Protein AF-0000000086522892 (afdb_homodimer)

Secondary structure (DSSP, 8-state):
--TT-PPPSEEEEEEEEEEETTEEEEEEEESS----EEEEE-TTS-EEEE-----GGGSSS------SEEEEEEETTEEEEEEEEEESSTTPPPP-SSEEEEEEE-TTSPBPGGGGGGPPTT-SS-EEE--SS--EEEEE--B-TT-----TTS------HHHHHHHHHHHTSS-GGGS-S-EEEES-SS-TT-B-HHHHHHHHHHHHHHHSS----TT---GGG--HHHHHHHHHHTT-----SSB---SHHHHHHHHHHHTT-TT------SSS--HHHHHHHHHHHTHHHHHHHHHSS-EEEE--GGGT-TTTT-SHHHHHHHHTSHHHHHHHHHHHHHHIIIIITTT-GGGS-HHHHHHHHHHHH-TT-HHHHHHHHHHHHH-----EEE--SS-EEE---STT-B--STTSPPBSS-HHHHHHHHHHHHHS-HHHH-TTS--EEE-SS-SS--HHHHHHHHHHHHHHHHTT-TTTTT-HHHHT---GGGSHHHHHHHHHIIIIIS--SEEEEEE-TTSSBEEEEEEEEEESSTT-EEEEEEEEEE---SB---TTHHHHHHH----SPEEEEE----TTS-HHHIIIIIIII----EEEEEEEPPEEESSPPP----SSTHHHHHHHHHHHHHHHHHTTSSS----TTEES-B-S--EEEEEEETTEEEEEEEE-S-TTT--EEEE---/--TT-PPPSEEEEEEEEEEETTEEEEEEEESS----EEEEE-TTS-EEEE-----GGGSSS------SEEEEEEETTEEEEEEEEEESSTTPPPP-SSEEEEEEE-TTSPBPGGGGGGPPTT-SS-EEE--SS--EEEEE--B-TT-----TTS------HHHHHHHHHHHTSS-GGGS-S-EEEES-SS-TT-B-HHHHHHHHHHHHHHHSS----TT---GGG--HHHHHHHHHHTT-----SSB---SHHHHHHHHHHHTT-TT------SSS--HHHHHHHHHHHTHHHHHHHHHSS-EEEE--GGGT-TTTT-SHHHHHHHHTSHHHHHHHHHHHHHHIIIIITTT-GGGS-HHHHHHHHHHHH-TT-HHHHHHHHHHHHH-----EEE--SS-EEE---STT-B--STTSPPBSS-HHHHHHHHHHHHTS-HHHH-TTS--EEE-SS-SS--HHHHHHHHHHHHHHHHTT-TTTTT-HHHHT---GGGSHHHHHHHHHIIIIIS--SEEEEEE-TTSSBEEEEEEEEEESSTT-EEEEEEEEEE---SB---TTHHHHHHH----SPEEEEE----TTS-HHHIIIIIIII---SEEEEEEE--EEESSPPP----SSTHHHHHHHHHHHHHHHHHTTSSS----TTEES-B-S--EEEEEEETTEEEEEEEE-S-TTT--EEEE---

InterPro domains:
  IPR038607 PhoD-like superfamily [G3DSA:3.60.21.70] (135-633)

Foldseek 3Di:
DPPPDDFAQWLFDQFWADDDQFKTKTKTKGQDDFDKKKFKAFPVGHTFKIQPACPPVNVPDPPCPPRCKDKFDQANGIIMMMHMMGTPDPPGTHDAPGKMFMFMATPVRHTDPCQCLQAAPPDRGFIAGHHQAFFKAWEFEAAELLFFQDDVVRPTQFELQLLVLSVQCNVCVGVVNSRHQEYEYQAPLDQQAADAQQRQLVQLVQLCVSHVHQQAFPVRDRPNPDHLVVQVVVCVQLLADAPHSHGGHFALSSLLSRLSQSRQHSRVDDDPDPPDDDSSVSSNNSHSVSSSSSNNSSHRHHYAYDYDASLQHQCAQQAQQSVCRNVVDSSSLNRNLSSQVSCCRRHQCSHDVVLQDPVNSVLSNVCSVPVVDVVSSVSSSVCSLQPAPSWDWDLHQQIETEAQQRRQWARPDGQAGILSHDPVRLVVVLVNLVPHDPNNLDLQFAYEYEHAAWQDDQCVLLVVLVVLCVVCVVVVVCVDCSPNSNSVNHHNVSPVQSSCVNVCSVCPVSNHQEYEYEYENPLKWFKKWKKKWFALDPPDIGIHTYIYTYAHHSGHFDPCFVVCFLQRDFQDKDKDFDQHQSPPDDPVCSVPCVVPVSDTRMMMIMGTFWKAFPAADDPDDPPDPCVVVCSVVSLVVVCVVVPPPPDNPPPSRTTRMGSRNFMKMWGDDSNHTAKIWTQHPDPRGGIMMGGDDD/DPPPDDFAQWLFDQFWADDDQFKTKTKTKGQDDFDKKKFKAFPVGDTFKIQPACPPVNVPDPPCPPRCKDKFDQANGIIMMMHMMGTPDPPGTHDAPGKMFMFMATPVRHTDPCQCLQDAPPGRGFIAGHHQAFFKAWEFEAAELLFWQDDPVRPTAFELQLLVLSVQCNVCVGVVNSRHQEYEYQAPLDQQAADAQQRQLVQLVQLCVSHVHQQAFPVRDRPNPDHLVVQVVVCVQLLADAPHSHGGHFALSSLLSRLSQSRQHSSVDDDPDPPDDDSSVSSNRSHSVSSSSSNNSSHRHHYAYDYDASLQGQCAQQAQQSVCRNVVDSSSLNRNLSSQVSCCRRHQCSHDVVLQDPVNSCLSNVCSVPVVDPVSSVSSSVCSLQPAPSWDWDLHQQIETEAQQRSQWARPDGQAGILSHDPVRLVVVLVNLVPHDPNNLDLQFAYEYEHAAWQDDQCVLLVVLVVLCVVCVVVVVCVDCSPNSNSVNHHNVSPVQSSCVNVCSVCPVSNHQEYEYEYENPLKWFKKWKKKWFALDPVDIGIHTYIYTYAHHSGHFDPCFVVCFLQRDQQDKDKDFDQHQNPPDDPVCCCPCVVPVVDTRMMMIMGTFWKFWPAFDDDDDDPDPCVVVVSVVSVVVVCVVVVPVPDRPPPSRTTRMGSRNFMKMWGDDSNHTAKIWTQHPDPRGGIIMGGDDD

Radius of gyration: 33.9 Å; Cα contacts (8 Å, |Δi|>4): 3071; chains: 2; bounding box: 63×106×87 Å

Solvent-accessible surface area (backbone atoms only — not comparable to full-atom values): 70386 Å² total; per-residue (Å²): 112,67,96,81,67,76,73,44,61,63,31,28,63,59,29,25,16,37,67,56,57,62,34,41,30,39,36,38,30,20,30,51,91,74,62,68,40,40,39,30,22,39,83,89,63,47,75,51,24,30,29,64,68,65,49,75,87,60,58,72,56,82,41,64,45,65,50,38,50,47,75,47,65,59,30,69,32,29,22,39,37,40,38,34,23,32,37,66,53,84,93,48,60,45,78,56,74,39,61,31,31,47,52,48,21,38,83,86,67,42,69,49,75,69,52,63,71,23,26,46,79,93,42,89,46,24,38,42,50,43,64,76,54,49,42,32,33,33,34,26,8,33,33,32,60,43,33,47,29,67,34,90,80,77,53,42,80,61,55,44,23,62,25,54,48,28,54,50,42,45,76,18,69,84,41,59,88,70,27,55,45,38,34,36,39,34,12,16,72,40,44,29,36,58,31,53,66,76,57,44,60,52,30,40,53,49,10,32,58,28,32,61,52,76,71,50,44,79,83,62,50,46,69,80,76,53,50,71,70,56,46,52,52,49,40,53,71,20,43,56,70,56,82,52,86,43,39,60,58,49,45,43,37,34,41,43,37,50,50,32,49,71,46,34,30,51,70,56,80,70,77,76,76,87,74,73,87,44,72,45,55,53,29,31,52,44,32,62,68,32,20,59,36,34,34,22,28,37,32,34,25,33,41,35,47,48,74,38,37,30,44,52,24,47,62,49,59,53,24,32,51,52,42,34,46,18,60,65,23,69,40,25,35,42,29,50,26,23,29,49,52,34,41,36,74,76,41,40,43,50,54,53,51,86,75,60,48,67,68,58,53,45,40,52,30,46,18,59,74,41,64,84,40,64,67,37,42,52,48,33,34,50,52,56,67,66,53,76,71,80,44,53,72,45,92,41,32,32,27,39,37,41,52,56,55,52,75,40,47,38,29,81,54,53,86,38,58,29,20,46,52,24,70,66,54,52,49,50,51,51,53,56,57,65,68,46,57,70,82,45,65,38,81,75,33,36,37,35,39,35,34,36,49,46,74,68,64,62,60,66,61,52,45,50,38,48,49,46,36,52,49,15,52,73,64,65,39,30,84,51,90,33,11,54,77,65,51,65,62,68,50,40,66,72,17,54,62,36,38,48,54,54,52,44,43,44,38,66,72,70,56,36,52,44,38,34,36,38,21,11,69,74,32,40,22,40,38,28,41,33,41,40,35,38,41,64,45,96,88,45,73,47,58,31,42,35,38,32,43,30,26,5,3,18,21,33,37,49,91,61,26,68,60,48,32,71,64,48,77,41,72,62,72,43,76,47,73,39,66,51,76,51,76,65,47,57,70,65,56,43,55,50,35,52,72,70,57,60,56,70,28,31,39,34,39,34,34,43,39,63,20,40,46,79,34,66,65,77,81,75,73,69,85,48,85,56,49,51,47,51,47,42,48,47,42,45,50,43,40,62,68,42,54,68,86,72,69,83,82,74,52,78,56,53,37,42,33,41,27,59,44,15,28,27,37,40,34,32,58,82,24,32,73,41,34,37,38,33,47,33,93,47,80,71,35,41,43,38,34,35,66,50,79,134,111,67,95,81,68,77,74,44,60,63,30,28,62,57,30,25,17,37,66,57,57,61,34,41,30,38,35,38,30,19,31,51,91,73,61,67,40,40,40,30,24,40,82,87,63,48,74,50,23,31,28,64,70,66,49,74,87,61,58,72,57,83,41,62,45,67,49,38,51,47,77,46,64,59,30,70,31,29,22,39,36,39,35,33,23,32,36,67,52,85,94,47,60,46,78,56,74,39,61,31,30,47,54,48,21,38,82,86,66,43,66,49,74,70,51,63,71,24,25,46,80,94,41,89,45,24,38,42,49,42,63,78,54,50,42,31,33,33,33,27,8,34,33,32,60,44,31,48,31,65,36,91,79,76,55,41,87,58,58,42,22,62,25,54,47,27,56,51,42,44,76,19,68,84,42,60,87,71,26,57,45,36,33,37,40,35,12,16,71,40,43,29,35,58,30,52,65,74,57,44,61,51,30,40,55,49,9,33,57,29,32,62,54,76,73,51,44,79,84,63,50,46,69,81,76,53,52,71,68,55,47,52,52,48,40,53,70,20,42,55,70,56,82,51,86,43,38,59,58,50,45,44,36,35,43,42,36,49,50,32,48,72,46,35,30,53,70,55,81,72,77,76,78,86,75,74,87,44,73,43,53,54,29,31,51,44,31,61,68,30,19,60,36,34,34,22,28,36,32,34,26,33,40,36,46,50,75,39,39,30,43,53,25,46,62,50,58,54,25,31,52,52,43,39,46,18,62,69,23,71,40,26,35,42,30,52,24,22,29,50,52,36,40,36,74,75,41,43,43,50,52,53,52,87,76,60,48,68,67,59,52,46,40,52,29,48,18,59,74,41,63,84,40,65,67,36,41,52,48,33,36,50,52,55,66,66,53,76,71,81,45,53,72,44,92,40,31,31,27,39,39,41,52,56,56,52,75,42,45,37,29,81,53,52,86,38,57,28,19,46,52,25,72,67,53,52,49,50,51,51,53,57,55,66,69,46,57,69,84,46,64,37,79,75,35,37,37,35,40,35,34,36,50,45,76,69,62,60,61,66,61,51,44,49,38,47,49,46,38,52,50,16,52,74,66,66,40,29,86,52,89,33,12,54,77,66,50,64,61,66,49,41,65,73,16,56,61,36,38,48,53,52,53,42,42,44,38,65,72,69,55,35,50,44,39,34,36,39,20,12,68,74,33,37,22,40,37,28,41,33,41,39,35,39,42,62,45,98,87,45,72,47,59,32,43,34,38,31,42,30,28,5,3,16,22,33,38,49,91,60,25,68,60,47,34,72,64,46,77,46,69,62,71,43,78,47,75,40,71,53,79,50,78,61,47,56,69,64,55,43,52,47,36,53,70,68,58,60,55,69,28,30,40,33,38,34,34,42,39,64,19,41,45,80,33,64,64,77,82,76,75,66,87,48,85,56,48,48,47,52,46,43,48,47,42,45,50,45,43,58,66,37,56,69,85,69,69,80,84,72,50,75,52,53,36,43,34,41,26,57,44,15,27,26,36,40,34,32,58,85,24,32,74,40,35,37,37,34,47,34,94,47,80,71,35,41,43,39,33,35,67,51,76,133

Organism: NCBI:txid111769

Structure (mmCIF, N/CA/C/O backbone):
data_AF-0000000086522892-model_v1
#
loop_
_entity.id
_entity.type
_entity.pdbx_description
1 polymer 'PhoD-like phosphatase metallophosphatase domain-containing protein'
#
loop_
_atom_site.group_PDB
_atom_site.id
_atom_site.type_symbol
_atom_site.label_atom_id
_atom_site.label_alt_id
_atom_site.label_comp_id
_atom_site.label_asym_id
_atom_site.label_entity_id
_atom_site.label_seq_id
_atom_site.pdbx_PDB_ins_code
_atom_site.Cartn_x
_atom_site.Cartn_y
_atom_site.Cartn_z
_atom_site.occupancy
_atom_site.B_iso_or_equiv
_atom_site.auth_seq_id
_atom_site.auth_comp_id
_atom_site.auth_asym_id
_atom_site.auth_atom_id
_atom_site.pdbx_PDB_model_num
ATOM 1 N N . MET A 1 1 ? 20.391 -28.938 -27.078 1 36.34 1 MET A N 1
ATOM 2 C CA . MET A 1 1 ? 20.047 -28 -28.141 1 36.34 1 MET A CA 1
ATOM 3 C C . MET A 1 1 ? 21.172 -27.891 -29.172 1 36.34 1 MET A C 1
ATOM 5 O O . MET A 1 1 ? 22.344 -27.844 -28.797 1 36.34 1 MET A O 1
ATOM 9 N N . ASP A 1 2 ? 20.984 -28.234 -30.219 1 41.5 2 ASP A N 1
ATOM 10 C CA . ASP A 1 2 ? 21.984 -27.969 -31.266 1 41.5 2 ASP A CA 1
ATOM 11 C C . ASP A 1 2 ? 22.469 -26.531 -31.203 1 41.5 2 ASP A C 1
ATOM 13 O O . ASP A 1 2 ? 21.688 -25.609 -30.969 1 41.5 2 ASP A O 1
ATOM 17 N N . ASP A 1 3 ? 23.75 -26.266 -30.828 1 47.81 3 ASP A N 1
ATOM 18 C CA . ASP A 1 3 ? 24.484 -25 -30.75 1 47.81 3 ASP A CA 1
ATOM 19 C C . ASP A 1 3 ? 23.859 -23.938 -31.641 1 47.81 3 ASP A C 1
ATOM 21 O O . ASP A 1 3 ? 23.953 -22.734 -31.344 1 47.81 3 ASP A O 1
ATOM 25 N N . ASN A 1 4 ? 23.25 -24.359 -32.844 1 46.75 4 ASN A N 1
ATOM 26 C CA . ASN A 1 4 ? 22.812 -23.469 -33.906 1 46.75 4 ASN A CA 1
ATOM 27 C C . ASN A 1 4 ? 21.312 -23.188 -33.844 1 46.75 4 ASN A C 1
ATOM 29 O O . ASN A 1 4 ? 20.719 -22.734 -34.812 1 46.75 4 ASN A O 1
ATOM 33 N N . GLN A 1 5 ? 20.609 -23.594 -32.812 1 59.62 5 GLN A N 1
ATOM 34 C CA . GLN A 1 5 ? 19.172 -23.484 -32.938 1 59.62 5 GLN A CA 1
ATOM 35 C C . GLN A 1 5 ? 18.672 -22.109 -32.531 1 59.62 5 GLN A C 1
ATOM 37 O O . GLN A 1 5 ? 18.984 -21.625 -31.438 1 59.62 5 GLN A O 1
ATOM 42 N N . THR A 1 6 ? 18.156 -21.359 -33.5 1 81.12 6 THR A N 1
ATOM 43 C CA . THR A 1 6 ? 17.531 -20.047 -33.375 1 81.12 6 THR A CA 1
ATOM 44 C C . THR A 1 6 ? 16.188 -20.141 -32.656 1 81.12 6 THR A C 1
ATOM 46 O O . THR A 1 6 ? 15.414 -21.062 -32.906 1 81.12 6 THR A O 1
ATOM 49 N N . LEU A 1 7 ? 15.992 -19.484 -31.531 1 92.19 7 LEU A N 1
ATOM 50 C CA . LEU A 1 7 ? 14.734 -19.422 -30.797 1 92.19 7 LEU A CA 1
ATOM 51 C C . LEU A 1 7 ? 13.594 -18.969 -31.703 1 92.19 7 LEU A C 1
ATOM 53 O O . LEU A 1 7 ? 13.781 -18.109 -32.562 1 92.19 7 LEU A O 1
ATOM 57 N N . PRO A 1 8 ? 12.508 -19.641 -31.625 1 94.25 8 PRO A N 1
ATOM 58 C CA . PRO A 1 8 ? 11.359 -19.188 -32.406 1 94.25 8 PRO A CA 1
ATOM 59 C C . PRO A 1 8 ? 10.875 -17.797 -32 1 94.25 8 PRO A C 1
ATOM 61 O O . PRO A 1 8 ? 11.281 -17.281 -30.953 1 94.25 8 PRO A O 1
ATOM 64 N N . LEU A 1 9 ? 10.078 -17.219 -32.844 1 93.75 9 LEU A N 1
ATOM 65 C CA . LEU A 1 9 ? 9.531 -15.891 -32.562 1 93.75 9 LEU A CA 1
ATOM 66 C C . LEU A 1 9 ? 8.664 -15.922 -31.297 1 93.75 9 LEU A C 1
ATOM 68 O O . LEU A 1 9 ? 8.844 -15.102 -30.391 1 93.75 9 LEU A O 1
ATOM 72 N N . ILE A 1 10 ? 7.715 -16.844 -31.328 1 95.88 10 ILE A N 1
ATOM 73 C CA . ILE A 1 10 ? 6.898 -17.047 -30.141 1 95.88 10 ILE A CA 1
ATOM 74 C C . ILE A 1 10 ? 7.555 -18.062 -29.219 1 95.88 10 ILE A C 1
ATOM 76 O O . ILE A 1 10 ? 7.672 -19.25 -29.578 1 95.88 10 ILE A O 1
ATOM 80 N N . LEU A 1 11 ? 7.969 -17.641 -28.062 1 97.06 11 LEU A N 1
ATOM 81 C CA . LEU A 1 11 ? 8.641 -18.5 -27.109 1 97.06 11 LEU A CA 1
ATOM 82 C C . LEU A 1 11 ? 7.629 -19.266 -26.266 1 97.06 11 LEU A C 1
ATOM 84 O O . LEU A 1 11 ? 7.871 -20.406 -25.875 1 97.06 11 LEU A O 1
ATOM 88 N N . ALA A 1 12 ? 6.562 -18.656 -25.906 1 97.38 12 ALA A N 1
ATOM 89 C CA . ALA A 1 12 ? 5.445 -19.234 -25.172 1 97.38 12 ALA A CA 1
ATOM 90 C C . ALA A 1 12 ? 4.168 -18.422 -25.391 1 97.38 12 ALA A C 1
ATOM 92 O O . ALA A 1 12 ? 4.223 -17.219 -25.625 1 97.38 12 ALA A O 1
ATOM 93 N N . GLY A 1 13 ? 3.029 -19.141 -25.266 1 96.38 13 GLY A N 1
ATOM 94 C CA . GLY A 1 13 ? 1.738 -18.516 -25.5 1 96.38 13 GLY A CA 1
ATOM 95 C C . GLY A 1 13 ? 1.148 -18.828 -26.859 1 96.38 13 GLY A C 1
ATOM 96 O O . GLY A 1 13 ? 1.737 -19.594 -27.625 1 96.38 13 GLY A O 1
ATOM 97 N N . PRO A 1 14 ? 0.009 -18.281 -27.094 1 97.25 14 PRO A N 1
ATOM 98 C CA . PRO A 1 14 ? -0.756 -17.344 -26.266 1 97.25 14 PRO A CA 1
ATOM 99 C C . PRO A 1 14 ? -1.356 -18.016 -25.031 1 97.25 14 PRO A C 1
ATOM 101 O O . PRO A 1 14 ? -1.729 -19.188 -25.078 1 97.25 14 PRO A O 1
ATOM 104 N N . ILE A 1 15 ? -1.349 -17.344 -23.938 1 98.31 15 ILE A N 1
ATOM 105 C CA . ILE A 1 15 ? -2.068 -17.75 -22.734 1 98.31 15 ILE A CA 1
ATOM 106 C C . ILE A 1 15 ? -3.199 -16.766 -22.453 1 98.31 15 ILE A C 1
ATOM 108 O O . ILE A 1 15 ? -2.975 -15.555 -22.391 1 98.31 15 ILE A O 1
ATOM 112 N N . LEU A 1 16 ? -4.43 -17.266 -22.438 1 98.44 16 LEU A N 1
ATOM 113 C CA . LEU A 1 16 ? -5.559 -16.453 -22.031 1 98.44 16 LEU A CA 1
ATOM 114 C C . LEU A 1 16 ? -5.492 -16.141 -20.531 1 98.44 16 LEU A C 1
ATOM 116 O O . LEU A 1 16 ? -5.445 -17.062 -19.703 1 98.44 16 LEU A O 1
ATOM 120 N N . ARG A 1 17 ? -5.457 -14.891 -20.234 1 98.38 17 ARG A N 1
ATOM 121 C CA . ARG A 1 17 ? -5.281 -14.492 -18.828 1 98.38 17 ARG A CA 1
ATOM 122 C C . ARG A 1 17 ? -6.547 -13.836 -18.297 1 98.38 17 ARG A C 1
ATOM 124 O O . ARG A 1 17 ? -7.613 -14.453 -18.281 1 98.38 17 ARG A O 1
ATOM 131 N N . ARG A 1 18 ? -6.473 -12.664 -17.734 1 97.81 18 ARG A N 1
ATOM 132 C CA . ARG A 1 18 ? -7.633 -12.062 -17.078 1 97.81 18 ARG A CA 1
ATOM 133 C C . ARG A 1 18 ? -8.742 -11.773 -18.078 1 97.81 18 ARG A C 1
ATOM 135 O O . ARG A 1 18 ? -8.508 -11.094 -19.078 1 97.81 18 ARG A O 1
ATOM 142 N N . VAL A 1 19 ? -9.875 -12.281 -17.828 1 97.44 19 VAL A N 1
ATOM 143 C CA . VAL A 1 19 ? -11.062 -12.086 -18.641 1 97.44 19 VAL A CA 1
ATOM 144 C C . VAL A 1 19 ? -12.234 -11.664 -17.75 1 97.44 19 VAL A C 1
ATOM 146 O O . VAL A 1 19 ? -12.539 -12.328 -16.766 1 97.44 19 VAL A O 1
ATOM 149 N N . THR A 1 20 ? -12.758 -10.562 -18.031 1 94.19 20 THR A N 1
ATOM 150 C CA . THR A 1 20 ? -13.984 -10.062 -17.406 1 94.19 20 THR A CA 1
ATOM 151 C C . THR A 1 20 ? -15.008 -9.68 -18.484 1 94.19 20 THR A C 1
ATOM 153 O O . THR A 1 20 ? -14.742 -9.797 -19.672 1 94.19 20 THR A O 1
ATOM 156 N N . ALA A 1 21 ? -16.172 -9.258 -18.031 1 93.44 21 ALA A N 1
ATOM 157 C CA . ALA A 1 21 ? -17.203 -8.836 -18.969 1 93.44 21 ALA A CA 1
ATOM 158 C C . ALA A 1 21 ? -16.734 -7.629 -19.781 1 93.44 21 ALA A C 1
ATOM 160 O O . ALA A 1 21 ? -17.25 -7.379 -20.875 1 93.44 21 ALA A O 1
ATOM 161 N N . ASP A 1 22 ? -15.68 -6.949 -19.312 1 91.5 22 ASP A N 1
ATOM 162 C CA . ASP A 1 22 ? -15.312 -5.688 -19.953 1 91.5 22 ASP A CA 1
ATOM 163 C C . ASP A 1 22 ? -13.914 -5.762 -20.562 1 91.5 22 ASP A C 1
ATOM 165 O O . ASP A 1 22 ? -13.469 -4.824 -21.219 1 91.5 22 ASP A O 1
ATOM 169 N N . SER A 1 23 ? -13.273 -6.902 -20.344 1 93.06 23 SER A N 1
ATOM 170 C CA . SER A 1 23 ? -11.883 -6.945 -20.781 1 93.06 23 SER A CA 1
ATOM 171 C C . SER A 1 23 ? -11.414 -8.383 -21 1 93.06 23 SER A C 1
ATOM 173 O O . SER A 1 23 ? -11.773 -9.273 -20.219 1 93.06 23 SER A O 1
ATOM 175 N N . VAL A 1 24 ? -10.648 -8.594 -22.062 1 96.69 24 VAL A N 1
ATOM 176 C CA . VAL A 1 24 ? -9.992 -9.867 -22.344 1 96.69 24 VAL A CA 1
ATOM 177 C C . VAL A 1 24 ? -8.492 -9.641 -22.547 1 96.69 24 VAL A C 1
ATOM 179 O O . VAL A 1 24 ? -8.086 -8.828 -23.375 1 96.69 24 VAL A O 1
ATOM 182 N N . THR A 1 25 ? -7.68 -10.359 -21.797 1 97.06 25 THR A N 1
ATOM 183 C CA . THR A 1 25 ? -6.234 -10.172 -21.844 1 97.06 25 THR A CA 1
ATOM 184 C C . THR A 1 25 ? -5.539 -11.445 -22.297 1 97.06 25 THR A C 1
ATOM 186 O O . THR A 1 25 ? -5.875 -12.539 -21.859 1 97.06 25 THR A O 1
ATOM 189 N N . VAL A 1 26 ? -4.574 -11.273 -23.219 1 97.31 26 VAL A N 1
ATOM 190 C CA . VAL A 1 26 ? -3.77 -12.391 -23.703 1 97.31 26 VAL A CA 1
ATOM 191 C C . VAL A 1 26 ? -2.287 -12.102 -23.484 1 97.31 26 VAL A C 1
ATOM 193 O O . VAL A 1 26 ? -1.835 -10.969 -23.688 1 97.31 26 VAL A O 1
ATOM 196 N N . TRP A 1 27 ? -1.549 -13.086 -23.016 1 97.69 27 TRP A N 1
ATOM 197 C CA . TRP A 1 27 ? -0.124 -12.977 -22.719 1 97.69 27 TRP A CA 1
ATOM 198 C C . TRP A 1 27 ? 0.707 -13.711 -23.766 1 97.69 27 TRP A C 1
ATOM 200 O O . TRP A 1 27 ? 0.321 -14.789 -24.234 1 97.69 27 TRP A O 1
ATOM 210 N N . LEU A 1 28 ? 1.916 -13.133 -24.156 1 96.56 28 LEU A N 1
ATOM 211 C CA . LEU A 1 28 ? 2.871 -13.727 -25.094 1 96.56 28 LEU A CA 1
ATOM 212 C C . LEU A 1 28 ? 4.305 -13.484 -24.625 1 96.56 28 LEU A C 1
ATOM 214 O O . LEU A 1 28 ? 4.625 -12.398 -24.141 1 96.56 28 LEU A O 1
ATOM 218 N N . ALA A 1 29 ? 5.121 -14.461 -24.75 1 97.81 29 ALA A N 1
ATOM 219 C CA . ALA A 1 29 ? 6.574 -14.289 -24.688 1 97.81 29 ALA A CA 1
ATOM 220 C C . ALA A 1 29 ? 7.195 -14.461 -26.078 1 97.81 29 ALA A C 1
ATOM 222 O O . ALA A 1 29 ? 6.898 -15.422 -26.781 1 97.81 29 ALA A O 1
ATOM 223 N N . THR A 1 30 ? 8.023 -13.492 -26.484 1 97 30 THR A N 1
ATOM 224 C CA . THR A 1 30 ? 8.586 -13.492 -27.828 1 97 30 THR A CA 1
ATOM 225 C C . THR A 1 30 ? 10.086 -13.227 -27.781 1 97 30 THR A C 1
ATOM 227 O O . THR A 1 30 ? 10.602 -12.68 -26.797 1 97 30 THR A O 1
ATOM 230 N N . SER A 1 31 ? 10.781 -13.641 -28.844 1 96.75 31 SER A N 1
ATOM 231 C CA . SER A 1 31 ? 12.227 -13.453 -28.922 1 96.75 31 SER A CA 1
ATOM 232 C C . SER A 1 31 ? 12.57 -12.047 -29.406 1 96.75 31 SER A C 1
ATOM 234 O O . SER A 1 31 ? 13.719 -11.609 -29.281 1 96.75 31 SER A O 1
ATOM 236 N N . ARG A 1 32 ? 11.609 -11.32 -29.953 1 95.5 32 ARG A N 1
ATOM 237 C CA . ARG A 1 32 ? 11.734 -9.914 -30.297 1 95.5 32 ARG A CA 1
ATOM 238 C C . ARG A 1 32 ? 10.43 -9.164 -30.031 1 95.5 32 ARG A C 1
ATOM 240 O O . ARG A 1 32 ? 9.383 -9.781 -29.844 1 95.5 32 ARG A O 1
ATOM 247 N N . ARG A 1 33 ? 10.539 -7.867 -29.922 1 93.5 33 ARG A N 1
ATOM 248 C CA . ARG A 1 33 ? 9.344 -7.066 -29.703 1 93.5 33 ARG A CA 1
ATOM 249 C C . ARG A 1 33 ? 8.32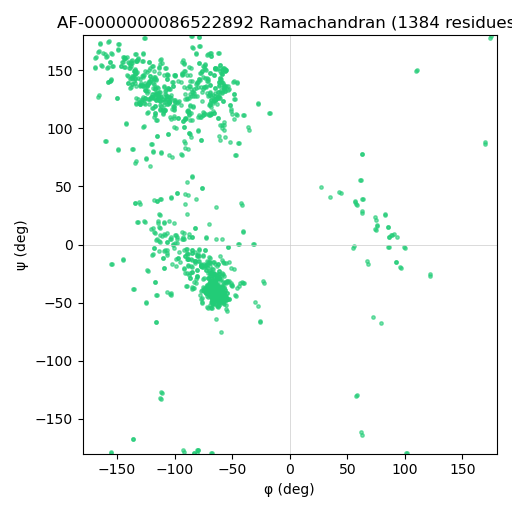8 -7.258 -30.828 1 93.5 33 ARG A C 1
ATOM 251 O O . ARG A 1 33 ? 8.703 -7.316 -32 1 93.5 33 ARG A O 1
ATOM 258 N N . LEU A 1 34 ? 7.16 -7.504 -30.484 1 89.69 34 LEU A N 1
ATOM 259 C CA . LEU A 1 34 ? 6.082 -7.719 -31.453 1 89.69 34 LEU A CA 1
ATOM 260 C C . LEU A 1 34 ? 4.863 -6.875 -31.094 1 89.69 34 LEU A C 1
ATOM 262 O O . LEU A 1 34 ? 4.387 -6.914 -29.953 1 89.69 34 LEU A O 1
ATOM 266 N N . ASP A 1 35 ? 4.434 -6.055 -32 1 89.31 35 ASP A N 1
ATOM 267 C CA . ASP A 1 35 ? 3.158 -5.359 -31.844 1 89.31 35 ASP A CA 1
ATOM 268 C C . ASP A 1 35 ? 1.994 -6.23 -32.312 1 89.31 35 ASP A C 1
ATOM 270 O O . ASP A 1 35 ? 1.973 -6.688 -33.438 1 89.31 35 ASP A O 1
ATOM 274 N N . VAL A 1 36 ? 1.121 -6.531 -31.453 1 92.12 36 VAL A N 1
ATOM 275 C CA . VAL A 1 36 ? 0.071 -7.508 -31.703 1 92.12 36 VAL A CA 1
ATOM 276 C C . VAL A 1 36 ? -1.296 -6.883 -31.453 1 92.12 36 VAL A C 1
ATOM 278 O O . VAL A 1 36 ? -1.457 -6.098 -30.516 1 92.12 36 VAL A O 1
ATOM 281 N N . THR A 1 37 ? -2.207 -7.156 -32.312 1 92.62 37 THR A N 1
ATOM 282 C CA . THR A 1 37 ? -3.604 -6.785 -32.094 1 92.62 37 THR A CA 1
ATOM 283 C C . THR A 1 37 ? -4.441 -8.008 -31.734 1 92.62 37 THR A C 1
ATOM 285 O O . THR A 1 37 ? -4.312 -9.062 -32.344 1 92.62 37 THR A O 1
ATOM 288 N N . LEU A 1 38 ? -5.258 -7.867 -30.75 1 96 38 LEU A N 1
ATOM 289 C CA . LEU A 1 38 ? -6.172 -8.906 -30.297 1 96 38 LEU A CA 1
ATOM 290 C C . LEU A 1 38 ? -7.602 -8.609 -30.734 1 96 38 LEU A C 1
ATOM 292 O O . LEU A 1 38 ? -8.102 -7.504 -30.531 1 96 38 LEU A O 1
ATOM 296 N N . ARG A 1 39 ? -8.203 -9.57 -31.375 1 96.06 39 ARG A N 1
ATOM 297 C CA . ARG A 1 39 ? -9.602 -9.438 -31.766 1 96.06 39 ARG A CA 1
ATOM 298 C C . ARG A 1 39 ? -10.445 -10.57 -31.203 1 96.06 39 ARG A C 1
ATOM 300 O O . ARG A 1 39 ? -10 -11.727 -31.172 1 96.06 39 ARG A O 1
ATOM 307 N N . ILE A 1 40 ? -11.625 -10.242 -30.719 1 97.31 40 ILE A N 1
ATOM 308 C CA . ILE A 1 40 ? -12.562 -11.195 -30.141 1 97.31 40 ILE A CA 1
ATOM 309 C C . ILE A 1 40 ? -13.758 -11.375 -31.078 1 97.31 40 ILE A C 1
ATOM 311 O O . ILE A 1 40 ? -14.312 -10.398 -31.578 1 97.31 40 ILE A O 1
ATOM 315 N N . TYR A 1 41 ? -14.141 -12.656 -31.266 1 97.19 41 TYR A N 1
ATOM 316 C CA . TYR A 1 41 ? -15.227 -12.984 -32.188 1 97.19 41 TYR A CA 1
ATOM 317 C C . TYR A 1 41 ? -16.312 -13.781 -31.469 1 97.19 41 TYR A C 1
ATOM 319 O O . TYR A 1 41 ? -16.031 -14.555 -30.547 1 97.19 41 TYR A O 1
ATOM 327 N N . ASP A 1 42 ? -17.531 -13.57 -31.938 1 95.25 42 ASP A N 1
ATOM 328 C CA . ASP A 1 42 ? -18.594 -14.461 -31.5 1 95.25 42 ASP A CA 1
ATOM 329 C C . ASP A 1 42 ? -18.641 -15.727 -32.344 1 95.25 42 ASP A C 1
ATOM 331 O O . ASP A 1 42 ? -17.766 -15.945 -33.188 1 95.25 42 ASP A O 1
ATOM 335 N N . LEU A 1 43 ? -19.547 -16.609 -32.031 1 90.94 43 LEU A N 1
ATOM 336 C CA . LEU A 1 43 ? -19.609 -17.906 -32.719 1 90.94 43 LEU A CA 1
ATOM 337 C C . LEU A 1 43 ? -19.906 -17.75 -34.188 1 90.94 43 LEU A C 1
ATOM 339 O O . LEU A 1 43 ? -19.5 -18.594 -35 1 90.94 43 LEU A O 1
ATOM 343 N N . ALA A 1 44 ? -20.578 -16.625 -34.562 1 91.94 44 ALA A N 1
ATOM 344 C CA . ALA A 1 44 ? -20.922 -16.359 -35.938 1 91.94 44 ALA A CA 1
ATOM 345 C C . ALA A 1 44 ? -19.734 -15.773 -36.719 1 91.94 44 ALA A C 1
ATOM 347 O O . ALA A 1 44 ? -19.766 -15.648 -37.938 1 91.94 44 ALA A O 1
ATOM 348 N N . GLY A 1 45 ? -18.734 -15.461 -36 1 92.88 45 GLY A N 1
ATOM 349 C CA . GLY A 1 45 ? -17.531 -14.914 -36.625 1 92.88 45 GLY A CA 1
ATOM 350 C C . GLY A 1 45 ? -17.531 -13.398 -36.656 1 92.88 45 GLY A C 1
ATOM 351 O O . GLY A 1 45 ? -16.656 -12.797 -37.281 1 92.88 45 GLY A O 1
ATOM 352 N N . GLU A 1 46 ? -18.438 -12.797 -36.062 1 95 46 GLU A N 1
ATOM 353 C CA . GLU A 1 46 ? -18.484 -11.344 -35.969 1 95 46 GLU A CA 1
ATOM 354 C C . GLU A 1 46 ? -17.578 -10.812 -34.844 1 95 46 GLU A C 1
ATOM 356 O O . GLU A 1 46 ? -17.578 -11.352 -33.75 1 95 46 GLU A O 1
ATOM 361 N N . GLN A 1 47 ? -16.844 -9.812 -35.156 1 95.19 47 GLN A N 1
ATOM 362 C CA . GLN A 1 47 ? -15.977 -9.211 -34.156 1 95.19 47 GLN A CA 1
ATOM 363 C C . GLN A 1 47 ? -16.797 -8.484 -33.094 1 95.19 47 GLN A C 1
ATOM 365 O O . GLN A 1 47 ? -17.641 -7.656 -33.406 1 95.19 47 GLN A O 1
ATOM 370 N N . VAL A 1 48 ? -16.5 -8.75 -31.891 1 95.94 48 VAL A N 1
ATOM 371 C CA . VAL A 1 48 ? -17.266 -8.148 -30.812 1 95.94 48 VAL A CA 1
ATOM 372 C C . VAL A 1 48 ? -16.344 -7.312 -29.938 1 95.94 48 VAL A C 1
ATOM 374 O O . VAL A 1 48 ? -16.812 -6.613 -29.031 1 95.94 48 VAL A O 1
ATOM 377 N N . GLY A 1 49 ? -15.086 -7.375 -30.125 1 94.62 49 GLY A N 1
ATOM 378 C CA . GLY A 1 49 ? -14.117 -6.594 -29.375 1 94.62 49 GLY A CA 1
ATOM 379 C C . GLY A 1 49 ? -12.727 -6.637 -29.969 1 94.62 49 GLY A C 1
ATOM 380 O O . GLY A 1 49 ? -12.414 -7.512 -30.781 1 94.62 49 GLY A O 1
ATOM 381 N N . SER A 1 50 ? -11.875 -5.664 -29.594 1 93.19 50 SER A N 1
ATOM 382 C CA . SER A 1 50 ? -10.508 -5.605 -30.094 1 93.19 50 SER A CA 1
ATOM 383 C C . SER A 1 50 ? -9.625 -4.762 -29.172 1 93.19 50 SER A C 1
ATOM 385 O O . SER A 1 50 ? -10.125 -4.082 -28.281 1 93.19 50 SER A O 1
ATOM 387 N N . SER A 1 51 ? -8.32 -5.023 -29.391 1 89.69 51 SER A N 1
ATOM 388 C CA . SER A 1 51 ? -7.363 -4.184 -28.688 1 89.69 51 SER A CA 1
ATOM 389 C C . SER A 1 51 ? -7.188 -2.84 -29.391 1 89.69 51 SER A C 1
ATOM 391 O O . SER A 1 51 ? -7.262 -2.756 -30.609 1 89.69 51 SER A O 1
ATOM 393 N N . VAL A 1 52 ? -7.844 -1.729 -29 1 63.34 52 VAL A N 1
ATOM 394 C CA . VAL A 1 52 ? -7.754 -0.454 -29.703 1 63.34 52 VAL A CA 1
ATOM 395 C C . VAL A 1 52 ? -6.297 -0.006 -29.781 1 63.34 52 VAL A C 1
ATOM 397 O O . VAL A 1 52 ? -5.582 -0.024 -28.766 1 63.34 52 VAL A O 1
ATOM 400 N N . MET A 1 53 ? -5.637 -0.211 -31.078 1 51.69 53 MET A N 1
ATOM 401 C CA . MET A 1 53 ? -4.32 0.38 -31.297 1 51.69 53 MET A CA 1
ATOM 402 C C . MET A 1 53 ? -4.305 1.847 -30.875 1 51.69 53 MET A C 1
ATOM 404 O O . MET A 1 53 ? -5.312 2.543 -31.016 1 51.69 53 MET A O 1
ATOM 408 N N . PRO A 1 54 ? -3.246 2.18 -30.031 1 42.97 54 PRO A N 1
ATOM 409 C CA . PRO A 1 54 ? -3.166 3.631 -29.859 1 42.97 54 PRO A CA 1
ATOM 410 C C . PRO A 1 54 ? -3.324 4.398 -31.172 1 42.97 54 PRO A C 1
ATOM 412 O O . PRO A 1 54 ? -2.764 4 -32.188 1 42.97 54 PRO A O 1
ATOM 415 N N . ASP A 1 55 ? -4.277 4.73 -31.641 1 36.12 55 ASP A N 1
ATOM 416 C CA . ASP A 1 55 ? -4.219 5.594 -32.812 1 36.12 55 ASP A CA 1
ATOM 417 C C . ASP A 1 55 ? -2.939 6.43 -32.812 1 36.12 55 ASP A C 1
ATOM 419 O O . ASP A 1 55 ? -2.461 6.844 -31.766 1 36.12 55 ASP A O 1
ATOM 423 N N . SER A 1 56 ? -2.023 6.289 -33.938 1 33.94 56 SER A N 1
ATOM 424 C CA . SER A 1 56 ? -0.86 7.137 -34.188 1 33.94 56 SER A CA 1
ATOM 425 C C . SER A 1 56 ? -1.038 8.516 -33.562 1 33.94 56 SER A C 1
ATOM 427 O O . SER A 1 56 ? -0.061 9.156 -33.156 1 33.94 56 SER A O 1
ATOM 429 N N . MET A 1 57 ? -1.946 9.242 -34.031 1 31.08 57 MET A N 1
ATOM 430 C CA . MET A 1 57 ? -2.133 10.625 -33.594 1 31.08 57 MET A CA 1
ATOM 431 C C . MET A 1 57 ? -2.273 10.703 -32.094 1 31.08 57 MET A C 1
ATOM 433 O O . MET A 1 57 ? -2.193 11.789 -31.5 1 31.08 57 MET A O 1
ATOM 437 N N . THR A 1 58 ? -2.781 9.742 -31.578 1 32.66 58 THR A N 1
ATOM 438 C CA . THR A 1 58 ? -3.027 9.703 -30.141 1 32.66 58 THR A CA 1
ATOM 439 C C . THR A 1 58 ? -1.817 9.133 -29.406 1 32.66 58 THR A C 1
ATOM 441 O O . THR A 1 58 ? -1.865 8.93 -28.188 1 32.66 58 THR A O 1
ATOM 444 N N . GLN A 1 59 ? -0.796 8.594 -30.062 1 31.92 59 GLN A N 1
ATOM 445 C CA . GLN A 1 59 ? 0.462 8.102 -29.516 1 31.92 59 GLN A CA 1
ATOM 446 C C . GLN A 1 59 ? 1.16 9.172 -28.688 1 31.92 59 GLN A C 1
ATOM 448 O O . GLN A 1 59 ? 2.115 8.875 -27.969 1 31.92 59 GLN A O 1
ATOM 453 N N . GLN A 1 60 ? 1.23 10.344 -29.219 1 28.41 60 GLN A N 1
ATOM 454 C CA . GLN A 1 60 ? 2.08 11.352 -28.578 1 28.41 60 GLN A CA 1
ATOM 455 C C . GLN A 1 60 ? 1.651 11.609 -27.141 1 28.41 60 GLN A C 1
ATOM 457 O O . GLN A 1 60 ? 2.338 12.32 -26.406 1 28.41 60 GLN A O 1
ATOM 462 N N . ARG A 1 61 ? 0.393 11.797 -26.953 1 29.66 61 ARG A N 1
ATOM 463 C CA . ARG A 1 61 ? 0.085 12.375 -25.641 1 29.66 61 ARG A CA 1
ATOM 464 C C . ARG A 1 61 ? 0.318 11.359 -24.531 1 29.66 61 ARG A C 1
ATOM 466 O O . ARG A 1 61 ? -0.032 10.188 -24.672 1 29.66 61 ARG A O 1
ATOM 473 N N . ASP A 1 62 ? 1.253 11.547 -23.703 1 29.25 62 ASP A N 1
ATOM 474 C CA . ASP A 1 62 ? 1.739 10.953 -22.469 1 29.25 62 ASP A CA 1
ATOM 475 C C . ASP A 1 62 ? 0.588 10.375 -21.641 1 29.25 62 ASP A C 1
ATOM 477 O O . ASP A 1 62 ? 0.697 10.242 -20.422 1 29.25 62 ASP A O 1
ATOM 481 N N . THR A 1 63 ? -0.579 10.516 -22.188 1 29.41 63 THR A N 1
ATOM 482 C CA . THR A 1 63 ? -1.664 10.023 -21.344 1 29.41 63 THR A CA 1
ATOM 483 C C . THR A 1 63 ? -1.51 8.531 -21.094 1 29.41 63 THR A C 1
ATOM 485 O O . THR A 1 63 ? -1.213 7.762 -22.016 1 29.41 63 THR A O 1
ATOM 488 N N . TRP A 1 64 ? -1.189 8.172 -19.984 1 29.19 64 TRP A N 1
ATOM 489 C CA . TRP A 1 64 ? -1.123 6.785 -19.516 1 29.19 64 TRP A CA 1
ATOM 490 C C . TRP A 1 64 ? -2.309 5.98 -20.047 1 29.19 64 TRP A C 1
ATOM 492 O O . TRP A 1 64 ? -3.342 5.883 -19.375 1 29.19 64 TRP A O 1
ATOM 502 N N . VAL A 1 65 ? -3.031 6.648 -21.016 1 32.97 65 VAL A N 1
ATOM 503 C CA . VAL A 1 65 ? -3.826 5.543 -21.531 1 32.97 65 VAL A CA 1
ATOM 504 C C . VAL A 1 65 ? -2.928 4.336 -21.797 1 32.97 65 VAL A C 1
ATOM 506 O O . VAL A 1 65 ? -2.068 4.375 -22.672 1 32.97 65 VAL A O 1
ATOM 509 N N . GLY A 1 66 ? -2.557 3.67 -20.891 1 38.53 66 GLY A N 1
ATOM 510 C CA . GLY A 1 66 ? -1.768 2.471 -21.141 1 38.53 66 GLY A CA 1
ATOM 511 C C . GLY A 1 66 ? -2.191 1.718 -22.391 1 38.53 66 GLY A C 1
ATOM 512 O O . GLY A 1 66 ? -3.385 1.606 -22.672 1 38.53 66 GLY A O 1
ATOM 513 N N . SER A 1 67 ? -1.475 1.901 -23.375 1 48.66 67 SER A N 1
ATOM 514 C CA . SER A 1 67 ? -1.507 0.952 -24.484 1 48.66 67 SER A CA 1
ATOM 515 C C . SER A 1 67 ? -2.137 -0.371 -24.062 1 48.66 67 SER A C 1
ATOM 517 O O . SER A 1 67 ? -1.963 -0.811 -22.922 1 48.66 67 SER A O 1
ATOM 519 N N . LEU A 1 68 ? -3.369 -0.596 -24.719 1 63.75 68 LEU A N 1
ATOM 520 C CA . LEU A 1 68 ? -3.996 -1.9 -24.531 1 63.75 68 LEU A CA 1
ATOM 521 C C . LEU A 1 68 ? -2.971 -3.021 -24.672 1 63.75 68 LEU A C 1
ATOM 523 O O . LEU A 1 68 ? -3.336 -4.195 -24.781 1 63.75 68 LEU A O 1
ATOM 527 N N . GLN A 1 69 ? -1.75 -2.422 -24.938 1 72.81 69 GLN A N 1
ATOM 528 C CA . GLN A 1 69 ? -0.66 -3.391 -24.906 1 72.81 69 GLN A CA 1
ATOM 529 C C . GLN A 1 69 ? 0.44 -2.947 -23.953 1 72.81 69 GLN A C 1
ATOM 531 O O . GLN A 1 69 ? 0.833 -1.778 -23.938 1 72.81 69 GLN A O 1
ATOM 536 N N . SER A 1 70 ? 0.739 -3.707 -23 1 86.38 70 SER A N 1
ATOM 537 C CA . SER A 1 70 ? 1.893 -3.527 -22.125 1 86.38 70 SER A CA 1
ATOM 538 C C . SER A 1 70 ? 3.031 -4.465 -22.516 1 86.38 70 SER A C 1
ATOM 540 O O . SER A 1 70 ? 2.795 -5.605 -22.906 1 86.38 70 SER A O 1
ATOM 542 N N . HIS A 1 71 ? 4.223 -3.951 -22.531 1 92.94 71 HIS A N 1
ATOM 543 C CA . HIS A 1 71 ? 5.387 -4.688 -23 1 92.94 71 HIS A CA 1
ATOM 544 C C . HIS A 1 71 ? 6.566 -4.531 -22.047 1 92.94 71 HIS A C 1
ATOM 546 O O . HIS A 1 71 ? 6.738 -3.477 -21.438 1 92.94 71 HIS A O 1
ATOM 552 N N . ALA A 1 72 ? 7.328 -5.574 -21.844 1 96.69 72 ALA A N 1
ATOM 553 C CA . ALA A 1 72 ? 8.57 -5.535 -21.078 1 96.69 72 ALA A CA 1
ATOM 554 C C . ALA A 1 72 ? 9.703 -6.234 -21.828 1 96.69 72 ALA A C 1
ATOM 556 O O . ALA A 1 72 ? 9.531 -7.363 -22.312 1 96.69 72 ALA A O 1
ATOM 557 N N . ASN A 1 73 ? 10.742 -5.535 -22 1 97.44 73 ASN A N 1
ATOM 558 C CA . ASN A 1 73 ? 11.984 -6.098 -22.531 1 97.44 73 ASN A CA 1
ATOM 559 C C . ASN A 1 73 ? 12.852 -6.684 -21.406 1 97.44 73 ASN A C 1
ATOM 561 O O . ASN A 1 73 ? 13.445 -5.941 -20.625 1 97.44 73 ASN A O 1
ATOM 565 N N . LEU A 1 74 ? 13.023 -8.023 -21.391 1 97.94 74 LEU A N 1
ATOM 566 C CA . LEU A 1 74 ? 13.672 -8.664 -20.25 1 97.94 74 LEU A CA 1
ATOM 567 C C . LEU A 1 74 ? 15.008 -9.273 -20.672 1 97.94 74 LEU A C 1
ATOM 569 O O . LEU A 1 74 ? 15.672 -9.938 -19.875 1 97.94 74 LEU A O 1
ATOM 573 N N . GLY A 1 75 ? 15.391 -9.102 -21.891 1 97 75 GLY A N 1
ATOM 574 C CA . GLY A 1 75 ? 16.641 -9.609 -22.453 1 97 75 GLY A CA 1
ATOM 575 C C . GLY A 1 75 ? 16.75 -9.375 -23.938 1 97 75 GLY A C 1
ATOM 576 O O . GLY A 1 75 ? 15.852 -8.805 -24.562 1 97 75 GLY A O 1
ATOM 577 N N . THR A 1 76 ? 17.859 -9.766 -24.516 1 96.19 76 THR A N 1
ATOM 578 C CA . THR A 1 76 ? 18.094 -9.562 -25.938 1 96.19 76 THR A CA 1
ATOM 579 C C . THR A 1 76 ? 17.094 -10.352 -26.781 1 96.19 76 THR A C 1
ATOM 581 O O . THR A 1 76 ? 16.703 -9.922 -27.859 1 96.19 76 THR A O 1
ATOM 584 N N . GLN A 1 77 ? 16.641 -11.5 -26.25 1 97.31 77 GLN A N 1
ATOM 585 C CA . GLN A 1 77 ? 15.688 -12.328 -26.984 1 97.31 77 GLN A CA 1
ATOM 586 C C . GLN A 1 77 ? 14.555 -12.789 -26.078 1 97.31 77 GLN A C 1
ATOM 588 O O . GLN A 1 77 ? 14.133 -13.945 -26.141 1 97.31 77 GLN A O 1
ATOM 593 N N . LEU A 1 78 ? 14.156 -11.969 -25.188 1 98 78 LEU A N 1
ATOM 594 C CA . LEU A 1 78 ? 13.055 -12.289 -24.281 1 98 78 LEU A CA 1
ATOM 595 C C . LEU A 1 78 ? 12.188 -11.062 -24.031 1 98 78 LEU A C 1
ATOM 597 O O . LEU A 1 78 ? 12.57 -10.18 -23.25 1 98 78 LEU A O 1
ATOM 601 N N . HIS A 1 79 ? 11.094 -11.086 -24.641 1 97.62 79 HIS A N 1
ATOM 602 C CA . HIS A 1 79 ? 10.07 -10.055 -24.469 1 97.62 79 HIS A CA 1
ATOM 603 C C . HIS A 1 79 ? 8.75 -10.664 -24 1 97.62 79 HIS A C 1
ATOM 605 O O . HIS A 1 79 ? 8.375 -11.75 -24.438 1 97.62 79 HIS A O 1
ATOM 611 N N . VAL A 1 80 ? 8.102 -10 -23.109 1 97.75 80 VAL A N 1
ATOM 612 C CA . VAL A 1 80 ? 6.75 -10.406 -22.719 1 97.75 80 VAL A CA 1
ATOM 613 C C . VAL A 1 80 ? 5.77 -9.273 -23 1 97.75 80 VAL A C 1
ATOM 615 O O . VAL A 1 80 ? 6.102 -8.094 -22.828 1 97.75 80 VAL A O 1
ATOM 618 N N . THR A 1 81 ? 4.609 -9.641 -23.453 1 96 81 THR A N 1
ATOM 619 C CA . THR A 1 81 ? 3.592 -8.672 -23.828 1 96 81 THR A CA 1
ATOM 620 C C . THR A 1 81 ? 2.219 -9.094 -23.328 1 96 81 THR A C 1
ATOM 622 O O . THR A 1 81 ? 1.888 -10.281 -23.328 1 96 81 THR A O 1
ATOM 625 N N . LEU A 1 82 ? 1.444 -8.164 -22.812 1 95.62 82 LEU A N 1
ATOM 626 C CA . LEU A 1 82 ? 0.027 -8.312 -22.5 1 95.62 82 LEU A CA 1
ATOM 627 C C . LEU A 1 82 ? -0.83 -7.48 -23.438 1 95.62 82 LEU A C 1
ATOM 629 O O . LEU A 1 82 ? -0.601 -6.277 -23.594 1 95.62 82 LEU A O 1
ATOM 633 N N . ILE A 1 83 ? -1.748 -8.117 -24.062 1 95.06 83 ILE A N 1
ATOM 634 C CA . ILE A 1 83 ? -2.656 -7.445 -24.984 1 95.06 83 ILE A CA 1
ATOM 635 C C . ILE A 1 83 ? -4.078 -7.48 -24.438 1 95.06 83 ILE A C 1
ATOM 637 O O . ILE A 1 83 ? -4.598 -8.555 -24.109 1 95.06 83 ILE A O 1
ATOM 641 N N . GLU A 1 84 ? -4.684 -6.34 -24.312 1 94.38 84 GLU A N 1
ATOM 642 C CA . GLU A 1 84 ? -6.027 -6.238 -23.75 1 94.38 84 GLU A CA 1
ATOM 643 C C . GLU A 1 84 ? -7.031 -5.773 -24.797 1 94.38 84 GLU A C 1
ATOM 645 O O . GLU A 1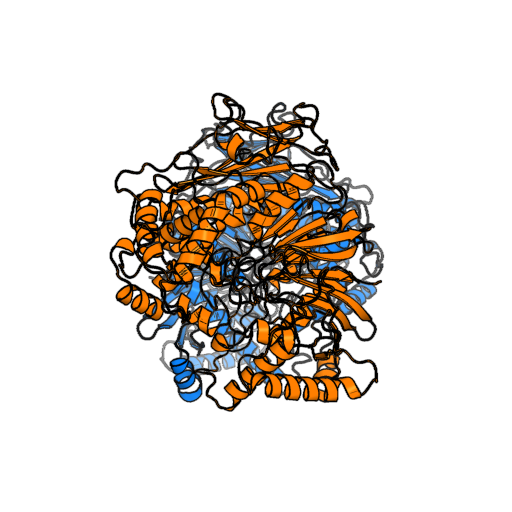 84 ? -6.793 -4.789 -25.5 1 94.38 84 GLU A O 1
ATOM 650 N N . ALA A 1 85 ? -8.102 -6.527 -24.922 1 94.38 85 ALA A N 1
ATOM 651 C CA . ALA A 1 85 ? -9.211 -6.141 -25.781 1 94.38 85 ALA A CA 1
ATOM 652 C C . ALA A 1 85 ? -10.414 -5.68 -24.969 1 94.38 85 ALA A C 1
ATOM 654 O O . ALA A 1 85 ? -10.648 -6.18 -23.859 1 94.38 85 ALA A O 1
ATOM 655 N N . ARG A 1 86 ? -11.109 -4.754 -25.516 1 92.69 86 ARG A N 1
ATOM 656 C CA . ARG A 1 86 ? -12.359 -4.262 -24.953 1 92.69 86 ARG A CA 1
ATOM 657 C C . ARG A 1 86 ? -13.508 -4.41 -25.938 1 92.69 86 ARG A C 1
ATOM 659 O O . ARG A 1 86 ? -13.289 -4.539 -27.141 1 92.69 86 ARG A O 1
ATOM 666 N N . PRO A 1 87 ? -14.711 -4.449 -25.391 1 93.19 87 PRO A N 1
ATOM 667 C CA . PRO A 1 87 ? -15.852 -4.531 -26.297 1 93.19 87 PRO A CA 1
ATOM 668 C C . PRO A 1 87 ? -15.914 -3.363 -27.281 1 93.19 87 PRO A C 1
ATOM 670 O O . PRO A 1 87 ? -15.562 -2.234 -26.922 1 93.19 87 PRO A O 1
ATOM 673 N N . ASP A 1 88 ? -16.375 -3.6 -28.422 1 88.5 88 ASP A N 1
ATOM 674 C CA . ASP A 1 88 ? -16.438 -2.582 -29.469 1 88.5 88 ASP A CA 1
ATOM 675 C C . ASP A 1 88 ? -17.453 -1.502 -29.125 1 88.5 88 ASP A C 1
ATOM 677 O O . ASP A 1 88 ? -17.25 -0.323 -29.422 1 88.5 88 ASP A O 1
ATOM 681 N N . ARG A 1 89 ? -18.562 -1.895 -28.594 1 82.12 89 ARG A N 1
ATOM 682 C CA . ARG A 1 89 ? -19.578 -0.917 -28.219 1 82.12 89 ARG A CA 1
ATOM 683 C C . ARG A 1 89 ? -19.344 -0.38 -26.812 1 82.12 89 ARG A C 1
ATOM 685 O O . ARG A 1 89 ? -19.375 -1.135 -25.844 1 82.12 89 ARG A O 1
ATOM 692 N N . THR A 1 90 ? -19.141 0.911 -26.828 1 72.69 90 THR A N 1
ATOM 693 C CA . THR A 1 90 ? -18.812 1.547 -25.547 1 72.69 90 THR A CA 1
ATOM 694 C C . THR A 1 90 ? -19.953 1.36 -24.547 1 72.69 90 THR A C 1
ATOM 696 O O . THR A 1 90 ? -21.125 1.553 -24.891 1 72.69 90 THR A O 1
ATOM 699 N N . GLY A 1 91 ? -19.609 0.864 -23.375 1 75.88 91 GLY A N 1
ATOM 700 C CA . GLY A 1 91 ? -20.562 0.72 -22.297 1 75.88 91 GLY A CA 1
ATOM 701 C C . GLY A 1 91 ? -21.172 -0.669 -22.219 1 75.88 91 GLY A C 1
ATOM 702 O O . GLY A 1 91 ? -21.734 -1.05 -21.188 1 75.88 91 GLY A O 1
ATOM 703 N N . ASP A 1 92 ? -21.062 -1.398 -23.359 1 87.94 92 ASP A N 1
ATOM 704 C CA . ASP A 1 92 ? -21.625 -2.75 -23.328 1 87.94 92 ASP A CA 1
ATOM 705 C C . ASP A 1 92 ? -20.547 -3.773 -22.953 1 87.94 92 ASP A C 1
ATOM 707 O O . ASP A 1 92 ? -19.391 -3.641 -23.359 1 87.94 92 ASP A O 1
ATOM 711 N N . PRO A 1 93 ? -21 -4.789 -22.25 1 93.81 93 PRO A N 1
ATOM 712 C CA . PRO A 1 93 ? -20.078 -5.875 -21.938 1 93.81 93 PRO A CA 1
ATOM 713 C C . PRO A 1 93 ? -19.922 -6.863 -23.094 1 93.81 93 PRO A C 1
ATOM 715 O O . PRO A 1 93 ? -20.688 -6.82 -24.047 1 93.81 93 PRO A O 1
ATOM 718 N N . PHE A 1 94 ? -18.891 -7.699 -23.062 1 95.94 94 PHE A N 1
ATOM 719 C CA . PHE A 1 94 ? -18.797 -8.836 -23.969 1 95.94 94 PHE A CA 1
ATOM 720 C C . PHE A 1 94 ? -20 -9.766 -23.797 1 95.94 94 PHE A C 1
ATOM 722 O O . PHE A 1 94 ? -20.578 -9.844 -22.719 1 95.94 94 PHE A O 1
ATOM 729 N N . PRO A 1 95 ? -20.375 -10.469 -24.922 1 95.94 95 PRO A N 1
ATOM 730 C CA . PRO A 1 95 ? -21.406 -11.484 -24.75 1 95.94 95 PRO A CA 1
ATOM 731 C C . PRO A 1 95 ? -21.047 -12.523 -23.688 1 95.94 95 PRO A C 1
ATOM 733 O O . PRO A 1 95 ? -19.906 -13 -23.656 1 95.94 95 PRO A O 1
ATOM 736 N N . GLN A 1 96 ? -21.984 -12.766 -22.828 1 96.25 96 GLN A N 1
ATOM 737 C CA . GLN A 1 96 ? -21.75 -13.719 -21.734 1 96.25 96 GLN A CA 1
ATOM 738 C C . GLN A 1 96 ? -22.531 -15.008 -21.969 1 96.25 96 GLN A C 1
ATOM 740 O O . GLN A 1 96 ? -23.531 -15.023 -22.672 1 96.25 96 GLN A O 1
ATOM 745 N N . ASP A 1 97 ? -22.094 -16.109 -21.484 1 96.56 97 ASP A N 1
ATOM 746 C CA . ASP A 1 97 ? -22.672 -17.438 -21.531 1 96.56 97 ASP A CA 1
ATOM 747 C C . ASP A 1 97 ? -22.781 -17.938 -22.969 1 96.56 97 ASP A C 1
ATOM 749 O O . ASP A 1 97 ? -23.734 -18.641 -23.328 1 96.56 97 ASP A O 1
ATOM 753 N N . VAL A 1 98 ? -21.875 -17.438 -23.766 1 96.94 98 VAL A N 1
ATOM 754 C CA . VAL A 1 98 ? -21.719 -17.922 -25.141 1 96.94 98 VAL A CA 1
ATOM 755 C C . VAL A 1 98 ? -20.234 -18.125 -25.453 1 96.94 98 VAL A C 1
ATOM 757 O O . VAL A 1 98 ? -19.375 -17.453 -24.859 1 96.94 98 VAL A O 1
ATOM 760 N N . LEU A 1 99 ? -20.031 -19.062 -26.297 1 96.88 99 LEU A N 1
ATOM 761 C CA . LEU A 1 99 ? -18.641 -19.297 -26.703 1 96.88 99 LEU A CA 1
ATOM 762 C C . LEU A 1 99 ? -18.109 -18.141 -27.531 1 96.88 99 LEU A C 1
ATOM 764 O O . LEU A 1 99 ? -18.781 -17.656 -28.453 1 96.88 99 LEU A O 1
ATOM 768 N N . LEU A 1 100 ? -16.984 -17.578 -27.188 1 98 100 LEU A N 1
ATOM 769 C CA . LEU A 1 100 ? -16.219 -16.562 -27.906 1 98 100 LEU A CA 1
ATOM 770 C C . LEU A 1 100 ? -14.914 -17.141 -28.438 1 98 100 LEU A C 1
ATOM 772 O O . LEU A 1 100 ? -14.453 -18.188 -27.969 1 98 100 LEU A O 1
ATOM 776 N N . ARG A 1 101 ? -14.398 -16.547 -29.422 1 97.75 101 ARG A N 1
ATOM 777 C CA . ARG A 1 101 ? -13.117 -16.906 -30.016 1 97.75 101 ARG A CA 1
ATOM 778 C C . ARG A 1 101 ? -12.203 -15.695 -30.141 1 97.75 101 ARG A C 1
ATOM 780 O O . ARG A 1 101 ? -12.664 -14.555 -30.047 1 97.75 101 ARG A O 1
ATOM 787 N N . TYR A 1 102 ? -10.922 -15.938 -30.234 1 97.81 102 TYR A N 1
ATOM 788 C CA . TYR A 1 102 ? -10.031 -14.797 -30.438 1 97.81 102 TYR A CA 1
ATOM 789 C C . TYR A 1 102 ? -8.914 -15.141 -31.422 1 97.81 102 TYR A C 1
ATOM 791 O O . TYR A 1 102 ? -8.633 -16.312 -31.656 1 97.81 102 TYR A O 1
ATOM 799 N N . ASN A 1 103 ? -8.398 -14.125 -32 1 97.06 103 ASN A N 1
ATOM 800 C CA . ASN A 1 103 ? -7.254 -14.219 -32.906 1 97.06 103 ASN A CA 1
ATOM 801 C C . ASN A 1 103 ? -6.25 -13.094 -32.656 1 97.06 103 ASN A C 1
ATOM 803 O O . ASN A 1 103 ? -6.57 -12.109 -31.984 1 97.06 103 ASN A O 1
ATOM 807 N N . LEU A 1 104 ? -5.027 -13.344 -33.031 1 96 104 LEU A N 1
ATOM 808 C CA . LEU A 1 104 ? -3.938 -12.383 -32.875 1 96 104 LEU A CA 1
ATOM 809 C C . LEU A 1 104 ? -3.35 -12.008 -34.25 1 96 104 LEU A C 1
ATOM 811 O O . LEU A 1 104 ? -3.145 -12.875 -35.094 1 96 104 LEU A O 1
ATOM 815 N N . PHE A 1 105 ? -3.09 -10.727 -34.344 1 94.31 105 PHE A N 1
ATOM 816 C CA . PHE A 1 105 ? -2.568 -10.219 -35.625 1 94.31 105 PHE A CA 1
ATOM 817 C C . PHE A 1 105 ? -1.302 -9.398 -35.375 1 94.31 105 PHE A C 1
ATOM 819 O O . PHE A 1 105 ? -1.189 -8.688 -34.375 1 94.31 105 PHE A O 1
ATOM 826 N N . ASP A 1 106 ? -0.415 -9.516 -36.312 1 90.94 106 ASP A N 1
ATOM 827 C CA . ASP A 1 106 ? 0.781 -8.688 -36.219 1 90.94 106 ASP A CA 1
ATOM 828 C C . ASP A 1 106 ? 0.5 -7.27 -36.719 1 90.94 106 ASP A C 1
ATOM 830 O O . ASP A 1 106 ? -0.653 -6.91 -36.969 1 90.94 106 ASP A O 1
ATOM 834 N N . ALA A 1 107 ? 1.491 -6.434 -36.75 1 87.44 107 ALA A N 1
ATOM 835 C CA . ALA A 1 107 ? 1.355 -5.023 -37.094 1 87.44 107 ALA A CA 1
ATOM 836 C C . ALA A 1 107 ? 0.832 -4.855 -38.531 1 87.44 107 ALA A C 1
ATOM 838 O O . ALA A 1 107 ? 0.208 -3.842 -38.844 1 87.44 107 ALA A O 1
ATOM 839 N N . GLN A 1 108 ? 1.078 -5.883 -39.406 1 89.25 108 GLN A N 1
ATOM 840 C CA . GLN A 1 108 ? 0.627 -5.836 -40.781 1 89.25 108 GLN A CA 1
ATOM 841 C C . GLN A 1 108 ? -0.742 -6.492 -40.938 1 89.25 108 GLN A C 1
ATOM 843 O O . GLN A 1 108 ? -1.187 -6.754 -42.062 1 89.25 108 GLN A O 1
ATOM 848 N N . GLU A 1 109 ? -1.31 -6.891 -39.812 1 89.69 109 GLU A N 1
ATOM 849 C CA . GLU A 1 109 ? -2.658 -7.449 -39.781 1 89.69 109 GLU A CA 1
ATOM 850 C C . GLU A 1 109 ? -2.684 -8.875 -40.312 1 89.69 109 GLU A C 1
ATOM 852 O O . GLU A 1 109 ? -3.705 -9.328 -40.844 1 89.69 109 GLU A O 1
ATOM 857 N N . ASN A 1 110 ? -1.572 -9.516 -40.312 1 92.12 110 ASN A N 1
ATOM 858 C CA . ASN A 1 110 ? -1.542 -10.945 -40.562 1 92.12 110 ASN A CA 1
ATOM 859 C C . ASN A 1 110 ? -1.744 -11.758 -39.281 1 92.12 110 ASN A C 1
ATOM 861 O O . ASN A 1 110 ? -1.21 -11.406 -38.25 1 92.12 110 ASN A O 1
ATOM 865 N N . PRO A 1 111 ? -2.566 -12.766 -39.438 1 92.38 111 PRO A N 1
ATOM 866 C CA . PRO A 1 111 ? -2.693 -13.625 -38.25 1 92.38 111 PRO A CA 1
ATOM 867 C C . PRO A 1 111 ? -1.372 -14.273 -37.844 1 92.38 111 PRO A C 1
ATOM 869 O O . PRO A 1 111 ? -0.581 -14.656 -38.719 1 92.38 111 PRO A O 1
ATOM 872 N N . LEU A 1 112 ? -1.164 -14.32 -36.594 1 93.06 112 LEU A N 1
ATOM 873 C CA . LEU A 1 112 ? 0.017 -15.047 -36.125 1 93.06 112 LEU A CA 1
ATOM 874 C C . LEU A 1 112 ? -0.107 -16.531 -36.406 1 93.06 112 LEU A C 1
ATOM 876 O O . LEU A 1 112 ? -1.105 -17.172 -36.062 1 93.06 112 LEU A O 1
ATOM 880 N N . PRO A 1 113 ? 0.79 -17.094 -37.094 1 81.69 113 PRO A N 1
ATOM 881 C CA . PRO A 1 113 ? 0.659 -18.484 -37.531 1 81.69 113 PRO A CA 1
ATOM 882 C C . PRO A 1 113 ? 0.557 -19.453 -36.344 1 81.69 113 PRO A C 1
ATOM 884 O O . PRO A 1 113 ? -0.082 -20.5 -36.438 1 81.69 113 PRO A O 1
ATOM 887 N N . GLU A 1 114 ? 1.075 -19.219 -35.219 1 84.06 114 GLU A N 1
ATOM 888 C CA . GLU A 1 114 ? 1.151 -20.109 -34.094 1 84.06 114 GLU A CA 1
ATOM 889 C C . GLU A 1 114 ? -0.206 -20.266 -33.406 1 84.06 114 GLU A C 1
ATOM 891 O O . GLU A 1 114 ? -0.407 -21.156 -32.594 1 84.06 114 GLU A O 1
ATOM 896 N N . ILE A 1 115 ? -1.129 -19.516 -33.875 1 86.81 115 ILE A N 1
ATOM 897 C CA . ILE A 1 115 ? -2.449 -19.578 -33.25 1 86.81 115 ILE A CA 1
ATOM 898 C C . ILE A 1 115 ? -3.113 -20.906 -33.562 1 86.81 115 ILE A C 1
ATOM 900 O O . ILE A 1 115 ? -3.848 -21.453 -32.75 1 86.81 115 ILE A O 1
ATOM 904 N N . THR A 1 116 ? -2.857 -21.469 -34.75 1 89.81 116 THR A N 1
ATOM 905 C CA . THR A 1 116 ? -3.469 -22.719 -35.188 1 89.81 116 THR A CA 1
ATOM 906 C C . THR A 1 116 ? -3.006 -23.875 -34.312 1 89.81 116 THR A C 1
ATOM 908 O O . THR A 1 116 ? -3.74 -24.844 -34.094 1 89.81 116 THR A O 1
ATOM 911 N N . ASP A 1 117 ? -1.848 -23.75 -33.719 1 92.62 117 ASP A N 1
ATOM 912 C CA . ASP A 1 117 ? -1.26 -24.812 -32.906 1 92.62 117 ASP A CA 1
ATOM 913 C C . ASP A 1 117 ? -2.01 -24.953 -31.578 1 92.62 117 ASP A C 1
ATOM 915 O O . ASP A 1 117 ? -1.901 -25.984 -30.922 1 92.62 117 ASP A O 1
ATOM 919 N N . VAL A 1 118 ? -2.758 -23.953 -31.203 1 96.75 118 VAL A N 1
ATOM 920 C CA . VAL A 1 118 ? -3.33 -23.969 -29.859 1 96.75 118 VAL A CA 1
ATOM 921 C C . VAL A 1 118 ? -4.848 -24.125 -29.953 1 96.75 118 VAL A C 1
ATOM 923 O O . VAL A 1 118 ? -5.547 -24.016 -28.938 1 96.75 118 VAL A O 1
ATOM 926 N N . CYS A 1 119 ? -5.359 -24.375 -31.141 1 96.75 119 CYS A N 1
ATOM 927 C CA . CYS A 1 119 ? -6.789 -24.641 -31.297 1 96.75 119 CYS A CA 1
ATOM 928 C C . CYS A 1 119 ? -7.156 -26.031 -30.828 1 96.75 119 CYS A C 1
ATOM 930 O O . CYS A 1 119 ? -6.363 -26.969 -30.953 1 96.75 119 CYS A O 1
ATOM 932 N N . LEU A 1 120 ? -8.312 -26.141 -30.25 1 96.56 120 LEU A N 1
ATOM 933 C CA . LEU A 1 120 ? -8.836 -27.453 -29.891 1 96.56 120 LEU A CA 1
ATOM 934 C C . LEU A 1 120 ? -9.258 -28.234 -31.141 1 96.56 120 LEU A C 1
ATOM 936 O O . LEU A 1 120 ? -9.359 -27.672 -32.219 1 96.56 120 LEU A O 1
ATOM 940 N N . ASP A 1 121 ? -9.406 -29.5 -30.922 1 90.81 121 ASP A N 1
ATOM 941 C CA . ASP A 1 121 ? -9.734 -30.359 -32.062 1 90.81 121 ASP A CA 1
ATOM 942 C C . ASP A 1 121 ? -11.023 -29.906 -32.75 1 90.81 121 ASP A C 1
ATOM 944 O O . ASP A 1 121 ? -12.062 -29.781 -32.094 1 90.81 121 ASP A O 1
ATOM 948 N N . GLY A 1 122 ? -10.883 -29.656 -34 1 89.75 122 GLY A N 1
ATOM 949 C CA . GLY A 1 122 ? -12.039 -29.297 -34.812 1 89.75 122 GLY A CA 1
ATOM 950 C C . GLY A 1 122 ? -12.367 -27.812 -34.75 1 89.75 122 GLY A C 1
ATOM 951 O O . GLY A 1 122 ? -13.305 -27.344 -35.406 1 89.75 122 GLY A O 1
ATOM 952 N N . GLU A 1 123 ? -11.664 -27.078 -34 1 94.12 123 GLU A N 1
ATOM 953 C CA . GLU A 1 123 ? -11.953 -25.656 -33.844 1 94.12 123 GLU A CA 1
ATOM 954 C C . GLU A 1 123 ? -10.992 -24.797 -34.688 1 94.12 123 GLU A C 1
ATOM 956 O O . GLU A 1 123 ? -9.797 -25.094 -34.75 1 94.12 123 GLU A O 1
ATOM 961 N N . PRO A 1 124 ? -11.453 -23.766 -35.312 1 93.94 124 PRO A N 1
ATOM 962 C CA . PRO A 1 124 ? -10.594 -22.938 -36.156 1 93.94 124 PRO A CA 1
ATOM 963 C C . PRO A 1 124 ? -9.766 -21.938 -35.344 1 93.94 124 PRO A C 1
ATOM 965 O O . PRO A 1 124 ? -8.734 -21.453 -35.812 1 93.94 124 PRO A O 1
ATOM 968 N N . LEU A 1 125 ? -10.25 -21.547 -34.219 1 96.94 125 LEU A N 1
ATOM 969 C CA . LEU A 1 125 ? -9.617 -20.578 -33.312 1 96.94 125 LEU A CA 1
ATOM 970 C C . LEU A 1 125 ? -9.75 -21.016 -31.859 1 96.94 125 LEU A C 1
ATOM 972 O O . LEU A 1 125 ? -10.648 -21.781 -31.531 1 96.94 125 LEU A O 1
ATOM 976 N N . PRO A 1 126 ? -8.789 -20.609 -31 1 97.75 126 PRO A N 1
ATOM 977 C CA . PRO A 1 126 ? -9.016 -20.844 -29.578 1 97.75 126 PRO A CA 1
ATOM 978 C C . PRO A 1 126 ? -10.266 -20.156 -29.047 1 97.75 126 PRO A C 1
ATOM 980 O O . PRO A 1 126 ? -10.633 -19.078 -29.531 1 97.75 126 PRO A O 1
ATOM 983 N N . GLY A 1 127 ? -10.883 -20.781 -28.078 1 97.5 127 GLY A N 1
ATOM 984 C CA . GLY A 1 127 ? -12.164 -20.281 -27.609 1 97.5 127 GLY A CA 1
ATOM 985 C C . GLY A 1 127 ? -12.297 -20.281 -26.094 1 97.5 127 GLY A C 1
ATOM 986 O O . GLY A 1 127 ? -11.57 -21 -25.406 1 97.5 127 GLY A O 1
ATOM 987 N N . PHE A 1 128 ? -13.188 -19.484 -25.594 1 98.12 128 PHE A N 1
ATOM 988 C CA . PHE A 1 128 ? -13.5 -19.312 -24.172 1 98.12 128 PHE A CA 1
ATOM 989 C C . PHE A 1 128 ? -14.906 -18.766 -23.984 1 98.12 128 PHE A C 1
ATOM 991 O O . PHE A 1 128 ? -15.617 -18.516 -24.969 1 98.12 128 PHE A O 1
ATOM 998 N N . TYR A 1 129 ? -15.398 -18.625 -22.828 1 97.88 129 TYR A N 1
ATOM 999 C CA . TYR A 1 129 ? -16.656 -17.953 -22.547 1 97.88 129 TYR A CA 1
ATOM 1000 C C . TYR A 1 129 ? -16.609 -17.219 -21.203 1 97.88 129 TYR A C 1
ATOM 1002 O O . TYR A 1 129 ? -15.703 -17.469 -20.391 1 97.88 129 TYR A O 1
ATOM 1010 N N . ILE A 1 130 ? -17.422 -16.266 -21.062 1 97.5 130 ILE A N 1
ATOM 1011 C CA . ILE A 1 130 ? -17.531 -15.453 -19.859 1 97.5 130 ILE A CA 1
ATOM 1012 C C . ILE A 1 130 ? -18.844 -15.773 -19.156 1 97.5 130 ILE A C 1
ATOM 1014 O O . ILE A 1 130 ? -19.922 -15.438 -19.656 1 97.5 130 ILE A O 1
ATOM 1018 N N . PRO A 1 131 ? -18.75 -16.375 -17.984 1 96.75 131 PRO A N 1
ATOM 1019 C CA . PRO A 1 131 ? -20 -16.719 -17.312 1 96.75 131 PRO A CA 1
ATOM 1020 C C . PRO A 1 131 ? -20.625 -15.539 -16.578 1 96.75 131 PRO A C 1
ATOM 1022 O O . PRO A 1 131 ? -19.922 -14.766 -15.93 1 96.75 131 PRO A O 1
ATOM 1025 N N . GLN A 1 132 ? -21.922 -15.406 -16.656 1 94 132 GLN A N 1
ATOM 1026 C CA . GLN A 1 132 ? -22.625 -14.469 -15.789 1 94 132 GLN A CA 1
ATOM 1027 C C . GLN A 1 132 ? -22.594 -14.922 -14.328 1 94 132 GLN A C 1
ATOM 1029 O O . GLN A 1 132 ? -22.422 -14.102 -13.422 1 94 132 GLN A O 1
ATOM 1034 N N . HIS A 1 133 ? -22.844 -16.234 -14.219 1 93.94 133 HIS A N 1
ATOM 1035 C CA . HIS A 1 133 ? -22.719 -16.922 -12.938 1 93.94 133 HIS A CA 1
ATOM 1036 C C . HIS A 1 133 ? -21.75 -18.109 -13.047 1 93.94 133 HIS A C 1
ATOM 1038 O O . HIS A 1 133 ? -21.859 -18.906 -13.977 1 93.94 133 HIS A O 1
ATOM 1044 N N . LEU A 1 134 ? -20.859 -18.156 -12.148 1 95.5 134 LEU A N 1
ATOM 1045 C CA . LEU A 1 134 ? -19.891 -19.234 -12.18 1 95.5 134 LEU A CA 1
ATOM 1046 C C . LEU A 1 134 ? -20.562 -20.594 -12.016 1 95.5 134 LEU A C 1
ATOM 1048 O O . LEU A 1 134 ? -21.328 -20.812 -11.078 1 95.5 134 LEU A O 1
ATOM 1052 N N . GLN A 1 135 ? -20.266 -21.531 -12.953 1 96 135 GLN A N 1
ATOM 1053 C CA . GLN A 1 135 ? -20.875 -22.859 -12.891 1 96 135 GLN A CA 1
ATOM 1054 C C . GLN A 1 135 ? -19.797 -23.938 -12.695 1 96 135 GLN A C 1
ATOM 1056 O O . GLN A 1 135 ? -20.078 -25 -12.141 1 96 135 GLN A O 1
ATOM 1061 N N . MET A 1 136 ? -18.672 -23.641 -13.266 1 97.25 136 MET A N 1
ATOM 1062 C CA . MET A 1 136 ? -17.594 -24.609 -13.18 1 97.25 136 MET A CA 1
ATOM 1063 C C . MET A 1 136 ? -16.234 -23.938 -13.352 1 97.25 136 MET A C 1
ATOM 1065 O O . MET A 1 136 ? -16.094 -23.031 -14.164 1 97.25 136 MET A O 1
ATOM 1069 N N . PHE A 1 137 ? -15.219 -24.328 -12.609 1 98.38 137 PHE A N 1
ATOM 1070 C CA . PHE A 1 137 ? -13.844 -23.922 -12.844 1 98.38 137 PHE A CA 1
ATOM 1071 C C . PHE A 1 137 ? -12.875 -25.047 -12.523 1 98.38 137 PHE A C 1
ATOM 1073 O O . PHE A 1 137 ? -13.266 -26.047 -11.922 1 98.38 137 PHE A O 1
ATOM 1080 N N . ALA A 1 138 ? -11.664 -24.984 -13.016 1 98.44 138 ALA A N 1
ATOM 1081 C CA . ALA A 1 138 ? -10.625 -25.984 -12.789 1 98.44 138 ALA A CA 1
ATOM 1082 C C . ALA A 1 138 ? -9.477 -25.406 -11.961 1 98.44 138 ALA A C 1
ATOM 1084 O O . ALA A 1 138 ? -9.289 -24.188 -11.914 1 98.44 138 ALA A O 1
ATOM 1085 N N . TYR A 1 139 ? -8.781 -26.234 -11.242 1 97.94 139 TYR A N 1
ATOM 1086 C CA . TYR A 1 139 ? -7.602 -25.781 -10.523 1 97.94 139 TYR A CA 1
ATOM 1087 C C . TYR A 1 139 ? -6.648 -26.938 -10.25 1 97.94 139 TYR A C 1
ATOM 1089 O O . TYR A 1 139 ? -7.039 -28.094 -10.336 1 97.94 139 TYR A O 1
ATOM 1097 N N . GLY A 1 140 ? -5.398 -26.688 -10.039 1 95.75 140 GLY A N 1
ATOM 1098 C CA . GLY A 1 140 ? -4.371 -27.656 -9.68 1 95.75 140 GLY A CA 1
ATOM 1099 C C . GLY A 1 140 ? -3.094 -27 -9.18 1 95.75 140 GLY A C 1
ATOM 1100 O O . GLY A 1 140 ? -2.93 -25.781 -9.273 1 95.75 140 GLY A O 1
ATOM 1101 N N . SER A 1 141 ? -2.213 -27.797 -8.57 1 94.81 141 SER A N 1
ATOM 1102 C CA . SER A 1 141 ? -0.96 -27.297 -8.008 1 94.81 141 SER A CA 1
ATOM 1103 C C . SER A 1 141 ? 0.135 -28.359 -8.078 1 94.81 141 SER A C 1
ATOM 1105 O O . SER A 1 141 ? -0.136 -29.531 -8.391 1 94.81 141 SER A O 1
ATOM 1107 N N . CYS A 1 142 ? 1.396 -27.969 -7.832 1 93.38 142 CYS A N 1
ATOM 1108 C CA . CYS A 1 142 ? 2.557 -28.844 -7.703 1 93.38 142 CYS A CA 1
ATOM 1109 C C . CYS A 1 142 ? 2.814 -29.594 -9 1 93.38 142 CYS A C 1
ATOM 1111 O O . CYS A 1 142 ? 2.582 -30.812 -9.07 1 93.38 142 CYS A O 1
ATOM 1113 N N . ARG A 1 143 ? 3.373 -28.922 -9.898 1 94.69 143 ARG A N 1
ATOM 1114 C CA . ARG A 1 143 ? 3.629 -29.406 -11.25 1 94.69 143 ARG A CA 1
ATOM 1115 C C . ARG A 1 143 ? 5.121 -29.594 -11.492 1 94.69 143 ARG A C 1
ATOM 1117 O O . ARG A 1 143 ? 5.742 -28.781 -12.195 1 94.69 143 ARG A O 1
ATOM 1124 N N . LYS A 1 144 ? 5.66 -30.688 -11 1 92 144 LYS A N 1
ATOM 1125 C CA . LYS A 1 144 ? 7.086 -30.984 -11.133 1 92 144 LYS A CA 1
ATOM 1126 C C . LYS A 1 144 ? 7.375 -31.734 -12.422 1 92 144 LYS A C 1
ATOM 1128 O O . LYS A 1 144 ? 6.973 -32.906 -12.586 1 92 144 LYS A O 1
ATOM 1133 N N . PRO A 1 145 ? 8.148 -31.109 -13.328 1 90.31 145 PRO A N 1
ATOM 1134 C CA . PRO A 1 145 ? 8.344 -31.688 -14.648 1 90.31 145 PRO A CA 1
ATOM 1135 C C . PRO A 1 145 ? 8.906 -33.125 -14.586 1 90.31 145 PRO A C 1
ATOM 1137 O O . PRO A 1 145 ? 8.508 -33.969 -15.367 1 90.31 145 PRO A O 1
ATOM 1140 N N . HIS A 1 146 ? 9.836 -33.406 -13.656 1 85.44 146 HIS A N 1
ATOM 1141 C CA . HIS A 1 146 ? 10.477 -34.719 -13.578 1 85.44 146 HIS A CA 1
ATOM 1142 C C . HIS A 1 146 ? 9.906 -35.531 -12.43 1 85.44 146 HIS A C 1
ATOM 1144 O O . HIS A 1 146 ? 10.469 -36.562 -12.055 1 85.44 146 HIS A O 1
ATOM 1150 N N . GLY A 1 147 ? 8.898 -34.969 -11.789 1 82.38 147 GLY A N 1
ATOM 1151 C CA . GLY A 1 147 ? 8.289 -35.688 -10.672 1 82.38 147 GLY A CA 1
ATOM 1152 C C . GLY A 1 147 ? 7.699 -37.031 -11.07 1 82.38 147 GLY A C 1
ATOM 1153 O O . GLY A 1 147 ? 7.25 -37.188 -12.203 1 82.38 147 GLY A O 1
ATOM 1154 N N . PRO A 1 148 ? 7.875 -37.969 -10.102 1 69.12 148 PRO A N 1
ATOM 1155 C CA . PRO A 1 148 ? 7.309 -39.281 -10.406 1 69.12 148 PRO A CA 1
ATOM 1156 C C . PRO A 1 148 ? 5.785 -39.25 -10.516 1 69.12 148 PRO A C 1
ATOM 1158 O O . PRO A 1 148 ? 5.129 -38.438 -9.852 1 69.12 148 PRO A O 1
ATOM 1161 N N . SER A 1 149 ? 5.359 -39.781 -11.531 1 62.12 149 SER A N 1
ATOM 1162 C CA . SER A 1 149 ? 3.926 -40.031 -11.641 1 62.12 149 SER A CA 1
ATOM 1163 C C . SER A 1 149 ? 3.604 -41.5 -11.438 1 62.12 149 SER A C 1
ATOM 1165 O O . SER A 1 149 ? 4.07 -42.344 -12.195 1 62.12 149 SER A O 1
ATOM 1167 N N . PHE A 1 150 ? 3.633 -41.969 -10.031 1 55.19 150 PHE A N 1
ATOM 1168 C CA . PHE A 1 150 ? 3.473 -43.375 -9.781 1 55.19 150 PHE A CA 1
ATOM 1169 C C . PHE A 1 150 ? 2.059 -43.844 -10.125 1 55.19 150 PHE A C 1
ATOM 1171 O O . PHE A 1 150 ? 1.096 -43.094 -9.922 1 55.19 150 PHE A O 1
ATOM 1178 N N . ASP A 1 151 ? 2.002 -44.625 -11.125 1 47.25 151 ASP A N 1
ATOM 1179 C CA . ASP A 1 151 ? 0.797 -45.438 -11.141 1 47.25 151 ASP A CA 1
ATOM 1180 C C . ASP A 1 151 ? 0.896 -46.594 -10.125 1 47.25 151 ASP A C 1
ATOM 1182 O O . ASP A 1 151 ? 1.996 -46.969 -9.734 1 47.25 151 ASP A O 1
ATOM 1186 N N . ASP A 1 152 ? 0.023 -46.719 -9.227 1 43.38 152 ASP A N 1
ATOM 1187 C CA . ASP A 1 152 ? 0.032 -47.781 -8.211 1 43.38 152 ASP A CA 1
ATOM 1188 C C . ASP A 1 152 ? 0.745 -49.031 -8.719 1 43.38 152 ASP A C 1
ATOM 1190 O O . ASP A 1 152 ? 1.019 -49.938 -7.949 1 43.38 152 ASP A O 1
ATOM 1194 N N . GLN A 1 153 ? 0.463 -49.562 -9.734 1 41.38 153 GLN A N 1
ATOM 1195 C CA . GLN A 1 153 ? 0.994 -50.875 -10.125 1 41.38 153 GLN A CA 1
ATOM 1196 C C . GLN A 1 153 ? 2.393 -50.75 -10.719 1 41.38 153 GLN A C 1
ATOM 1198 O O . GLN A 1 153 ? 2.773 -51.5 -11.602 1 41.38 153 GLN A O 1
ATOM 1203 N N . GLU A 1 154 ? 3.188 -49.906 -10.164 1 44.78 154 GLU A N 1
ATOM 1204 C CA . GLU A 1 154 ? 4.57 -49.844 -10.633 1 44.78 154 GLU A CA 1
ATOM 1205 C C . GLU A 1 154 ? 4.637 -49.312 -12.07 1 44.78 154 GLU A C 1
ATOM 1207 O O . GLU A 1 154 ? 5.68 -49.406 -12.719 1 44.78 154 GLU A O 1
ATOM 1212 N N . LYS A 1 155 ? 3.617 -49.25 -12.781 1 49.31 155 LYS A N 1
ATOM 1213 C CA . LYS A 1 155 ? 3.682 -48.688 -14.117 1 49.31 155 LYS A CA 1
ATOM 1214 C C . LYS A 1 155 ? 3.508 -47.156 -14.055 1 49.31 155 LYS A C 1
ATOM 1216 O O . LYS A 1 155 ? 2.561 -46.656 -13.445 1 49.31 155 LYS A O 1
ATOM 1221 N N . THR A 1 156 ? 4.551 -46.375 -13.969 1 51.59 156 THR A N 1
ATOM 1222 C CA . THR A 1 156 ? 4.848 -44.969 -13.727 1 51.59 156 THR A CA 1
ATOM 1223 C C . THR A 1 156 ? 4.273 -44.094 -14.836 1 51.59 156 THR A C 1
ATOM 1225 O O . THR A 1 156 ? 3.947 -42.906 -14.609 1 51.59 156 THR A O 1
ATOM 1228 N N . GLN A 1 157 ? 3.314 -44.031 -15.633 1 53.09 157 GLN A N 1
ATOM 1229 C CA . GLN A 1 157 ? 3.438 -43.125 -16.766 1 53.09 157 GLN A CA 1
ATOM 1230 C C . GLN A 1 157 ? 2.381 -42.031 -16.719 1 53.09 157 GLN A C 1
ATOM 1232 O O . GLN A 1 157 ? 1.77 -41.688 -17.734 1 53.09 157 GLN A O 1
ATOM 1237 N N . HIS A 1 158 ? 2.006 -41.438 -15.484 1 59.53 158 HIS A N 1
ATOM 1238 C CA . HIS A 1 158 ? 0.9 -40.531 -15.734 1 59.53 158 HIS A CA 1
ATOM 1239 C C . HIS A 1 158 ? 1.403 -39.188 -16.281 1 59.53 158 HIS A C 1
ATOM 1241 O O . HIS A 1 158 ? 2.488 -38.75 -15.914 1 59.53 158 HIS A O 1
ATOM 1247 N N . GLN A 1 159 ? 0.831 -38.75 -17.422 1 69.81 159 GLN A N 1
ATOM 1248 C CA . GLN A 1 159 ? 1.037 -37.5 -18.125 1 69.81 159 GLN A CA 1
ATOM 1249 C C . GLN A 1 159 ? 0.735 -36.281 -17.219 1 69.81 159 GLN A C 1
ATOM 1251 O O . GLN A 1 159 ? 0.171 -36.438 -16.141 1 69.81 159 GLN A O 1
ATOM 1256 N N . ASP A 1 160 ? 1.319 -35.188 -17.422 1 85.75 160 ASP A N 1
ATOM 1257 C CA . ASP A 1 160 ? 0.939 -33.906 -16.812 1 85.75 160 ASP A CA 1
ATOM 1258 C C . ASP A 1 160 ? -0.579 -33.75 -16.781 1 85.75 160 ASP A C 1
ATOM 1260 O O . ASP A 1 160 ? -1.223 -33.656 -17.828 1 85.75 160 ASP A O 1
ATOM 1264 N N . SER A 1 161 ? -1.159 -33.781 -15.578 1 89.88 161 SER A N 1
ATOM 1265 C CA . SER A 1 161 ? -2.611 -33.719 -15.445 1 89.88 161 SER A CA 1
ATOM 1266 C C . SER A 1 161 ? -3.186 -32.469 -16.062 1 89.88 161 SER A C 1
ATOM 1268 O O . SER A 1 161 ? -4.363 -32.406 -16.422 1 89.88 161 SER A O 1
ATOM 1270 N N . LEU A 1 162 ? -2.395 -31.375 -16.156 1 93.5 162 LEU A N 1
ATOM 1271 C CA . LEU A 1 162 ? -2.854 -30.156 -16.812 1 93.5 162 LEU A CA 1
ATOM 1272 C C . LEU A 1 162 ? -3.213 -30.422 -18.281 1 93.5 162 LEU A C 1
ATOM 1274 O O . LEU A 1 162 ? -4.125 -29.797 -18.828 1 93.5 162 LEU A O 1
ATOM 1278 N N . ALA A 1 163 ? -2.551 -31.391 -18.875 1 92.69 163 ALA A N 1
ATOM 1279 C CA . ALA A 1 163 ? -2.775 -31.734 -20.281 1 92.69 163 ALA A CA 1
ATOM 1280 C C . ALA A 1 163 ? -4.137 -32.406 -20.469 1 92.69 163 ALA A C 1
ATOM 1282 O O . ALA A 1 163 ? -4.723 -32.344 -21.547 1 92.69 163 ALA A O 1
ATOM 1283 N N . LEU A 1 164 ? -4.633 -33 -19.422 1 91.62 164 LEU A N 1
ATOM 1284 C CA . LEU A 1 164 ? -5.926 -33.688 -19.484 1 91.62 164 LEU A CA 1
ATOM 1285 C C . LEU A 1 164 ? -7.051 -32.688 -19.734 1 91.62 164 LEU A C 1
ATOM 1287 O O . LEU A 1 164 ? -8.086 -33.031 -20.312 1 91.62 164 LEU A O 1
ATOM 1291 N N . LEU A 1 165 ? -6.832 -31.484 -19.359 1 94.75 165 LEU A N 1
ATOM 1292 C CA . LEU A 1 165 ? -7.855 -30.453 -19.5 1 94.75 165 LEU A CA 1
ATOM 1293 C C . LEU A 1 165 ? -8.086 -30.109 -20.984 1 94.75 165 LEU A C 1
ATOM 1295 O O . LEU A 1 165 ? -9.188 -29.734 -21.375 1 94.75 165 LEU A O 1
ATOM 1299 N N . ALA A 1 166 ? -7.035 -30.219 -21.797 1 94.56 166 ALA A N 1
ATOM 1300 C CA . ALA A 1 166 ? -7.211 -29.984 -23.234 1 94.56 166 ALA A CA 1
ATOM 1301 C C . ALA A 1 166 ? -8.242 -30.953 -23.812 1 94.56 166 ALA A C 1
ATOM 1303 O O . ALA A 1 166 ? -9.086 -30.547 -24.625 1 94.56 166 ALA A O 1
ATOM 1304 N N . GLY A 1 167 ? -8.109 -32.188 -23.406 1 93 167 GLY A N 1
ATOM 1305 C CA . GLY A 1 167 ? -9.094 -33.156 -23.844 1 93 167 GLY A CA 1
ATOM 1306 C C . GLY A 1 167 ? -10.5 -32.844 -23.359 1 93 167 GLY A C 1
ATOM 1307 O O . GLY A 1 167 ? -11.461 -32.938 -24.125 1 93 167 GLY A O 1
ATOM 1308 N N . HIS A 1 168 ? -10.562 -32.5 -22.109 1 94.62 168 HIS A N 1
ATOM 1309 C CA . HIS A 1 168 ? -11.852 -32.188 -21.516 1 94.62 168 HIS A CA 1
ATOM 1310 C C . HIS A 1 168 ? -12.492 -30.984 -22.234 1 94.62 168 HIS A C 1
ATOM 1312 O O . HIS A 1 168 ? -13.688 -31 -22.516 1 94.62 168 HIS A O 1
ATOM 1318 N N . LEU A 1 169 ? -11.719 -29.969 -22.531 1 96.94 169 LEU A N 1
ATOM 1319 C CA . LEU A 1 169 ? -12.195 -28.797 -23.25 1 96.94 169 LEU A CA 1
ATOM 1320 C C . LEU A 1 169 ? -12.641 -29.156 -24.656 1 96.94 169 LEU A C 1
ATOM 1322 O O . LEU A 1 169 ? -13.672 -28.672 -25.141 1 96.94 169 LEU A O 1
ATOM 1326 N N . SER A 1 170 ? -11.914 -30.016 -25.297 1 96 170 SER A N 1
ATOM 1327 C CA . SER A 1 170 ? -12.242 -30.453 -26.656 1 96 170 SER A CA 1
ATOM 1328 C C . SER A 1 170 ? -13.562 -31.219 -26.688 1 96 170 SER A C 1
ATOM 1330 O O . SER A 1 170 ? -14.344 -31.094 -27.625 1 96 170 SER A O 1
ATOM 1332 N N . ASP A 1 171 ? -13.781 -31.969 -25.656 1 94.69 171 ASP A N 1
ATOM 1333 C CA . ASP A 1 171 ? -15 -32.781 -25.578 1 94.69 171 ASP A CA 1
ATOM 1334 C C . ASP A 1 171 ? -16.203 -31.891 -25.266 1 94.69 171 ASP A C 1
ATOM 1336 O O . ASP A 1 171 ? -17.359 -32.312 -25.469 1 94.69 171 ASP A O 1
ATOM 1340 N N . ASN A 1 172 ? -15.906 -30.641 -24.781 1 95.88 172 ASN A N 1
ATOM 1341 C CA . ASN A 1 172 ? -16.984 -29.797 -24.297 1 95.88 172 ASN A CA 1
ATOM 1342 C C . ASN A 1 172 ? -16.922 -28.391 -24.906 1 95.88 172 ASN A C 1
ATOM 1344 O O . ASN A 1 172 ? -17.219 -27.406 -24.219 1 95.88 172 ASN A O 1
ATOM 1348 N N . VAL A 1 173 ? -16.516 -28.312 -26.125 1 94.5 173 VAL A N 1
ATOM 1349 C CA . VAL A 1 173 ? -16.328 -27.016 -26.75 1 94.5 173 VAL A CA 1
ATOM 1350 C C . VAL A 1 173 ? -17.625 -26.203 -26.656 1 94.5 173 VAL A C 1
ATOM 1352 O O . VAL A 1 173 ? -17.609 -25.047 -26.219 1 94.5 173 VAL A O 1
ATOM 1355 N N . GLN A 1 174 ? -18.781 -26.797 -26.953 1 91.5 174 GLN A N 1
ATOM 1356 C CA . GLN A 1 174 ? -20.031 -26.062 -27 1 91.5 174 GLN A CA 1
ATOM 1357 C C . GLN A 1 174 ? -20.906 -26.375 -25.797 1 91.5 174 GLN A C 1
ATOM 1359 O O . GLN A 1 174 ? -21.953 -25.734 -25.594 1 91.5 174 GLN A O 1
ATOM 1364 N N . ASN A 1 175 ? -20.531 -27.344 -25.031 1 95.06 175 ASN A N 1
ATOM 1365 C CA . ASN A 1 175 ? -21.25 -27.656 -23.797 1 95.06 175 ASN A CA 1
ATOM 1366 C C . ASN A 1 175 ? -20.734 -26.875 -22.609 1 95.06 175 ASN A C 1
ATOM 1368 O O . ASN A 1 175 ? -20 -27.406 -21.781 1 95.06 175 ASN A O 1
ATOM 1372 N N . LEU A 1 176 ? -21.203 -25.688 -22.516 1 94.81 176 LEU A N 1
ATOM 1373 C CA . LEU A 1 176 ? -20.641 -24.75 -21.547 1 94.81 176 LEU A CA 1
ATOM 1374 C C . LEU A 1 176 ? -20.922 -25.203 -20.125 1 94.81 176 LEU A C 1
ATOM 1376 O O . LEU A 1 176 ? -20.203 -24.844 -19.203 1 94.81 176 LEU A O 1
ATOM 1380 N N . ALA A 1 177 ? -21.922 -26.047 -19.906 1 91.94 177 ALA A N 1
ATOM 1381 C CA . ALA A 1 177 ? -22.266 -26.547 -18.578 1 91.94 177 ALA A CA 1
ATOM 1382 C C . ALA A 1 177 ? -21.156 -27.469 -18.047 1 91.94 177 ALA A C 1
ATOM 1384 O O . ALA A 1 177 ? -20.984 -27.594 -16.828 1 91.94 177 ALA A O 1
ATOM 1385 N N . ASN A 1 178 ? -20.484 -28.047 -18.984 1 94.88 178 ASN A N 1
ATOM 1386 C CA . ASN A 1 178 ? -19.406 -28.953 -18.594 1 94.88 178 ASN A CA 1
ATOM 1387 C C . ASN A 1 178 ? -18.047 -28.422 -18.984 1 94.88 178 ASN A C 1
ATOM 1389 O O . ASN A 1 178 ? -17.062 -29.172 -19.062 1 94.88 178 ASN A O 1
ATOM 1393 N N . ARG A 1 179 ? -17.984 -27.219 -19.297 1 97.31 179 ARG A N 1
ATOM 1394 C CA . ARG A 1 179 ? -16.734 -26.562 -19.656 1 97.31 179 ARG A CA 1
ATOM 1395 C C . ARG A 1 179 ? -16.297 -25.594 -18.578 1 97.31 179 ARG A C 1
ATOM 1397 O O . ARG A 1 179 ? -17 -24.625 -18.266 1 97.31 179 ARG A O 1
ATOM 1404 N N . PRO A 1 180 ? -15.141 -25.891 -17.938 1 98.19 180 PRO A N 1
ATOM 1405 C CA . PRO A 1 180 ? -14.68 -24.922 -16.938 1 98.19 180 PRO A CA 1
ATOM 1406 C C . PRO A 1 180 ? -14.398 -23.547 -17.547 1 98.19 180 PRO A C 1
ATOM 1408 O O . PRO A 1 180 ? -13.836 -23.453 -18.641 1 98.19 180 PRO A O 1
ATOM 1411 N N . SER A 1 181 ? -14.805 -22.484 -16.875 1 97.94 181 SER A N 1
ATOM 1412 C CA . SER A 1 181 ? -14.672 -21.125 -17.375 1 97.94 181 SER A CA 1
ATOM 1413 C C . SER A 1 181 ? -13.352 -20.5 -16.938 1 97.94 181 SER A C 1
ATOM 1415 O O . SER A 1 181 ? -12.898 -19.516 -17.531 1 97.94 181 SER A O 1
ATOM 1417 N N . HIS A 1 182 ? -12.758 -20.969 -15.844 1 98.5 182 HIS A N 1
ATOM 1418 C CA . HIS A 1 182 ? -11.516 -20.469 -15.273 1 98.5 182 HIS A CA 1
ATOM 1419 C C . HIS A 1 182 ? -10.594 -21.609 -14.859 1 98.5 182 HIS A C 1
ATOM 1421 O O . HIS A 1 182 ? -11.062 -22.672 -14.453 1 98.5 182 HIS A O 1
ATOM 1427 N N . LEU A 1 183 ? -9.312 -21.375 -15.031 1 98.75 183 LEU A N 1
ATOM 1428 C CA . LEU A 1 183 ? -8.281 -22.266 -14.516 1 98.75 183 LEU A CA 1
ATOM 1429 C C . LEU A 1 183 ? -7.395 -21.562 -13.5 1 98.75 183 LEU A C 1
ATOM 1431 O O . LEU A 1 183 ? -6.891 -20.469 -13.773 1 98.75 183 LEU A O 1
ATOM 1435 N N . PHE A 1 184 ? -7.262 -22.125 -12.328 1 98.56 184 PHE A N 1
ATOM 1436 C CA . PHE A 1 184 ? -6.375 -21.578 -11.305 1 98.56 184 PHE A CA 1
ATOM 1437 C C . PHE A 1 184 ? -5.203 -22.531 -11.062 1 98.56 184 PHE A C 1
ATOM 1439 O O . PHE A 1 184 ? -5.395 -23.672 -10.664 1 98.56 184 PHE A O 1
ATOM 1446 N N . LEU A 1 185 ? -4.016 -22.062 -11.359 1 98.06 185 LEU A N 1
ATOM 1447 C CA . LEU A 1 185 ? -2.799 -22.766 -10.969 1 98.06 185 LEU A CA 1
ATOM 1448 C C . LEU A 1 185 ? -2.283 -22.266 -9.625 1 98.06 185 LEU A C 1
ATOM 1450 O O . LEU A 1 185 ? -1.678 -21.203 -9.547 1 98.06 185 LEU A O 1
ATOM 1454 N N . VAL A 1 186 ? -2.475 -23.094 -8.609 1 96.94 186 VAL A N 1
ATOM 1455 C CA . VAL A 1 186 ? -2.467 -22.641 -7.219 1 96.94 186 VAL A CA 1
ATOM 1456 C C . VAL A 1 186 ? -1.096 -22.906 -6.602 1 96.94 186 VAL A C 1
ATOM 1458 O O . VAL A 1 186 ? -0.997 -23.531 -5.539 1 96.94 186 VAL A O 1
ATOM 1461 N N . GLY A 1 187 ? -0.005 -22.609 -7.309 1 95.38 187 GLY A N 1
ATOM 1462 C CA . GLY A 1 187 ? 1.336 -22.656 -6.746 1 95.38 187 GLY A CA 1
ATOM 1463 C C . GLY A 1 187 ? 2.172 -23.797 -7.301 1 95.38 187 GLY A C 1
ATOM 1464 O O . GLY A 1 187 ? 1.64 -24.844 -7.668 1 95.38 187 GLY A O 1
ATOM 1465 N N . ASP A 1 188 ? 3.527 -23.578 -7.371 1 95.38 188 ASP A N 1
ATOM 1466 C CA . ASP A 1 188 ? 4.555 -24.562 -7.723 1 95.38 188 ASP A CA 1
ATOM 1467 C C . ASP A 1 188 ? 4.355 -25.078 -9.141 1 95.38 188 ASP A C 1
ATOM 1469 O O . ASP A 1 188 ? 4.281 -26.281 -9.367 1 95.38 188 ASP A O 1
ATOM 1473 N N . GLN A 1 189 ? 4.32 -24.109 -10.016 1 95.81 189 GLN A N 1
ATOM 1474 C CA . GLN A 1 189 ? 4.273 -24.469 -11.422 1 95.81 189 GLN A CA 1
ATOM 1475 C C . GLN A 1 189 ? 5.656 -24.859 -11.938 1 95.81 189 GLN A C 1
ATOM 1477 O O . GLN A 1 189 ? 5.785 -25.422 -13.031 1 95.81 189 GLN A O 1
ATOM 1482 N N . ILE A 1 190 ? 6.648 -24.531 -11.156 1 96.75 190 ILE A N 1
ATOM 1483 C CA . ILE A 1 190 ? 8.016 -25 -11.344 1 96.75 190 ILE A CA 1
ATOM 1484 C C . ILE A 1 190 ? 8.594 -25.469 -10.016 1 96.75 190 ILE A C 1
ATOM 1486 O O . ILE A 1 190 ? 8.031 -25.172 -8.953 1 96.75 190 ILE A O 1
ATOM 1490 N N . TYR A 1 191 ? 9.68 -26.219 -10.125 1 95.5 191 TYR A N 1
ATOM 1491 C CA . TYR A 1 191 ? 10.477 -26.594 -8.961 1 95.5 191 TYR A CA 1
ATOM 1492 C C . TYR A 1 191 ? 11.906 -26.062 -9.094 1 95.5 191 TYR A C 1
ATOM 1494 O O . TYR A 1 191 ? 12.812 -26.812 -9.484 1 95.5 191 TYR A O 1
ATOM 1502 N N . ALA A 1 192 ? 12.062 -24.891 -8.672 1 97.44 192 ALA A N 1
ATOM 1503 C CA . ALA A 1 192 ? 13.305 -24.156 -8.883 1 97.44 192 ALA A CA 1
ATOM 1504 C C . ALA A 1 192 ? 14.461 -24.781 -8.102 1 97.44 192 ALA A C 1
ATOM 1506 O O . ALA A 1 192 ? 15.625 -24.625 -8.469 1 97.44 192 ALA A O 1
ATOM 1507 N N . ASP A 1 193 ? 14.18 -25.484 -7.035 1 95.81 193 ASP A N 1
ATOM 1508 C CA . ASP A 1 193 ? 15.188 -26 -6.121 1 95.81 193 ASP A CA 1
ATOM 1509 C C . ASP A 1 193 ? 15.477 -27.469 -6.406 1 95.81 193 ASP A C 1
ATOM 1511 O O . ASP A 1 193 ? 16.25 -28.109 -5.691 1 95.81 193 ASP A O 1
ATOM 1515 N N . GLU A 1 194 ? 14.844 -28.031 -7.383 1 93.06 194 GLU A N 1
ATOM 1516 C CA . GLU A 1 194 ? 15.031 -29.438 -7.762 1 93.06 194 GLU A CA 1
ATOM 1517 C C . GLU A 1 194 ? 15.133 -29.594 -9.273 1 93.06 194 GLU A C 1
ATOM 1519 O O . GLU A 1 194 ? 14.188 -30.047 -9.922 1 93.06 194 GLU A O 1
ATOM 1524 N N . VAL A 1 195 ? 16.266 -29.375 -9.805 1 94.12 195 VAL A N 1
ATOM 1525 C CA . VAL A 1 195 ? 16.484 -29.438 -11.25 1 94.12 195 VAL A CA 1
ATOM 1526 C C . VAL A 1 195 ? 17.594 -30.438 -11.57 1 94.12 195 VAL A C 1
ATOM 1528 O O . VAL A 1 195 ? 18.75 -30.203 -11.25 1 94.12 195 VAL A O 1
ATOM 1531 N N . PRO A 1 196 ? 17.25 -31.5 -12.211 1 89.44 196 PRO A N 1
ATOM 1532 C CA . PRO A 1 196 ? 18.297 -32.469 -12.586 1 89.44 196 PRO A CA 1
ATOM 1533 C C . PRO A 1 196 ? 19.422 -31.828 -13.398 1 89.44 196 PRO A C 1
ATOM 1535 O O . PRO A 1 196 ? 19.188 -30.906 -14.172 1 89.44 196 PRO A O 1
ATOM 1538 N N . GLU A 1 197 ? 20.641 -32.375 -13.273 1 89.25 197 GLU A N 1
ATOM 1539 C CA . GLU A 1 197 ? 21.844 -31.797 -13.875 1 89.25 197 GLU A CA 1
ATOM 1540 C C . GLU A 1 197 ? 21.688 -31.688 -15.391 1 89.25 197 GLU A C 1
ATOM 1542 O O . GLU A 1 197 ? 22.094 -30.688 -15.984 1 89.25 197 GLU A O 1
ATOM 1547 N N . ILE A 1 198 ? 21.109 -32.719 -15.992 1 86.69 198 ILE A N 1
ATOM 1548 C CA . ILE A 1 198 ? 20.984 -32.75 -17.453 1 86.69 198 ILE A CA 1
ATOM 1549 C C . ILE A 1 198 ? 20.078 -31.609 -17.906 1 86.69 198 ILE A C 1
ATOM 1551 O O . ILE A 1 198 ? 20.297 -31.016 -18.969 1 86.69 198 ILE A O 1
ATOM 1555 N N . VAL A 1 199 ? 19.047 -31.312 -17.203 1 91.75 199 VAL A N 1
ATOM 1556 C CA . VAL A 1 199 ? 18.109 -30.234 -17.516 1 91.75 199 VAL A CA 1
ATOM 1557 C C . VAL A 1 199 ? 18.797 -28.891 -17.297 1 91.75 199 VAL A C 1
ATOM 1559 O O . VAL A 1 199 ? 18.719 -28 -18.141 1 91.75 199 VAL A O 1
ATOM 1562 N N . MET A 1 200 ? 19.547 -28.781 -16.203 1 93.69 200 MET A N 1
ATOM 1563 C CA . MET A 1 200 ? 20.219 -27.531 -15.852 1 93.69 200 MET A CA 1
ATOM 1564 C C . MET A 1 200 ? 21.234 -27.141 -16.922 1 93.69 200 MET A C 1
ATOM 1566 O O . MET A 1 200 ? 21.359 -25.969 -17.266 1 93.69 200 MET A O 1
ATOM 1570 N N . ASP A 1 201 ? 21.953 -28.094 -17.391 1 91.19 201 ASP A N 1
ATOM 1571 C CA . ASP A 1 201 ? 22.969 -27.812 -18.391 1 91.19 201 ASP A CA 1
ATOM 1572 C C . ASP A 1 201 ? 22.375 -27.172 -19.641 1 91.19 201 ASP A C 1
ATOM 1574 O O . ASP A 1 201 ? 22.953 -26.25 -20.219 1 91.19 201 ASP A O 1
ATOM 1578 N N . SER A 1 202 ? 21.219 -27.672 -19.984 1 91.12 202 SER A N 1
ATOM 1579 C CA . SER A 1 202 ? 20.531 -27.094 -21.141 1 91.12 202 SER A CA 1
ATOM 1580 C C . SER A 1 202 ? 19.938 -25.734 -20.812 1 91.12 202 SER A C 1
ATOM 1582 O O . SER A 1 202 ? 20.016 -24.797 -21.609 1 91.12 202 SER A O 1
ATOM 1584 N N . LEU A 1 203 ? 19.359 -25.594 -19.641 1 93.88 203 LEU A N 1
ATOM 1585 C CA . LEU A 1 203 ? 18.703 -24.344 -19.25 1 93.88 203 LEU A CA 1
ATOM 1586 C C . LEU A 1 203 ? 19.703 -23.203 -19.141 1 93.88 203 LEU A C 1
ATOM 1588 O O . LEU A 1 203 ? 19.375 -22.062 -19.453 1 93.88 203 LEU A O 1
ATOM 1592 N N . LYS A 1 204 ? 20.906 -23.484 -18.672 1 93.94 204 LYS A N 1
ATOM 1593 C CA . LYS A 1 204 ? 21.938 -22.469 -18.547 1 93.94 204 LYS A CA 1
ATOM 1594 C C . LYS A 1 204 ? 22.25 -21.828 -19.906 1 93.94 204 LYS A C 1
ATOM 1596 O O . LYS A 1 204 ? 22.406 -20.609 -20 1 93.94 204 LYS A O 1
ATOM 1601 N N . LYS A 1 205 ? 22.328 -22.688 -20.891 1 92.31 205 LYS A N 1
ATOM 1602 C CA . LYS A 1 205 ? 22.625 -22.203 -22.234 1 92.31 205 LYS A CA 1
ATOM 1603 C C . LYS A 1 205 ? 21.484 -21.359 -22.781 1 92.31 205 LYS A C 1
ATOM 1605 O O . LYS A 1 205 ? 21.719 -20.297 -23.344 1 92.31 205 LYS A O 1
ATOM 1610 N N . ILE A 1 206 ? 20.312 -21.859 -22.594 1 94.75 206 ILE A N 1
ATOM 1611 C CA . ILE A 1 206 ? 19.125 -21.156 -23.062 1 94.75 206 ILE A CA 1
ATOM 1612 C C . ILE A 1 206 ? 19 -19.812 -22.344 1 94.75 206 ILE A C 1
ATOM 1614 O O . ILE A 1 206 ? 18.672 -18.797 -22.953 1 94.75 206 ILE A O 1
ATOM 1618 N N . ALA A 1 207 ? 19.328 -19.828 -21.078 1 95.94 207 ALA A N 1
ATOM 1619 C CA . ALA A 1 207 ? 19.25 -18.641 -20.25 1 95.94 207 ALA A CA 1
ATOM 1620 C C . ALA A 1 207 ? 20.125 -17.516 -20.797 1 95.94 207 ALA A C 1
ATOM 1622 O O . ALA A 1 207 ? 19.688 -16.375 -20.906 1 95.94 207 ALA A O 1
ATOM 1623 N N . VAL A 1 208 ? 21.344 -17.797 -21.109 1 95.06 208 VAL A N 1
ATOM 1624 C CA . VAL A 1 208 ? 22.297 -16.812 -21.625 1 95.06 208 VAL A CA 1
ATOM 1625 C C . VAL A 1 208 ? 21.812 -16.281 -22.969 1 95.06 208 VAL A C 1
ATOM 1627 O O . VAL A 1 208 ? 21.953 -15.094 -23.25 1 95.06 208 VAL A O 1
ATOM 1630 N N . THR A 1 209 ? 21.234 -17.172 -23.75 1 94.69 209 THR A N 1
ATOM 1631 C CA . THR A 1 209 ? 20.734 -16.781 -25.047 1 94.69 209 THR A CA 1
ATOM 1632 C C . THR A 1 209 ? 19.547 -15.828 -24.906 1 94.69 209 THR A C 1
ATOM 1634 O O . THR A 1 209 ? 19.453 -14.82 -25.609 1 94.69 209 THR A O 1
ATOM 1637 N N . LEU A 1 210 ? 18.625 -16.109 -24 1 96.5 210 LEU A N 1
ATOM 1638 C CA . LEU A 1 210 ? 17.422 -15.312 -23.781 1 96.5 210 LEU A CA 1
ATOM 1639 C C . LEU A 1 210 ? 17.781 -13.906 -23.312 1 96.5 210 LEU A C 1
ATOM 1641 O O . LEU A 1 210 ? 17.312 -12.922 -23.875 1 96.5 210 LEU A O 1
ATOM 1645 N N . VAL A 1 211 ? 18.656 -13.844 -22.328 1 95.69 211 VAL A N 1
ATOM 1646 C CA . VAL A 1 211 ? 18.938 -12.578 -21.656 1 95.69 211 VAL A CA 1
ATOM 1647 C C . VAL A 1 211 ? 20.031 -11.82 -22.422 1 95.69 211 VAL A C 1
ATOM 1649 O O . VAL A 1 211 ? 20.031 -10.586 -22.438 1 95.69 211 VAL A O 1
ATOM 1652 N N . GLY A 1 212 ? 20.875 -12.508 -23.078 1 93.31 212 GLY A N 1
ATOM 1653 C CA . GLY A 1 212 ? 21.969 -11.914 -23.844 1 93.31 212 GLY A CA 1
ATOM 1654 C C . GLY A 1 212 ? 23.25 -11.781 -23.047 1 93.31 212 GLY A C 1
ATOM 1655 O O . GLY A 1 212 ? 24.312 -11.508 -23.609 1 93.31 212 GLY A O 1
ATOM 1656 N N . HIS A 1 213 ? 23.172 -11.906 -21.734 1 89.12 213 HIS A N 1
ATOM 1657 C CA . HIS A 1 213 ? 24.344 -11.883 -20.859 1 89.12 213 HIS A CA 1
ATOM 1658 C C . HIS A 1 213 ? 24.141 -12.789 -19.656 1 89.12 213 HIS A C 1
ATOM 1660 O O . HIS A 1 213 ? 23.016 -13.133 -19.297 1 89.12 213 HIS A O 1
ATOM 1666 N N . ASP A 1 214 ? 25.266 -13.242 -19.141 1 91.56 214 ASP A N 1
ATOM 1667 C CA . ASP A 1 214 ? 25.234 -14.008 -17.906 1 91.56 214 ASP A CA 1
ATOM 1668 C C . ASP A 1 214 ? 25.406 -13.094 -16.688 1 91.56 214 ASP A C 1
ATOM 1670 O O . ASP A 1 214 ? 26.516 -12.891 -16.203 1 91.56 214 ASP A O 1
ATOM 1674 N N . ILE A 1 215 ? 24.328 -12.578 -16.172 1 93.62 215 ILE A N 1
ATOM 1675 C CA . ILE A 1 215 ? 24.375 -11.625 -15.055 1 93.62 215 ILE A CA 1
ATOM 1676 C C . ILE A 1 215 ? 24.922 -12.32 -13.805 1 93.62 215 ILE A C 1
ATOM 1678 O O . ILE A 1 215 ? 24.297 -13.258 -13.289 1 93.62 215 ILE A O 1
ATOM 1682 N N . PRO A 1 216 ? 26.047 -11.945 -13.352 1 95.44 216 PRO A N 1
ATOM 1683 C CA . PRO A 1 216 ? 26.594 -12.586 -12.156 1 95.44 216 PRO A CA 1
ATOM 1684 C C . PRO A 1 216 ? 25.75 -12.32 -10.906 1 95.44 216 PRO A C 1
ATOM 1686 O O . PRO A 1 216 ? 25.062 -11.297 -10.836 1 95.44 216 PRO A O 1
ATOM 1689 N N . LEU A 1 217 ? 25.812 -13.234 -10.008 1 97.12 217 LEU A N 1
ATOM 1690 C CA . LEU A 1 217 ? 25.281 -12.922 -8.68 1 97.12 217 LEU A CA 1
ATOM 1691 C C . LEU A 1 217 ? 26.156 -11.883 -7.988 1 97.12 217 LEU A C 1
ATOM 1693 O O . LEU A 1 217 ? 27.312 -11.656 -8.391 1 97.12 217 LEU A O 1
ATOM 1697 N N . PRO A 1 218 ? 25.672 -11.227 -6.969 1 95.69 218 PRO A N 1
ATOM 1698 C CA . PRO A 1 218 ? 26.438 -10.18 -6.289 1 95.69 218 PRO A CA 1
ATOM 1699 C C . PRO A 1 218 ? 27.781 -10.688 -5.75 1 95.69 218 PRO A C 1
ATOM 1701 O O . PRO A 1 218 ? 28.734 -9.922 -5.668 1 95.69 218 PRO A O 1
ATOM 1704 N N . CYS A 1 219 ? 27.906 -11.984 -5.465 1 94.88 219 CYS A N 1
ATOM 1705 C CA . CYS A 1 219 ? 29.141 -12.547 -4.949 1 94.88 219 CYS A CA 1
ATOM 1706 C C . CYS A 1 219 ? 30.156 -12.758 -6.07 1 94.88 219 CYS A C 1
ATOM 1708 O O . CYS A 1 219 ? 31.281 -13.188 -5.82 1 94.88 219 CYS A O 1
ATOM 1710 N N . GLY A 1 220 ? 29.75 -12.508 -7.273 1 94.44 220 GLY A N 1
ATOM 1711 C CA . GLY A 1 220 ? 30.656 -12.609 -8.406 1 94.44 220 GLY A CA 1
ATOM 1712 C C . GLY A 1 220 ? 30.516 -13.906 -9.172 1 94.44 220 GLY A C 1
ATOM 1713 O O . GLY A 1 220 ? 31.125 -14.086 -10.227 1 94.44 220 GLY A O 1
ATOM 1714 N N . ALA A 1 221 ? 29.672 -14.812 -8.75 1 95.19 221 ALA A N 1
ATOM 1715 C CA . ALA A 1 221 ? 29.5 -16.109 -9.398 1 95.19 221 ALA A CA 1
ATOM 1716 C C . ALA A 1 221 ? 28.859 -15.969 -10.773 1 95.19 221 ALA A C 1
ATOM 1718 O O . ALA A 1 221 ? 27.797 -15.352 -10.906 1 95.19 221 ALA A O 1
ATOM 1719 N N . ILE A 1 222 ? 29.5 -16.469 -11.727 1 95.75 222 ILE A N 1
ATOM 1720 C CA . ILE A 1 222 ? 28.953 -16.594 -13.078 1 95.75 222 ILE A CA 1
ATOM 1721 C C . ILE A 1 222 ? 28.234 -17.938 -13.227 1 95.75 222 ILE A C 1
ATOM 1723 O O . ILE A 1 222 ? 28.875 -18.969 -13.414 1 95.75 222 ILE A O 1
ATOM 1727 N N . LEU A 1 223 ? 26.969 -17.922 -13.297 1 94.81 223 LEU A N 1
ATOM 1728 C CA . LEU A 1 223 ? 26.125 -19.094 -13.078 1 94.81 223 LEU A CA 1
ATOM 1729 C C . LEU A 1 223 ? 26.312 -20.109 -14.195 1 94.81 223 LEU A C 1
ATOM 1731 O O . LEU A 1 223 ? 26.25 -21.312 -13.953 1 94.81 223 LEU A O 1
ATOM 1735 N N . SER A 1 224 ? 26.547 -19.672 -15.406 1 93.12 224 SER A N 1
ATOM 1736 C CA . SER A 1 224 ? 26.719 -20.594 -16.531 1 93.12 224 SER A CA 1
ATOM 1737 C C . SER A 1 224 ? 28.016 -21.375 -16.406 1 93.12 224 SER A C 1
ATOM 1739 O O . SER A 1 224 ? 28.172 -22.422 -17.047 1 93.12 224 SER A O 1
ATOM 1741 N N . ASN A 1 225 ? 28.922 -20.906 -15.531 1 92.5 225 ASN A N 1
ATOM 1742 C CA . ASN A 1 225 ? 30.25 -21.484 -15.469 1 92.5 225 ASN A CA 1
ATOM 1743 C C . ASN A 1 225 ? 30.438 -22.344 -14.219 1 92.5 225 ASN A C 1
ATOM 1745 O O . ASN A 1 225 ? 31.484 -22.969 -14.031 1 92.5 225 ASN A O 1
ATOM 1749 N N . ILE A 1 226 ? 29.438 -22.359 -13.367 1 92.25 226 ILE A N 1
ATOM 1750 C CA . ILE A 1 226 ? 29.656 -23.094 -12.125 1 92.25 226 ILE A CA 1
ATOM 1751 C C . ILE A 1 226 ? 29.016 -24.469 -12.234 1 92.25 226 ILE A C 1
ATOM 1753 O O . ILE A 1 226 ? 27.969 -24.641 -12.859 1 92.25 226 ILE A O 1
ATOM 1757 N N . ASP A 1 227 ? 29.672 -25.438 -11.617 1 90.56 227 ASP A N 1
ATOM 1758 C CA . ASP A 1 227 ?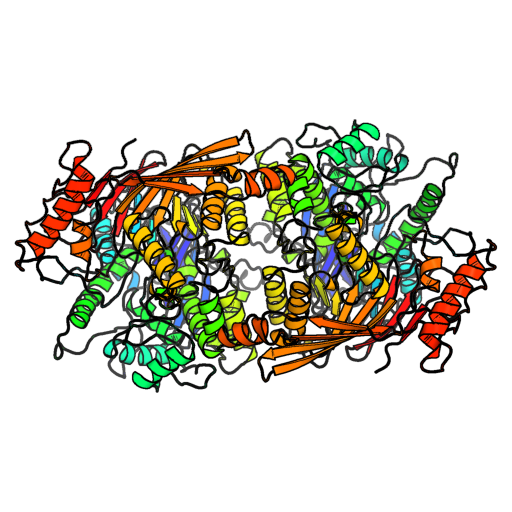 29.203 -26.828 -11.68 1 90.56 227 ASP A CA 1
ATOM 1759 C C . ASP A 1 227 ? 28.281 -27.141 -10.5 1 90.56 227 ASP A C 1
ATOM 1761 O O . ASP A 1 227 ? 27.891 -26.234 -9.75 1 90.56 227 ASP A O 1
ATOM 1765 N N . SER A 1 228 ? 27.844 -28.375 -10.453 1 90.88 228 SER A N 1
ATOM 1766 C CA . SER A 1 228 ? 26.859 -28.797 -9.461 1 90.88 228 SER A CA 1
ATOM 1767 C C . SER A 1 228 ? 27.391 -28.625 -8.047 1 90.88 228 SER A C 1
ATOM 1769 O O . SER A 1 228 ? 26.656 -28.234 -7.145 1 90.88 228 SER A O 1
ATOM 1771 N N . THR A 1 229 ? 28.656 -28.922 -7.828 1 91.62 229 THR A N 1
ATOM 1772 C CA . THR A 1 229 ? 29.266 -28.812 -6.508 1 91.62 229 THR A CA 1
ATOM 1773 C C . THR A 1 229 ? 29.312 -27.359 -6.059 1 91.62 229 THR A C 1
ATOM 1775 O O . THR A 1 229 ? 28.953 -27.031 -4.926 1 91.62 229 THR A O 1
ATOM 1778 N N . GLN A 1 230 ? 29.75 -26.516 -6.949 1 93.12 230 GLN A N 1
ATOM 1779 C CA . GLN A 1 230 ? 29.844 -25.094 -6.652 1 93.12 230 GLN A CA 1
ATOM 1780 C C . GLN A 1 230 ? 28.469 -24.484 -6.41 1 93.12 230 GLN A C 1
ATOM 1782 O O . GLN A 1 230 ? 28.297 -23.625 -5.535 1 93.12 230 GLN A O 1
ATOM 1787 N N . ARG A 1 231 ? 27.594 -24.938 -7.168 1 94.06 231 ARG A N 1
ATOM 1788 C CA . ARG A 1 231 ? 26.234 -24.422 -7.051 1 94.06 231 ARG A CA 1
ATOM 1789 C C . ARG A 1 231 ? 25.609 -24.812 -5.711 1 94.06 231 ARG A C 1
ATOM 1791 O O . ARG A 1 231 ? 24.891 -24.031 -5.102 1 94.06 231 ARG A O 1
ATOM 1798 N N . THR A 1 232 ? 25.859 -26.031 -5.305 1 92.56 232 THR A N 1
ATOM 1799 C CA . THR A 1 232 ? 25.375 -26.5 -4.008 1 92.56 232 THR A CA 1
ATOM 1800 C C . THR A 1 232 ? 26 -25.672 -2.877 1 92.56 232 THR A C 1
ATOM 1802 O O . THR A 1 232 ? 25.312 -25.328 -1.917 1 92.56 232 THR A O 1
ATOM 1805 N N . ALA A 1 233 ? 27.281 -25.422 -2.99 1 93.06 233 ALA A N 1
ATOM 1806 C CA . ALA A 1 233 ? 27.953 -24.594 -1.992 1 93.06 233 ALA A CA 1
ATOM 1807 C C . ALA A 1 233 ? 27.375 -23.188 -1.942 1 93.06 233 ALA A C 1
ATOM 1809 O O . ALA A 1 233 ? 27.188 -22.625 -0.862 1 93.06 233 ALA A O 1
ATOM 1810 N N . LEU A 1 234 ? 27.141 -22.688 -3.109 1 94.69 234 LEU A N 1
ATOM 1811 C CA . LEU A 1 234 ? 26.578 -21.344 -3.213 1 94.69 234 LEU A CA 1
ATOM 1812 C C . LEU A 1 234 ? 25.188 -21.281 -2.594 1 94.69 234 LEU A C 1
ATOM 1814 O O . LEU A 1 234 ? 24.828 -20.312 -1.93 1 94.69 234 LEU A O 1
ATOM 1818 N N . LYS A 1 235 ? 24.391 -22.25 -2.854 1 94.88 235 LYS A N 1
ATOM 1819 C CA . LYS A 1 235 ? 23.062 -22.375 -2.256 1 94.88 235 LYS A CA 1
ATOM 1820 C C . LYS A 1 235 ? 23.125 -22.281 -0.734 1 94.88 235 LYS A C 1
ATOM 1822 O O . LYS A 1 235 ? 22.375 -21.531 -0.115 1 94.88 235 LYS A O 1
ATOM 1827 N N . ALA A 1 236 ? 24.031 -23 -0.193 1 91.06 236 ALA A N 1
ATOM 1828 C CA . ALA A 1 236 ? 24.219 -23.016 1.256 1 91.06 236 ALA A CA 1
ATOM 1829 C C . ALA A 1 236 ? 24.719 -21.656 1.756 1 91.06 236 ALA A C 1
ATOM 1831 O O . ALA A 1 236 ? 24.25 -21.156 2.787 1 91.06 236 ALA A O 1
ATOM 1832 N N . GLU A 1 237 ? 25.578 -21.078 1.044 1 91.69 237 GLU A N 1
ATOM 1833 C CA . GLU A 1 237 ? 26.141 -19.781 1.411 1 91.69 237 GLU A CA 1
ATOM 1834 C C . GLU A 1 237 ? 25.078 -18.703 1.385 1 91.69 237 GLU A C 1
ATOM 1836 O O . GLU A 1 237 ? 25.141 -17.75 2.168 1 91.69 237 GLU A O 1
ATOM 1841 N N . CYS A 1 238 ? 24.141 -18.859 0.538 1 94 238 CYS A N 1
ATOM 1842 C CA . CYS A 1 238 ? 23.094 -17.875 0.368 1 94 238 CYS A CA 1
ATOM 1843 C C . CYS A 1 238 ? 21.969 -18.094 1.372 1 94 238 CYS A C 1
ATOM 1845 O O . CYS A 1 238 ? 21 -17.328 1.419 1 94 238 CYS A O 1
ATOM 1847 N N . GLY A 1 239 ? 22.031 -19.125 2.148 1 90.44 239 GLY A N 1
ATOM 1848 C CA . GLY A 1 239 ? 21.078 -19.375 3.213 1 90.44 239 GLY A CA 1
ATOM 1849 C C . GLY A 1 239 ? 19.859 -20.156 2.746 1 90.44 239 GLY A C 1
ATOM 1850 O O . GLY A 1 239 ? 18.859 -20.25 3.471 1 90.44 239 GLY A O 1
ATOM 1851 N N . LEU A 1 240 ? 19.828 -20.656 1.544 1 93.19 240 LEU A N 1
ATOM 1852 C CA . LEU A 1 240 ? 18.719 -21.469 1.056 1 93.19 240 LEU A CA 1
ATOM 1853 C C . LEU A 1 240 ? 18.703 -22.844 1.721 1 93.19 240 LEU A C 1
ATOM 1855 O O . LEU A 1 240 ? 19.766 -23.438 1.939 1 93.19 240 LEU A O 1
ATOM 1859 N N . THR A 1 241 ? 17.484 -23.375 2.014 1 86.75 241 THR A N 1
ATOM 1860 C CA . THR A 1 241 ? 17.438 -24.516 2.922 1 86.75 241 THR A CA 1
ATOM 1861 C C . THR A 1 241 ? 16.922 -25.766 2.203 1 86.75 241 THR A C 1
ATOM 1863 O O . THR A 1 241 ? 16.703 -26.797 2.828 1 86.75 241 THR A O 1
ATOM 1866 N N . SER A 1 242 ? 16.688 -25.672 0.905 1 88 242 SER A N 1
ATOM 1867 C CA . SER A 1 242 ? 16.281 -26.875 0.196 1 88 242 SER A CA 1
ATOM 1868 C C . SER A 1 242 ? 17.312 -27.984 0.357 1 88 242 SER A C 1
ATOM 1870 O O . SER A 1 242 ? 18.516 -27.766 0.197 1 88 242 SER A O 1
ATOM 1872 N N . ASN A 1 243 ? 16.859 -29.188 0.649 1 79.5 243 ASN A N 1
ATOM 1873 C CA . ASN A 1 243 ? 17.75 -30.312 0.889 1 79.5 243 ASN A CA 1
ATOM 1874 C C . ASN A 1 243 ? 17.906 -31.188 -0.351 1 79.5 243 ASN A C 1
ATOM 1876 O O . ASN A 1 243 ? 18.578 -32.219 -0.316 1 79.5 243 ASN A O 1
ATOM 1880 N N . CYS A 1 244 ? 17.344 -30.781 -1.386 1 79 244 CYS A N 1
ATOM 1881 C CA . CYS A 1 244 ? 17.438 -31.562 -2.609 1 79 244 CYS A CA 1
ATOM 1882 C C . CYS A 1 244 ? 18.844 -31.516 -3.184 1 79 244 CYS A C 1
ATOM 1884 O O . CYS A 1 244 ? 19.453 -30.438 -3.258 1 79 244 CYS A O 1
ATOM 1886 N N . PRO A 1 245 ? 19.328 -32.656 -3.443 1 73.88 245 PRO A N 1
ATOM 1887 C CA . PRO A 1 245 ? 20.688 -32.688 -3.984 1 73.88 245 PRO A CA 1
ATOM 1888 C C . PRO A 1 245 ? 20.781 -32.156 -5.406 1 73.88 245 PRO A C 1
ATOM 1890 O O . PRO A 1 245 ? 21.875 -31.828 -5.883 1 73.88 245 PRO A O 1
ATOM 1893 N N . ASP A 1 246 ? 19.719 -32.031 -6.074 1 83.88 246 ASP A N 1
ATOM 1894 C CA . ASP A 1 246 ? 19.703 -31.516 -7.434 1 83.88 246 ASP A CA 1
ATOM 1895 C C . ASP A 1 246 ? 20.062 -30.031 -7.441 1 83.88 246 ASP A C 1
ATOM 1897 O O . ASP A 1 246 ? 20.344 -29.438 -6.391 1 83.88 246 ASP A O 1
ATOM 1901 N N . MET A 1 247 ? 20.062 -29.5 -8.625 1 91.81 247 MET A N 1
ATOM 1902 C CA . MET A 1 247 ? 20.531 -28.125 -8.781 1 91.81 247 MET A CA 1
ATOM 1903 C C . MET A 1 247 ? 19.406 -27.125 -8.531 1 91.81 247 MET A C 1
ATOM 1905 O O . MET A 1 247 ? 18.234 -27.438 -8.719 1 91.81 247 MET A O 1
ATOM 1909 N N . HIS A 1 248 ? 19.766 -25.969 -8.086 1 96.5 248 HIS A N 1
ATOM 1910 C CA . HIS A 1 248 ? 18.859 -24.875 -7.809 1 96.5 248 HIS A CA 1
ATOM 1911 C C . HIS A 1 248 ? 18.969 -23.781 -8.867 1 96.5 248 HIS A C 1
ATOM 1913 O O . HIS A 1 248 ? 20.078 -23.359 -9.219 1 96.5 248 HIS A O 1
ATOM 1919 N N . LEU A 1 249 ? 17.859 -23.375 -9.461 1 97.69 249 LEU A N 1
ATOM 1920 C CA . LEU A 1 249 ? 17.875 -22.172 -10.297 1 97.69 249 LEU A CA 1
ATOM 1921 C C . LEU A 1 249 ? 18.297 -20.953 -9.484 1 97.69 249 LEU A C 1
ATOM 1923 O O . LEU A 1 249 ? 17.906 -20.812 -8.328 1 97.69 249 LEU A O 1
ATOM 1927 N N . MET A 1 250 ? 19.078 -20.062 -10.109 1 97.88 250 MET A N 1
ATOM 1928 C CA . MET A 1 250 ? 19.578 -18.922 -9.336 1 97.88 250 MET A CA 1
ATOM 1929 C C . MET A 1 250 ? 19.453 -17.625 -10.133 1 97.88 250 MET A C 1
ATOM 1931 O O . MET A 1 250 ? 19.141 -16.578 -9.578 1 97.88 250 MET A O 1
ATOM 1935 N N . GLY A 1 251 ? 19.688 -17.656 -11.391 1 97.81 251 GLY A N 1
ATOM 1936 C CA . GLY A 1 251 ? 19.641 -16.453 -12.219 1 97.81 251 GLY A CA 1
ATOM 1937 C C . GLY A 1 251 ? 18.281 -16.219 -12.844 1 97.81 251 GLY A C 1
ATOM 1938 O O . GLY A 1 251 ? 17.516 -17.172 -13.062 1 97.81 251 GLY A O 1
ATOM 1939 N N . PHE A 1 252 ? 17.969 -14.938 -13.188 1 98.44 252 PHE A N 1
ATOM 1940 C CA . PHE A 1 252 ? 16.688 -14.617 -13.82 1 98.44 252 PHE A CA 1
ATOM 1941 C C . PHE A 1 252 ? 16.5 -15.43 -15.094 1 98.44 252 PHE A C 1
ATOM 1943 O O . PHE A 1 252 ? 15.422 -15.969 -15.336 1 98.44 252 PHE A O 1
ATOM 1950 N N . GLY A 1 253 ? 17.516 -15.5 -15.898 1 97.94 253 GLY A N 1
ATOM 1951 C CA . GLY A 1 253 ? 17.438 -16.25 -17.141 1 97.94 253 GLY A CA 1
ATOM 1952 C C . GLY A 1 253 ? 17.125 -17.719 -16.938 1 97.94 253 GLY A C 1
ATOM 1953 O O . GLY A 1 253 ? 16.375 -18.312 -17.719 1 97.94 253 GLY A O 1
ATOM 1954 N N . GLU A 1 254 ? 17.719 -18.312 -15.922 1 97.75 254 GLU A N 1
ATOM 1955 C CA . GLU A 1 254 ? 17.453 -19.703 -15.625 1 97.75 254 GLU A CA 1
ATOM 1956 C C . GLU A 1 254 ? 15.984 -19.922 -15.266 1 97.75 254 GLU A C 1
ATOM 1958 O O . GLU A 1 254 ? 15.359 -20.875 -15.734 1 97.75 254 GLU A O 1
ATOM 1963 N N . PHE A 1 255 ? 15.453 -19.047 -14.414 1 98.56 255 PHE A N 1
ATOM 1964 C CA . PHE A 1 255 ? 14.031 -19.109 -14.078 1 98.56 255 PHE A CA 1
ATOM 1965 C C . PHE A 1 255 ? 13.18 -18.969 -15.328 1 98.56 255 PHE A C 1
ATOM 1967 O O . PHE A 1 255 ? 12.227 -19.719 -15.539 1 98.56 255 PHE A O 1
ATOM 1974 N N . ALA A 1 256 ? 13.492 -17.984 -16.141 1 98.56 256 ALA A N 1
ATOM 1975 C CA . ALA A 1 256 ? 12.734 -17.734 -17.359 1 98.56 256 ALA A CA 1
ATOM 1976 C C . ALA A 1 256 ? 12.75 -18.953 -18.281 1 98.56 256 ALA A C 1
ATOM 1978 O O . ALA A 1 256 ? 11.719 -19.344 -18.812 1 98.56 256 ALA A O 1
ATOM 1979 N N . ALA A 1 257 ? 13.906 -19.531 -18.422 1 97.75 257 ALA A N 1
ATOM 1980 C CA . ALA A 1 257 ? 14.039 -20.719 -19.266 1 97.75 257 ALA A CA 1
ATOM 1981 C C . ALA A 1 257 ? 13.156 -21.859 -18.75 1 97.75 257 ALA A C 1
ATOM 1983 O O . ALA A 1 257 ? 12.523 -22.562 -19.531 1 97.75 257 ALA A O 1
ATOM 1984 N N . MET A 1 258 ? 13.164 -22.031 -17.453 1 98.12 258 MET A N 1
ATOM 1985 C CA . MET A 1 258 ? 12.336 -23.078 -16.859 1 98.12 258 MET A CA 1
ATOM 1986 C C . MET A 1 258 ? 10.859 -22.812 -17.125 1 98.12 258 MET A C 1
ATOM 1988 O O . MET A 1 258 ? 10.117 -23.734 -17.484 1 98.12 258 MET A O 1
ATOM 1992 N N . TYR A 1 259 ? 10.414 -21.578 -16.984 1 98.62 259 TYR A N 1
ATOM 1993 C CA . TYR A 1 259 ? 9.023 -21.234 -17.25 1 98.62 259 TYR A CA 1
ATOM 1994 C C . TYR A 1 259 ? 8.68 -21.516 -18.719 1 98.62 259 TYR A C 1
ATOM 1996 O O . TYR A 1 259 ? 7.602 -22.031 -19.016 1 98.62 259 TYR A O 1
ATOM 2004 N N . LEU A 1 260 ? 9.594 -21.156 -19.609 1 98.19 260 LEU A N 1
ATOM 2005 C CA . LEU A 1 260 ? 9.359 -21.406 -21.031 1 98.19 260 LEU A CA 1
ATOM 2006 C C . LEU A 1 260 ? 9.281 -22.906 -21.312 1 98.19 260 LEU A C 1
ATOM 2008 O O . LEU A 1 260 ? 8.516 -23.328 -22.188 1 98.19 260 LEU A O 1
ATOM 2012 N N . LEU A 1 261 ? 10.031 -23.641 -20.594 1 96.69 261 LEU A N 1
ATOM 2013 C CA . LEU A 1 261 ? 9.992 -25.094 -20.719 1 96.69 261 LEU A CA 1
ATOM 2014 C C . LEU A 1 261 ? 8.633 -25.656 -20.297 1 96.69 261 LEU A C 1
ATOM 2016 O O . LEU A 1 261 ? 8.039 -26.469 -21 1 96.69 261 LEU A O 1
ATOM 2020 N N . VAL A 1 262 ? 8.062 -25.156 -19.188 1 96.75 262 VAL A N 1
ATOM 2021 C CA . VAL A 1 262 ? 6.871 -25.766 -18.609 1 96.75 262 VAL A CA 1
ATOM 2022 C C . VAL A 1 262 ? 5.617 -25.156 -19.234 1 96.75 262 VAL A C 1
ATOM 2024 O O . VAL A 1 262 ? 4.508 -25.656 -19.031 1 96.75 262 VAL A O 1
ATOM 2027 N N . MET A 1 263 ? 5.777 -24.078 -19.938 1 97.31 263 MET A N 1
ATOM 2028 C CA . MET A 1 263 ? 4.641 -23.422 -20.578 1 97.31 263 MET A CA 1
ATOM 2029 C C . MET A 1 263 ? 4.602 -23.719 -22.078 1 97.31 263 MET A C 1
ATOM 2031 O O . MET A 1 263 ? 4.43 -22.812 -22.891 1 97.31 263 MET A O 1
ATOM 2035 N N . GLY A 1 264 ? 4.883 -24.953 -22.469 1 94.38 264 GLY A N 1
ATOM 2036 C CA . GLY A 1 264 ? 4.707 -25.359 -23.844 1 94.38 264 GLY A CA 1
ATOM 2037 C C . GLY A 1 264 ? 5.988 -25.875 -24.484 1 94.38 264 GLY A C 1
ATOM 2038 O O . GLY A 1 264 ? 5.945 -26.641 -25.453 1 94.38 264 GLY A O 1
ATOM 2039 N N . ASN A 1 265 ? 7.168 -25.422 -24 1 94.69 265 ASN A N 1
ATOM 2040 C CA . ASN A 1 265 ? 8.492 -25.859 -24.438 1 94.69 265 ASN A CA 1
ATOM 2041 C C . ASN A 1 265 ? 8.742 -25.516 -25.906 1 94.69 265 ASN A C 1
ATOM 2043 O O . ASN A 1 265 ? 9.273 -26.344 -26.656 1 94.69 265 ASN A O 1
ATOM 2047 N N . ARG A 1 266 ? 8.32 -24.406 -26.359 1 94.69 266 ARG A N 1
ATOM 2048 C CA . ARG A 1 266 ? 8.57 -23.969 -27.719 1 94.69 266 ARG A CA 1
ATOM 2049 C C . ARG A 1 266 ? 10.047 -23.641 -27.938 1 94.69 266 ARG A C 1
ATOM 2051 O O . ARG A 1 266 ? 10.5 -23.484 -29.062 1 94.69 266 ARG A O 1
ATOM 2058 N N . ILE A 1 267 ? 10.742 -23.578 -26.875 1 92.19 267 ILE A N 1
ATOM 2059 C CA . ILE A 1 267 ? 12.164 -23.281 -26.938 1 92.19 267 ILE A CA 1
ATOM 2060 C C . ILE A 1 267 ? 12.93 -24.516 -27.422 1 92.19 267 ILE A C 1
ATOM 2062 O O . ILE A 1 267 ? 14.133 -24.453 -27.672 1 92.19 267 ILE A O 1
ATOM 2066 N N . GLY A 1 268 ? 12.297 -25.609 -27.5 1 88.31 268 GLY A N 1
ATOM 2067 C CA . GLY A 1 268 ? 12.852 -26.781 -28.141 1 88.31 268 GLY A CA 1
ATOM 2068 C C . GLY A 1 268 ? 13.766 -27.578 -27.234 1 88.31 268 GLY A C 1
ATOM 2069 O O . GLY A 1 268 ? 14.68 -28.266 -27.703 1 88.31 268 GLY A O 1
ATOM 2070 N N . PHE A 1 269 ? 13.547 -27.484 -25.953 1 90.88 269 PHE A N 1
ATOM 2071 C CA . PHE A 1 269 ? 14.289 -28.344 -25.031 1 90.88 269 PHE A CA 1
ATOM 2072 C C . PHE A 1 269 ? 13.977 -29.812 -25.297 1 90.88 269 PHE A C 1
ATOM 2074 O O . PHE A 1 269 ? 12.82 -30.172 -25.484 1 90.88 269 PHE A O 1
ATOM 2081 N N . SER A 1 270 ? 14.992 -30.594 -25.391 1 86.94 270 SER A N 1
ATOM 2082 C CA . SER A 1 270 ? 14.828 -32.031 -25.562 1 86.94 270 SER A CA 1
ATOM 2083 C C . SER A 1 270 ? 15.898 -32.812 -24.812 1 86.94 270 SER A C 1
ATOM 2085 O O . SER A 1 270 ? 16.969 -32.281 -24.516 1 86.94 270 SER A O 1
ATOM 2087 N N . LEU A 1 271 ? 15.586 -34 -24.422 1 84.62 271 LEU A N 1
ATOM 2088 C CA . LEU A 1 271 ? 16.531 -34.875 -23.781 1 84.62 271 LEU A CA 1
ATOM 2089 C C . LEU A 1 271 ? 17.328 -35.656 -24.812 1 84.62 271 LEU A C 1
ATOM 2091 O O . LEU A 1 271 ? 16.812 -36 -25.891 1 84.62 271 LEU A O 1
ATOM 2095 N N . PRO A 1 272 ? 18.641 -35.781 -24.453 1 72.38 272 PRO A N 1
ATOM 2096 C CA . PRO A 1 272 ? 19.422 -36.625 -25.375 1 72.38 272 PRO A CA 1
ATOM 2097 C C . PRO A 1 272 ? 18.828 -38.031 -25.531 1 72.38 272 PRO A C 1
ATOM 2099 O O . PRO A 1 272 ? 18.062 -38.5 -24.672 1 72.38 272 PRO A O 1
ATOM 2102 N N . GLU A 1 273 ? 19.094 -38.562 -26.766 1 65.38 273 GLU A N 1
ATOM 2103 C CA . GLU A 1 273 ? 18.578 -39.875 -27.109 1 65.38 273 GLU A CA 1
ATOM 2104 C C . GLU A 1 273 ? 18.812 -40.875 -25.969 1 65.38 273 GLU A C 1
ATOM 2106 O O . GLU A 1 273 ? 19.75 -40.719 -25.188 1 65.38 273 GLU A O 1
ATOM 2111 N N . LYS A 1 274 ? 17.812 -41.812 -25.625 1 62.75 274 LYS A N 1
ATOM 2112 C CA . LYS A 1 274 ? 17.516 -42.75 -24.562 1 62.75 274 LYS A CA 1
ATOM 2113 C C . LYS A 1 274 ? 18.781 -43.5 -24.141 1 62.75 274 LYS A C 1
ATOM 2115 O O . LYS A 1 274 ? 18.969 -44.656 -24.484 1 62.75 274 LYS A O 1
ATOM 2120 N N . THR A 1 275 ? 19.906 -42.906 -24.141 1 54.34 275 THR A N 1
ATOM 2121 C CA . THR A 1 275 ? 20.984 -43.781 -23.688 1 54.34 275 THR A CA 1
ATOM 2122 C C . THR A 1 275 ? 20.953 -43.969 -22.172 1 54.34 275 THR A C 1
ATOM 2124 O O . THR A 1 275 ? 21.344 -45 -21.656 1 54.34 275 THR A O 1
ATOM 2127 N N . VAL A 1 276 ? 20.484 -43.031 -21.422 1 60.47 276 VAL A N 1
ATOM 2128 C CA . VAL A 1 276 ? 20.453 -43.156 -19.969 1 60.47 276 VAL A CA 1
ATOM 2129 C C . VAL A 1 276 ? 19.016 -43.125 -19.469 1 60.47 276 VAL A C 1
ATOM 2131 O O . VAL A 1 276 ? 18.25 -42.219 -19.812 1 60.47 276 VAL A O 1
ATOM 2134 N N . THR A 1 277 ? 18.484 -44.281 -18.938 1 65 277 THR A N 1
ATOM 2135 C CA . THR A 1 277 ? 17.125 -44.375 -18.438 1 65 277 THR A CA 1
ATOM 2136 C C . THR A 1 277 ? 17.078 -44.281 -16.922 1 65 277 THR A C 1
ATOM 2138 O O . THR A 1 277 ? 17.906 -44.875 -16.234 1 65 277 THR A O 1
ATOM 2141 N N . SER A 1 278 ? 16.562 -43.156 -16.344 1 73.12 278 SER A N 1
ATOM 2142 C CA . SER A 1 278 ? 16.156 -43.062 -14.945 1 73.12 278 SER A CA 1
ATOM 2143 C C . SER A 1 278 ? 14.68 -42.688 -14.828 1 73.12 278 SER A C 1
ATOM 2145 O O . SER A 1 278 ? 14.102 -42.125 -15.758 1 73.12 278 SER A O 1
ATOM 2147 N N . PRO A 1 279 ? 14.109 -43.125 -13.766 1 73.31 279 PRO A N 1
ATOM 2148 C CA . PRO A 1 279 ? 12.695 -42.781 -13.578 1 73.31 279 PRO A CA 1
ATOM 2149 C C . PRO A 1 279 ? 12.438 -41.281 -13.75 1 73.31 279 PRO A C 1
ATOM 2151 O O . PRO A 1 279 ? 11.422 -40.875 -14.336 1 73.31 279 PRO A O 1
ATOM 2154 N N . ALA A 1 280 ? 13.344 -40.469 -13.359 1 77.19 280 ALA A N 1
ATOM 2155 C CA . ALA A 1 280 ? 13.188 -39.031 -13.484 1 77.19 280 ALA A CA 1
ATOM 2156 C C . ALA A 1 280 ? 13.227 -38.594 -14.945 1 77.19 280 ALA A C 1
ATOM 2158 O O . ALA A 1 280 ? 12.445 -37.719 -15.359 1 77.19 280 ALA A O 1
ATOM 2159 N N . LEU A 1 281 ? 14.031 -39.156 -15.688 1 82.19 281 LEU A N 1
ATOM 2160 C CA . LEU A 1 281 ? 14.164 -38.781 -17.094 1 82.19 281 LEU A CA 1
ATOM 2161 C C . LEU A 1 281 ? 12.977 -39.281 -17.906 1 82.19 281 LEU A C 1
ATOM 2163 O O . LEU A 1 281 ? 12.539 -38.625 -18.844 1 82.19 281 LEU A O 1
ATOM 2167 N N . ASP A 1 282 ? 12.562 -40.438 -17.531 1 80.56 282 ASP A N 1
ATOM 2168 C CA . ASP A 1 282 ? 11.375 -40.969 -18.188 1 80.56 282 ASP A CA 1
ATOM 2169 C C . ASP A 1 282 ? 10.156 -40.094 -17.922 1 80.56 282 ASP A C 1
ATOM 2171 O O . ASP A 1 282 ? 9.359 -39.812 -18.812 1 80.56 282 ASP A O 1
ATOM 2175 N N . SER A 1 283 ? 10.07 -39.75 -16.672 1 83.31 283 SER A N 1
ATOM 2176 C CA . SER A 1 283 ? 8.992 -38.844 -16.297 1 83.31 283 SER A CA 1
ATOM 2177 C C . SER A 1 283 ? 9.086 -37.531 -17.062 1 83.31 283 SER A C 1
ATOM 2179 O O . SER A 1 283 ? 8.07 -36.969 -17.484 1 83.31 283 SER A O 1
ATOM 2181 N N . LEU A 1 284 ? 10.258 -37.062 -17.219 1 88.94 284 LEU A N 1
ATOM 2182 C CA . LEU A 1 284 ? 10.477 -35.812 -17.938 1 88.94 284 LEU A CA 1
ATOM 2183 C C . LEU A 1 284 ? 10.102 -35.938 -19.406 1 88.94 284 LEU A C 1
ATOM 2185 O O . LEU A 1 284 ? 9.547 -35.031 -20 1 88.94 284 LEU A O 1
ATOM 2189 N N . ARG A 1 285 ? 10.414 -37.062 -19.984 1 87.75 285 ARG A N 1
ATOM 2190 C CA . ARG A 1 285 ? 10.055 -37.312 -21.375 1 87.75 285 ARG A CA 1
ATOM 2191 C C . ARG A 1 285 ? 8.539 -37.25 -21.578 1 87.75 285 ARG A C 1
ATOM 2193 O O . ARG A 1 285 ? 8.055 -36.656 -22.531 1 87.75 285 ARG A O 1
ATOM 2200 N N . ASP A 1 286 ? 7.867 -37.906 -20.656 1 85.81 286 ASP A N 1
ATOM 2201 C CA . ASP A 1 286 ? 6.41 -37.906 -20.719 1 85.81 286 ASP A CA 1
ATOM 2202 C C . ASP A 1 286 ? 5.859 -36.5 -20.547 1 85.81 286 ASP A C 1
ATOM 2204 O O . ASP A 1 286 ? 4.883 -36.125 -21.188 1 85.81 286 ASP A O 1
ATOM 2208 N N . PHE A 1 287 ? 6.484 -35.812 -19.641 1 91.38 287 PHE A N 1
ATOM 2209 C CA . PHE A 1 287 ? 6.09 -34.406 -19.406 1 91.38 287 PHE A CA 1
ATOM 2210 C C . PHE A 1 287 ? 6.25 -33.594 -20.672 1 91.38 287 PHE A C 1
ATOM 2212 O O . PHE A 1 287 ? 5.332 -32.875 -21.078 1 91.38 287 PHE A O 1
ATOM 2219 N N . LEU A 1 288 ? 7.363 -33.719 -21.328 1 92.06 288 LEU A N 1
ATOM 2220 C CA . LEU A 1 288 ? 7.656 -32.938 -22.531 1 92.06 288 LEU A CA 1
ATOM 2221 C C . LEU A 1 288 ? 6.68 -33.312 -23.656 1 92.06 288 LEU A C 1
ATOM 2223 O O . LEU A 1 288 ? 6.262 -32.438 -24.422 1 92.06 288 LEU A O 1
ATOM 2227 N N . ALA A 1 289 ? 6.285 -34.5 -23.672 1 90.19 289 ALA A N 1
ATOM 2228 C CA . ALA A 1 289 ? 5.359 -34.969 -24.703 1 90.19 289 ALA A CA 1
ATOM 2229 C C . ALA A 1 289 ? 3.973 -34.375 -24.516 1 90.19 289 ALA A C 1
ATOM 2231 O O . ALA A 1 289 ? 3.203 -34.25 -25.469 1 90.19 289 ALA A O 1
ATOM 2232 N N . SER A 1 290 ? 3.67 -33.969 -23.328 1 91.88 290 SER A N 1
ATOM 2233 C CA . SER A 1 290 ? 2.338 -33.469 -23 1 91.88 290 SER A CA 1
ATOM 2234 C C . SER A 1 290 ? 2.248 -31.953 -23.234 1 91.88 290 SER A C 1
ATOM 2236 O O . SER A 1 290 ? 1.164 -31.375 -23.156 1 91.88 290 SER A O 1
ATOM 2238 N N . GLN A 1 291 ? 3.326 -31.281 -23.531 1 94.56 291 GLN A N 1
ATOM 2239 C CA . GLN A 1 291 ? 3.391 -29.812 -23.516 1 94.56 291 GLN A CA 1
ATOM 2240 C C . GLN A 1 291 ? 2.541 -29.203 -24.625 1 94.56 291 GLN A C 1
ATOM 2242 O O . GLN A 1 291 ? 2.01 -28.109 -24.484 1 94.56 291 GLN A O 1
ATOM 2247 N N . ALA A 1 292 ? 2.365 -29.906 -25.734 1 94.25 292 ALA A N 1
ATOM 2248 C CA . ALA A 1 292 ? 1.484 -29.391 -26.781 1 94.25 292 ALA A CA 1
ATOM 2249 C C . ALA A 1 292 ? 0.054 -29.25 -26.281 1 94.25 292 ALA A C 1
ATOM 2251 O O . ALA A 1 292 ? -0.626 -28.266 -26.594 1 94.25 292 ALA A O 1
ATOM 2252 N N . GLN A 1 293 ? -0.391 -30.266 -25.547 1 94.75 293 GLN A N 1
ATOM 2253 C CA . GLN A 1 293 ? -1.73 -30.234 -24.969 1 94.75 293 GLN A CA 1
ATOM 2254 C C . GLN A 1 293 ? -1.838 -29.141 -23.906 1 94.75 293 GLN A C 1
ATOM 2256 O O . GLN A 1 293 ? -2.885 -28.5 -23.766 1 94.75 293 GLN A O 1
ATOM 2261 N N . VAL A 1 294 ? -0.771 -28.938 -23.156 1 96.69 294 VAL A N 1
ATOM 2262 C CA . VAL A 1 294 ? -0.755 -27.891 -22.141 1 96.69 294 VAL A CA 1
ATOM 2263 C C . VAL A 1 294 ? -0.93 -26.531 -22.812 1 96.69 294 VAL A C 1
ATOM 2265 O O . VAL A 1 294 ? -1.691 -25.688 -22.328 1 96.69 294 VAL A O 1
ATOM 2268 N N . ARG A 1 295 ? -0.297 -26.281 -23.906 1 96.94 295 ARG A N 1
ATOM 2269 C CA . ARG A 1 295 ? -0.431 -25.031 -24.641 1 96.94 295 ARG A CA 1
ATOM 2270 C C . ARG A 1 295 ? -1.874 -24.797 -25.078 1 96.94 295 ARG A C 1
ATOM 2272 O O . ARG A 1 295 ? -2.385 -23.688 -25 1 96.94 295 ARG A O 1
ATOM 2279 N N . LYS A 1 296 ? -2.486 -25.906 -25.562 1 97.5 296 LYS A N 1
ATOM 2280 C CA . LYS A 1 296 ? -3.891 -25.828 -25.969 1 97.5 296 LYS A CA 1
ATOM 2281 C C . LYS A 1 296 ? -4.77 -25.422 -24.781 1 97.5 296 LYS A C 1
ATOM 2283 O O . LYS A 1 296 ? -5.656 -24.578 -24.906 1 97.5 296 LYS A O 1
ATOM 2288 N N . THR A 1 297 ? -4.473 -26.031 -23.641 1 97.94 297 THR A N 1
ATOM 2289 C CA . THR A 1 297 ? -5.238 -25.734 -22.438 1 97.94 297 THR A CA 1
ATOM 2290 C C . THR A 1 297 ? -5.125 -24.25 -22.078 1 97.94 297 THR A C 1
ATOM 2292 O O . THR A 1 297 ? -6.141 -23.562 -21.938 1 97.94 297 THR A O 1
ATOM 2295 N N . LEU A 1 298 ? -3.918 -23.734 -22.047 1 98.38 298 LEU A N 1
ATOM 2296 C CA . LEU A 1 298 ? -3.65 -22.391 -21.578 1 98.38 298 LEU A CA 1
ATOM 2297 C C . LEU A 1 298 ? -4.223 -21.359 -22.547 1 98.38 298 LEU A C 1
ATOM 2299 O O . LEU A 1 298 ? -4.59 -20.25 -22.141 1 98.38 298 LEU A O 1
ATOM 2303 N N . ALA A 1 299 ? -4.391 -21.703 -23.781 1 98.31 299 ALA A N 1
ATOM 2304 C CA . ALA A 1 299 ? -4.902 -20.797 -24.797 1 98.31 299 ALA A CA 1
ATOM 2305 C C . ALA A 1 299 ? -6.43 -20.766 -24.797 1 98.31 299 ALA A C 1
ATOM 2307 O O . ALA A 1 299 ? -7.039 -19.844 -25.344 1 98.31 299 ALA A O 1
ATOM 2308 N N . ASN A 1 300 ? -7.094 -21.766 -24.219 1 98.62 300 ASN A N 1
ATOM 2309 C CA . ASN A 1 300 ? -8.531 -21.922 -24.438 1 98.62 300 ASN A CA 1
ATOM 2310 C C . ASN A 1 300 ? -9.305 -21.781 -23.125 1 98.62 300 ASN A C 1
ATOM 2312 O O . ASN A 1 300 ? -10.492 -22.109 -23.078 1 98.62 300 ASN A O 1
ATOM 2316 N N . ILE A 1 301 ? -8.68 -21.344 -22.047 1 98.62 301 ILE A N 1
ATOM 2317 C CA . ILE A 1 301 ? -9.352 -21.109 -20.781 1 98.62 301 ILE A CA 1
ATOM 2318 C C . ILE A 1 301 ? -8.633 -19.984 -20.016 1 98.62 301 ILE A C 1
ATOM 2320 O O . ILE A 1 301 ? -7.41 -20.016 -19.875 1 98.62 301 ILE A O 1
ATOM 2324 N N . PRO A 1 302 ? -9.383 -18.906 -19.594 1 98.69 302 PRO A N 1
ATOM 2325 C CA . PRO A 1 302 ? -8.727 -17.906 -18.734 1 98.69 302 PRO A CA 1
ATOM 2326 C C . PRO A 1 302 ? -7.953 -18.547 -17.578 1 98.69 302 PRO A C 1
ATOM 2328 O O . PRO A 1 302 ? -8.516 -19.328 -16.812 1 98.69 302 PRO A O 1
ATOM 2331 N N . THR A 1 303 ? -6.684 -18.219 -17.469 1 98.81 303 THR A N 1
ATOM 2332 C CA . THR A 1 303 ? -5.801 -18.891 -16.516 1 98.81 303 THR A CA 1
ATOM 2333 C C . THR A 1 303 ? -5.219 -17.891 -15.523 1 98.81 303 THR A C 1
ATOM 2335 O O . THR A 1 303 ? -4.672 -16.859 -15.922 1 98.81 303 THR A O 1
ATOM 2338 N N . TYR A 1 304 ? -5.383 -18.203 -14.273 1 98.62 304 TYR A N 1
ATOM 2339 C CA . TYR A 1 304 ? -4.848 -17.422 -13.164 1 98.62 304 TYR A CA 1
ATOM 2340 C C . TYR A 1 304 ? -3.852 -18.25 -12.352 1 98.62 304 TYR A C 1
ATOM 2342 O O . TYR A 1 304 ? -4.016 -19.453 -12.203 1 98.62 304 TYR A O 1
ATOM 2350 N N . MET A 1 305 ? -2.787 -17.531 -11.906 1 98.19 305 MET A N 1
ATOM 2351 C CA . MET A 1 305 ? -1.696 -18.266 -11.273 1 98.19 305 MET A CA 1
ATOM 2352 C C . MET A 1 305 ? -1.25 -17.578 -9.992 1 98.19 305 MET A C 1
ATOM 2354 O O . MET A 1 305 ? -1.328 -16.344 -9.875 1 98.19 305 MET A O 1
ATOM 2358 N N . MET A 1 306 ? -0.837 -18.328 -9.047 1 97.56 306 MET A N 1
ATOM 2359 C CA . MET A 1 306 ? -0.177 -17.828 -7.848 1 97.56 306 MET A CA 1
ATOM 2360 C C . MET A 1 306 ? 1.093 -18.609 -7.555 1 97.56 306 MET A C 1
ATOM 2362 O O . MET A 1 306 ? 1.308 -19.688 -8.125 1 97.56 306 MET A O 1
ATOM 2366 N N . PHE A 1 307 ? 2.01 -18.016 -6.766 1 97.56 307 PHE A N 1
ATOM 2367 C CA . PHE A 1 307 ? 3.244 -18.719 -6.414 1 97.56 307 PHE A CA 1
ATOM 2368 C C . PHE A 1 307 ? 3.086 -19.469 -5.102 1 97.56 307 PHE A C 1
ATOM 2370 O O . PHE A 1 307 ? 2.139 -19.234 -4.352 1 97.56 307 PHE A O 1
ATOM 2377 N N . ASP A 1 308 ? 3.879 -20.406 -4.914 1 95.88 308 ASP A N 1
ATOM 2378 C CA . ASP A 1 308 ? 4.211 -21 -3.625 1 95.88 308 ASP A CA 1
ATOM 2379 C C . ASP A 1 308 ? 5.715 -21.234 -3.498 1 95.88 308 ASP A C 1
ATOM 2381 O O . ASP A 1 308 ? 6.504 -20.672 -4.258 1 95.88 308 ASP A O 1
ATOM 2385 N N . ASP A 1 309 ? 6.219 -22 -2.49 1 94.25 309 ASP A N 1
ATOM 2386 C CA . ASP A 1 309 ? 7.625 -21.906 -2.109 1 94.25 309 ASP A CA 1
ATOM 2387 C C . ASP A 1 309 ? 8.523 -22.484 -3.199 1 94.25 309 ASP A C 1
ATOM 2389 O O . ASP A 1 309 ? 9.562 -21.922 -3.525 1 94.25 309 ASP A O 1
ATOM 2393 N N . HIS A 1 310 ? 8.133 -23.547 -4.008 1 95.06 310 HIS A N 1
ATOM 2394 C CA . HIS A 1 310 ? 9.047 -24.156 -4.965 1 95.06 310 HIS A CA 1
ATOM 2395 C C . HIS A 1 310 ? 9.211 -23.297 -6.207 1 95.06 310 HIS A C 1
ATOM 2397 O O . HIS A 1 310 ? 10.133 -23.484 -6.996 1 95.06 310 HIS A O 1
ATOM 2403 N N . ASP A 1 311 ? 8.289 -22.359 -6.41 1 97.38 311 ASP A N 1
ATOM 2404 C CA . ASP A 1 311 ? 8.5 -21.375 -7.469 1 97.38 311 ASP A CA 1
ATOM 2405 C C . ASP A 1 311 ? 9.758 -20.547 -7.207 1 97.38 311 ASP A C 1
ATOM 2407 O O . ASP A 1 311 ? 10.32 -19.953 -8.125 1 97.38 311 ASP A O 1
ATOM 2411 N N . VAL A 1 312 ? 10.164 -20.484 -5.926 1 97.5 312 VAL A N 1
ATOM 2412 C CA . VAL A 1 312 ? 11.359 -19.766 -5.488 1 97.5 312 VAL A CA 1
ATOM 2413 C C . VAL A 1 312 ? 12.367 -20.75 -4.906 1 97.5 312 VAL A C 1
ATOM 2415 O O . VAL A 1 312 ? 13.438 -20.969 -5.492 1 97.5 312 VAL A O 1
ATOM 2418 N N . THR A 1 313 ? 12.016 -21.312 -3.82 1 96.44 313 THR A N 1
ATOM 2419 C CA . THR A 1 313 ? 12.812 -22.328 -3.141 1 96.44 313 THR A CA 1
ATOM 2420 C C . THR A 1 313 ? 12.016 -22.984 -2.02 1 96.44 313 THR A C 1
ATOM 2422 O O . THR A 1 313 ? 11.133 -22.359 -1.428 1 96.44 313 THR A O 1
ATOM 2425 N N . ASP A 1 314 ? 12.375 -24.203 -1.771 1 92.75 314 ASP A N 1
ATOM 2426 C CA . ASP A 1 314 ? 11.742 -24.875 -0.647 1 92.75 314 ASP A CA 1
ATOM 2427 C C . ASP A 1 314 ? 11.875 -24.062 0.637 1 92.75 314 ASP A C 1
ATOM 2429 O O . ASP A 1 314 ? 12.914 -23.453 0.88 1 92.75 314 ASP A O 1
ATOM 2433 N N . ASP A 1 315 ? 10.797 -23.953 1.421 1 90.81 315 ASP A N 1
ATOM 2434 C CA . ASP A 1 315 ? 10.75 -23.281 2.715 1 90.81 315 ASP A CA 1
ATOM 2435 C C . ASP A 1 315 ? 10.766 -21.766 2.547 1 90.81 315 ASP A C 1
ATOM 2437 O O . ASP A 1 315 ? 11 -21.031 3.508 1 90.81 315 ASP A O 1
ATOM 2441 N N . TRP A 1 316 ? 10.57 -21.266 1.395 1 95.69 316 TRP A N 1
ATOM 2442 C CA . TRP A 1 316 ? 10.625 -19.828 1.128 1 95.69 316 TRP A CA 1
ATOM 2443 C C . TRP A 1 316 ? 9.734 -19.062 2.1 1 95.69 316 TRP A C 1
ATOM 2445 O O . TRP A 1 316 ? 8.523 -19.297 2.154 1 95.69 316 TRP A O 1
ATOM 2455 N N . ASN A 1 317 ? 10.352 -18.125 2.912 1 94.12 317 ASN A N 1
ATOM 2456 C CA . ASN A 1 317 ? 9.688 -17.25 3.871 1 94.12 317 ASN A CA 1
ATOM 2457 C C . ASN A 1 317 ? 8.898 -18.047 4.91 1 94.12 317 ASN A C 1
ATOM 2459 O O . ASN A 1 317 ? 7.836 -17.609 5.355 1 94.12 317 ASN A O 1
ATOM 2463 N N . ILE A 1 318 ? 9.398 -19.172 5.285 1 91.31 318 ILE A N 1
ATOM 2464 C CA . ILE A 1 318 ? 8.68 -20.062 6.18 1 91.31 318 ILE A CA 1
ATOM 2465 C C . ILE A 1 318 ? 8.586 -19.438 7.57 1 91.31 318 ILE A C 1
ATOM 2467 O O . ILE A 1 318 ? 7.574 -19.578 8.258 1 91.31 318 ILE A O 1
ATOM 2471 N N . ASN A 1 319 ? 9.641 -18.797 7.996 1 87 319 ASN A N 1
ATOM 2472 C CA . ASN A 1 319 ? 9.68 -18.125 9.289 1 87 319 ASN A CA 1
ATOM 2473 C C . ASN A 1 319 ? 10.703 -17 9.305 1 87 319 ASN A C 1
ATOM 2475 O O . ASN A 1 319 ? 11.359 -16.734 8.289 1 87 319 ASN A O 1
ATOM 2479 N N . ARG A 1 320 ? 10.836 -16.344 10.422 1 86.5 320 ARG A N 1
ATOM 2480 C CA . ARG A 1 320 ? 11.711 -15.18 10.555 1 86.5 320 ARG A CA 1
ATOM 2481 C C . ARG A 1 320 ? 13.172 -15.57 10.352 1 86.5 320 ARG A C 1
ATOM 2483 O O . ARG A 1 320 ? 13.938 -14.836 9.727 1 86.5 320 ARG A O 1
ATOM 2490 N N . SER A 1 321 ? 13.562 -16.688 10.898 1 81.81 321 SER A N 1
ATOM 2491 C CA . SER A 1 321 ? 14.945 -17.125 10.797 1 81.81 321 SER A CA 1
ATOM 2492 C C . SER A 1 321 ? 15.359 -17.312 9.344 1 81.81 321 SER A C 1
ATOM 2494 O O . SER A 1 321 ? 16.438 -16.859 8.938 1 81.81 321 SER A O 1
ATOM 2496 N N . TRP A 1 322 ? 14.531 -17.984 8.609 1 88.88 322 TRP A N 1
ATOM 2497 C CA . TRP A 1 322 ? 14.812 -18.172 7.191 1 88.88 322 TRP A CA 1
ATOM 2498 C C . TRP A 1 322 ? 14.922 -16.828 6.477 1 88.88 322 TRP A C 1
ATOM 2500 O O . TRP A 1 322 ? 15.867 -16.594 5.711 1 88.88 322 TRP A O 1
ATOM 2510 N N . TYR A 1 323 ? 13.961 -15.953 6.758 1 91.06 323 TYR A N 1
ATOM 2511 C CA . TYR A 1 323 ? 13.906 -14.641 6.121 1 91.06 323 TYR A CA 1
ATOM 2512 C C . TYR A 1 323 ? 15.18 -13.852 6.379 1 91.06 323 TYR A C 1
ATOM 2514 O O . TYR A 1 323 ? 15.789 -13.32 5.445 1 91.06 323 TYR A O 1
ATOM 2522 N N . ASN A 1 324 ? 15.586 -13.789 7.586 1 84.19 324 ASN A N 1
ATOM 2523 C CA . ASN A 1 324 ? 16.781 -13.031 7.973 1 84.19 324 ASN A CA 1
ATOM 2524 C C . ASN A 1 324 ? 18.031 -13.633 7.363 1 84.19 324 ASN A C 1
ATOM 2526 O O . ASN A 1 324 ? 18.922 -12.898 6.906 1 84.19 324 ASN A O 1
ATOM 2530 N N . GLN A 1 325 ? 18.062 -14.945 7.41 1 84.56 325 GLN A N 1
ATOM 2531 C CA . GLN A 1 325 ? 19.234 -15.633 6.891 1 84.56 325 GLN A CA 1
ATOM 2532 C C . GLN A 1 325 ? 19.438 -15.344 5.402 1 84.56 325 GLN A C 1
ATOM 2534 O O . GLN A 1 325 ? 20.516 -14.938 4.98 1 84.56 325 GLN A O 1
ATOM 2539 N N . VAL A 1 326 ? 18.516 -15.516 4.641 1 91.5 326 VAL A N 1
ATOM 2540 C CA . VAL A 1 326 ? 18.625 -15.359 3.193 1 91.5 326 VAL A CA 1
ATOM 2541 C C . VAL A 1 326 ? 18.859 -13.891 2.848 1 91.5 326 VAL A C 1
ATOM 2543 O O . VAL A 1 326 ? 19.703 -13.578 2.006 1 91.5 326 VAL A O 1
ATOM 2546 N N . HIS A 1 327 ? 18.25 -12.945 3.578 1 88.62 327 HIS A N 1
ATOM 2547 C CA . HIS A 1 327 ? 18.344 -11.539 3.203 1 88.62 327 HIS A CA 1
ATOM 2548 C C . HIS A 1 327 ? 19.547 -10.867 3.85 1 88.62 327 HIS A C 1
ATOM 2550 O O . HIS A 1 327 ? 19.859 -9.711 3.553 1 88.62 327 HIS A O 1
ATOM 2556 N N . SER A 1 328 ? 20.219 -11.625 4.66 1 83.94 328 SER A N 1
ATOM 2557 C CA . SER A 1 328 ? 21.531 -11.164 5.113 1 83.94 328 SER A CA 1
ATOM 2558 C C . SER A 1 328 ? 22.578 -11.328 4.027 1 83.94 328 SER A C 1
ATOM 2560 O O . SER A 1 328 ? 23.656 -10.719 4.094 1 83.94 328 SER A O 1
ATOM 2562 N N . SER A 1 329 ? 22.266 -12.164 3.08 1 89.81 329 SER A N 1
ATOM 2563 C CA . SER A 1 329 ? 23.125 -12.375 1.914 1 89.81 329 SER A CA 1
ATOM 2564 C C . SER A 1 329 ? 22.609 -11.602 0.707 1 89.81 329 SER A C 1
ATOM 2566 O O . SER A 1 329 ? 21.484 -11.82 0.253 1 89.81 329 SER A O 1
ATOM 2568 N N . VAL A 1 330 ? 23.516 -10.758 0.146 1 93.19 330 VAL A N 1
ATOM 2569 C CA . VAL A 1 330 ? 23.094 -9.984 -1.023 1 93.19 330 VAL A CA 1
ATOM 2570 C C . VAL A 1 330 ? 22.781 -10.93 -2.18 1 93.19 330 VAL A C 1
ATOM 2572 O O . VAL A 1 330 ? 21.828 -10.719 -2.922 1 93.19 330 VAL A O 1
ATOM 2575 N N . SER A 1 331 ? 23.578 -12.008 -2.293 1 96.75 331 SER A N 1
ATOM 2576 C CA . SER A 1 331 ? 23.328 -12.992 -3.344 1 96.75 331 SER A CA 1
ATOM 2577 C C . SER A 1 331 ? 22.047 -13.781 -3.076 1 96.75 331 SER A C 1
ATOM 2579 O O . SER A 1 331 ? 21.297 -14.102 -4.004 1 96.75 331 SER A O 1
ATOM 2581 N N . GLY A 1 332 ? 21.828 -14.164 -1.78 1 96.38 332 GLY A N 1
ATOM 2582 C CA . GLY A 1 332 ? 20.578 -14.812 -1.431 1 96.38 332 GLY A CA 1
ATOM 2583 C C . GLY A 1 332 ? 19.359 -13.984 -1.772 1 96.38 332 GLY A C 1
ATOM 2584 O O . GLY A 1 332 ? 18.391 -14.492 -2.34 1 96.38 332 GLY A O 1
ATOM 2585 N N . SER A 1 333 ? 19.469 -12.703 -1.495 1 96.25 333 SER A N 1
ATOM 2586 C CA . SER A 1 333 ? 18.391 -11.773 -1.828 1 96.25 333 SER A CA 1
ATOM 2587 C C . SER A 1 333 ? 18.188 -11.695 -3.336 1 96.25 333 SER A C 1
ATOM 2589 O O . SER A 1 333 ? 17.047 -11.648 -3.809 1 96.25 333 SER A O 1
ATOM 2591 N N . ARG A 1 334 ? 19.266 -11.68 -4.059 1 98.06 334 ARG A N 1
ATOM 2592 C CA . ARG A 1 334 ? 19.203 -11.586 -5.512 1 98.06 334 ARG A CA 1
ATOM 2593 C C . ARG A 1 334 ? 18.531 -12.812 -6.113 1 98.06 334 ARG A C 1
ATOM 2595 O O . ARG A 1 334 ? 17.75 -12.703 -7.059 1 98.06 334 ARG A O 1
ATOM 2602 N N . ILE A 1 335 ? 18.844 -13.953 -5.594 1 98.31 335 ILE A N 1
ATOM 2603 C CA . ILE A 1 335 ? 18.234 -15.188 -6.094 1 98.31 335 ILE A CA 1
ATOM 2604 C C . ILE A 1 335 ? 16.719 -15.125 -5.91 1 98.31 335 ILE A C 1
ATOM 2606 O O . ILE A 1 335 ? 15.969 -15.445 -6.832 1 98.31 335 ILE A O 1
ATOM 2610 N N . VAL A 1 336 ? 16.266 -14.688 -4.754 1 98.44 336 VAL A N 1
ATOM 2611 C CA . VAL A 1 336 ? 14.836 -14.555 -4.48 1 98.44 336 VAL A CA 1
ATOM 2612 C C . VAL A 1 336 ? 14.227 -13.523 -5.418 1 98.44 336 VAL A C 1
ATOM 2614 O O . VAL A 1 336 ? 13.156 -13.742 -5.988 1 98.44 336 VAL A O 1
ATOM 2617 N N . SER A 1 337 ? 14.906 -12.398 -5.605 1 98.56 337 SER A N 1
ATOM 2618 C CA . SER A 1 337 ? 14.422 -11.352 -6.5 1 98.56 337 SER A CA 1
ATOM 2619 C C . SER A 1 337 ? 14.297 -11.859 -7.934 1 98.56 337 SER A C 1
ATOM 2621 O O . SER A 1 337 ? 13.32 -11.562 -8.617 1 98.56 337 SER A O 1
ATOM 2623 N N . ASN A 1 338 ? 15.297 -12.609 -8.359 1 98.62 338 ASN A N 1
ATOM 2624 C CA . ASN A 1 338 ? 15.258 -13.188 -9.695 1 98.62 338 ASN A CA 1
ATOM 2625 C C . ASN A 1 338 ? 14.047 -14.109 -9.875 1 98.62 338 ASN A C 1
ATOM 2627 O O . ASN A 1 338 ? 13.383 -14.07 -10.906 1 98.62 338 ASN A O 1
ATOM 2631 N N . ALA A 1 339 ? 13.773 -14.914 -8.875 1 98.75 339 ALA A N 1
ATOM 2632 C CA . ALA A 1 339 ? 12.617 -15.805 -8.906 1 98.75 339 ALA A CA 1
ATOM 2633 C C . ALA A 1 339 ? 11.32 -15.016 -9.008 1 98.75 339 ALA A C 1
ATOM 2635 O O . ALA A 1 339 ? 10.438 -15.352 -9.805 1 98.75 339 ALA A O 1
ATOM 2636 N N . LEU A 1 340 ? 11.227 -13.984 -8.234 1 98.75 340 LEU A N 1
ATOM 2637 C CA . LEU A 1 340 ? 10 -13.188 -8.195 1 98.75 340 LEU A CA 1
ATOM 2638 C C . LEU A 1 340 ? 9.82 -12.398 -9.484 1 98.75 340 LEU A C 1
ATOM 2640 O O . LEU A 1 340 ? 8.695 -12.188 -9.938 1 98.75 340 LEU A O 1
ATOM 2644 N N . ALA A 1 341 ? 10.922 -11.922 -10.062 1 98.81 341 ALA A N 1
ATOM 2645 C CA . ALA A 1 341 ? 10.836 -11.25 -11.352 1 98.81 341 ALA A CA 1
ATOM 2646 C C . ALA A 1 341 ? 10.297 -12.188 -12.43 1 98.81 341 ALA A C 1
ATOM 2648 O O . ALA A 1 341 ? 9.445 -11.789 -13.227 1 98.81 341 ALA A O 1
ATOM 2649 N N . ALA A 1 342 ? 10.805 -13.367 -12.438 1 98.81 342 ALA A N 1
ATOM 2650 C CA . ALA A 1 342 ? 10.305 -14.352 -13.391 1 98.81 342 ALA A CA 1
ATOM 2651 C C . ALA A 1 342 ? 8.844 -14.688 -13.109 1 98.81 342 ALA A C 1
ATOM 2653 O O . ALA A 1 342 ? 8.039 -14.797 -14.039 1 98.81 342 ALA A O 1
ATOM 2654 N N . PHE A 1 343 ? 8.523 -14.867 -11.852 1 98.69 343 PHE A N 1
ATOM 2655 C CA . PHE A 1 343 ? 7.133 -15.109 -11.477 1 98.69 343 PHE A CA 1
ATOM 2656 C C . PHE A 1 343 ? 6.234 -13.992 -12 1 98.69 343 PHE A C 1
ATOM 2658 O O . PHE A 1 343 ? 5.148 -14.258 -12.516 1 98.69 343 PHE A O 1
ATOM 2665 N N . TRP A 1 344 ? 6.656 -12.75 -11.773 1 98.62 344 TRP A N 1
ATOM 2666 C CA . TRP A 1 344 ? 5.891 -11.625 -12.281 1 98.62 344 TRP A CA 1
ATOM 2667 C C . TRP A 1 344 ? 5.672 -11.75 -13.789 1 98.62 344 TRP A C 1
ATOM 2669 O O . TRP A 1 344 ? 4.535 -11.664 -14.266 1 98.62 344 TRP A O 1
ATOM 2679 N N . ALA A 1 345 ? 6.652 -12.047 -14.531 1 98.62 345 ALA A N 1
ATOM 2680 C CA . ALA A 1 345 ? 6.629 -12 -15.984 1 98.62 345 ALA A CA 1
ATOM 2681 C C . ALA A 1 345 ? 5.773 -13.125 -16.562 1 98.62 345 ALA A C 1
ATOM 2683 O O . ALA A 1 345 ? 5.07 -12.938 -17.547 1 98.62 345 ALA A O 1
ATOM 2684 N N . PHE A 1 346 ? 5.816 -14.266 -15.898 1 98.56 346 PHE A N 1
ATOM 2685 C CA . PHE A 1 346 ? 5.266 -15.445 -16.562 1 98.56 346 PHE A CA 1
ATOM 2686 C C . PHE A 1 346 ? 3.961 -15.875 -15.891 1 98.56 346 PHE A C 1
ATOM 2688 O O . PHE A 1 346 ? 3.15 -16.578 -16.5 1 98.56 346 PHE A O 1
ATOM 2695 N N . GLN A 1 347 ? 3.75 -15.43 -14.641 1 98.44 347 GLN A N 1
ATOM 2696 C CA . GLN A 1 347 ? 2.561 -15.914 -13.953 1 98.44 347 GLN A CA 1
ATOM 2697 C C . GLN A 1 347 ? 1.696 -14.758 -13.461 1 98.44 347 GLN A C 1
ATOM 2699 O O . GLN A 1 347 ? 0.523 -14.656 -13.828 1 98.44 347 GLN A O 1
ATOM 2704 N N . SER A 1 348 ? 2.242 -13.828 -12.82 1 98.31 348 SER A N 1
ATOM 2705 C CA . SER A 1 348 ? 1.464 -12.875 -12.031 1 98.31 348 SER A CA 1
ATOM 2706 C C . SER A 1 348 ? 0.923 -11.742 -12.898 1 98.31 348 SER A C 1
ATOM 2708 O O . SER A 1 348 ? -0.18 -11.25 -12.664 1 98.31 348 SER A O 1
ATOM 2710 N N . TRP A 1 349 ? 1.685 -11.281 -13.875 1 97.88 349 TRP A N 1
ATOM 2711 C CA . TRP A 1 349 ? 1.381 -10.055 -14.602 1 97.88 349 TRP A CA 1
ATOM 2712 C C . TRP A 1 349 ? -0.03 -10.102 -15.18 1 97.88 349 TRP A C 1
ATOM 2714 O O . TRP A 1 349 ? -0.782 -9.125 -15.078 1 97.88 349 TRP A O 1
ATOM 2724 N N . GLY A 1 350 ? -0.446 -11.227 -15.727 1 97.38 350 GLY A N 1
ATOM 2725 C CA . GLY A 1 350 ? -1.726 -11.359 -16.406 1 97.38 350 GLY A CA 1
ATOM 2726 C C . GLY A 1 350 ? -2.891 -11.547 -15.445 1 97.38 350 GLY A C 1
ATOM 2727 O O . GLY A 1 350 ? -4.051 -11.516 -15.867 1 97.38 350 GLY A O 1
ATOM 2728 N N . ASN A 1 351 ? -2.607 -11.773 -14.125 1 97.94 351 ASN A N 1
ATOM 2729 C CA . ASN A 1 351 ? -3.684 -11.938 -13.156 1 97.94 351 ASN A CA 1
ATOM 2730 C C . ASN A 1 351 ? -4.473 -10.648 -12.969 1 97.94 351 ASN A C 1
ATOM 2732 O O . ASN A 1 351 ? -5.707 -10.664 -12.953 1 97.94 351 ASN A O 1
ATOM 2736 N N . GLU A 1 352 ? -3.711 -9.617 -12.758 1 95.44 352 GLU A N 1
ATOM 2737 C CA . GLU A 1 352 ? -4.215 -8.266 -12.539 1 95.44 352 GLU A CA 1
ATOM 2738 C C . GLU A 1 352 ? -3.229 -7.219 -13.055 1 95.44 352 GLU A C 1
ATOM 2740 O O . GLU A 1 352 ? -2.498 -6.609 -12.273 1 95.44 352 GLU A O 1
ATOM 2745 N N . PRO A 1 353 ? -3.268 -6.98 -14.352 1 93.19 353 PRO A N 1
ATOM 2746 C CA . PRO A 1 353 ? -2.27 -6.113 -14.984 1 93.19 353 PRO A CA 1
ATOM 2747 C C . PRO A 1 353 ? -2.199 -4.73 -14.344 1 93.19 353 PRO A C 1
ATOM 2749 O O . PRO A 1 353 ? -1.114 -4.16 -14.211 1 93.19 353 PRO A O 1
ATOM 2752 N N . ALA A 1 354 ? -3.275 -4.199 -13.867 1 88.06 354 ALA A N 1
ATOM 2753 C CA . ALA A 1 354 ? -3.371 -2.838 -13.344 1 88.06 354 ALA A CA 1
ATOM 2754 C C . ALA A 1 354 ? -2.531 -2.674 -12.078 1 88.06 354 ALA A C 1
ATOM 2756 O O . ALA A 1 354 ? -2.236 -1.552 -11.664 1 88.06 354 ALA A O 1
ATOM 2757 N N . GLN A 1 355 ? -2.105 -3.734 -11.461 1 92.75 355 GLN A N 1
ATOM 2758 C CA . GLN A 1 355 ? -1.344 -3.68 -10.219 1 92.75 355 GLN A CA 1
ATOM 2759 C C . GLN A 1 355 ? 0.134 -3.412 -10.492 1 92.75 355 GLN A C 1
ATOM 2761 O O . GLN A 1 355 ? 0.889 -3.078 -9.578 1 92.75 355 GLN A O 1
ATOM 2766 N N . PHE A 1 356 ? 0.563 -3.551 -11.703 1 94.75 356 PHE A N 1
ATOM 2767 C CA . PHE A 1 356 ? 1.961 -3.385 -12.086 1 94.75 356 PHE A CA 1
ATOM 2768 C C . PHE A 1 356 ? 2.129 -2.205 -13.031 1 94.75 356 PHE A C 1
ATOM 2770 O O . PHE A 1 356 ? 2.033 -2.365 -14.25 1 94.75 356 PHE A O 1
ATOM 2777 N N . ASN A 1 357 ? 2.428 -1.062 -12.484 1 88.75 357 ASN A N 1
ATOM 2778 C CA . ASN A 1 357 ? 2.535 0.148 -13.297 1 88.75 357 ASN A CA 1
ATOM 2779 C C . ASN A 1 357 ? 3.871 0.216 -14.031 1 88.75 357 ASN A C 1
ATOM 2781 O O . ASN A 1 357 ? 4.707 -0.677 -13.883 1 88.75 357 ASN A O 1
ATOM 2785 N N . GLN A 1 358 ? 4.059 1.217 -14.781 1 89.62 358 GLN A N 1
ATOM 2786 C CA . GLN A 1 358 ? 5.242 1.331 -15.633 1 89.62 358 GLN A CA 1
ATOM 2787 C C . GLN A 1 358 ? 6.512 1.46 -14.789 1 89.62 358 GLN A C 1
ATOM 2789 O O . GLN A 1 358 ? 7.57 0.96 -15.172 1 89.62 358 GLN A O 1
ATOM 2794 N N . GLU A 1 359 ? 6.379 2.135 -13.68 1 89.38 359 GLU A N 1
ATOM 2795 C CA . GLU A 1 359 ? 7.535 2.271 -12.805 1 89.38 359 GLU A CA 1
ATOM 2796 C C . GLU A 1 359 ? 8.039 0.908 -12.336 1 89.38 359 GLU A C 1
ATOM 2798 O O . GLU A 1 359 ? 9.25 0.684 -12.25 1 89.38 359 GLU A O 1
ATOM 2803 N N . PHE A 1 360 ? 7.113 0.05 -11.953 1 95 360 PHE A N 1
ATOM 2804 C CA . PHE A 1 360 ? 7.465 -1.31 -11.562 1 95 360 PHE A CA 1
ATOM 2805 C C . PHE A 1 360 ? 8.203 -2.021 -12.695 1 95 360 PHE A C 1
ATOM 2807 O O . PHE A 1 360 ? 9.266 -2.605 -12.477 1 95 360 PHE A O 1
ATOM 2814 N N . ILE A 1 361 ? 7.68 -1.946 -13.906 1 96.94 361 ILE A N 1
ATOM 2815 C CA . ILE A 1 361 ? 8.234 -2.615 -15.078 1 96.94 361 ILE A CA 1
ATOM 2816 C C . ILE A 1 361 ? 9.617 -2.047 -15.391 1 96.94 361 ILE A C 1
ATOM 2818 O O . ILE A 1 361 ? 10.562 -2.801 -15.633 1 96.94 361 ILE A O 1
ATOM 2822 N N . ASP A 1 362 ? 9.742 -0.76 -15.289 1 95.75 362 ASP A N 1
ATOM 2823 C CA . ASP A 1 362 ? 11.016 -0.104 -15.57 1 95.75 362 ASP A CA 1
ATOM 2824 C C . ASP A 1 362 ? 12.086 -0.542 -14.57 1 95.75 362 ASP A C 1
ATOM 2826 O O . ASP A 1 362 ? 13.25 -0.736 -14.945 1 95.75 362 ASP A O 1
ATOM 2830 N N . THR A 1 363 ? 11.727 -0.638 -13.359 1 96.75 363 THR A N 1
ATOM 2831 C CA . THR A 1 363 ? 12.672 -1.053 -12.328 1 96.75 363 THR A CA 1
ATOM 2832 C C . THR A 1 363 ? 13.266 -2.416 -12.656 1 96.75 363 THR A C 1
ATOM 2834 O O . THR A 1 363 ? 14.477 -2.613 -12.539 1 96.75 363 THR A O 1
ATOM 2837 N N . LEU A 1 364 ? 12.438 -3.355 -13.07 1 97.94 364 LEU A N 1
ATOM 2838 C CA . LEU A 1 364 ? 12.914 -4.688 -13.422 1 97.94 364 LEU A CA 1
ATOM 2839 C C . LEU A 1 364 ? 13.781 -4.637 -14.672 1 97.94 364 LEU A C 1
ATOM 2841 O O . LEU A 1 364 ? 14.867 -5.215 -14.703 1 97.94 364 LEU A O 1
ATOM 2845 N N . GLN A 1 365 ? 13.352 -3.895 -15.68 1 97.5 365 GLN A N 1
ATOM 2846 C CA . GLN A 1 365 ? 14.07 -3.787 -16.953 1 97.5 365 GLN A CA 1
ATOM 2847 C C . GLN A 1 365 ? 15.438 -3.143 -16.75 1 97.5 365 GLN A C 1
ATOM 2849 O O . GLN A 1 365 ? 16.422 -3.568 -17.359 1 97.5 365 GLN A O 1
ATOM 2854 N N . ASN A 1 366 ? 15.469 -2.1 -15.914 1 96.5 366 ASN A N 1
ATOM 2855 C CA . ASN A 1 366 ? 16.719 -1.375 -15.688 1 96.5 366 ASN A CA 1
ATOM 2856 C C . ASN A 1 366 ? 17.828 -2.309 -15.219 1 96.5 366 ASN A C 1
ATOM 2858 O O . ASN A 1 366 ? 18.938 -2.281 -15.766 1 96.5 366 ASN A O 1
ATOM 2862 N N . HIS A 1 367 ? 17.531 -3.152 -14.289 1 97.06 367 HIS A N 1
ATOM 2863 C CA . HIS A 1 367 ? 18.547 -4.051 -13.766 1 97.06 367 HIS A CA 1
ATOM 2864 C C . HIS A 1 367 ? 18.875 -5.148 -14.773 1 97.06 367 HIS A C 1
ATOM 2866 O O . HIS A 1 367 ? 20.047 -5.488 -14.961 1 97.06 367 HIS A O 1
ATOM 2872 N N . LEU A 1 368 ? 17.875 -5.711 -15.445 1 97.5 368 LEU A N 1
ATOM 2873 C CA . LEU A 1 368 ? 18.094 -6.844 -16.344 1 97.5 368 LEU A CA 1
ATOM 2874 C C . LEU A 1 368 ? 18.844 -6.406 -17.594 1 97.5 368 LEU A C 1
ATOM 2876 O O . LEU A 1 368 ? 19.594 -7.188 -18.172 1 97.5 368 LEU A O 1
ATOM 2880 N N . ILE A 1 369 ? 18.656 -5.145 -17.984 1 95.38 369 ILE A N 1
ATOM 2881 C CA . ILE A 1 369 ? 19.281 -4.629 -19.203 1 95.38 369 ILE A CA 1
ATOM 2882 C C . ILE A 1 369 ? 20.656 -4.059 -18.875 1 95.38 369 ILE A C 1
ATOM 2884 O O . ILE A 1 369 ? 21.609 -4.191 -19.656 1 95.38 369 ILE A O 1
ATOM 2888 N N . VAL A 1 370 ? 20.781 -3.416 -17.656 1 95.19 370 VAL A N 1
ATOM 2889 C CA . VAL A 1 370 ? 22.062 -2.84 -17.234 1 95.19 370 VAL A CA 1
ATOM 2890 C C . VAL A 1 370 ? 22.453 -3.408 -15.867 1 95.19 370 VAL A C 1
ATOM 2892 O O . VAL A 1 370 ? 22.547 -2.674 -14.883 1 95.19 370 VAL A O 1
ATOM 2895 N N . PRO A 1 371 ? 22.875 -4.641 -15.922 1 94.25 371 PRO A N 1
ATOM 2896 C CA . PRO A 1 371 ? 23.094 -5.324 -14.648 1 94.25 371 PRO A CA 1
ATOM 2897 C C . PRO A 1 371 ? 24.328 -4.793 -13.906 1 94.25 371 PRO A C 1
ATOM 2899 O O . PRO A 1 371 ? 24.484 -5.051 -12.711 1 94.25 371 PRO A O 1
ATOM 2902 N N . GLU A 1 372 ? 25.219 -4.031 -14.547 1 93.62 372 GLU A N 1
ATOM 2903 C CA . GLU A 1 372 ? 26.422 -3.52 -13.914 1 93.62 372 GLU A CA 1
ATOM 2904 C C . GLU A 1 372 ? 26.109 -2.328 -13.016 1 93.62 372 GLU A C 1
ATOM 2906 O O . GLU A 1 372 ? 26.953 -1.932 -12.195 1 93.62 372 GLU A O 1
ATOM 2911 N N . ASN A 1 373 ? 24.953 -1.717 -13.211 1 94.5 373 ASN A N 1
ATOM 2912 C CA . ASN A 1 373 ? 24.562 -0.583 -12.375 1 94.5 373 ASN A CA 1
ATOM 2913 C C . ASN A 1 373 ? 24.109 -1.033 -10.992 1 94.5 373 ASN A C 1
ATOM 2915 O O . ASN A 1 373 ? 23.016 -1.604 -10.844 1 94.5 373 ASN A O 1
ATOM 2919 N N . SER A 1 374 ? 24.875 -0.71 -9.992 1 92.5 374 SER A N 1
ATOM 2920 C CA . SER A 1 374 ? 24.625 -1.183 -8.633 1 92.5 374 SER A CA 1
ATOM 2921 C C . SER A 1 374 ? 23.359 -0.576 -8.055 1 92.5 374 SER A C 1
ATOM 2923 O O . SER A 1 374 ? 22.672 -1.208 -7.25 1 92.5 374 SER A O 1
ATOM 2925 N N . GLU A 1 375 ? 23 0.63 -8.438 1 91.19 375 GLU A N 1
ATOM 2926 C CA . GLU A 1 375 ? 21.781 1.271 -7.941 1 91.19 375 GLU A CA 1
ATOM 2927 C C . GLU A 1 375 ? 20.531 0.586 -8.484 1 91.19 375 GLU A C 1
ATOM 2929 O O . GLU A 1 375 ? 19.547 0.415 -7.766 1 91.19 375 GLU A O 1
ATOM 2934 N N . TYR A 1 376 ? 20.594 0.247 -9.781 1 95.38 376 TYR A N 1
ATOM 2935 C CA . TYR A 1 376 ? 19.484 -0.493 -10.375 1 95.38 376 TYR A CA 1
ATOM 2936 C C . TYR A 1 376 ? 19.297 -1.84 -9.688 1 95.38 376 TYR A C 1
ATOM 2938 O O . TYR A 1 376 ? 18.172 -2.27 -9.445 1 95.38 376 TYR A O 1
ATOM 2946 N N . ALA A 1 377 ? 20.453 -2.445 -9.375 1 96.38 377 ALA A N 1
ATOM 2947 C CA . ALA A 1 377 ? 20.406 -3.756 -8.734 1 96.38 377 ALA A CA 1
ATOM 2948 C C . ALA A 1 377 ? 19.75 -3.674 -7.359 1 96.38 377 ALA A C 1
ATOM 2950 O O . ALA A 1 377 ? 18.922 -4.512 -7.008 1 96.38 377 ALA A O 1
ATOM 2951 N N . LYS A 1 378 ? 20.156 -2.689 -6.574 1 94.75 378 LYS A N 1
ATOM 2952 C CA . LYS A 1 378 ? 19.594 -2.504 -5.238 1 94.75 378 LYS A CA 1
ATOM 2953 C C . LYS A 1 378 ? 18.094 -2.219 -5.312 1 94.75 378 LYS A C 1
ATOM 2955 O O . LYS A 1 378 ? 17.312 -2.746 -4.516 1 94.75 378 LYS A O 1
ATOM 2960 N N . HIS A 1 379 ? 17.719 -1.344 -6.277 1 96.19 379 HIS A N 1
ATOM 2961 C CA . HIS A 1 379 ? 16.312 -1.007 -6.469 1 96.19 379 HIS A CA 1
ATOM 2962 C C . HIS A 1 379 ? 15.5 -2.23 -6.879 1 96.19 379 HIS A C 1
ATOM 2964 O O . HIS A 1 379 ? 14.383 -2.438 -6.391 1 96.19 379 HIS A O 1
ATOM 2970 N N . TYR A 1 380 ? 16.078 -3.047 -7.766 1 97.81 380 TYR A N 1
ATOM 2971 C CA . TYR A 1 380 ? 15.484 -4.301 -8.227 1 97.81 380 TYR A CA 1
ATOM 2972 C C . TYR A 1 380 ? 15.203 -5.234 -7.055 1 97.81 380 TYR A C 1
ATOM 2974 O O . TYR A 1 380 ? 14.078 -5.711 -6.891 1 97.81 380 TYR A O 1
ATOM 2982 N N . ASP A 1 381 ? 16.172 -5.414 -6.18 1 97.25 381 ASP A N 1
ATOM 2983 C CA . ASP A 1 381 ? 16.062 -6.312 -5.039 1 97.25 381 ASP A CA 1
ATOM 2984 C C . ASP A 1 381 ? 15.016 -5.801 -4.043 1 97.25 381 ASP A C 1
ATOM 2986 O O . ASP A 1 381 ? 14.18 -6.566 -3.562 1 97.25 381 ASP A O 1
ATOM 2990 N N . PHE A 1 382 ? 15.078 -4.562 -3.76 1 95.31 382 PHE A N 1
ATOM 2991 C CA . PHE A 1 382 ? 14.188 -3.992 -2.758 1 95.31 382 PHE A CA 1
ATOM 2992 C C . PHE A 1 382 ? 12.734 -4.039 -3.234 1 95.31 382 PHE A C 1
ATOM 2994 O O . PHE A 1 382 ? 11.844 -4.453 -2.49 1 95.31 382 PHE A O 1
ATOM 3001 N N . THR A 1 383 ? 12.477 -3.615 -4.496 1 96.5 383 THR A N 1
ATOM 3002 C CA . THR A 1 383 ? 11.133 -3.561 -5.066 1 96.5 383 THR A CA 1
ATOM 3003 C C . THR A 1 383 ? 10.484 -4.941 -5.051 1 96.5 383 THR A C 1
ATOM 3005 O O . THR A 1 383 ? 9.336 -5.09 -4.629 1 96.5 383 THR A O 1
ATOM 3008 N N . LEU A 1 384 ? 11.195 -5.887 -5.465 1 97.69 384 LEU A N 1
ATOM 3009 C CA . LEU A 1 384 ? 10.633 -7.23 -5.559 1 97.69 384 LEU A CA 1
ATOM 3010 C C . LEU A 1 384 ? 10.422 -7.832 -4.176 1 97.69 384 LEU A C 1
ATOM 3012 O O . LEU A 1 384 ? 9.398 -8.469 -3.918 1 97.69 384 LEU A O 1
ATOM 3016 N N . ARG A 1 385 ? 11.344 -7.637 -3.301 1 94.69 385 ARG A N 1
ATOM 3017 C CA . ARG A 1 385 ? 11.266 -8.195 -1.956 1 94.69 385 ARG A CA 1
ATOM 3018 C C . ARG A 1 385 ? 10.102 -7.586 -1.177 1 94.69 385 ARG A C 1
ATOM 3020 O O . ARG A 1 385 ? 9.461 -8.273 -0.377 1 94.69 385 ARG A O 1
ATOM 3027 N N . LYS A 1 386 ? 9.836 -6.34 -1.442 1 94.38 386 LYS A N 1
ATOM 3028 C CA . LYS A 1 386 ? 8.883 -5.625 -0.599 1 94.38 386 LYS A CA 1
ATOM 3029 C C . LYS A 1 386 ? 7.559 -5.41 -1.328 1 94.38 386 LYS A C 1
ATOM 3031 O O . LYS A 1 386 ? 6.625 -4.828 -0.772 1 94.38 386 LYS A O 1
ATOM 3036 N N . PHE A 1 387 ? 7.406 -5.906 -2.547 1 95.06 387 PHE A N 1
ATOM 3037 C CA . PHE A 1 387 ? 6.148 -5.809 -3.279 1 95.06 387 PHE A CA 1
ATOM 3038 C C . PHE A 1 387 ? 5.055 -6.609 -2.584 1 95.06 387 PHE A C 1
ATOM 3040 O O . PHE A 1 387 ? 5.27 -7.762 -2.203 1 95.06 387 PHE A O 1
ATOM 3047 N N . HIS A 1 388 ? 3.887 -6.086 -2.428 1 92.75 388 HIS A N 1
ATOM 3048 C CA . HIS A 1 388 ? 2.869 -6.75 -1.622 1 92.75 388 HIS A CA 1
ATOM 3049 C C . HIS A 1 388 ? 1.531 -6.797 -2.354 1 92.75 388 HIS A C 1
ATOM 3051 O O . HIS A 1 388 ? 0.479 -6.918 -1.722 1 92.75 388 HIS A O 1
ATOM 3057 N N . GLN A 1 389 ? 1.516 -6.645 -3.633 1 94.44 389 GLN A N 1
ATOM 3058 C CA . GLN A 1 389 ? 0.26 -6.633 -4.375 1 94.44 389 GLN A CA 1
ATOM 3059 C C . GLN A 1 389 ? 0.141 -7.859 -5.273 1 94.44 389 GLN A C 1
ATOM 3061 O O . GLN A 1 389 ? -0.353 -7.766 -6.398 1 94.44 389 GLN A O 1
ATOM 3066 N N . TRP A 1 390 ? 0.579 -9 -4.77 1 97.69 390 TRP A N 1
ATOM 3067 C CA . TRP A 1 390 ? 0.508 -10.227 -5.551 1 97.69 390 TRP A CA 1
ATOM 3068 C C . TRP A 1 390 ? -0.891 -10.828 -5.492 1 97.69 390 TRP A C 1
ATOM 3070 O O . TRP A 1 390 ? -1.267 -11.625 -6.352 1 97.69 390 TRP A O 1
ATOM 3080 N N . SER A 1 391 ? -1.729 -10.484 -4.438 1 97.44 391 SER A N 1
ATOM 3081 C CA . SER A 1 391 ? -3.096 -10.984 -4.324 1 97.44 391 SER A CA 1
ATOM 3082 C C . SER A 1 391 ? -4.016 -10.305 -5.332 1 97.44 391 SER A C 1
ATOM 3084 O O . SER A 1 391 ? -3.742 -9.188 -5.777 1 97.44 391 SER A O 1
ATOM 3086 N N . PHE A 1 392 ? -5.129 -10.969 -5.719 1 96.69 392 PHE A N 1
ATOM 3087 C CA . PHE A 1 392 ? -6.098 -10.359 -6.621 1 96.69 392 PHE A CA 1
ATOM 3088 C C . PHE A 1 392 ? -7.477 -10.984 -6.43 1 96.69 392 PHE A C 1
ATOM 3090 O O . PHE A 1 392 ? -7.613 -12.016 -5.773 1 96.69 392 PHE A O 1
ATOM 3097 N N . VAL A 1 393 ? -8.5 -10.312 -6.953 1 96.38 393 VAL A N 1
ATOM 3098 C CA . VAL A 1 393 ? -9.883 -10.75 -6.848 1 96.38 393 VAL A CA 1
ATOM 3099 C C . VAL A 1 393 ? -10.523 -10.789 -8.234 1 96.38 393 VAL A C 1
ATOM 3101 O O . VAL A 1 393 ? -10.227 -9.945 -9.086 1 96.38 393 VAL A O 1
ATOM 3104 N N . LEU A 1 394 ? -11.25 -11.805 -8.539 1 96.38 394 LEU A N 1
ATOM 3105 C CA . LEU A 1 394 ? -12.086 -11.867 -9.734 1 96.38 394 LEU A CA 1
ATOM 3106 C C . LEU A 1 394 ? -13.539 -11.562 -9.398 1 96.38 394 LEU A C 1
ATOM 3108 O O . LEU A 1 394 ? -14.133 -12.211 -8.523 1 96.38 394 LEU A O 1
ATOM 3112 N N . PRO A 1 395 ? -14.102 -10.586 -10.023 1 93.69 395 PRO A N 1
ATOM 3113 C CA . PRO A 1 395 ? -15.492 -10.219 -9.742 1 93.69 395 PRO A CA 1
ATOM 3114 C C . PRO A 1 395 ? -16.5 -11.18 -10.375 1 93.69 395 PRO A C 1
ATOM 3116 O O . PRO A 1 395 ? -17.453 -10.742 -11.023 1 93.69 395 PRO A O 1
ATOM 3119 N N . THR A 1 396 ? -16.266 -12.453 -10.18 1 95.06 396 THR A N 1
ATOM 3120 C CA . THR A 1 396 ? -17.234 -13.477 -10.57 1 95.06 396 THR A CA 1
ATOM 3121 C C . THR A 1 396 ? -18.375 -13.57 -9.555 1 95.06 396 THR A C 1
ATOM 3123 O O . THR A 1 396 ? -18.328 -12.922 -8.508 1 95.06 396 THR A O 1
ATOM 3126 N N . THR A 1 397 ? -19.438 -14.352 -9.891 1 93.62 397 THR A N 1
ATOM 3127 C CA . THR A 1 397 ? -20.516 -14.672 -8.953 1 93.62 397 THR A CA 1
ATOM 3128 C C . THR A 1 397 ? -20.547 -16.172 -8.664 1 93.62 397 THR A C 1
ATOM 3130 O O . THR A 1 397 ? -20.984 -16.953 -9.508 1 93.62 397 THR A O 1
ATOM 3133 N N . PRO A 1 398 ? -20.141 -16.516 -7.508 1 95.69 398 PRO A N 1
ATOM 3134 C CA . PRO A 1 398 ? -19.547 -15.742 -6.402 1 95.69 398 PRO A CA 1
ATOM 3135 C C . PRO A 1 398 ? -18.156 -15.219 -6.723 1 95.69 398 PRO A C 1
ATOM 3137 O O . PRO A 1 398 ? -17.516 -15.672 -7.68 1 95.69 398 PRO A O 1
ATOM 3140 N N . PRO A 1 399 ? -17.688 -14.25 -5.887 1 96.38 399 PRO A N 1
ATOM 3141 C CA . PRO A 1 399 ? -16.328 -13.727 -6.113 1 96.38 399 PRO A CA 1
ATOM 3142 C C . PRO A 1 399 ? -15.242 -14.719 -5.715 1 96.38 399 PRO A C 1
ATOM 3144 O O . PRO A 1 399 ? -15.453 -15.562 -4.844 1 96.38 399 PRO A O 1
ATOM 3147 N N . ILE A 1 400 ? -14.094 -14.648 -6.391 1 97.56 400 ILE A N 1
ATOM 3148 C CA . ILE A 1 400 ? -12.945 -15.5 -6.102 1 97.56 400 ILE A CA 1
ATOM 3149 C C . ILE A 1 400 ? -11.766 -14.641 -5.648 1 97.56 400 ILE A C 1
ATOM 3151 O O . ILE A 1 400 ? -11.32 -13.75 -6.375 1 97.56 400 ILE A O 1
ATOM 3155 N N . PHE A 1 401 ? -11.281 -14.852 -4.414 1 97.69 401 PHE A N 1
ATOM 3156 C CA . PHE A 1 401 ? -10.117 -14.18 -3.852 1 97.69 401 PHE A CA 1
ATOM 3157 C C . PHE A 1 401 ? -8.891 -15.078 -3.906 1 97.69 401 PHE A C 1
ATOM 3159 O O . PHE A 1 401 ? -8.906 -16.188 -3.379 1 97.69 401 PHE A O 1
ATOM 3166 N N . VAL A 1 402 ? -7.824 -14.695 -4.59 1 98.25 402 VAL A N 1
ATOM 3167 C CA . VAL A 1 402 ? -6.562 -15.43 -4.617 1 98.25 402 VAL A CA 1
ATOM 3168 C C . VAL A 1 402 ? -5.531 -14.711 -3.748 1 98.25 402 VAL A C 1
ATOM 3170 O O . VAL A 1 402 ? -5.184 -13.562 -4.004 1 98.25 402 VAL A O 1
ATOM 3173 N N . LEU A 1 403 ? -4.98 -15.414 -2.752 1 97.69 403 LEU A N 1
ATOM 3174 C CA . LEU A 1 403 ? -4.27 -14.734 -1.673 1 97.69 403 LEU A CA 1
ATOM 3175 C C . LEU A 1 403 ? -2.791 -15.102 -1.682 1 97.69 403 LEU A C 1
ATOM 3177 O O . LEU A 1 403 ? -2.441 -16.281 -1.744 1 97.69 403 LEU A O 1
ATOM 3181 N N . ASP A 1 404 ? -1.914 -14.117 -1.623 1 96.75 404 ASP A N 1
ATOM 3182 C CA . ASP A 1 404 ? -0.49 -14.289 -1.354 1 96.75 404 ASP A CA 1
ATOM 3183 C C . ASP A 1 404 ? -0.236 -14.523 0.134 1 96.75 404 ASP A C 1
ATOM 3185 O O . ASP A 1 404 ? -0.322 -13.594 0.937 1 96.75 404 ASP A O 1
ATOM 3189 N N . CYS A 1 405 ? 0.139 -15.68 0.45 1 95.25 405 CYS A N 1
ATOM 3190 C CA . CYS A 1 405 ? 0.385 -16.031 1.843 1 95.25 405 CYS A CA 1
ATOM 3191 C C . CYS A 1 405 ? 1.874 -16.219 2.102 1 95.25 405 CYS A C 1
ATOM 3193 O O . CYS A 1 405 ? 2.262 -16.891 3.061 1 95.25 405 CYS A O 1
ATOM 3195 N N . ARG A 1 406 ? 2.66 -15.68 1.211 1 95.94 406 ARG A N 1
ATOM 3196 C CA . ARG A 1 406 ? 4.098 -15.906 1.343 1 95.94 406 ARG A CA 1
ATOM 3197 C C . ARG A 1 406 ? 4.832 -14.602 1.625 1 95.94 406 ARG A C 1
ATOM 3199 O O . ARG A 1 406 ? 5.676 -14.539 2.521 1 95.94 406 ARG A O 1
ATOM 3206 N N . THR A 1 407 ? 4.52 -13.547 0.971 1 96.06 407 THR A N 1
ATOM 3207 C CA . THR A 1 407 ? 5.336 -12.336 1.043 1 96.06 407 THR A CA 1
ATOM 3208 C C . THR A 1 407 ? 4.762 -11.352 2.061 1 96.06 407 THR A C 1
ATOM 3210 O O . THR A 1 407 ? 5.422 -10.383 2.438 1 96.06 407 THR A O 1
ATOM 3213 N N . GLN A 1 408 ? 3.59 -11.57 2.529 1 94.06 408 GLN A N 1
ATOM 3214 C CA . GLN A 1 408 ? 2.963 -10.672 3.492 1 94.06 408 GLN A CA 1
ATOM 3215 C C . GLN A 1 408 ? 2.736 -11.367 4.828 1 94.06 408 GLN A C 1
ATOM 3217 O O . GLN A 1 408 ? 1.674 -11.219 5.438 1 94.06 408 GLN A O 1
ATOM 3222 N N . ARG A 1 409 ? 3.615 -12.156 5.211 1 94.06 409 ARG A N 1
ATOM 3223 C CA . ARG A 1 409 ? 3.559 -12.852 6.496 1 94.06 409 ARG A CA 1
ATOM 3224 C C . ARG A 1 409 ? 3.984 -11.93 7.633 1 94.06 409 ARG A C 1
ATOM 3226 O O . ARG A 1 409 ? 4.832 -11.055 7.449 1 94.06 409 ARG A O 1
ATOM 3233 N N . ASP A 1 410 ? 3.354 -12.039 8.75 1 92.56 410 ASP A N 1
ATOM 3234 C CA . ASP A 1 410 ? 3.873 -11.531 10.016 1 92.56 410 ASP A CA 1
ATOM 3235 C C . ASP A 1 410 ? 4.676 -12.602 10.75 1 92.56 410 ASP A C 1
ATOM 3237 O O . ASP A 1 410 ? 4.102 -13.508 11.367 1 92.56 410 ASP A O 1
ATOM 3241 N N . PHE A 1 411 ? 5.969 -12.547 10.68 1 86.94 411 PHE A N 1
ATOM 3242 C CA . PHE A 1 411 ? 6.852 -13.617 11.117 1 86.94 411 PHE A CA 1
ATOM 3243 C C . PHE A 1 411 ? 6.906 -13.695 12.633 1 86.94 411 PHE A C 1
ATOM 3245 O O . PHE A 1 411 ? 7.301 -14.719 13.195 1 86.94 411 PHE A O 1
ATOM 3252 N N . GLY A 1 412 ? 6.516 -12.672 13.328 1 77.88 412 GLY A N 1
ATOM 3253 C CA . GLY A 1 412 ? 6.605 -12.695 14.773 1 77.88 412 GLY A CA 1
ATOM 3254 C C . GLY A 1 412 ? 8.016 -12.93 15.281 1 77.88 412 GLY A C 1
ATOM 3255 O O . GLY A 1 412 ? 8.953 -12.258 14.852 1 77.88 412 GLY A O 1
ATOM 3256 N N . SER A 1 413 ? 8.094 -13.914 16.203 1 70.81 413 SER A N 1
ATOM 3257 C CA . SER A 1 413 ? 9.391 -14.227 16.781 1 70.81 413 SER A CA 1
ATOM 3258 C C . SER A 1 413 ? 10.18 -15.188 15.898 1 70.81 413 SER A C 1
ATOM 3260 O O . SER A 1 413 ? 9.633 -15.758 14.953 1 70.81 413 SER A O 1
ATOM 3262 N N . PHE A 1 414 ? 11.336 -15.422 16.094 1 65.38 414 PHE A N 1
ATOM 3263 C CA . PHE A 1 414 ? 12.305 -16.062 15.211 1 65.38 414 PHE A CA 1
ATOM 3264 C C . PHE A 1 414 ? 11.805 -17.422 14.766 1 65.38 414 PHE A C 1
ATOM 3266 O O . PHE A 1 414 ? 11.719 -17.703 13.562 1 65.38 414 PHE A O 1
ATOM 3273 N N . ASN A 1 415 ? 11.477 -18.312 15.523 1 65.75 415 ASN A N 1
ATOM 3274 C CA . ASN A 1 415 ? 11.164 -19.656 15.047 1 65.75 415 ASN A CA 1
ATOM 3275 C C . ASN A 1 415 ? 9.695 -20 15.289 1 65.75 415 ASN A C 1
ATOM 3277 O O . ASN A 1 415 ? 9.312 -21.172 15.219 1 65.75 415 ASN A O 1
ATOM 3281 N N . SER A 1 416 ? 8.922 -19.047 15.453 1 74 416 SER A N 1
ATOM 3282 C CA . SER A 1 416 ? 7.492 -19.281 15.609 1 74 416 SER A CA 1
ATOM 3283 C C . SER A 1 416 ? 6.777 -19.281 14.266 1 74 416 SER A C 1
ATOM 3285 O O . SER A 1 416 ? 7.223 -18.625 13.32 1 74 416 SER A O 1
ATOM 3287 N N . PRO A 1 417 ? 5.723 -20.156 14.188 1 83.44 417 PRO A N 1
ATOM 3288 C CA . PRO A 1 417 ? 4.941 -20.078 12.953 1 83.44 417 PRO A CA 1
ATOM 3289 C C . PRO A 1 417 ? 4.398 -18.672 12.688 1 83.44 417 PRO A C 1
ATOM 3291 O O . PRO A 1 417 ? 3.883 -18.016 13.594 1 83.44 417 PRO A O 1
ATOM 3294 N N . PRO A 1 418 ? 4.512 -18.234 11.508 1 90.75 418 PRO A N 1
ATOM 3295 C CA . PRO A 1 418 ? 4.039 -16.891 11.188 1 90.75 418 PRO A CA 1
ATOM 3296 C C . PRO A 1 418 ? 2.523 -16.812 11.008 1 90.75 418 PRO A C 1
ATOM 3298 O O . PRO A 1 418 ? 1.871 -17.859 10.852 1 90.75 418 PRO A O 1
ATOM 3301 N N . LYS A 1 419 ? 1.951 -15.594 11.203 1 93.06 419 LYS A N 1
ATOM 3302 C CA . LYS A 1 419 ? 0.655 -15.336 10.586 1 93.06 419 LYS A CA 1
ATOM 3303 C C . LYS A 1 419 ? 0.771 -15.32 9.062 1 93.06 419 LYS A C 1
ATOM 3305 O O . LYS A 1 419 ? 1.588 -14.578 8.508 1 93.06 419 LYS A O 1
ATOM 3310 N N . LEU A 1 420 ? 0.015 -16.094 8.375 1 95.44 420 LEU A N 1
ATOM 3311 C CA . LEU A 1 420 ? 0.186 -16.25 6.93 1 95.44 420 LEU A CA 1
ATOM 3312 C C . LEU A 1 420 ? -0.295 -15.008 6.191 1 95.44 420 LEU A C 1
ATOM 3314 O O . LEU A 1 420 ? 0.077 -14.781 5.039 1 95.44 420 LEU A O 1
ATOM 3318 N N . LEU A 1 421 ? -1.167 -14.234 6.844 1 96.44 421 LEU A N 1
ATOM 3319 C CA . LEU A 1 421 ? -1.566 -12.898 6.402 1 96.44 421 LEU A CA 1
ATOM 3320 C C . LEU A 1 421 ? -1.403 -11.891 7.531 1 96.44 421 LEU A C 1
ATOM 3322 O O . LEU A 1 421 ? -1.956 -12.07 8.617 1 96.44 421 LEU A O 1
ATOM 3326 N N . ASP A 1 422 ? -0.66 -10.852 7.262 1 94.38 422 ASP A N 1
ATOM 3327 C CA . ASP A 1 422 ? -0.569 -9.805 8.273 1 94.38 422 ASP A CA 1
ATOM 3328 C C . ASP A 1 422 ? -1.751 -8.844 8.18 1 94.38 422 ASP A C 1
ATOM 3330 O O . ASP A 1 422 ? -2.66 -9.047 7.375 1 94.38 422 ASP A O 1
ATOM 3334 N N . HIS A 1 423 ? -1.771 -7.855 9.039 1 91.75 423 HIS A N 1
ATOM 3335 C CA . HIS A 1 423 ? -2.936 -6.98 9.125 1 91.75 423 HIS A CA 1
ATOM 3336 C C . HIS A 1 423 ? -3.098 -6.148 7.859 1 91.75 423 HIS A C 1
ATOM 3338 O O . HIS A 1 423 ? -4.219 -5.84 7.453 1 91.75 423 HIS A O 1
ATOM 3344 N N . TYR A 1 424 ? -1.985 -5.754 7.184 1 94.19 424 TYR A N 1
ATOM 3345 C CA . TYR A 1 424 ? -2.084 -5 5.941 1 94.19 424 TYR A CA 1
ATOM 3346 C C . TYR A 1 424 ? -2.73 -5.84 4.844 1 94.19 424 TYR A C 1
ATOM 3348 O O . TYR A 1 424 ? -3.555 -5.34 4.074 1 94.19 424 TYR A O 1
ATOM 3356 N N . ALA A 1 425 ? -2.326 -7.09 4.781 1 96.06 425 ALA A N 1
ATOM 3357 C CA . ALA A 1 425 ? -2.922 -7.996 3.801 1 96.06 425 ALA A CA 1
ATOM 3358 C C . ALA A 1 425 ? -4.422 -8.141 4.035 1 96.06 425 ALA A C 1
ATOM 3360 O O . ALA A 1 425 ? -5.207 -8.125 3.084 1 96.06 425 ALA A O 1
ATOM 3361 N N . LEU A 1 426 ? -4.816 -8.297 5.273 1 95.94 426 LEU A N 1
ATOM 3362 C CA . LEU A 1 426 ? -6.227 -8.453 5.613 1 95.94 426 LEU A CA 1
ATOM 3363 C C . LEU A 1 426 ? -7 -7.176 5.309 1 95.94 426 LEU A C 1
ATOM 3365 O O . LEU A 1 426 ? -8.141 -7.23 4.836 1 95.94 426 LEU A O 1
ATOM 3369 N N . ASP A 1 427 ? -6.395 -6.039 5.594 1 94.5 427 ASP A N 1
ATOM 3370 C CA . ASP A 1 427 ? -7.023 -4.766 5.266 1 94.5 427 ASP A CA 1
ATOM 3371 C C . ASP A 1 427 ? -7.203 -4.613 3.758 1 94.5 427 ASP A C 1
ATOM 3373 O O . ASP A 1 427 ? -8.25 -4.152 3.295 1 94.5 427 ASP A O 1
ATOM 3377 N N . SER A 1 428 ? -6.18 -4.98 3.047 1 94.56 428 SER A N 1
ATOM 3378 C CA . SER A 1 428 ? -6.258 -4.918 1.592 1 94.56 428 SER A CA 1
ATOM 3379 C C . SER A 1 428 ? -7.352 -5.836 1.059 1 94.56 428 SER A C 1
ATOM 3381 O O . SER A 1 428 ? -8.055 -5.484 0.109 1 94.56 428 SER A O 1
ATOM 3383 N N . LEU A 1 429 ? -7.441 -6.977 1.636 1 94.75 429 LEU A N 1
ATOM 3384 C CA . LEU A 1 429 ? -8.5 -7.914 1.273 1 94.75 429 LEU A CA 1
ATOM 3385 C C . LEU A 1 429 ? -9.875 -7.289 1.488 1 94.75 429 LEU A C 1
ATOM 3387 O O . LEU A 1 429 ? -10.75 -7.395 0.626 1 94.75 429 LEU A O 1
ATOM 3391 N N . HIS A 1 430 ? -10.055 -6.664 2.566 1 94 430 HIS A N 1
ATOM 3392 C CA . HIS A 1 430 ? -11.328 -6.027 2.889 1 94 430 HIS A CA 1
ATOM 3393 C C . HIS A 1 430 ? -11.617 -4.871 1.94 1 94 430 HIS A C 1
ATOM 3395 O O . HIS A 1 430 ? -12.758 -4.688 1.513 1 94 430 HIS A O 1
ATOM 3401 N N . GLU A 1 431 ? -10.594 -4.109 1.644 1 93.12 431 GLU A N 1
ATOM 3402 C CA . GLU A 1 431 ? -10.75 -3.006 0.701 1 93.12 431 GLU A CA 1
ATOM 3403 C C . GLU A 1 431 ? -11.195 -3.512 -0.67 1 93.12 431 GLU A C 1
ATOM 3405 O O . GLU A 1 431 ? -12.07 -2.922 -1.301 1 93.12 431 GLU A O 1
ATOM 3410 N N . THR A 1 432 ? -10.57 -4.551 -1.118 1 91.81 432 THR A N 1
ATOM 3411 C CA . THR A 1 432 ? -10.922 -5.137 -2.406 1 91.81 432 THR A CA 1
ATOM 3412 C C . THR A 1 432 ? -12.359 -5.641 -2.395 1 91.81 432 THR A C 1
ATOM 3414 O O . THR A 1 432 ? -13.07 -5.535 -3.398 1 91.81 432 THR A O 1
ATOM 3417 N N . TRP A 1 433 ? -12.773 -6.156 -1.269 1 93.56 433 TRP A N 1
ATOM 3418 C CA . TRP A 1 433 ? -14.141 -6.637 -1.107 1 93.56 433 TRP A CA 1
ATOM 3419 C C . TRP A 1 433 ? -15.141 -5.492 -1.231 1 93.56 433 TRP A C 1
ATOM 3421 O O . TRP A 1 433 ? -16.188 -5.637 -1.87 1 93.56 433 TRP A O 1
ATOM 3431 N N . PHE A 1 434 ? -14.828 -4.297 -0.676 1 91.25 434 PHE A N 1
ATOM 3432 C CA . PHE A 1 434 ? -15.703 -3.133 -0.752 1 91.25 434 PHE A CA 1
ATOM 3433 C C . PHE A 1 434 ? -15.93 -2.723 -2.201 1 91.25 434 PHE A C 1
ATOM 3435 O O . PHE A 1 434 ? -17.016 -2.246 -2.553 1 91.25 434 PHE A O 1
ATOM 3442 N N . LYS A 1 435 ? -14.969 -3.006 -2.975 1 89.31 435 LYS A N 1
ATOM 3443 C CA . LYS A 1 435 ? -15 -2.506 -4.348 1 89.31 435 LYS A CA 1
ATOM 3444 C C . LYS A 1 435 ? -15.789 -3.439 -5.258 1 89.31 435 LYS A C 1
ATOM 3446 O O . LYS A 1 435 ? -16.109 -3.084 -6.395 1 89.31 435 LYS A O 1
ATOM 3451 N N . LEU A 1 436 ? -16.078 -4.605 -4.789 1 91.62 436 LEU A N 1
ATOM 3452 C CA . LEU A 1 436 ? -16.875 -5.535 -5.582 1 91.62 436 LEU A CA 1
ATOM 3453 C C . LEU A 1 436 ? -18.297 -5.008 -5.777 1 91.62 436 LEU A C 1
ATOM 3455 O O . LEU A 1 436 ? -18.844 -4.34 -4.895 1 91.62 436 LEU A O 1
ATOM 3459 N N . PRO A 1 437 ? -18.875 -5.293 -6.922 1 86.12 437 PRO A N 1
ATOM 3460 C CA . PRO A 1 437 ? -20.297 -4.949 -7.109 1 86.12 437 PRO A CA 1
ATOM 3461 C C . PRO A 1 437 ? -21.188 -5.566 -6.047 1 86.12 437 PRO A C 1
ATOM 3463 O O . PRO A 1 437 ? -20.922 -6.672 -5.566 1 86.12 437 PRO A O 1
ATOM 3466 N N . ALA A 1 438 ? -22.25 -4.902 -5.734 1 82.38 438 ALA A N 1
ATOM 3467 C CA . ALA A 1 438 ? -23.156 -5.297 -4.664 1 82.38 438 ALA A CA 1
ATOM 3468 C C . ALA A 1 438 ? -23.703 -6.707 -4.891 1 82.38 438 ALA A C 1
ATOM 3470 O O . ALA A 1 438 ? -23.875 -7.469 -3.939 1 82.38 438 ALA A O 1
ATOM 3471 N N . GLU A 1 439 ? -23.859 -7.031 -6.109 1 79.88 439 GLU A N 1
ATOM 3472 C CA . GLU A 1 439 ? -24.453 -8.32 -6.449 1 79.88 439 GLU A CA 1
ATOM 3473 C C . GLU A 1 439 ? -23.5 -9.469 -6.086 1 79.88 439 GLU A C 1
ATOM 3475 O O . GLU A 1 439 ? -23.953 -10.586 -5.832 1 79.88 439 GLU A O 1
ATOM 3480 N N . GLN A 1 440 ? -22.344 -9.133 -6.059 1 80.62 440 GLN A N 1
ATOM 3481 C CA . GLN A 1 440 ? -21.328 -10.164 -5.805 1 80.62 440 GLN A CA 1
ATOM 3482 C C . GLN A 1 440 ? -21.031 -10.281 -4.312 1 80.62 440 GLN A C 1
ATOM 3484 O O . GLN A 1 440 ? -20.375 -11.227 -3.879 1 80.62 440 GLN A O 1
ATOM 3489 N N . LYS A 1 441 ? -21.531 -9.375 -3.51 1 82.12 441 LYS A N 1
ATOM 3490 C CA . LYS A 1 441 ? -21.25 -9.344 -2.076 1 82.12 441 LYS A CA 1
ATOM 3491 C C . LYS A 1 441 ? -22.422 -9.922 -1.283 1 82.12 441 LYS A C 1
ATOM 3493 O O . LYS A 1 441 ? -22.344 -10.055 -0.061 1 82.12 441 LYS A O 1
ATOM 3498 N N . GLN A 1 442 ? -23.375 -10.305 -1.952 1 79.25 442 GLN A N 1
ATOM 3499 C CA . GLN A 1 442 ? -24.578 -10.758 -1.278 1 79.25 442 GLN A CA 1
ATOM 3500 C C . GLN A 1 442 ? -24.344 -12.078 -0.545 1 79.25 442 GLN A C 1
ATOM 3502 O O . GLN A 1 442 ? -23.531 -12.891 -0.979 1 79.25 442 GLN A O 1
ATOM 3507 N N . ASP A 1 443 ? -25.016 -12.148 0.459 1 75.81 443 ASP A N 1
ATOM 3508 C CA . ASP A 1 443 ? -24.891 -13.336 1.297 1 75.81 443 ASP A CA 1
ATOM 3509 C C . ASP A 1 443 ? -25.562 -14.547 0.641 1 75.81 443 ASP A C 1
ATOM 3511 O O . ASP A 1 443 ? -25.469 -15.664 1.145 1 75.81 443 ASP A O 1
ATOM 3515 N N . THR A 1 444 ? -25.984 -14.32 -0.526 1 81 444 THR A N 1
ATOM 3516 C CA . THR A 1 444 ? -26.688 -15.406 -1.206 1 81 444 THR A CA 1
ATOM 3517 C C . THR A 1 444 ? -25.703 -16.297 -1.952 1 81 444 THR A C 1
ATOM 3519 O O . THR A 1 444 ? -26.062 -17.391 -2.389 1 81 444 THR A O 1
ATOM 3522 N N . VAL A 1 445 ? -24.484 -15.836 -2.08 1 85.94 445 VAL A N 1
ATOM 3523 C CA . VAL A 1 445 ? -23.469 -16.656 -2.736 1 85.94 445 VAL A CA 1
ATOM 3524 C C . VAL A 1 445 ? -22.328 -16.953 -1.76 1 85.94 445 VAL A C 1
ATOM 3526 O O . VAL A 1 445 ? -22.156 -16.234 -0.769 1 85.94 445 VAL A O 1
ATOM 3529 N N . THR A 1 446 ? -21.656 -18.062 -1.982 1 95.19 446 THR A N 1
ATOM 3530 C CA . THR A 1 446 ? -20.531 -18.453 -1.141 1 95.19 446 THR A CA 1
ATOM 3531 C C . THR A 1 446 ? -19.203 -18.031 -1.771 1 95.19 446 THR A C 1
ATOM 3533 O O . THR A 1 446 ? -18.766 -18.609 -2.762 1 95.19 446 THR A O 1
ATOM 3536 N N . PRO A 1 447 ? -18.547 -17.031 -1.202 1 97 447 PRO A N 1
ATOM 3537 C CA . PRO A 1 447 ? -17.266 -16.594 -1.775 1 97 447 PRO A CA 1
ATOM 3538 C C . PRO A 1 447 ? -16.219 -17.703 -1.772 1 97 447 PRO A C 1
ATOM 3540 O O . PRO A 1 447 ? -16.297 -18.641 -0.973 1 97 447 PRO A O 1
ATOM 3543 N N . ILE A 1 448 ? -15.273 -17.625 -2.674 1 98 448 ILE A N 1
ATOM 3544 C CA . ILE A 1 448 ? -14.203 -18.594 -2.805 1 98 448 ILE A CA 1
ATOM 3545 C C . ILE A 1 448 ? -12.859 -17.938 -2.49 1 98 448 ILE A C 1
ATOM 3547 O O . ILE A 1 448 ? -12.539 -16.875 -3.035 1 98 448 ILE A O 1
ATOM 3551 N N . PHE A 1 449 ? -12.125 -18.5 -1.567 1 98.25 449 PHE A N 1
ATOM 3552 C CA . PHE A 1 449 ? -10.781 -18.047 -1.222 1 98.25 449 PHE A CA 1
ATOM 3553 C C . PHE A 1 449 ? -9.742 -19.094 -1.624 1 98.25 449 PHE A C 1
ATOM 3555 O O . PHE A 1 449 ? -9.812 -20.25 -1.207 1 98.25 449 PHE A O 1
ATOM 3562 N N . ILE A 1 450 ? -8.758 -18.703 -2.451 1 98.25 450 ILE A N 1
ATOM 3563 C CA . ILE A 1 450 ? -7.699 -19.594 -2.895 1 98.25 450 ILE A CA 1
ATOM 3564 C C . ILE A 1 450 ? -6.398 -19.266 -2.164 1 98.25 450 ILE A C 1
ATOM 3566 O O . ILE A 1 450 ? -5.945 -18.125 -2.176 1 98.25 450 ILE A O 1
ATOM 3570 N N . THR A 1 451 ? -5.82 -20.219 -1.475 1 95.81 451 THR A N 1
ATOM 3571 C CA . THR A 1 451 ? -4.566 -20.109 -0.744 1 95.81 451 THR A CA 1
ATOM 3572 C C . THR A 1 451 ? -3.596 -21.219 -1.146 1 95.81 451 THR A C 1
ATOM 3574 O O . THR A 1 451 ? -3.986 -22.172 -1.804 1 95.81 451 THR A O 1
ATOM 3577 N N . GLY A 1 452 ? -2.305 -21.047 -0.811 1 92.5 452 GLY A N 1
ATOM 3578 C CA . GLY A 1 452 ? -1.334 -22.078 -1.107 1 92.5 452 GLY A CA 1
ATOM 3579 C C . GLY A 1 452 ? -1.551 -23.344 -0.298 1 92.5 452 GLY A C 1
ATOM 3580 O O . GLY A 1 452 ? -1.764 -24.422 -0.863 1 92.5 452 GLY A O 1
ATOM 3581 N N . THR A 1 453 ? -1.603 -23.203 1.017 1 91.25 453 THR A N 1
ATOM 3582 C CA . THR A 1 453 ? -1.829 -24.328 1.92 1 91.25 453 THR A CA 1
ATOM 3583 C C . THR A 1 453 ? -3.285 -24.375 2.375 1 91.25 453 THR A C 1
ATOM 3585 O O . THR A 1 453 ? -3.924 -23.328 2.527 1 91.25 453 THR A O 1
ATOM 3588 N N . PRO A 1 454 ? -3.801 -25.625 2.566 1 92.69 454 PRO A N 1
ATOM 3589 C CA . PRO A 1 454 ? -5.191 -25.734 3.01 1 92.69 454 PRO A CA 1
ATOM 3590 C C . PRO A 1 454 ? -5.449 -25.031 4.34 1 92.69 454 PRO A C 1
ATOM 3592 O O . PRO A 1 454 ? -4.609 -25.078 5.242 1 92.69 454 PRO A O 1
ATOM 3595 N N . VAL A 1 455 ? -6.59 -24.359 4.449 1 94.25 455 VAL A N 1
ATOM 3596 C CA . VAL A 1 455 ? -6.98 -23.688 5.68 1 94.25 455 VAL A CA 1
ATOM 3597 C C . VAL A 1 455 ? -7.434 -24.703 6.715 1 94.25 455 VAL A C 1
ATOM 3599 O O . VAL A 1 455 ? -7.121 -24.578 7.902 1 94.25 455 VAL A O 1
ATOM 3602 N N . PHE A 1 456 ? -8.164 -25.734 6.188 1 90.56 456 PHE A N 1
ATOM 3603 C CA . PHE A 1 456 ? -8.648 -26.828 7.031 1 90.56 456 PHE A CA 1
ATOM 3604 C C . PHE A 1 456 ? -8.062 -28.156 6.586 1 90.56 456 PHE A C 1
ATOM 3606 O O . PHE A 1 456 ? -8.688 -28.891 5.824 1 90.56 456 PHE A O 1
ATOM 3613 N N . GLY A 1 457 ? -6.816 -28.359 7.023 1 78.31 457 GLY A N 1
ATOM 3614 C CA . GLY A 1 457 ? -6.113 -29.562 6.602 1 78.31 457 GLY A CA 1
ATOM 3615 C C . GLY A 1 457 ? -6.496 -30.797 7.402 1 78.31 457 GLY A C 1
ATOM 3616 O O . GLY A 1 457 ? -7.465 -30.766 8.164 1 78.31 457 GLY A O 1
ATOM 3617 N N . PHE A 1 458 ? -5.809 -31.875 6.988 1 61.69 458 PHE A N 1
ATOM 3618 C CA . PHE A 1 458 ? -6.051 -33.156 7.672 1 61.69 458 PHE A CA 1
ATOM 3619 C C . PHE A 1 458 ? -5.297 -33.219 8.992 1 61.69 458 PHE A C 1
ATOM 3621 O O . PHE A 1 458 ? -4.086 -32.969 9.039 1 61.69 458 PHE A O 1
ATOM 3628 N N . SER A 1 459 ? -6.059 -33.156 10.047 1 54.16 459 SER A N 1
ATOM 3629 C CA . SER A 1 459 ? -5.668 -33 11.445 1 54.16 459 SER A CA 1
ATOM 3630 C C . SER A 1 459 ? -4.488 -33.906 11.789 1 54.16 459 SER A C 1
ATOM 3632 O O . SER A 1 459 ? -3.607 -33.5 12.562 1 54.16 459 SER A O 1
ATOM 3634 N N . VAL A 1 460 ? -4.512 -35.062 11.172 1 45.38 460 VAL A N 1
ATOM 3635 C CA . VAL A 1 460 ? -3.484 -36.031 11.586 1 45.38 460 VAL A CA 1
ATOM 3636 C C . VAL A 1 460 ? -2.113 -35.531 11.117 1 45.38 460 VAL A C 1
ATOM 3638 O O . VAL A 1 460 ? -1.142 -35.594 11.875 1 45.38 460 VAL A O 1
ATOM 3641 N N . ILE A 1 461 ? -2.129 -35.062 9.953 1 49.94 461 ILE A N 1
ATOM 3642 C CA . ILE A 1 461 ? -0.863 -34.562 9.406 1 49.94 461 ILE A CA 1
ATOM 3643 C C . ILE A 1 461 ? -0.444 -33.281 10.109 1 49.94 461 ILE A C 1
ATOM 3645 O O . ILE A 1 461 ? 0.71 -33.156 10.523 1 49.94 461 ILE A O 1
ATOM 3649 N N . GLU A 1 462 ? -1.416 -32.5 10.375 1 53.69 462 GLU A N 1
ATOM 3650 C CA . GLU A 1 462 ? -1.153 -31.266 11.102 1 53.69 462 GLU A CA 1
ATOM 3651 C C . GLU A 1 462 ? -0.689 -31.547 12.531 1 53.69 462 GLU A C 1
ATOM 3653 O O . GLU A 1 462 ? 0.203 -30.875 13.039 1 53.69 462 GLU A O 1
ATOM 3658 N N . GLY A 1 463 ? -1.329 -32.562 13.055 1 47.47 463 GLY A N 1
ATOM 3659 C CA . GLY A 1 463 ? -0.977 -32.969 14.406 1 47.47 463 GLY A CA 1
ATOM 3660 C C . GLY A 1 463 ? 0.438 -33.5 14.516 1 47.47 463 GLY A C 1
ATOM 3661 O O . GLY A 1 463 ? 1.175 -33.125 15.438 1 47.47 463 GLY A O 1
ATOM 3662 N N . VAL A 1 464 ? 0.738 -34.312 13.516 1 47.94 464 VAL A N 1
ATOM 3663 C CA . VAL A 1 464 ? 2.082 -34.875 13.5 1 47.94 464 VAL A CA 1
ATOM 3664 C C . VAL A 1 464 ? 3.111 -33.75 13.312 1 47.94 464 VAL A C 1
ATOM 3666 O O . VAL A 1 464 ? 4.152 -33.75 13.977 1 47.94 464 VAL A O 1
ATOM 3669 N N . GLN A 1 465 ? 2.756 -32.875 12.516 1 49.94 465 GLN A N 1
ATOM 3670 C CA . GLN A 1 465 ? 3.635 -31.734 12.281 1 49.94 465 GLN A CA 1
ATOM 3671 C C . GLN A 1 465 ? 3.807 -30.891 13.539 1 49.94 465 GLN A C 1
ATOM 3673 O O . GLN A 1 465 ? 4.926 -30.5 13.883 1 49.94 465 GLN A O 1
ATOM 3678 N N . GLN A 1 466 ? 2.725 -30.734 14.266 1 48.81 466 GLN A N 1
ATOM 3679 C CA . GLN A 1 466 ? 2.754 -29.953 15.5 1 48.81 466 GLN A CA 1
ATOM 3680 C C . GLN A 1 466 ? 3.504 -30.688 16.609 1 48.81 466 GLN A C 1
ATOM 3682 O O . GLN A 1 466 ? 4.25 -30.078 17.375 1 48.81 466 GLN A O 1
ATOM 3687 N N . LEU A 1 467 ? 3.176 -31.969 16.672 1 45.56 467 LEU A N 1
ATOM 3688 C CA . LEU A 1 467 ? 3.865 -32.812 17.656 1 45.56 467 LEU A CA 1
ATOM 3689 C C . LEU A 1 467 ? 5.371 -32.812 17.406 1 45.56 467 LEU A C 1
ATOM 3691 O O . LEU A 1 467 ? 6.164 -32.688 18.344 1 45.56 467 LEU A O 1
ATOM 3695 N N . ALA A 1 468 ? 5.625 -32.969 16.172 1 48.16 468 ALA A N 1
ATOM 3696 C CA . ALA A 1 468 ? 7.035 -32.969 15.805 1 48.16 468 ALA A CA 1
ATOM 3697 C C . ALA A 1 468 ? 7.684 -31.625 16.156 1 48.16 468 ALA A C 1
ATOM 3699 O O . ALA A 1 468 ? 8.812 -31.578 16.641 1 48.16 468 ALA A O 1
ATOM 3700 N N . TYR A 1 469 ? 7.004 -30.594 15.977 1 48.84 469 TYR A N 1
ATOM 3701 C CA . TYR A 1 469 ? 7.477 -29.25 16.328 1 48.84 469 TYR A CA 1
ATOM 3702 C C . TYR A 1 469 ? 7.699 -29.141 17.844 1 48.84 469 TYR A C 1
ATOM 3704 O O . TYR A 1 469 ? 8.742 -28.641 18.281 1 48.84 469 TYR A O 1
ATOM 3712 N N . ARG A 1 470 ? 6.703 -29.484 18.641 1 45.34 470 ARG A N 1
ATOM 3713 C CA . ARG A 1 470 ? 6.781 -29.375 20.094 1 45.34 470 ARG A CA 1
ATOM 3714 C C . ARG A 1 470 ? 7.922 -30.234 20.641 1 45.34 470 ARG A C 1
ATOM 3716 O O . ARG A 1 470 ? 8.648 -29.797 21.547 1 45.34 470 ARG A O 1
ATOM 3723 N N . VAL A 1 471 ? 7.969 -31.391 20.156 1 45.59 471 VAL A N 1
ATOM 3724 C CA . VAL A 1 471 ? 9.023 -32.281 20.609 1 45.59 471 VAL A CA 1
ATOM 3725 C C . VAL A 1 471 ? 10.383 -31.734 20.188 1 45.59 471 VAL A C 1
ATOM 3727 O O . VAL A 1 471 ? 11.344 -31.766 20.969 1 45.59 471 VAL A O 1
ATOM 3730 N N . GLY A 1 472 ? 10.398 -31.312 18.953 1 46.06 472 GLY A N 1
ATOM 3731 C CA . GLY A 1 472 ? 11.641 -30.703 18.5 1 46.06 472 GLY A CA 1
ATOM 3732 C C . GLY A 1 472 ? 12.047 -29.5 19.312 1 46.06 472 GLY A C 1
ATOM 3733 O O . GLY A 1 472 ? 13.219 -29.328 19.656 1 46.06 472 GLY A O 1
ATOM 3734 N N . PHE A 1 473 ? 11.133 -28.734 19.719 1 46.44 473 PHE A N 1
ATOM 3735 C CA . PHE A 1 473 ? 11.359 -27.562 20.547 1 46.44 473 PHE A CA 1
ATOM 3736 C C . PHE A 1 473 ? 11.836 -27.969 21.938 1 46.44 473 PHE A C 1
ATOM 3738 O O . PHE A 1 473 ? 12.766 -27.375 22.484 1 46.44 473 PHE A O 1
ATOM 3745 N N . LEU A 1 474 ? 11.133 -28.953 22.594 1 40.78 474 LEU A N 1
ATOM 3746 C CA . LEU A 1 474 ? 11.445 -29.422 23.938 1 40.78 474 LEU A CA 1
ATOM 3747 C C . LEU A 1 474 ? 12.82 -30.078 23.984 1 40.78 474 LEU A C 1
ATOM 3749 O O . LEU A 1 474 ? 13.555 -29.953 24.969 1 40.78 474 LEU A O 1
ATOM 3753 N N . LEU A 1 475 ? 13.023 -30.781 22.969 1 44.38 475 LEU A N 1
ATOM 3754 C CA . LEU A 1 475 ? 14.289 -31.516 22.969 1 44.38 475 LEU A CA 1
ATOM 3755 C C . LEU A 1 475 ? 15.43 -30.609 22.516 1 44.38 475 LEU A C 1
ATOM 3757 O O . LEU A 1 475 ? 16.594 -31.031 22.484 1 44.38 475 LEU A O 1
ATOM 3761 N N . GLY A 1 476 ? 15.164 -29.359 22.5 1 41.34 476 GLY A N 1
ATOM 3762 C CA . GLY A 1 476 ? 16.219 -28.422 22.109 1 41.34 476 GLY A CA 1
ATOM 3763 C C . GLY A 1 476 ? 16.797 -28.734 20.734 1 41.34 476 GLY A C 1
ATOM 3764 O O . GLY A 1 476 ? 17.891 -28.281 20.406 1 41.34 476 GLY A O 1
ATOM 3765 N N . ILE A 1 477 ? 16.375 -29.688 20.141 1 38.69 477 ILE A N 1
ATOM 3766 C CA . ILE A 1 477 ? 16.875 -30.156 18.859 1 38.69 477 ILE A CA 1
ATOM 3767 C C . ILE A 1 477 ? 16.156 -29.438 17.734 1 38.69 477 ILE A C 1
ATOM 3769 O O . ILE A 1 477 ? 16.312 -29.797 16.562 1 38.69 477 ILE A O 1
ATOM 3773 N N . ALA A 1 478 ? 15.414 -28.547 18.094 1 44.16 478 ALA A N 1
ATOM 3774 C CA . ALA A 1 478 ? 14.664 -27.766 17.109 1 44.16 478 ALA A CA 1
ATOM 3775 C C . ALA A 1 478 ? 15.602 -27.094 16.109 1 44.16 478 ALA A C 1
ATOM 3777 O O . ALA A 1 478 ? 15.156 -26.578 15.086 1 44.16 478 ALA A O 1
ATOM 3778 N N . ASN A 1 479 ? 16.828 -27 16.328 1 42.91 479 ASN A N 1
ATOM 3779 C CA . ASN A 1 479 ? 17.812 -26.406 15.438 1 42.91 479 ASN A CA 1
ATOM 3780 C C . ASN A 1 479 ? 18.312 -27.406 14.398 1 42.91 479 ASN A C 1
ATOM 3782 O O . ASN A 1 479 ? 19.047 -27.031 13.477 1 42.91 479 ASN A O 1
ATOM 3786 N N . GLY A 1 480 ? 17.906 -28.656 14.547 1 41.47 480 GLY A N 1
ATOM 3787 C CA . GLY A 1 480 ? 18.406 -29.688 13.656 1 41.47 480 GLY A CA 1
ATOM 3788 C C . GLY A 1 480 ? 17.344 -30.25 12.734 1 41.47 480 GLY A C 1
ATOM 3789 O O . GLY A 1 480 ? 16.688 -29.5 12.016 1 41.47 480 GLY A O 1
ATOM 3790 N N . LYS A 1 481 ? 17.266 -31.672 12.617 1 46.69 481 LYS A N 1
ATOM 3791 C CA . LYS A 1 481 ? 16.406 -32.469 11.75 1 46.69 481 LYS A CA 1
ATOM 3792 C C . LYS A 1 481 ? 14.93 -32.219 12.031 1 46.69 481 LYS A C 1
ATOM 3794 O O . LYS A 1 481 ? 14.07 -32.469 11.195 1 46.69 481 LYS A O 1
ATOM 3799 N N . LEU A 1 482 ? 14.695 -31.516 13.094 1 42.47 482 LEU A N 1
ATOM 3800 C CA . LEU A 1 482 ? 13.305 -31.281 13.477 1 42.47 482 LEU A CA 1
ATOM 3801 C C . LEU A 1 482 ? 13 -29.797 13.516 1 42.47 482 LEU A C 1
ATOM 3803 O O . LEU A 1 482 ? 12.062 -29.375 14.203 1 42.47 482 LEU A O 1
ATOM 3807 N N . ALA A 1 483 ? 13.844 -29 12.977 1 45.88 483 ALA A N 1
ATOM 3808 C CA . ALA A 1 483 ? 13.562 -27.578 12.875 1 45.88 483 ALA A CA 1
ATOM 3809 C C . ALA A 1 483 ? 12.266 -27.328 12.109 1 45.88 483 ALA A C 1
ATOM 3811 O O . ALA A 1 483 ? 11.93 -28.078 11.188 1 45.88 483 ALA A O 1
ATOM 3812 N N . PRO A 1 484 ? 11.445 -26.375 12.68 1 47.94 484 PRO A N 1
ATOM 3813 C CA . PRO A 1 484 ? 10.203 -26.062 11.961 1 47.94 484 PRO A CA 1
ATOM 3814 C C . PRO A 1 484 ? 10.398 -26 10.445 1 47.94 484 PRO A C 1
ATOM 3816 O O . PRO A 1 484 ? 9.5 -26.375 9.688 1 47.94 484 PRO A O 1
ATOM 3819 N N . SER A 1 485 ? 11.516 -25.578 10.016 1 48.31 485 SER A N 1
ATOM 3820 C CA . SER A 1 485 ? 11.812 -25.531 8.586 1 48.31 485 SER A CA 1
ATOM 3821 C C . SER A 1 485 ? 11.797 -26.938 7.977 1 48.31 485 SER A C 1
ATOM 3823 O O . SER A 1 485 ? 11.484 -27.094 6.793 1 48.31 485 SER A O 1
ATOM 3825 N N . ARG A 1 486 ? 12.133 -28 8.781 1 49 486 ARG A N 1
ATOM 3826 C CA . ARG A 1 486 ? 12.195 -29.359 8.258 1 49 486 ARG A CA 1
ATOM 3827 C C . ARG A 1 486 ? 10.836 -30.047 8.328 1 49 486 ARG A C 1
ATOM 3829 O O . ARG A 1 486 ? 10.555 -30.969 7.562 1 49 486 ARG A O 1
ATOM 3836 N N . LEU A 1 487 ? 10.133 -29.469 9.328 1 51.47 487 LEU A N 1
ATOM 3837 C CA . LEU A 1 487 ? 8.82 -30.094 9.5 1 51.47 487 LEU A CA 1
ATOM 3838 C C . LEU A 1 487 ? 7.766 -29.359 8.672 1 51.47 487 LEU A C 1
ATOM 3840 O O . LEU A 1 487 ? 6.602 -29.766 8.648 1 51.47 487 LEU A O 1
ATOM 3844 N N . ASP A 1 488 ? 8.117 -28.516 7.859 1 58.16 488 ASP A N 1
ATOM 3845 C CA . ASP A 1 488 ? 7.246 -27.828 6.918 1 58.16 488 ASP A CA 1
ATOM 3846 C C . ASP A 1 488 ? 5.957 -27.359 7.598 1 58.16 488 ASP A C 1
ATOM 3848 O O . ASP A 1 488 ? 4.859 -27.609 7.09 1 58.16 488 ASP A O 1
ATOM 3852 N N . ILE A 1 489 ? 6.07 -26.75 8.852 1 60.59 489 ILE A N 1
ATOM 3853 C CA . ILE A 1 489 ? 4.875 -26.297 9.547 1 60.59 489 ILE A CA 1
ATOM 3854 C C . ILE A 1 489 ? 4.387 -24.984 8.938 1 60.59 489 ILE A C 1
ATOM 3856 O O . ILE A 1 489 ? 4.824 -23.906 9.344 1 60.59 489 ILE A O 1
ATOM 3860 N N . GLU A 1 490 ? 3.529 -25.109 7.938 1 76.88 490 GLU A N 1
ATOM 3861 C CA . GLU A 1 490 ? 3.004 -23.922 7.281 1 76.88 490 GLU A CA 1
ATOM 3862 C C . GLU A 1 490 ? 1.478 -23.938 7.254 1 76.88 490 GLU A C 1
ATOM 3864 O O . GLU A 1 490 ? 0.859 -23.188 6.492 1 76.88 490 GLU A O 1
ATOM 3869 N N . SER A 1 491 ? 0.97 -24.719 8.141 1 82.12 491 SER A N 1
ATOM 3870 C CA . SER A 1 491 ? -0.488 -24.766 8.172 1 82.12 491 SER A CA 1
ATOM 3871 C C . SER A 1 491 ? -1.072 -23.516 8.82 1 82.12 491 SER A C 1
ATOM 3873 O O . SER A 1 491 ? -0.429 -22.891 9.664 1 82.12 491 SER A O 1
ATOM 3875 N N . TRP A 1 492 ? -2.252 -23.156 8.492 1 89.31 492 TRP A N 1
ATOM 3876 C CA . TRP A 1 492 ? -2.934 -21.984 9.031 1 89.31 492 TRP A CA 1
ATOM 3877 C C . TRP A 1 492 ? -3.107 -22.094 10.539 1 89.31 492 TRP A C 1
ATOM 3879 O O . TRP A 1 492 ? -2.902 -21.125 11.273 1 89.31 492 TRP A O 1
ATOM 3889 N N . ILE A 1 493 ? -3.398 -23.297 11.023 1 83.94 493 ILE A N 1
ATOM 3890 C CA . ILE A 1 493 ? -3.785 -23.484 12.414 1 83.94 493 ILE A CA 1
ATOM 3891 C C . ILE A 1 493 ? -2.545 -23.422 13.305 1 83.94 493 ILE A C 1
ATOM 3893 O O . ILE A 1 493 ? -2.654 -23.297 14.523 1 83.94 493 ILE A O 1
ATOM 3897 N N . ALA A 1 494 ? -1.395 -23.594 12.711 1 83.31 494 ALA A N 1
ATOM 3898 C CA . ALA A 1 494 ? -0.16 -23.516 13.484 1 83.31 494 ALA A CA 1
ATOM 3899 C C . ALA A 1 494 ? -0.037 -22.172 14.195 1 83.31 494 ALA A C 1
ATOM 3901 O O . ALA A 1 494 ? 0.553 -22.094 15.281 1 83.31 494 ALA A O 1
ATOM 3902 N N . ASN A 1 495 ? -0.443 -21.141 13.594 1 87.19 495 ASN A N 1
ATOM 3903 C CA . ASN A 1 495 ? -0.595 -19.828 14.242 1 87.19 495 ASN A CA 1
ATOM 3904 C C . ASN A 1 495 ? -2.062 -19.5 14.492 1 87.19 495 ASN A C 1
ATOM 3906 O O . ASN A 1 495 ? -2.74 -18.953 13.625 1 87.19 495 ASN A O 1
ATOM 3910 N N . ARG A 1 496 ? -2.527 -19.766 15.617 1 84.62 496 ARG A N 1
ATOM 3911 C CA . ARG A 1 496 ? -3.945 -19.703 15.953 1 84.62 496 ARG A CA 1
ATOM 3912 C C . ARG A 1 496 ? -4.465 -18.281 15.867 1 84.62 496 ARG A C 1
ATOM 3914 O O . ARG A 1 496 ? -5.621 -18.047 15.508 1 84.62 496 ARG A O 1
ATOM 3921 N N . GLN A 1 497 ? -3.596 -17.359 16.234 1 85.06 497 GLN A N 1
ATOM 3922 C CA . GLN A 1 497 ? -4.02 -15.961 16.156 1 85.06 497 GLN A CA 1
ATOM 3923 C C . GLN A 1 497 ? -4.246 -15.531 14.719 1 85.06 497 GLN A C 1
ATOM 3925 O O . GLN A 1 497 ? -5.281 -14.938 14.391 1 85.06 497 GLN A O 1
ATOM 3930 N N . GLY A 1 498 ? -3.221 -15.812 13.906 1 90.69 498 GLY A N 1
ATOM 3931 C CA . GLY A 1 498 ? -3.363 -15.492 12.492 1 90.69 498 GLY A CA 1
ATOM 3932 C C . GLY A 1 498 ? -4.539 -16.188 11.844 1 90.69 498 GLY A C 1
ATOM 3933 O O . GLY A 1 498 ? -5.238 -15.602 11.016 1 90.69 498 GLY A O 1
ATOM 3934 N N . PHE A 1 499 ? -4.746 -17.422 12.289 1 92.25 499 PHE A N 1
ATOM 3935 C CA . PHE A 1 499 ? -5.852 -18.234 11.789 1 92.25 499 PHE A CA 1
ATOM 3936 C C . PHE A 1 499 ? -7.191 -17.578 12.109 1 92.25 499 PHE A C 1
ATOM 3938 O O . PHE A 1 499 ? -8.023 -17.375 11.227 1 92.25 499 PHE A O 1
ATOM 3945 N N . SER A 1 500 ? -7.422 -17.172 13.297 1 91.5 500 SER A N 1
ATOM 3946 C CA . SER A 1 500 ? -8.68 -16.562 13.719 1 91.5 500 SER A CA 1
ATOM 3947 C C . SER A 1 500 ? -8.867 -15.188 13.109 1 91.5 500 SER A C 1
ATOM 3949 O O . SER A 1 500 ? -9.992 -14.789 12.789 1 91.5 500 SER A O 1
ATOM 3951 N N . MET A 1 501 ? -7.762 -14.438 12.969 1 91.69 501 MET A N 1
ATOM 3952 C CA . MET A 1 501 ? -7.852 -13.109 12.359 1 91.69 501 MET A CA 1
ATOM 3953 C C . MET A 1 501 ? -8.367 -13.211 10.922 1 91.69 501 MET A C 1
ATOM 3955 O O . MET A 1 501 ? -9.195 -12.398 10.5 1 91.69 501 MET A O 1
ATOM 3959 N N . PHE A 1 502 ? -7.902 -14.195 10.234 1 95.94 502 PHE A N 1
ATOM 3960 C CA . PHE A 1 502 ? -8.32 -14.391 8.852 1 95.94 502 PHE A CA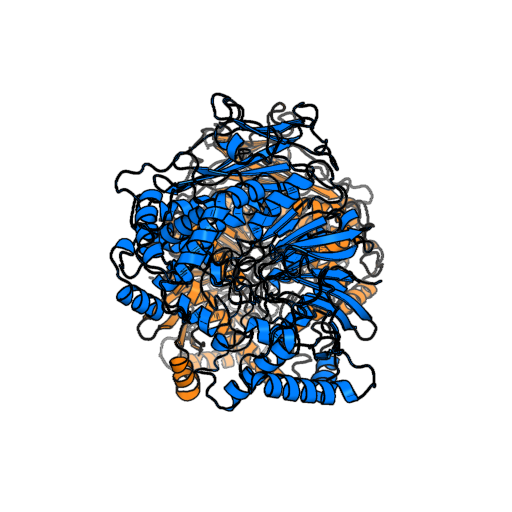 1
ATOM 3961 C C . PHE A 1 502 ? -9.797 -14.766 8.781 1 95.94 502 PHE A C 1
ATOM 3963 O O . PHE A 1 502 ? -10.57 -14.133 8.062 1 95.94 502 PHE A O 1
ATOM 3970 N N . LEU A 1 503 ? -10.219 -15.727 9.531 1 96.38 503 LEU A N 1
ATOM 3971 C CA . LEU A 1 503 ? -11.602 -16.203 9.492 1 96.38 503 LEU A CA 1
ATOM 3972 C C . LEU A 1 503 ? -12.555 -15.141 10.039 1 96.38 503 LEU A C 1
ATOM 3974 O O . LEU A 1 503 ? -13.68 -15.008 9.547 1 96.38 503 LEU A O 1
ATOM 3978 N N . ASN A 1 504 ? -12.141 -14.43 11.039 1 93.38 504 ASN A N 1
ATOM 3979 C CA . ASN A 1 504 ? -12.961 -13.352 11.57 1 93.38 504 ASN A CA 1
ATOM 3980 C C . ASN A 1 504 ? -13.125 -12.219 10.555 1 93.38 504 ASN A C 1
ATOM 3982 O O . ASN A 1 504 ? -14.156 -11.547 10.539 1 93.38 504 ASN A O 1
ATOM 3986 N N . ALA A 1 505 ? -12.094 -11.961 9.758 1 95 505 ALA A N 1
ATOM 3987 C CA . ALA A 1 505 ? -12.25 -10.977 8.695 1 95 505 ALA A CA 1
ATOM 3988 C C . ALA A 1 505 ? -13.375 -11.367 7.746 1 95 505 ALA A C 1
ATOM 3990 O O . ALA A 1 505 ? -14.18 -10.523 7.344 1 95 505 ALA A O 1
ATOM 3991 N N . ILE A 1 506 ? -13.453 -12.609 7.414 1 96.12 506 ILE A N 1
ATOM 3992 C CA . ILE A 1 506 ? -14.492 -13.109 6.52 1 96.12 506 ILE A CA 1
ATOM 3993 C C . ILE A 1 506 ? -15.852 -13.055 7.211 1 96.12 506 ILE A C 1
ATOM 3995 O O . ILE A 1 506 ? -16.828 -12.562 6.641 1 96.12 506 ILE A O 1
ATOM 3999 N N . LEU A 1 507 ? -15.898 -13.469 8.469 1 94.75 507 LEU A N 1
ATOM 4000 C CA . LEU A 1 507 ? -17.125 -13.664 9.234 1 94.75 507 LEU A CA 1
ATOM 4001 C C . LEU A 1 507 ? -17.703 -12.328 9.695 1 94.75 507 LEU A C 1
ATOM 4003 O O . LEU A 1 507 ? -18.906 -12.086 9.555 1 94.75 507 LEU A O 1
ATOM 4007 N N . TYR A 1 508 ? -16.891 -11.469 10.211 1 89.75 508 TYR A N 1
ATOM 4008 C CA . TYR A 1 508 ? -17.391 -10.266 10.867 1 89.75 508 TYR A CA 1
ATOM 4009 C C . TYR A 1 508 ? -17.219 -9.039 9.984 1 89.75 508 TYR A C 1
ATOM 4011 O O . TYR A 1 508 ? -18.078 -8.164 9.945 1 89.75 508 TYR A O 1
ATOM 4019 N N . ARG A 1 509 ? -16.062 -8.914 9.328 1 89.06 509 ARG A N 1
ATOM 4020 C CA . ARG A 1 509 ? -15.82 -7.73 8.516 1 89.06 509 ARG A CA 1
ATOM 4021 C C . ARG A 1 509 ? -16.594 -7.797 7.203 1 89.06 509 ARG A C 1
ATOM 4023 O O . ARG A 1 509 ? -17.297 -6.848 6.84 1 89.06 509 ARG A O 1
ATOM 4030 N N . MET A 1 510 ? -16.484 -8.875 6.5 1 92 510 MET A N 1
ATOM 4031 C CA . MET A 1 510 ? -17.156 -9.023 5.211 1 92 510 MET A CA 1
ATOM 4032 C C . MET A 1 510 ? -18.594 -9.508 5.398 1 92 510 MET A C 1
ATOM 4034 O O . MET A 1 510 ? -19.422 -9.375 4.496 1 92 510 MET A O 1
ATOM 4038 N N . GLY A 1 511 ? -18.859 -10.188 6.574 1 91 511 GLY A N 1
ATOM 4039 C CA . GLY A 1 511 ? -20.219 -10.547 6.941 1 91 511 GLY A CA 1
ATOM 4040 C C . GLY A 1 511 ? -20.688 -11.852 6.324 1 91 511 GLY A C 1
ATOM 4041 O O . GLY A 1 511 ? -21.891 -12.141 6.297 1 91 511 GLY A O 1
ATOM 4042 N N . TYR A 1 512 ? -19.812 -12.68 5.797 1 94.75 512 TYR A N 1
ATOM 4043 C CA . TYR A 1 512 ? -20.188 -13.945 5.18 1 94.75 512 TYR A CA 1
ATOM 4044 C C . TYR A 1 512 ? -20.5 -15 6.234 1 94.75 512 TYR A C 1
ATOM 4046 O O . TYR A 1 512 ? -19.859 -15.039 7.289 1 94.75 512 TYR A O 1
ATOM 4054 N N . LYS A 1 513 ? -21.422 -15.898 5.922 1 95.56 513 LYS A N 1
ATOM 4055 C CA . LYS A 1 513 ? -21.766 -17.016 6.805 1 95.56 513 LYS A CA 1
ATOM 4056 C C . LYS A 1 513 ? -21.297 -18.344 6.211 1 95.56 513 LYS A C 1
ATOM 4058 O O . LYS A 1 513 ? -21.25 -19.359 6.906 1 95.56 513 LYS A O 1
ATOM 4063 N N . LYS A 1 514 ? -20.922 -18.281 4.973 1 96.19 514 LYS A N 1
ATOM 4064 C CA . LYS A 1 514 ? -20.359 -19.438 4.266 1 96.19 514 LYS A CA 1
ATOM 4065 C C . LYS A 1 514 ? -19.109 -19.031 3.475 1 96.19 514 LYS A C 1
ATOM 4067 O O . LYS A 1 514 ? -19 -17.891 3.029 1 96.19 514 LYS A O 1
ATOM 4072 N N . ALA A 1 515 ? -18.219 -19.922 3.328 1 97.25 515 ALA A N 1
ATOM 4073 C CA . ALA A 1 515 ? -17.016 -19.672 2.527 1 97.25 515 ALA A CA 1
ATOM 4074 C C . ALA A 1 515 ? -16.438 -20.969 1.996 1 97.25 515 ALA A C 1
ATOM 4076 O O . ALA A 1 515 ? -16.453 -22 2.684 1 97.25 515 ALA A O 1
ATOM 4077 N N . THR A 1 516 ? -15.953 -20.969 0.805 1 97.81 516 THR A N 1
ATOM 4078 C CA . THR A 1 516 ? -15.227 -22.094 0.211 1 97.81 516 THR A CA 1
ATOM 4079 C C . THR A 1 516 ? -13.734 -21.766 0.106 1 97.81 516 THR A C 1
ATOM 4081 O O . THR A 1 516 ? -13.359 -20.672 -0.324 1 97.81 516 THR A O 1
ATOM 4084 N N . PHE A 1 517 ? -12.953 -22.703 0.529 1 97.75 517 PHE A N 1
ATOM 4085 C CA . PHE A 1 517 ? -11.5 -22.562 0.445 1 97.75 517 PHE A CA 1
ATOM 4086 C C . PHE A 1 517 ? -10.914 -23.578 -0.526 1 97.75 517 PHE A C 1
ATOM 4088 O O . PHE A 1 517 ? -11.266 -24.75 -0.493 1 97.75 517 PHE A O 1
ATOM 4095 N N . ILE A 1 518 ? -10.047 -23.047 -1.446 1 97.75 518 ILE A N 1
ATOM 4096 C CA . ILE A 1 518 ? -9.344 -23.859 -2.428 1 97.75 518 ILE A CA 1
ATOM 4097 C C . ILE A 1 518 ? -7.844 -23.812 -2.154 1 97.75 518 ILE A C 1
ATOM 4099 O O . ILE A 1 518 ? -7.293 -22.75 -1.86 1 97.75 518 ILE A O 1
ATOM 4103 N N . ALA A 1 519 ? -7.16 -25.016 -2.199 1 94.56 519 ALA A N 1
ATOM 4104 C CA . ALA A 1 519 ? -5.723 -25.031 -1.936 1 94.56 519 ALA A CA 1
ATOM 4105 C C . ALA A 1 519 ? -5.035 -26.141 -2.736 1 94.56 519 ALA A C 1
ATOM 4107 O O . ALA A 1 519 ? -5.695 -26.938 -3.402 1 94.56 519 ALA A O 1
ATOM 4108 N N . GLY A 1 520 ? -3.553 -26.203 -2.729 1 85.5 520 GLY A N 1
ATOM 4109 C CA . GLY A 1 520 ? -2.877 -27.219 -3.529 1 85.5 520 GLY A CA 1
ATOM 4110 C C . GLY A 1 520 ? -1.503 -27.578 -2.998 1 85.5 520 GLY A C 1
ATOM 4111 O O . GLY A 1 520 ? -0.925 -28.594 -3.398 1 85.5 520 GLY A O 1
ATOM 4112 N N . ASP A 1 521 ? -0.804 -26.875 -2.146 1 79.88 521 ASP A N 1
ATOM 4113 C CA . ASP A 1 521 ? 0.61 -27.078 -1.841 1 79.88 521 ASP A CA 1
ATOM 4114 C C . ASP A 1 521 ? 0.793 -28.156 -0.766 1 79.88 521 ASP A C 1
ATOM 4116 O O . ASP A 1 521 ? 1.455 -27.906 0.247 1 79.88 521 ASP A O 1
ATOM 4120 N N . VAL A 1 522 ? 0.266 -29.422 -1.066 1 82 522 VAL A N 1
ATOM 4121 C CA . VAL A 1 522 ? 0.393 -30.469 -0.065 1 82 522 VAL A CA 1
ATOM 4122 C C . VAL A 1 522 ? 0.618 -31.812 -0.753 1 82 522 VAL A C 1
ATOM 4124 O O . VAL A 1 522 ? 0.904 -32.812 -0.094 1 82 522 VAL A O 1
ATOM 4127 N N . HIS A 1 523 ? 0.454 -32.062 -2.033 1 81.56 523 HIS A N 1
ATOM 4128 C CA . HIS A 1 523 ? 0.728 -33.219 -2.873 1 81.56 523 HIS A CA 1
ATOM 4129 C C . HIS A 1 523 ? -0.304 -34.312 -2.646 1 81.56 523 HIS A C 1
ATOM 4131 O O . HIS A 1 523 ? -0.043 -35.469 -2.936 1 81.56 523 HIS A O 1
ATOM 4137 N N . TYR A 1 524 ? -1.416 -34.031 -2.061 1 84.5 524 TYR A N 1
ATOM 4138 C CA . TYR A 1 524 ? -2.562 -34.938 -1.952 1 84.5 524 TYR A CA 1
ATOM 4139 C C . TYR A 1 524 ? -3.871 -34.156 -2.062 1 84.5 524 TYR A C 1
ATOM 4141 O O . TYR A 1 524 ? -3.898 -32.938 -1.859 1 84.5 524 TYR A O 1
ATOM 4149 N N . SER A 1 525 ? -4.91 -34.844 -2.391 1 89.06 525 SER A N 1
ATOM 4150 C CA . SER A 1 525 ? -6.211 -34.219 -2.611 1 89.06 525 SER A CA 1
ATOM 4151 C C . SER A 1 525 ? -7.238 -34.719 -1.596 1 89.06 525 SER A C 1
ATOM 4153 O O . SER A 1 525 ? -7.207 -35.875 -1.176 1 89.06 525 SER A O 1
ATOM 4155 N N . PHE A 1 526 ? -8.117 -33.844 -1.172 1 87.56 526 PHE A N 1
ATOM 4156 C CA . PHE A 1 526 ? -9.18 -34.156 -0.229 1 87.56 526 PHE A CA 1
ATOM 4157 C C . PHE A 1 526 ? -10.25 -33.062 -0.222 1 87.56 526 PHE A C 1
ATOM 4159 O O . PHE A 1 526 ? -10.094 -32.031 -0.879 1 87.56 526 PHE A O 1
ATOM 4166 N N . ALA A 1 527 ? -11.32 -33.281 0.468 1 91.25 527 ALA A N 1
ATOM 4167 C CA . ALA A 1 527 ? -12.375 -32.312 0.74 1 91.25 527 ALA A CA 1
ATOM 4168 C C . ALA A 1 527 ? -12.852 -32.406 2.186 1 91.25 527 ALA A C 1
ATOM 4170 O O . ALA A 1 527 ? -12.984 -33.5 2.73 1 91.25 527 ALA A O 1
ATOM 4171 N N . ASN A 1 528 ? -13.016 -31.25 2.848 1 90.81 528 ASN A N 1
ATOM 4172 C CA . ASN A 1 528 ? -13.477 -31.203 4.227 1 90.81 528 ASN A CA 1
ATOM 4173 C C . ASN A 1 528 ? -14.578 -30.156 4.406 1 90.81 528 ASN A C 1
ATOM 4175 O O . ASN A 1 528 ? -14.578 -29.125 3.732 1 90.81 528 ASN A O 1
ATOM 4179 N N . HIS A 1 529 ? -15.508 -30.469 5.348 1 92.12 529 HIS A N 1
ATOM 4180 C CA . HIS A 1 529 ? -16.391 -29.469 5.926 1 92.12 529 HIS A CA 1
ATOM 4181 C C . HIS A 1 529 ? -15.82 -28.922 7.238 1 92.12 529 HIS A C 1
ATOM 4183 O O . HIS A 1 529 ? -15.227 -29.672 8.016 1 92.12 529 HIS A O 1
ATOM 4189 N N . ALA A 1 530 ? -15.961 -27.672 7.418 1 92.5 530 ALA A N 1
ATOM 4190 C CA . ALA A 1 530 ? -15.531 -27.078 8.688 1 92.5 530 ALA A CA 1
ATOM 4191 C C . ALA A 1 530 ? -16.547 -26.047 9.172 1 92.5 530 ALA A C 1
ATOM 4193 O O . ALA A 1 530 ? -17.172 -25.359 8.375 1 92.5 530 ALA A O 1
ATOM 4194 N N . THR A 1 531 ? -16.766 -26 10.5 1 93.94 531 THR A N 1
ATOM 4195 C CA . THR A 1 531 ? -17.578 -24.984 11.156 1 93.94 531 THR A CA 1
ATOM 4196 C C . THR A 1 531 ? -16.766 -24.172 12.148 1 93.94 531 THR A C 1
ATOM 4198 O O . THR A 1 531 ? -16.203 -24.734 13.102 1 93.94 531 THR A O 1
ATOM 4201 N N . TYR A 1 532 ? -16.641 -22.922 11.914 1 94.31 532 TYR A N 1
ATOM 4202 C CA . TYR A 1 532 ? -15.898 -21.984 12.766 1 94.31 532 TYR A CA 1
ATOM 4203 C C . TYR A 1 532 ? -16.844 -21.047 13.508 1 94.31 532 TYR A C 1
ATOM 4205 O O . TYR A 1 532 ? -17.578 -20.281 12.883 1 94.31 532 TYR A O 1
ATOM 4213 N N . THR A 1 533 ? -16.875 -21.141 14.828 1 93.31 533 THR A N 1
ATOM 4214 C CA . THR A 1 533 ? -17.688 -20.266 15.672 1 93.31 533 THR A CA 1
ATOM 4215 C C . THR A 1 533 ? -16.797 -19.344 16.5 1 93.31 533 THR A C 1
ATOM 4217 O O . THR A 1 533 ? -15.844 -19.781 17.141 1 93.31 533 THR A O 1
ATOM 4220 N N . SER A 1 534 ? -17.078 -18.031 16.422 1 90.69 534 SER A N 1
ATOM 4221 C CA . SER A 1 534 ? -16.266 -17.047 17.125 1 90.69 534 SER A CA 1
ATOM 4222 C C . SER A 1 534 ? -17.141 -16.031 17.844 1 90.69 534 SER A C 1
ATOM 4224 O O . SER A 1 534 ? -18.297 -15.82 17.469 1 90.69 534 SER A O 1
ATOM 4226 N N . GLN A 1 535 ? -16.594 -15.531 18.906 1 85.44 535 GLN A N 1
ATOM 4227 C CA . GLN A 1 535 ? -17.234 -14.492 19.703 1 85.44 535 GLN A CA 1
ATOM 4228 C C . GLN A 1 535 ? -16.297 -13.305 19.922 1 85.44 535 GLN A C 1
ATOM 4230 O O . GLN A 1 535 ? -15.469 -13.32 20.828 1 85.44 535 GLN A O 1
ATOM 4235 N N . ILE A 1 536 ? -16.453 -12.211 19.172 1 75.06 536 ILE A N 1
ATOM 4236 C CA . ILE A 1 536 ? -15.531 -11.086 19.25 1 75.06 536 ILE A CA 1
ATOM 4237 C C . ILE A 1 536 ? -16.047 -10.086 20.281 1 75.06 536 ILE A C 1
ATOM 4239 O O . ILE A 1 536 ? -15.289 -9.219 20.75 1 75.06 536 ILE A O 1
ATOM 4243 N N . ALA A 1 537 ? -17.312 -10.164 20.547 1 71.12 537 ALA A N 1
ATOM 4244 C CA . ALA A 1 537 ? -17.953 -9.383 21.609 1 71.12 537 ALA A CA 1
ATOM 4245 C C . ALA A 1 537 ? -18.953 -10.234 22.391 1 71.12 537 ALA A C 1
ATOM 4247 O O . ALA A 1 537 ? -19.422 -11.258 21.891 1 71.12 537 ALA A O 1
ATOM 4248 N N . PRO A 1 538 ? -19.219 -9.891 23.656 1 68.25 538 PRO A N 1
ATOM 4249 C CA . PRO A 1 538 ? -20.062 -10.727 24.516 1 68.25 538 PRO A CA 1
ATOM 4250 C C . PRO A 1 538 ? -21.375 -11.109 23.844 1 68.25 538 PRO A C 1
ATOM 4252 O O . PRO A 1 538 ? -21.828 -12.258 23.969 1 68.25 538 PRO A O 1
ATOM 4255 N N . ASP A 1 539 ? -21.875 -10.289 23.125 1 76.25 539 ASP A N 1
ATOM 4256 C CA . ASP A 1 539 ? -23.203 -10.586 22.578 1 76.25 539 ASP A CA 1
ATOM 4257 C C . ASP A 1 539 ? -23.141 -10.773 21.078 1 76.25 539 ASP A C 1
ATOM 4259 O O . ASP A 1 539 ? -24.156 -10.648 20.391 1 76.25 539 ASP A O 1
ATOM 4263 N N . ASP A 1 540 ? -21.984 -11.18 20.562 1 83.12 540 ASP A N 1
ATOM 4264 C CA . ASP A 1 540 ? -21.875 -11.305 19.109 1 83.12 540 ASP A CA 1
ATOM 4265 C C . ASP A 1 540 ? -21.203 -12.625 18.719 1 83.12 540 ASP A C 1
ATOM 4267 O O . ASP A 1 540 ? -20.094 -12.633 18.188 1 83.12 540 ASP A O 1
ATOM 4271 N N . VAL A 1 541 ? -21.922 -13.742 18.938 1 89.31 541 VAL A N 1
ATOM 4272 C CA . VAL A 1 541 ? -21.469 -15.062 18.531 1 89.31 541 VAL A CA 1
ATOM 4273 C C . VAL A 1 541 ? -21.938 -15.352 17.109 1 89.31 541 VAL A C 1
ATOM 4275 O O . VAL A 1 541 ? -23.141 -15.266 16.812 1 89.31 541 VAL A O 1
ATOM 4278 N N . GLN A 1 542 ? -20.984 -15.672 16.281 1 93.44 542 GLN A N 1
ATOM 4279 C CA . GLN A 1 542 ? -21.297 -15.984 14.891 1 93.44 542 GLN A CA 1
ATOM 4280 C C . GLN A 1 542 ? -20.578 -17.25 14.43 1 93.44 542 GLN A C 1
ATOM 4282 O O . GLN A 1 542 ? -19.609 -17.672 15.055 1 93.44 542 GLN A O 1
ATOM 4287 N N . THR A 1 543 ? -21.172 -17.812 13.391 1 95.25 543 THR A N 1
ATOM 4288 C CA . THR A 1 543 ? -20.609 -19.062 12.875 1 95.25 543 THR A CA 1
ATOM 4289 C C . THR A 1 543 ? -20.391 -18.969 11.367 1 95.25 543 THR A C 1
ATOM 4291 O O . THR A 1 543 ? -21.219 -18.406 10.641 1 95.25 543 THR A O 1
ATOM 4294 N N . LEU A 1 544 ? -19.219 -19.484 10.953 1 95.69 544 LEU A N 1
ATOM 4295 C CA . LEU A 1 544 ? -18.859 -19.594 9.539 1 95.69 544 LEU A CA 1
ATOM 4296 C C . LEU A 1 544 ? -18.844 -21.047 9.102 1 95.69 544 LEU A C 1
ATOM 4298 O O . LEU A 1 544 ? -18.078 -21.859 9.633 1 95.69 544 LEU A O 1
ATOM 4302 N N . GLU A 1 545 ? -19.719 -21.406 8.18 1 96.06 545 GLU A N 1
ATOM 4303 C CA . GLU A 1 545 ? -19.672 -22.719 7.551 1 96.06 545 GLU A CA 1
ATOM 4304 C C . GLU A 1 545 ? -18.688 -22.75 6.391 1 96.06 545 GLU A C 1
ATOM 4306 O O . GLU A 1 545 ? -18.797 -21.953 5.453 1 96.06 545 GLU A O 1
ATOM 4311 N N . CYS A 1 546 ? -17.797 -23.719 6.434 1 96.06 546 CYS A N 1
ATOM 4312 C CA . CYS A 1 546 ? -16.688 -23.672 5.484 1 96.06 546 CYS A CA 1
ATOM 4313 C C . CYS A 1 546 ? -16.578 -24.984 4.711 1 96.06 546 CYS A C 1
ATOM 4315 O O . CYS A 1 546 ? -16.922 -26.047 5.23 1 96.06 546 CYS A O 1
ATOM 4317 N N . LEU A 1 547 ? -16.188 -24.875 3.5 1 96.19 547 LEU A N 1
ATOM 4318 C CA . LEU A 1 547 ? -15.828 -26 2.635 1 96.19 547 LEU A CA 1
ATOM 4319 C C . LEU A 1 547 ? -14.383 -25.891 2.168 1 96.19 547 LEU A C 1
ATOM 4321 O O . LEU A 1 547 ? -13.961 -24.828 1.702 1 96.19 547 LEU A O 1
ATOM 4325 N N . GLN A 1 548 ? -13.625 -26.938 2.369 1 95.62 548 GLN A N 1
ATOM 4326 C CA . GLN A 1 548 ? -12.25 -27.016 1.877 1 95.62 548 GLN A CA 1
ATOM 4327 C C . GLN A 1 548 ? -12.133 -28.016 0.722 1 95.62 548 GLN A C 1
ATOM 4329 O O . GLN A 1 548 ? -12.5 -29.172 0.862 1 95.62 548 GLN A O 1
ATOM 4334 N N . LEU A 1 549 ? -11.656 -27.531 -0.377 1 96.19 549 LEU A N 1
ATOM 4335 C CA . LEU A 1 549 ? -11.305 -28.391 -1.498 1 96.19 549 LEU A CA 1
ATOM 4336 C C . LEU A 1 549 ? -9.812 -28.312 -1.794 1 96.19 549 LEU A C 1
ATOM 4338 O O . LEU A 1 549 ? -9.234 -27.234 -1.81 1 96.19 549 LEU A O 1
ATOM 4342 N N . THR A 1 550 ? -9.172 -29.422 -1.976 1 93.69 550 THR A N 1
ATOM 4343 C CA . THR A 1 550 ? -7.754 -29.484 -2.297 1 93.69 550 THR A CA 1
ATOM 4344 C C . THR A 1 550 ? -7.496 -30.453 -3.445 1 93.69 550 THR A C 1
ATOM 4346 O O . THR A 1 550 ? -7.91 -31.609 -3.391 1 93.69 550 THR A O 1
ATOM 4349 N N . SER A 1 551 ? -6.941 -30 -4.488 1 92.56 551 SER A N 1
ATOM 4350 C CA . SER A 1 551 ? -6.441 -30.812 -5.586 1 92.56 551 SER A CA 1
ATOM 4351 C C . SER A 1 551 ? -4.934 -30.656 -5.75 1 92.56 551 SER A C 1
ATOM 4353 O O . SER A 1 551 ? -4.449 -29.594 -6.125 1 92.56 551 SER A O 1
ATOM 4355 N N . SER A 1 552 ? -4.23 -31.656 -5.504 1 87.88 552 SER A N 1
ATOM 4356 C CA . SER A 1 552 ? -2.773 -31.703 -5.516 1 87.88 552 SER A CA 1
ATOM 4357 C C . SER A 1 552 ? -2.273 -33.156 -5.516 1 87.88 552 SER A C 1
ATOM 4359 O O . SER A 1 552 ? -2.828 -34 -4.82 1 87.88 552 SER A O 1
ATOM 4361 N N . ALA A 1 553 ? -1.351 -33.469 -6.496 1 88.81 553 ALA A N 1
ATOM 4362 C CA . ALA A 1 553 ? -0.537 -32.656 -7.395 1 88.81 553 ALA A CA 1
ATOM 4363 C C . ALA A 1 553 ? -0.988 -32.812 -8.844 1 88.81 553 ALA A C 1
ATOM 4365 O O . ALA A 1 553 ? -1.648 -33.812 -9.188 1 88.81 553 ALA A O 1
ATOM 4366 N N . LEU A 1 554 ? -0.62 -31.828 -9.641 1 90.62 554 LEU A N 1
ATOM 4367 C CA . LEU A 1 554 ? -0.747 -31.984 -11.086 1 90.62 554 LEU A CA 1
ATOM 4368 C C . LEU A 1 554 ? 0.25 -33.031 -11.602 1 90.62 554 LEU A C 1
ATOM 4370 O O . LEU A 1 554 ? -0.049 -33.75 -12.539 1 90.62 554 LEU A O 1
ATOM 4374 N N . ARG A 1 555 ? 1.425 -32.938 -10.945 1 87.75 555 ARG A N 1
ATOM 4375 C CA . ARG A 1 555 ? 2.482 -33.875 -11.297 1 87.75 555 ARG A CA 1
ATOM 4376 C C . ARG A 1 555 ? 3.514 -33.969 -10.18 1 87.75 555 ARG A C 1
ATOM 4378 O O . ARG A 1 555 ? 4.527 -33.281 -10.188 1 87.75 555 ARG A O 1
ATOM 4385 N N . ASN A 1 556 ? 3.434 -34.781 -9.227 1 82.62 556 ASN A N 1
ATOM 4386 C CA . ASN A 1 556 ? 4.344 -35 -8.109 1 82.62 556 ASN A CA 1
ATOM 4387 C C . ASN A 1 556 ? 3.727 -35.906 -7.055 1 82.62 556 ASN A C 1
ATOM 4389 O O . ASN A 1 556 ? 3.176 -35.438 -6.059 1 82.62 556 ASN A O 1
ATOM 4393 N N . THR A 1 557 ? 3.908 -37.188 -7.207 1 73.94 557 THR A N 1
ATOM 4394 C CA . THR A 1 557 ? 3.369 -38.125 -6.238 1 73.94 557 THR A CA 1
ATOM 4395 C C . THR A 1 557 ? 4.367 -38.375 -5.113 1 73.94 557 THR A C 1
ATOM 4397 O O . THR A 1 557 ? 5.527 -38.719 -5.371 1 73.94 557 THR A O 1
ATOM 4400 N N . PRO A 1 558 ? 3.848 -38.156 -3.926 1 69.12 558 PRO A N 1
ATOM 4401 C CA . PRO A 1 558 ? 4.777 -38.438 -2.832 1 69.12 558 PRO A CA 1
ATOM 4402 C C . PRO A 1 558 ? 5.145 -39.938 -2.756 1 69.12 558 PRO A C 1
ATOM 4404 O O . PRO A 1 558 ? 4.348 -40.781 -3.141 1 69.12 558 PRO A O 1
ATOM 4407 N N . GLU A 1 559 ? 6.316 -40.156 -2.275 1 59.34 559 GLU A N 1
ATOM 4408 C CA . GLU A 1 559 ? 6.785 -41.562 -2.154 1 59.34 559 GLU A CA 1
ATOM 4409 C C . GLU A 1 559 ? 5.863 -42.375 -1.251 1 59.34 559 GLU A C 1
ATOM 4411 O O . GLU A 1 559 ? 5.582 -43.531 -1.535 1 59.34 559 GLU A O 1
ATOM 4416 N N . ALA A 1 560 ? 5.414 -41.656 -0.195 1 54.69 560 ALA A N 1
ATOM 4417 C CA . ALA A 1 560 ? 4.59 -42.375 0.788 1 54.69 560 ALA A CA 1
ATOM 4418 C C . ALA A 1 560 ? 3.127 -42.406 0.355 1 54.69 560 ALA A C 1
ATOM 4420 O O . ALA A 1 560 ? 2.271 -42.906 1.076 1 54.69 560 ALA A O 1
ATOM 4421 N N . GLY A 1 561 ? 2.771 -41.969 -0.788 1 56.66 561 GLY A N 1
ATOM 4422 C CA . GLY A 1 561 ? 1.44 -41.562 -1.204 1 56.66 561 GLY A CA 1
ATOM 4423 C C . GLY A 1 561 ? 0.397 -42.625 -1.021 1 56.66 561 GLY A C 1
ATOM 4424 O O . GLY A 1 561 ? -0.626 -42.406 -0.368 1 56.66 561 GLY A O 1
ATOM 4425 N N . ARG A 1 562 ? 0.717 -43.781 -1.391 1 55.59 562 ARG A N 1
ATOM 4426 C CA . ARG A 1 562 ? -0.299 -44.812 -1.306 1 55.59 562 ARG A CA 1
ATOM 4427 C C . ARG A 1 562 ? -0.572 -45.188 0.146 1 55.59 562 ARG A C 1
ATOM 4429 O O . ARG A 1 562 ? -1.714 -45.469 0.513 1 55.59 562 ARG A O 1
ATOM 4436 N N . ALA A 1 563 ? 0.536 -45.125 0.833 1 53.78 563 ALA A N 1
ATOM 4437 C CA . ALA A 1 563 ? 0.364 -45.438 2.246 1 53.78 563 ALA A CA 1
ATOM 4438 C C . ALA A 1 563 ? -0.502 -44.406 2.949 1 53.78 563 ALA A C 1
ATOM 4440 O O . ALA A 1 563 ? -1.349 -44.75 3.777 1 53.78 563 ALA A O 1
ATOM 4441 N N . LEU A 1 564 ? -0.379 -43.281 2.541 1 59.22 564 LEU A N 1
ATOM 4442 C CA . LEU A 1 564 ? -1.148 -42.188 3.143 1 59.22 564 LEU A CA 1
ATOM 4443 C C . LEU A 1 564 ? -2.633 -42.344 2.822 1 59.22 564 LEU A C 1
ATOM 4445 O O . LEU A 1 564 ? -3.482 -42.125 3.693 1 59.22 564 LEU A O 1
ATOM 4449 N N . GLU A 1 565 ? -2.912 -42.719 1.622 1 61.44 565 GLU A N 1
ATOM 4450 C CA . GLU A 1 565 ? -4.289 -42.844 1.165 1 61.44 565 GLU A CA 1
ATOM 4451 C C . GLU A 1 565 ? -5.031 -43.906 1.982 1 61.44 565 GLU A C 1
ATOM 4453 O O . GLU A 1 565 ? -6.219 -43.75 2.275 1 61.44 565 GLU A O 1
ATOM 4458 N N . THR A 1 566 ? -4.289 -44.75 2.264 1 50.66 566 THR A N 1
ATOM 4459 C CA . THR A 1 566 ? -4.898 -45.906 2.928 1 50.66 566 THR A CA 1
ATOM 4460 C C . THR A 1 566 ? -5.094 -45.625 4.414 1 50.66 566 THR A C 1
ATOM 4462 O O . THR A 1 566 ? -6.086 -46.062 5.008 1 50.66 566 THR A O 1
ATOM 4465 N N . PHE A 1 567 ? -4.168 -44.781 4.883 1 51.53 567 PHE A N 1
ATOM 4466 C CA . PHE A 1 567 ? -4.141 -44.719 6.34 1 51.53 567 PHE A CA 1
ATOM 4467 C C . PHE A 1 567 ? -4.902 -43.5 6.844 1 51.53 567 PHE A C 1
ATOM 4469 O O . PHE A 1 567 ? -5.367 -43.469 7.984 1 51.53 567 PHE A O 1
ATOM 4476 N N . LEU A 1 568 ? -5.07 -42.688 6.035 1 56 568 LEU A N 1
ATOM 4477 C CA . LEU A 1 568 ? -5.621 -41.438 6.57 1 56 568 LEU A CA 1
ATOM 4478 C C . LEU A 1 568 ? -7.129 -41.375 6.363 1 56 568 LEU A C 1
ATOM 4480 O O . LEU A 1 568 ? -7.613 -41.5 5.234 1 56 568 LEU A O 1
ATOM 4484 N N . ALA A 1 569 ? -7.934 -41.719 7.551 1 51.94 569 ALA A N 1
ATOM 4485 C CA . ALA A 1 569 ? -9.383 -41.531 7.559 1 51.94 569 ALA A CA 1
ATOM 4486 C C . ALA A 1 569 ? -9.766 -40.219 8.203 1 51.94 569 ALA A C 1
ATOM 4488 O O . ALA A 1 569 ? -9.117 -39.75 9.156 1 51.94 569 ALA A O 1
ATOM 4489 N N . ASN A 1 570 ? -10.477 -39.344 7.543 1 56.41 570 ASN A N 1
ATOM 4490 C CA . ASN A 1 570 ? -10.859 -38.031 8.023 1 56.41 570 ASN A CA 1
ATOM 4491 C C . ASN A 1 570 ? -12.328 -37.969 8.438 1 56.41 570 ASN A C 1
ATOM 4493 O O . ASN A 1 570 ? -12.93 -36.906 8.516 1 56.41 570 ASN A O 1
ATOM 4497 N N . ASP A 1 571 ? -13 -39.031 8.719 1 53.72 571 ASP A N 1
ATOM 4498 C CA . ASP A 1 571 ? -14.43 -38.969 9 1 53.72 571 ASP A CA 1
ATOM 4499 C C . ASP A 1 571 ? -14.688 -38.562 10.445 1 53.72 571 ASP A C 1
ATOM 4501 O O . ASP A 1 571 ? -15.82 -38.25 10.812 1 53.72 571 ASP A O 1
ATOM 4505 N N . ILE A 1 572 ? -13.609 -38.469 11.242 1 50.97 572 ILE A N 1
ATOM 4506 C CA . ILE A 1 572 ? -13.789 -38.031 12.625 1 50.97 572 ILE A CA 1
ATOM 4507 C C . ILE A 1 572 ? -13.75 -36.531 12.711 1 50.97 572 ILE A C 1
ATOM 4509 O O . ILE A 1 572 ? -12.852 -35.875 12.148 1 50.97 572 ILE A O 1
ATOM 4513 N N . THR A 1 573 ? -14.867 -36.062 13.422 1 54.12 573 THR A N 1
ATOM 4514 C CA . THR A 1 573 ? -14.898 -34.625 13.664 1 54.12 573 THR A CA 1
ATOM 4515 C C . THR A 1 573 ? -13.758 -34.188 14.586 1 54.12 573 THR A C 1
ATOM 4517 O O . THR A 1 573 ? -13.602 -34.75 15.68 1 54.12 573 THR A O 1
ATOM 4520 N N . LYS A 1 574 ? -13.023 -33.312 14.086 1 66.75 574 LYS A N 1
ATOM 4521 C CA . LYS A 1 574 ? -11.953 -32.719 14.883 1 66.75 574 LYS A CA 1
ATOM 4522 C C . LYS A 1 574 ? -12.336 -31.312 15.367 1 66.75 574 LYS A C 1
ATOM 4524 O O . LYS A 1 574 ? -12.844 -30.5 14.594 1 66.75 574 LYS A O 1
ATOM 4529 N N . VAL A 1 575 ? -12.156 -31.125 16.766 1 62.72 575 VAL A N 1
ATOM 4530 C CA . VAL A 1 575 ? -12.539 -29.844 17.359 1 62.72 575 VAL A CA 1
ATOM 4531 C C . VAL A 1 575 ? -11.297 -29.125 17.859 1 62.72 575 VAL A C 1
ATOM 4533 O O . VAL A 1 575 ? -10.43 -29.734 18.484 1 62.72 575 VAL A O 1
ATOM 4536 N N . ARG A 1 576 ? -11.094 -27.938 17.406 1 69.38 576 ARG A N 1
ATOM 4537 C CA . ARG A 1 576 ? -10.047 -27.062 17.906 1 69.38 576 ARG A CA 1
ATOM 4538 C C . ARG A 1 576 ? -10.641 -25.797 18.531 1 69.38 576 ARG A C 1
ATOM 4540 O O . ARG A 1 576 ? -11.727 -25.359 18.125 1 69.38 576 ARG A O 1
ATOM 4547 N N . ARG A 1 577 ? -9.891 -25.234 19.594 1 67.62 577 ARG A N 1
ATOM 4548 C CA . ARG A 1 577 ? -10.336 -24.047 20.312 1 67.62 577 ARG A CA 1
ATOM 4549 C C . ARG A 1 577 ? -9.211 -23.031 20.438 1 67.62 577 ARG A C 1
ATOM 4551 O O . ARG A 1 577 ? -8.031 -23.391 20.328 1 67.62 577 ARG A O 1
ATOM 4558 N N . GLY A 1 578 ? -9.523 -21.812 20.344 1 68.12 578 GLY A N 1
ATOM 4559 C CA . GLY A 1 578 ? -8.5 -20.797 20.5 1 68.12 578 GLY A CA 1
ATOM 4560 C C . GLY A 1 578 ? -8.938 -19.656 21.391 1 68.12 578 GLY A C 1
ATOM 4561 O O . GLY A 1 578 ? -10.109 -19.281 21.406 1 68.12 578 GLY A O 1
ATOM 4562 N N . HIS A 1 579 ? -7.984 -19.188 22.266 1 56.88 579 HIS A N 1
ATOM 4563 C CA . HIS A 1 579 ? -8.156 -18.031 23.141 1 56.88 579 HIS A CA 1
ATOM 4564 C C . HIS A 1 579 ? -7.629 -16.75 22.484 1 56.88 579 HIS A C 1
ATOM 4566 O O . HIS A 1 579 ? -6.57 -16.766 21.844 1 56.88 579 HIS A O 1
ATOM 4572 N N . SER A 1 580 ? -8.367 -16.234 21.609 1 52.78 580 SER A N 1
ATOM 4573 C CA . SER A 1 580 ? -7.754 -15.031 21.062 1 52.78 580 SER A CA 1
ATOM 4574 C C . SER A 1 580 ? -8.016 -13.812 21.953 1 52.78 580 SER A C 1
ATOM 4576 O O . SER A 1 580 ? -9 -13.781 22.688 1 52.78 580 SER A O 1
ATOM 4578 N N . LYS A 1 581 ? -7.09 -13.062 22.312 1 49.41 581 LYS A N 1
ATOM 4579 C CA . LYS A 1 581 ? -7.258 -11.742 22.922 1 49.41 581 LYS A CA 1
ATOM 4580 C C . LYS A 1 581 ? -8.18 -10.859 22.094 1 49.41 581 LYS A C 1
ATOM 4582 O O . LYS A 1 581 ? -7.828 -10.469 20.969 1 49.41 581 LYS A O 1
ATOM 4587 N N . PRO A 1 582 ? -9.461 -11 22.406 1 43.88 582 PRO A N 1
ATOM 4588 C CA . PRO A 1 582 ? -10.234 -10.141 21.5 1 43.88 582 PRO A CA 1
ATOM 4589 C C . PRO A 1 582 ? -9.672 -8.727 21.406 1 43.88 582 PRO A C 1
ATOM 4591 O O . PRO A 1 582 ? -9.344 -8.117 22.438 1 43.88 582 PRO A O 1
ATOM 4594 N N . GLU A 1 583 ? -9.117 -8.453 20.359 1 42.44 583 GLU A N 1
ATOM 4595 C CA . GLU A 1 583 ? -8.57 -7.121 20.109 1 42.44 583 GLU A CA 1
ATOM 4596 C C . GLU A 1 583 ? -9.508 -6.027 20.609 1 42.44 583 GLU A C 1
ATOM 4598 O O . GLU A 1 583 ? -9.07 -4.93 20.953 1 42.44 583 GLU A O 1
ATOM 4603 N N . THR A 1 584 ? -10.797 -6.309 20.547 1 40.12 584 THR A N 1
ATOM 4604 C CA . THR A 1 584 ? -11.797 -5.273 20.781 1 40.12 584 THR A CA 1
ATOM 4605 C C . THR A 1 584 ? -12.273 -5.312 22.234 1 40.12 584 THR A C 1
ATOM 4607 O O . THR A 1 584 ? -13.219 -4.609 22.609 1 40.12 584 THR A O 1
ATOM 4610 N N . LEU A 1 585 ? -11.898 -6.203 22.969 1 45.47 585 LEU A N 1
ATOM 4611 C CA . LEU A 1 585 ? -12.523 -6.246 24.281 1 45.47 585 LEU A CA 1
ATOM 4612 C C . LEU A 1 585 ? -11.93 -5.184 25.203 1 45.47 585 LEU A C 1
ATOM 4614 O O . LEU A 1 585 ? -10.766 -4.809 25.047 1 45.47 585 LEU A O 1
ATOM 4618 N N . ALA A 1 586 ? -12.805 -4.629 25.953 1 42.88 586 ALA A N 1
ATOM 4619 C CA . ALA A 1 586 ? -12.391 -3.662 26.969 1 42.88 586 ALA A CA 1
ATOM 4620 C C . ALA A 1 586 ? -11.234 -4.199 27.797 1 42.88 586 ALA A C 1
ATOM 4622 O O . ALA A 1 586 ? -11.094 -5.414 27.984 1 42.88 586 ALA A O 1
ATOM 4623 N N . TRP A 1 587 ? -10.305 -3.377 28.125 1 43.22 587 TRP A N 1
ATOM 4624 C CA . TRP A 1 587 ? -9.055 -3.725 28.797 1 43.22 587 TRP A CA 1
ATOM 4625 C C . TRP A 1 587 ? -9.312 -4.629 30 1 43.22 587 TRP A C 1
ATOM 4627 O O . TRP A 1 587 ? -8.547 -5.559 30.266 1 43.22 587 TRP A O 1
ATOM 4637 N N . TRP A 1 588 ? -10.344 -4.293 30.797 1 48.72 588 TRP A N 1
ATOM 4638 C CA . TRP A 1 588 ? -10.609 -5.027 32.031 1 48.72 588 TRP A CA 1
ATOM 4639 C C . TRP A 1 588 ? -11.078 -6.445 31.719 1 48.72 588 TRP A C 1
ATOM 4641 O O . TRP A 1 588 ? -10.805 -7.375 32.5 1 48.72 588 TRP A O 1
ATOM 4651 N N . TYR A 1 589 ? -11.828 -6.535 30.828 1 47.28 589 TYR A N 1
ATOM 4652 C CA . TYR A 1 589 ? -12.297 -7.863 30.453 1 47.28 589 TYR A CA 1
ATOM 4653 C C . TYR A 1 589 ? -11.148 -8.734 29.969 1 47.28 589 TYR A C 1
ATOM 4655 O O . TYR A 1 589 ? -11.062 -9.914 30.312 1 47.28 589 TYR A O 1
ATOM 4663 N N . ARG A 1 590 ? -10.305 -8.133 29.359 1 46.38 590 ARG A N 1
ATOM 4664 C CA . ARG A 1 590 ? -9.125 -8.836 28.891 1 46.38 590 ARG A CA 1
ATOM 4665 C C . ARG A 1 590 ? -8.242 -9.281 30.062 1 46.38 590 ARG A C 1
ATOM 4667 O O . ARG A 1 590 ? -7.738 -10.398 30.078 1 46.38 590 ARG A O 1
ATOM 4674 N N . LEU A 1 591 ? -8 -8.305 30.891 1 44.59 591 LEU A N 1
ATOM 4675 C CA . LEU A 1 591 ? -7.207 -8.625 32.062 1 44.59 591 LEU A CA 1
ATOM 4676 C C . LEU A 1 591 ? -7.836 -9.766 32.844 1 44.59 591 LEU A C 1
ATOM 4678 O O . LEU A 1 591 ? -7.141 -10.695 33.281 1 44.59 591 LEU A O 1
ATOM 4682 N N . PHE A 1 592 ? -9.07 -9.656 33.156 1 45.91 592 PHE A N 1
ATOM 4683 C CA . PHE A 1 592 ? -9.703 -10.664 34 1 45.91 592 PHE A CA 1
ATOM 4684 C C . PHE A 1 592 ? -9.898 -11.969 33.219 1 45.91 592 PHE A C 1
ATOM 4686 O O . PHE A 1 592 ? -9.594 -13.047 33.75 1 45.91 592 PHE A O 1
ATOM 4693 N N . PHE A 1 593 ? -10.461 -11.898 32.219 1 47.25 593 PHE A N 1
ATOM 4694 C CA . PHE A 1 593 ? -10.828 -13.148 31.547 1 47.25 593 PHE A CA 1
ATOM 4695 C C . PHE A 1 593 ? -9.625 -13.773 30.875 1 47.25 593 PHE A C 1
ATOM 4697 O O . PHE A 1 593 ? -9.523 -15 30.766 1 47.25 593 PHE A O 1
ATOM 4704 N N . TRP A 1 594 ? -8.758 -12.984 30.281 1 48.75 594 TRP A N 1
ATOM 4705 C CA . TRP A 1 594 ? -7.621 -13.609 29.625 1 48.75 594 TRP A CA 1
ATOM 4706 C C . TRP A 1 594 ? -6.676 -14.242 30.625 1 48.75 594 TRP A C 1
ATOM 4708 O O . TRP A 1 594 ? -6.199 -15.367 30.422 1 48.75 594 TRP A O 1
ATOM 4718 N N . ARG A 1 595 ? -6.297 -13.375 31.547 1 45.09 595 ARG A N 1
ATOM 4719 C CA . ARG A 1 595 ? -5.301 -13.883 32.469 1 45.09 595 ARG A CA 1
ATOM 4720 C C . ARG A 1 595 ? -5.898 -14.945 33.406 1 45.09 595 ARG A C 1
ATOM 4722 O O . ARG A 1 595 ? -5.254 -15.953 33.688 1 45.09 595 ARG A O 1
ATOM 4729 N N . PHE A 1 596 ? -7.09 -14.734 33.75 1 47.44 596 PHE A N 1
ATOM 4730 C CA . PHE A 1 596 ? -7.52 -15.648 34.812 1 47.44 596 PHE A CA 1
ATOM 4731 C C . PHE A 1 596 ? -8.469 -16.703 34.25 1 47.44 596 PHE A C 1
ATOM 4733 O O . PHE A 1 596 ? -8.383 -17.875 34.625 1 47.44 596 PHE A O 1
ATOM 4740 N N . LEU A 1 597 ? -9.438 -16.328 33.312 1 49.62 597 LEU A N 1
ATOM 4741 C CA . LEU A 1 597 ? -10.445 -17.328 33 1 49.62 597 LEU A CA 1
ATOM 4742 C C . LEU A 1 597 ? -10.227 -17.922 31.625 1 49.62 597 LEU A C 1
ATOM 4744 O O . LEU A 1 597 ? -10.82 -18.953 31.281 1 49.62 597 LEU A O 1
ATOM 4748 N N . LYS A 1 598 ? -9.141 -17.703 30.906 1 52.94 598 LYS A N 1
ATOM 4749 C CA . LYS A 1 598 ? -8.766 -18.266 29.609 1 52.94 598 LYS A CA 1
ATOM 4750 C C . LYS A 1 598 ? -9.992 -18.641 28.797 1 52.94 598 LYS A C 1
ATOM 4752 O O . LYS A 1 598 ? -10.203 -19.812 28.469 1 52.94 598 LYS A O 1
ATOM 4757 N N . LYS A 1 599 ? -11.008 -17.875 28.578 1 55.62 599 LYS A N 1
ATOM 4758 C CA . LYS A 1 599 ? -12.219 -18.203 27.844 1 55.62 599 LYS A CA 1
ATOM 4759 C C . LYS A 1 599 ? -11.938 -18.328 26.344 1 55.62 599 LYS A C 1
ATOM 4761 O O . LYS A 1 599 ? -11.211 -17.516 25.781 1 55.62 599 LYS A O 1
ATOM 4766 N N . ASP A 1 600 ? -12.383 -19.5 25.781 1 63.28 600 ASP A N 1
ATOM 4767 C CA . ASP A 1 600 ? -12.289 -19.734 24.344 1 63.28 600 ASP A CA 1
ATOM 4768 C C . ASP A 1 600 ? -13.078 -18.703 23.547 1 63.28 600 ASP A C 1
ATOM 4770 O O . ASP A 1 600 ? -14.242 -18.422 23.875 1 63.28 600 ASP A O 1
ATOM 4774 N N . ILE A 1 601 ? -12.422 -18.062 22.625 1 74.19 601 ILE A N 1
ATOM 4775 C CA . ILE A 1 601 ? -13.109 -17.031 21.859 1 74.19 601 ILE A CA 1
ATOM 4776 C C . ILE A 1 601 ? -13.555 -17.594 20.516 1 74.19 601 ILE A C 1
ATOM 4778 O O . ILE A 1 601 ? -14.367 -16.984 19.812 1 74.19 601 ILE A O 1
ATOM 4782 N N . TRP A 1 602 ? -13.008 -18.828 20.188 1 82.06 602 TRP A N 1
ATOM 4783 C CA . TRP A 1 602 ? -13.516 -19.453 18.969 1 82.06 602 TRP A CA 1
ATOM 4784 C C . TRP A 1 602 ? -13.367 -20.969 19.031 1 82.06 602 TRP A C 1
ATOM 4786 O O . TRP A 1 602 ? -12.594 -21.484 19.844 1 82.06 602 TRP A O 1
ATOM 4796 N N . LYS A 1 603 ? -14.219 -21.656 18.312 1 83.12 603 LYS A N 1
ATOM 4797 C CA . LYS A 1 603 ? -14.266 -23.109 18.188 1 83.12 603 LYS A CA 1
ATOM 4798 C C . LYS A 1 603 ? -14.328 -23.531 16.719 1 83.12 603 LYS A C 1
ATOM 4800 O O . LYS A 1 603 ? -15.016 -22.891 15.914 1 83.12 603 LYS A O 1
ATOM 4805 N N . LEU A 1 604 ? -13.531 -24.609 16.359 1 85.69 604 LEU A N 1
ATOM 4806 C CA . LEU A 1 604 ? -13.477 -25.141 15 1 85.69 604 LEU A CA 1
ATOM 4807 C C . LEU A 1 604 ? -13.781 -26.641 14.984 1 85.69 604 LEU A C 1
ATOM 4809 O O . LEU A 1 604 ? -13.172 -27.406 15.727 1 85.69 604 LEU A O 1
ATOM 4813 N N . GLU A 1 605 ? -14.727 -27.016 14.18 1 85.75 605 GLU A N 1
ATOM 4814 C CA . GLU A 1 605 ? -15.039 -28.422 13.914 1 85.75 605 GLU A CA 1
ATOM 4815 C C . GLU A 1 605 ? -14.781 -28.766 12.453 1 85.75 605 GLU A C 1
ATOM 4817 O O . GLU A 1 605 ? -15.258 -28.078 11.547 1 85.75 605 GLU A O 1
ATOM 4822 N N . VAL A 1 606 ? -14.023 -29.891 12.188 1 84.31 606 VAL A N 1
ATOM 4823 C CA . VAL A 1 606 ? -13.695 -30.312 10.836 1 84.31 606 VAL A CA 1
ATOM 4824 C C . VAL A 1 606 ? -14.117 -31.766 10.633 1 84.31 606 VAL A C 1
ATOM 4826 O O . VAL A 1 606 ? -13.844 -32.625 11.484 1 84.31 606 VAL A O 1
ATOM 4829 N N . VAL A 1 607 ? -14.805 -32.031 9.469 1 81.31 607 VAL A N 1
ATOM 4830 C CA . VAL A 1 607 ? -15.234 -33.375 9.109 1 81.31 607 VAL A CA 1
ATOM 4831 C C . VAL A 1 607 ? -14.883 -33.656 7.652 1 81.31 607 VAL A C 1
ATOM 4833 O O . VAL A 1 607 ? -15.109 -32.844 6.773 1 81.31 607 VAL A O 1
ATOM 4836 N N . GLY A 1 608 ? -14.367 -34.812 7.367 1 84.56 608 GLY A N 1
ATOM 4837 C CA . GLY A 1 608 ? -14.008 -35.188 6.012 1 84.56 608 GLY A CA 1
ATOM 4838 C C . GLY A 1 608 ? -15.203 -35.562 5.148 1 84.56 608 GLY A C 1
ATOM 4839 O O . GLY A 1 608 ? -16.203 -36.062 5.652 1 84.56 608 GLY A O 1
ATOM 4840 N N . ILE A 1 609 ? -15.055 -35.281 3.846 1 86.06 609 ILE A N 1
ATOM 4841 C CA . ILE A 1 609 ? -16.031 -35.688 2.848 1 86.06 609 ILE A CA 1
ATOM 4842 C C . ILE A 1 609 ? -15.516 -36.875 2.07 1 86.06 609 ILE A C 1
ATOM 4844 O O . ILE A 1 609 ? -14.422 -36.844 1.495 1 86.06 609 ILE A O 1
ATOM 4848 N N . PRO A 1 610 ? -16.25 -37.906 2.064 1 83.88 610 PRO A N 1
ATOM 4849 C CA . PRO A 1 610 ? -15.766 -39.094 1.348 1 83.88 610 PRO A CA 1
ATOM 4850 C C . PRO A 1 610 ? -15.867 -38.969 -0.169 1 83.88 610 PRO A C 1
ATOM 4852 O O . PRO A 1 610 ? -16.859 -38.438 -0.675 1 83.88 610 PRO A O 1
ATOM 4855 N N . GLY A 1 611 ? -14.773 -39.344 -0.856 1 85.62 611 GLY A N 1
ATOM 4856 C CA . GLY A 1 611 ? -14.781 -39.375 -2.309 1 85.62 611 GLY A CA 1
ATOM 4857 C C . GLY A 1 611 ? -15.148 -40.75 -2.859 1 85.62 611 GLY A C 1
ATOM 4858 O O . GLY A 1 611 ? -14.875 -41.781 -2.232 1 85.62 611 GLY A O 1
ATOM 4859 N N . LYS A 1 612 ? -15.828 -40.719 -4.047 1 83.38 612 LYS A N 1
ATOM 4860 C CA . LYS A 1 612 ? -16.219 -41.938 -4.727 1 83.38 612 LYS A CA 1
ATOM 4861 C C . LYS A 1 612 ? -15.594 -42.031 -6.113 1 83.38 612 LYS A C 1
ATOM 4863 O O . LYS A 1 612 ? -15.539 -41.031 -6.84 1 83.38 612 LYS A O 1
ATOM 4868 N N . ALA A 1 613 ? -14.984 -43.156 -6.359 1 79.56 613 ALA A N 1
ATOM 4869 C CA . ALA A 1 613 ? -14.422 -43.406 -7.684 1 79.56 613 ALA A CA 1
ATOM 4870 C C . ALA A 1 613 ? -15.438 -44.094 -8.594 1 79.56 613 ALA A C 1
ATOM 4872 O O . ALA A 1 613 ? -16.359 -44.781 -8.117 1 79.56 613 ALA A O 1
ATOM 4873 N N . VAL A 1 614 ? -15.312 -43.812 -9.859 1 72.69 614 VAL A N 1
ATOM 4874 C CA . VAL A 1 614 ? -16.188 -44.469 -10.82 1 72.69 614 VAL A CA 1
ATOM 4875 C C . VAL A 1 614 ? -15.906 -45.969 -10.852 1 72.69 614 VAL A C 1
ATOM 4877 O O . VAL A 1 614 ? -16.828 -46.781 -10.938 1 72.69 614 VAL A O 1
ATOM 4880 N N . GLN A 1 615 ? -14.594 -46.344 -10.742 1 69.31 615 GLN A N 1
ATOM 4881 C CA . GLN A 1 615 ? -14.18 -47.75 -10.742 1 69.31 615 GLN A CA 1
ATOM 4882 C C . GLN A 1 615 ? -13.547 -48.125 -9.406 1 69.31 615 GLN A C 1
ATOM 4884 O O . GLN A 1 615 ? -12.922 -47.281 -8.742 1 69.31 615 GLN A O 1
ATOM 4889 N N . PRO A 1 616 ? -13.867 -49.312 -9.023 1 62.62 616 PRO A N 1
ATOM 4890 C CA . PRO A 1 616 ? -13.32 -49.75 -7.73 1 62.62 616 PRO A CA 1
ATOM 4891 C C . PRO A 1 616 ? -11.797 -49.812 -7.727 1 62.62 616 PRO A C 1
ATOM 4893 O O . PRO A 1 616 ? -11.18 -50.031 -8.766 1 62.62 616 PRO A O 1
ATOM 4896 N N . ARG A 1 617 ? -11.203 -49.625 -6.59 1 62.5 617 ARG A N 1
ATOM 4897 C CA . ARG A 1 617 ? -9.758 -49.688 -6.387 1 62.5 617 ARG A CA 1
ATOM 4898 C C . ARG A 1 617 ? -9.234 -51.094 -6.664 1 62.5 617 ARG A C 1
ATOM 4900 O O . ARG A 1 617 ? -9.836 -52.094 -6.238 1 62.5 617 ARG A O 1
ATOM 4907 N N . PRO A 1 618 ? -8.211 -51.125 -7.598 1 56.28 618 PRO A N 1
ATOM 4908 C CA . PRO A 1 618 ? -7.66 -52.469 -7.742 1 56.28 618 PRO A CA 1
ATOM 4909 C C . PRO A 1 618 ? -7.105 -53.031 -6.43 1 56.28 618 PRO A C 1
ATOM 4911 O O . PRO A 1 618 ? -6.59 -52.25 -5.605 1 56.28 618 PRO A O 1
ATOM 4914 N N . THR A 1 619 ? -7.434 -54.156 -6.078 1 48.91 619 THR A N 1
ATOM 4915 C CA . THR A 1 619 ? -6.938 -54.844 -4.879 1 48.91 619 THR A CA 1
ATOM 4916 C C . THR A 1 619 ? -5.418 -54.938 -4.914 1 48.91 619 THR A C 1
ATOM 4918 O O . THR A 1 619 ? -4.844 -55.375 -5.914 1 48.91 619 THR A O 1
ATOM 4921 N N . ILE A 1 620 ? -4.711 -54.094 -4.27 1 48.38 620 ILE A N 1
ATOM 4922 C CA . ILE A 1 620 ? -3.264 -54.25 -4.176 1 48.38 620 ILE A CA 1
ATOM 4923 C C . ILE A 1 620 ? -2.926 -55.469 -3.283 1 48.38 620 ILE A C 1
ATOM 4925 O O . ILE A 1 620 ? -3.359 -55.531 -2.131 1 48.38 620 ILE A O 1
ATOM 4929 N N . GLU A 1 621 ? -2.385 -56.531 -3.859 1 46.16 621 GLU A N 1
ATOM 4930 C CA . GLU A 1 621 ? -1.855 -57.625 -3.055 1 46.16 621 GLU A CA 1
ATOM 4931 C C . GLU A 1 621 ? -0.629 -57.188 -2.262 1 46.16 621 GLU A C 1
ATOM 4933 O O . GLU A 1 621 ? 0.29 -56.594 -2.814 1 46.16 621 GLU A O 1
ATOM 4938 N N . PRO A 1 622 ? -0.762 -57.188 -1.003 1 44.28 622 PRO A N 1
ATOM 4939 C CA . PRO A 1 622 ? 0.397 -56.75 -0.217 1 44.28 622 PRO A CA 1
ATOM 4940 C C . PRO A 1 622 ? 1.683 -57.469 -0.619 1 44.28 622 PRO A C 1
ATOM 4942 O O . PRO A 1 622 ? 1.673 -58.688 -0.834 1 44.28 622 PRO A O 1
ATOM 4945 N N . LYS A 1 623 ? 2.645 -56.844 -1.138 1 49.69 623 LYS A N 1
ATOM 4946 C CA . LYS A 1 623 ? 3.879 -57.469 -1.573 1 49.69 623 LYS A CA 1
ATOM 4947 C C . LYS A 1 623 ? 4.715 -57.938 -0.378 1 49.69 623 LYS A C 1
ATOM 4949 O O . LYS A 1 623 ? 5.668 -58.688 -0.534 1 49.69 623 LYS A O 1
ATOM 4954 N N . THR A 1 624 ? 4.73 -57.125 0.64 1 45.94 624 THR A N 1
ATOM 4955 C CA . THR A 1 624 ? 5.562 -57.531 1.77 1 45.94 624 THR A CA 1
ATOM 4956 C C . THR A 1 624 ? 4.699 -58.031 2.934 1 45.94 624 THR A C 1
ATOM 4958 O O . THR A 1 624 ? 3.525 -57.656 3.037 1 45.94 624 THR A O 1
ATOM 4961 N N . TRP A 1 625 ? 5.168 -58.969 3.633 1 47.25 625 TRP A N 1
ATOM 4962 C CA . TRP A 1 625 ? 4.477 -59.656 4.719 1 47.25 625 TRP A CA 1
ATOM 4963 C C . TRP A 1 625 ? 3.982 -58.656 5.766 1 47.25 625 TRP A C 1
ATOM 4965 O O . TRP A 1 625 ? 3.008 -58.938 6.473 1 47.25 625 TRP A O 1
ATOM 4975 N N . TRP A 1 626 ? 4.727 -57.5 5.953 1 43.94 626 TRP A N 1
ATOM 4976 C CA . TRP A 1 626 ? 4.414 -56.562 7.035 1 43.94 626 TRP A CA 1
ATOM 4977 C C . TRP A 1 626 ? 3.389 -55.531 6.586 1 43.94 626 TRP A C 1
ATOM 4979 O O . TRP A 1 626 ? 2.844 -54.781 7.406 1 43.94 626 TRP A O 1
ATOM 4989 N N . GLU A 1 627 ? 3.205 -55.344 5.418 1 46.31 627 GLU A N 1
ATOM 4990 C CA . GLU A 1 627 ? 2.256 -54.375 4.898 1 46.31 627 GLU A CA 1
ATOM 4991 C C . GLU A 1 627 ? 0.831 -54.688 5.34 1 46.31 627 GLU A C 1
ATOM 4993 O O . GLU A 1 627 ? 0.101 -53.812 5.797 1 46.31 627 GLU A O 1
ATOM 4998 N N . PRO A 1 628 ? 0.586 -56.031 5.215 1 45.44 628 PRO A N 1
ATOM 4999 C CA . PRO A 1 628 ? -0.72 -56.375 5.789 1 45.44 628 PRO A CA 1
ATOM 5000 C C . PRO A 1 628 ? -0.768 -56.156 7.305 1 45.44 628 PRO A C 1
ATOM 5002 O O . PRO A 1 628 ? -1.805 -55.781 7.848 1 45.44 628 PRO A O 1
ATOM 5005 N N . LEU A 1 629 ? 0.279 -56.438 7.957 1 46.22 629 LEU A N 1
ATOM 5006 C CA . LEU A 1 629 ? 0.332 -56.219 9.398 1 46.22 629 LEU A CA 1
ATOM 5007 C C . LEU A 1 629 ? 0.289 -54.75 9.742 1 46.22 629 LEU A C 1
ATOM 5009 O O . LEU A 1 629 ? -0.401 -54.344 10.68 1 46.22 629 LEU A O 1
ATOM 5013 N N . ALA A 1 630 ? 1.08 -53.938 9.07 1 43.53 630 ALA A N 1
ATOM 5014 C CA . ALA A 1 630 ? 1 -52.5 9.258 1 43.53 630 ALA A CA 1
ATOM 5015 C C . ALA A 1 630 ? -0.365 -51.969 8.836 1 43.53 630 ALA A C 1
ATOM 5017 O O . ALA A 1 630 ? -0.959 -51.125 9.539 1 43.53 630 ALA A O 1
ATOM 5018 N N . ALA A 1 631 ? -0.825 -52.531 7.789 1 42.94 631 ALA A N 1
ATOM 5019 C CA . ALA A 1 631 ? -2.191 -52.219 7.391 1 42.94 631 ALA A CA 1
ATOM 5020 C C . ALA A 1 631 ? -3.201 -52.719 8.414 1 42.94 631 ALA A C 1
ATOM 5022 O O . ALA A 1 631 ? -4.141 -52 8.773 1 42.94 631 ALA A O 1
ATOM 5023 N N . LYS A 1 632 ? -3.002 -53.938 8.859 1 45.03 632 LYS A N 1
ATOM 5024 C CA . LYS A 1 632 ?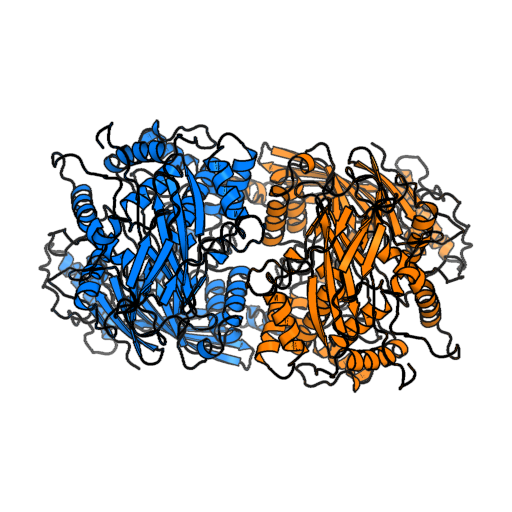 -3.838 -54.5 9.914 1 45.03 632 LYS A CA 1
ATOM 5025 C C . LYS A 1 632 ? -3.656 -53.75 11.227 1 45.03 632 LYS A C 1
ATOM 5027 O O . LYS A 1 632 ? -4.625 -53.5 11.945 1 45.03 632 LYS A O 1
ATOM 5032 N N . THR A 1 633 ? -2.467 -53.5 11.625 1 43.62 633 THR A N 1
ATOM 5033 C CA . THR A 1 633 ? -2.246 -52.719 12.836 1 43.62 633 THR A CA 1
ATOM 5034 C C . THR A 1 633 ? -2.824 -51.312 12.688 1 43.62 633 THR A C 1
ATOM 5036 O O . THR A 1 633 ? -3.453 -50.812 13.617 1 43.62 633 THR A O 1
ATOM 5039 N N . LEU A 1 634 ? -2.605 -50.75 11.594 1 42.22 634 LEU A N 1
ATOM 5040 C CA . LEU A 1 634 ? -3.211 -49.469 11.32 1 42.22 634 LEU A CA 1
ATOM 5041 C C . LEU A 1 634 ? -4.723 -49.594 11.164 1 42.22 634 LEU A C 1
ATOM 5043 O O . LEU A 1 634 ? -5.477 -48.75 11.641 1 42.22 634 LEU A O 1
ATOM 5047 N N . GLN A 1 635 ? -5.121 -50.75 10.523 1 41.81 635 GLN A N 1
ATOM 5048 C CA . GLN A 1 635 ? -6.535 -51.094 10.562 1 41.81 635 GLN A CA 1
ATOM 5049 C C . GLN A 1 635 ? -7 -51.375 11.992 1 41.81 635 GLN A C 1
ATOM 5051 O O . GLN A 1 635 ? -8.094 -50.938 12.383 1 41.81 635 GLN A O 1
ATOM 5056 N N . LYS A 1 636 ? -6.281 -52.094 12.711 1 43 636 LYS A N 1
ATOM 5057 C CA . LYS A 1 636 ? -6.605 -52.281 14.117 1 43 636 LYS A CA 1
ATOM 5058 C C . LYS A 1 636 ? -6.547 -50.969 14.891 1 43 636 LYS A C 1
ATOM 5060 O O . LYS A 1 636 ? -7.391 -50.719 15.758 1 43 636 LYS A O 1
ATOM 5065 N N . LEU A 1 637 ? -5.57 -50.188 14.648 1 41.06 637 LEU A N 1
ATOM 5066 C CA . LEU A 1 637 ? -5.57 -48.844 15.273 1 41.06 637 LEU A CA 1
ATOM 5067 C C . LEU A 1 637 ? -6.746 -48.031 14.773 1 41.06 637 LEU A C 1
ATOM 5069 O O . LEU A 1 637 ? -7.418 -47.344 15.562 1 41.06 637 LEU A O 1
ATOM 5073 N N . TRP A 1 638 ? -6.969 -48.062 13.523 1 40.09 638 TRP A N 1
ATOM 5074 C CA . TRP A 1 638 ? -8.18 -47.469 12.984 1 40.09 638 TRP A CA 1
ATOM 5075 C C . TRP A 1 638 ? -9.43 -48.156 13.516 1 40.09 638 TRP A C 1
ATOM 5077 O O . TRP A 1 638 ? -10.406 -47.531 13.883 1 40.09 638 TRP A O 1
ATOM 5087 N N . HIS A 1 639 ? -9.453 -49.469 13.43 1 41.31 639 HIS A N 1
ATOM 5088 C CA . HIS A 1 639 ? -10.523 -50.219 14.07 1 41.31 639 HIS A CA 1
ATOM 5089 C C . HIS A 1 639 ? -10.609 -49.906 15.555 1 41.31 639 HIS A C 1
ATOM 5091 O O . HIS A 1 639 ? -11.711 -49.781 16.109 1 41.31 639 HIS A O 1
ATOM 5097 N N . TRP A 1 640 ? -9.578 -49.844 16.25 1 41.03 640 TRP A N 1
ATOM 5098 C CA . TRP A 1 640 ? -9.609 -49.406 17.656 1 41.03 640 TRP A CA 1
ATOM 5099 C C . TRP A 1 640 ? -10.133 -48 17.781 1 41.03 640 TRP A C 1
ATOM 5101 O O . TRP A 1 640 ? -10.93 -47.688 18.672 1 41.03 640 TRP A O 1
ATOM 5111 N N . LEU A 1 641 ? -9.797 -47.094 16.891 1 37.5 641 LEU A N 1
ATOM 5112 C CA . LEU A 1 641 ? -10.383 -45.781 16.844 1 37.5 641 LEU A CA 1
ATOM 5113 C C . LEU A 1 641 ? -11.797 -45.812 16.266 1 37.5 641 LEU A C 1
ATOM 5115 O O . LEU A 1 641 ? -12.664 -45.031 16.688 1 37.5 641 LEU A O 1
ATOM 5119 N N . GLU A 1 642 ? -12.07 -46.656 15.289 1 38.44 642 GLU A N 1
ATOM 5120 C CA . GLU A 1 642 ? -13.398 -46.906 14.734 1 38.44 642 GLU A CA 1
ATOM 5121 C C . GLU A 1 642 ? -14.297 -47.625 15.734 1 38.44 642 GLU A C 1
ATOM 5123 O O . GLU A 1 642 ? -15.516 -47.469 15.711 1 38.44 642 GLU A O 1
ATOM 5128 N N . GLN A 1 643 ? -13.781 -48.656 16.406 1 38.75 643 GLN A N 1
ATOM 5129 C CA . GLN A 1 643 ? -14.664 -49.469 17.234 1 38.75 643 GLN A CA 1
ATOM 5130 C C . GLN A 1 643 ? -15.547 -48.594 18.125 1 38.75 643 GLN A C 1
ATOM 5132 O O . GLN A 1 643 ? -16.453 -49.125 18.781 1 38.75 643 GLN A O 1
ATOM 5137 N N . LYS A 1 644 ? -15.25 -47.438 18.391 1 36 644 LYS A N 1
ATOM 5138 C CA . LYS A 1 644 ? -16.312 -47 19.297 1 36 644 LYS A CA 1
ATOM 5139 C C . LYS A 1 644 ? -17.672 -47.094 18.609 1 36 644 LYS A C 1
ATOM 5141 O O . LYS A 1 644 ? -18.672 -47.469 19.25 1 36 644 LYS A O 1
ATOM 5146 N N . ASP A 1 645 ? -18.203 -46.156 17.578 1 36.47 645 ASP A N 1
ATOM 5147 C CA . ASP A 1 645 ? -19.641 -46.219 17.328 1 36.47 645 ASP A CA 1
ATOM 5148 C C . ASP A 1 645 ? -19.984 -47.219 16.25 1 36.47 645 ASP A C 1
ATOM 5150 O O . ASP A 1 645 ? -21.031 -47.125 15.617 1 36.47 645 ASP A O 1
ATOM 5154 N N . GLY A 1 646 ? -19.609 -48.594 16.188 1 35.56 646 GLY A N 1
ATOM 5155 C CA . GLY A 1 646 ? -19.984 -49.812 15.492 1 35.56 646 GLY A CA 1
ATOM 5156 C C . GLY A 1 646 ? -19.578 -49.844 14.023 1 35.56 646 GLY A C 1
ATOM 5157 O O . GLY A 1 646 ? -19.719 -50.844 13.344 1 35.56 646 GLY A O 1
ATOM 5158 N N . LYS A 1 647 ? -20.125 -48.844 12.977 1 40.47 647 LYS A N 1
ATOM 5159 C CA . LYS A 1 647 ? -20.141 -49.062 11.531 1 40.47 647 LYS A CA 1
ATOM 5160 C C . LYS A 1 647 ? -18.719 -49.062 10.961 1 40.47 647 LYS A C 1
ATOM 5162 O O . LYS A 1 647 ? -17.922 -48.188 11.305 1 40.47 647 LYS A O 1
ATOM 5167 N N . SER A 1 648 ? -18.344 -50.219 10.375 1 39.06 648 SER A N 1
ATOM 5168 C CA . SER A 1 648 ? -17.031 -50.5 9.805 1 39.06 648 SER A CA 1
ATOM 5169 C C . SER A 1 648 ? -16.688 -49.531 8.672 1 39.06 648 SER A C 1
ATOM 5171 O O . SER A 1 648 ? -17.453 -49.375 7.723 1 39.06 648 SER A O 1
ATOM 5173 N N . ARG A 1 649 ? -16.062 -48.344 8.758 1 45.56 649 ARG A N 1
ATOM 5174 C CA . ARG A 1 649 ? -15.586 -47.219 7.992 1 45.56 649 ARG A CA 1
ATOM 5175 C C . ARG A 1 649 ? -14.68 -47.656 6.844 1 45.56 649 ARG A C 1
ATOM 5177 O O . ARG A 1 649 ? -14.016 -46.812 6.223 1 45.56 649 ARG A O 1
ATOM 5184 N N . THR A 1 650 ? -14.383 -49 6.691 1 47.69 650 THR A N 1
ATOM 5185 C CA . THR A 1 650 ? -13.344 -49.344 5.727 1 47.69 650 THR A CA 1
ATOM 5186 C C . THR A 1 650 ? -13.945 -49.594 4.352 1 47.69 650 THR A C 1
ATOM 5188 O O . THR A 1 650 ? -13.914 -50.75 3.869 1 47.69 650 THR A O 1
ATOM 5191 N N . ASP A 1 651 ? -14.922 -48.938 3.961 1 52.62 651 ASP A N 1
ATOM 5192 C CA . ASP A 1 651 ? -15.305 -49.125 2.566 1 52.62 651 ASP A CA 1
ATOM 5193 C C . ASP A 1 651 ? -14.141 -48.812 1.63 1 52.62 651 ASP A C 1
ATOM 5195 O O . ASP A 1 651 ? -13.648 -47.688 1.579 1 52.62 651 ASP A O 1
ATOM 5199 N N . PRO A 1 652 ? -13.531 -49.844 1.077 1 53.72 652 PRO A N 1
ATOM 5200 C CA . PRO A 1 652 ? -12.367 -49.688 0.204 1 53.72 652 PRO A CA 1
ATOM 5201 C C . PRO A 1 652 ? -12.625 -48.75 -0.965 1 53.72 652 PRO A C 1
ATOM 5203 O O . PRO A 1 652 ? -11.68 -48.281 -1.605 1 53.72 652 PRO A O 1
ATOM 5206 N N . ASN A 1 653 ? -13.93 -48.5 -1.197 1 60.16 653 ASN A N 1
ATOM 5207 C CA . ASN A 1 653 ? -14.227 -47.594 -2.316 1 60.16 653 ASN A CA 1
ATOM 5208 C C . ASN A 1 653 ? -14.336 -46.156 -1.864 1 60.16 653 ASN A C 1
ATOM 5210 O O . ASN A 1 653 ? -14.711 -45.281 -2.648 1 60.16 653 ASN A O 1
ATOM 5214 N N . THR A 1 654 ? -14.055 -45.969 -0.641 1 70.38 654 THR A N 1
ATOM 5215 C CA . THR A 1 654 ? -14.117 -44.594 -0.109 1 70.38 654 THR A CA 1
ATOM 5216 C C . THR A 1 654 ? -12.719 -44 -0.019 1 70.38 654 THR A C 1
ATOM 5218 O O . THR A 1 654 ? -11.812 -44.594 0.557 1 70.38 654 THR A O 1
ATOM 5221 N N . TYR A 1 655 ? -12.594 -42.844 -0.858 1 72.19 655 TYR A N 1
ATOM 5222 C CA . TYR A 1 655 ? -11.328 -42.125 -0.832 1 72.19 655 TYR A CA 1
ATOM 5223 C C . TYR A 1 655 ? -11.445 -40.844 -0.009 1 72.19 655 TYR A C 1
ATOM 5225 O O . TYR A 1 655 ? -12.102 -39.906 -0.427 1 72.19 655 TYR A O 1
ATOM 5233 N N . TRP A 1 656 ? -10.805 -40.969 1.11 1 75.94 656 TRP A N 1
ATOM 5234 C CA . TRP A 1 656 ? -10.766 -39.75 1.886 1 75.94 656 TRP A CA 1
ATOM 5235 C C . TRP A 1 656 ? -9.648 -38.812 1.389 1 75.94 656 TRP A C 1
ATOM 5237 O O . TRP A 1 656 ? -9.797 -37.594 1.396 1 75.94 656 TRP A O 1
ATOM 5247 N N . ILE A 1 657 ? -8.625 -39.469 0.956 1 80.06 657 ILE A N 1
ATOM 5248 C CA . ILE A 1 657 ? -7.449 -38.781 0.429 1 80.06 657 ILE A CA 1
ATOM 5249 C C . ILE A 1 657 ? -6.91 -39.531 -0.781 1 80.06 657 ILE A C 1
ATOM 5251 O O . ILE A 1 657 ? -7.051 -40.75 -0.865 1 80.06 657 ILE A O 1
ATOM 5255 N N . THR A 1 658 ? -6.41 -38.812 -1.725 1 81.19 658 THR A N 1
ATOM 5256 C CA . THR A 1 658 ? -5.719 -39.469 -2.834 1 81.19 658 THR A CA 1
ATOM 5257 C C . THR A 1 658 ? -4.43 -38.719 -3.172 1 81.19 658 THR A C 1
ATOM 5259 O O . THR A 1 658 ? -4.379 -37.5 -3.104 1 81.19 658 THR A O 1
ATOM 5262 N N . CYS A 1 659 ? -3.393 -39.406 -3.539 1 79.75 659 CYS A N 1
ATOM 5263 C CA . CYS A 1 659 ? -2.111 -38.812 -3.936 1 79.75 659 CYS A CA 1
ATOM 5264 C C . CYS A 1 659 ? -1.896 -38.969 -5.438 1 79.75 659 CYS A C 1
ATOM 5266 O O . CYS A 1 659 ? -0.814 -38.656 -5.941 1 79.75 659 CYS A O 1
ATOM 5268 N N . ARG A 1 660 ? -2.906 -39.406 -6.102 1 79.44 660 ARG A N 1
ATOM 5269 C CA . ARG A 1 660 ? -2.818 -39.531 -7.555 1 79.44 660 ARG A CA 1
ATOM 5270 C C . ARG A 1 660 ? -2.84 -38.156 -8.211 1 79.44 660 ARG A C 1
ATOM 5272 O O . ARG A 1 660 ? -3.611 -37.281 -7.805 1 79.44 660 ARG A O 1
ATOM 5279 N N . PRO A 1 661 ? -1.958 -37.969 -9.18 1 86.44 661 PRO A N 1
ATOM 5280 C CA . PRO A 1 661 ? -1.987 -36.688 -9.891 1 86.44 661 PRO A CA 1
ATOM 5281 C C . PRO A 1 661 ? -3.342 -36.406 -10.531 1 86.44 661 PRO A C 1
ATOM 5283 O O . PRO A 1 661 ? -3.988 -37.312 -11.055 1 86.44 661 PRO A O 1
ATOM 5286 N N . ASN A 1 662 ? -3.799 -35.188 -10.461 1 90.06 662 ASN A N 1
ATOM 5287 C CA . ASN A 1 662 ? -5.113 -34.844 -10.977 1 90.06 662 ASN A CA 1
ATOM 5288 C C . ASN A 1 662 ? -5.23 -33.312 -11.188 1 90.06 662 ASN A C 1
ATOM 5290 O O . ASN A 1 662 ? -4.359 -32.562 -10.758 1 90.06 662 ASN A O 1
ATOM 5294 N N . VAL A 1 663 ? -6.184 -32.938 -11.898 1 94.38 663 VAL A N 1
ATOM 5295 C CA . VAL A 1 663 ? -6.68 -31.562 -11.969 1 94.38 663 VAL A CA 1
ATOM 5296 C C . VAL A 1 663 ? -8.117 -31.516 -11.469 1 94.38 663 VAL A C 1
ATOM 5298 O O . VAL A 1 663 ? -8.945 -32.344 -11.836 1 94.38 663 VAL A O 1
ATOM 5301 N N . GLY A 1 664 ? -8.414 -30.625 -10.562 1 96.56 664 GLY A N 1
ATOM 5302 C CA . GLY A 1 664 ? -9.727 -30.547 -9.945 1 96.56 664 GLY A CA 1
ATOM 5303 C C . GLY A 1 664 ? -10.719 -29.734 -10.766 1 96.56 664 GLY A C 1
ATOM 5304 O O . GLY A 1 664 ? -10.391 -28.641 -11.25 1 96.56 664 GLY A O 1
ATOM 5305 N N . LEU A 1 665 ? -11.922 -30.297 -10.977 1 97.31 665 LEU A N 1
ATOM 5306 C CA . LEU A 1 665 ? -13.078 -29.594 -11.531 1 97.31 665 LEU A CA 1
ATOM 5307 C C . LEU A 1 665 ? -14.109 -29.312 -10.445 1 97.31 665 LEU A C 1
ATOM 5309 O O . LEU A 1 665 ? -14.586 -30.219 -9.773 1 97.31 665 LEU A O 1
ATOM 5313 N N . VAL A 1 666 ? -14.398 -28.078 -10.258 1 98.12 666 VAL A N 1
ATOM 5314 C CA . VAL A 1 666 ? -15.344 -27.672 -9.219 1 98.12 666 VAL A CA 1
ATOM 5315 C C . VAL A 1 666 ? -16.656 -27.219 -9.852 1 98.12 666 VAL A C 1
ATOM 5317 O O . VAL A 1 666 ? -16.656 -26.344 -10.719 1 98.12 666 VAL A O 1
ATOM 5320 N N . TYR A 1 667 ? -17.734 -27.812 -9.43 1 97.31 667 TYR A N 1
ATOM 5321 C CA . TYR A 1 667 ? -19.062 -27.5 -9.953 1 97.31 667 TYR A CA 1
ATOM 5322 C C . TYR A 1 667 ? -19.859 -26.656 -8.961 1 97.31 667 TYR A C 1
ATOM 5324 O O . TYR A 1 667 ? -19.859 -26.922 -7.762 1 97.31 667 TYR A O 1
ATOM 5332 N N . LEU A 1 668 ? -20.469 -25.641 -9.461 1 96.62 668 LEU A N 1
ATOM 5333 C CA . LEU A 1 668 ? -21.297 -24.75 -8.633 1 96.62 668 LEU A CA 1
ATOM 5334 C C . LEU A 1 668 ? -22.719 -24.703 -9.148 1 96.62 668 LEU A C 1
ATOM 5336 O O . LEU A 1 668 ? -22.953 -24.812 -10.352 1 96.62 668 LEU A O 1
ATOM 5340 N N . GLU A 1 669 ? -23.688 -24.594 -8.258 1 93.81 669 GLU A N 1
ATOM 5341 C CA . GLU A 1 669 ? -25.094 -24.312 -8.523 1 93.81 669 GLU A CA 1
ATOM 5342 C C . GLU A 1 669 ? -25.609 -23.156 -7.668 1 93.81 669 GLU A C 1
ATOM 5344 O O . GLU A 1 669 ? -25.531 -23.219 -6.438 1 93.81 669 GLU A O 1
ATOM 5349 N N . GLN A 1 670 ? -26.109 -22.125 -8.25 1 90.5 670 GLN A N 1
ATOM 5350 C CA . GLN A 1 670 ? -26.656 -20.969 -7.574 1 90.5 670 GLN A CA 1
ATOM 5351 C C . GLN A 1 670 ? -25.625 -20.344 -6.625 1 90.5 670 GLN A C 1
ATOM 5353 O O . GLN A 1 670 ? -25.953 -20.031 -5.477 1 90.5 670 GLN A O 1
ATOM 5358 N N . GLY A 1 671 ? -24.406 -20.391 -7.098 1 91.38 671 GLY A N 1
ATOM 5359 C CA . GLY A 1 671 ? -23.375 -19.688 -6.359 1 91.38 671 GLY A CA 1
ATOM 5360 C C . GLY A 1 671 ? -22.766 -20.531 -5.25 1 91.38 671 GLY A C 1
ATOM 5361 O O . GLY A 1 671 ? -21.969 -20.031 -4.453 1 91.38 671 GLY A O 1
ATOM 5362 N N . HIS A 1 672 ? -23.125 -21.859 -5.145 1 94.19 672 HIS A N 1
ATOM 5363 C CA . HIS A 1 672 ? -22.594 -22.766 -4.129 1 94.19 672 HIS A CA 1
ATOM 5364 C C . HIS A 1 672 ? -21.906 -23.969 -4.766 1 94.19 672 HIS A C 1
ATOM 5366 O O . HIS A 1 672 ? -22.391 -24.5 -5.77 1 94.19 672 HIS A O 1
ATOM 5372 N N . VAL A 1 673 ? -20.828 -24.359 -4.211 1 96.94 673 VAL A N 1
ATOM 5373 C CA . VAL A 1 673 ? -20.156 -25.562 -4.695 1 96.94 673 VAL A CA 1
ATOM 5374 C C . VAL A 1 673 ? -20.984 -26.797 -4.359 1 96.94 673 VAL A C 1
ATOM 5376 O O . VAL A 1 673 ? -21.422 -26.953 -3.219 1 96.94 673 VAL A O 1
ATOM 5379 N N . VAL A 1 674 ? -21.094 -27.703 -5.312 1 96 674 VAL A N 1
ATOM 5380 C CA . VAL A 1 674 ? -21.922 -28.875 -5.066 1 96 674 VAL A CA 1
ATOM 5381 C C . VAL A 1 674 ? -21.094 -30.141 -5.246 1 96 674 VAL A C 1
ATOM 5383 O O . VAL A 1 674 ? -21.438 -31.203 -4.711 1 96 674 VAL A O 1
ATOM 5386 N N . LYS A 1 675 ? -20.016 -30 -6.008 1 94.75 675 LYS A N 1
ATOM 5387 C CA . LYS A 1 675 ? -19.203 -31.188 -6.211 1 94.75 675 LYS A CA 1
ATOM 5388 C C . LYS A 1 675 ? -17.828 -30.828 -6.758 1 94.75 675 LYS A C 1
ATOM 5390 O O . LYS A 1 675 ? -17.656 -29.766 -7.379 1 94.75 675 LYS A O 1
ATOM 5395 N N . GLN A 1 676 ? -16.875 -31.688 -6.504 1 96 676 GLN A N 1
ATOM 5396 C CA . GLN A 1 676 ? -15.547 -31.672 -7.105 1 96 676 GLN A CA 1
ATOM 5397 C C . GLN A 1 676 ? -15.227 -33 -7.762 1 96 676 GLN A C 1
ATOM 5399 O O . GLN A 1 676 ? -15.438 -34.062 -7.172 1 96 676 GLN A O 1
ATOM 5404 N N . VAL A 1 677 ? -14.742 -32.906 -8.945 1 94.31 677 VAL A N 1
ATOM 5405 C CA . VAL A 1 677 ? -14.281 -34.094 -9.656 1 94.31 677 VAL A CA 1
ATOM 5406 C C . VAL A 1 677 ? -12.781 -34 -9.922 1 94.31 677 VAL A C 1
ATOM 5408 O O . VAL A 1 677 ? -12.305 -33 -10.453 1 94.31 677 VAL A O 1
ATOM 5411 N N . LEU A 1 678 ? -12.047 -34.969 -9.5 1 92.75 678 LEU A N 1
ATOM 5412 C CA . LEU A 1 678 ? -10.617 -35.031 -9.805 1 92.75 678 LEU A CA 1
ATOM 5413 C C . LEU A 1 678 ? -10.375 -35.812 -11.102 1 92.75 678 LEU A C 1
ATOM 5415 O O . LEU A 1 678 ? -10.562 -37.031 -11.156 1 92.75 678 LEU A O 1
ATOM 5419 N N . LEU A 1 679 ? -10.008 -35.031 -12.148 1 90.44 679 LEU A N 1
ATOM 5420 C CA . LEU A 1 679 ? -9.656 -35.656 -13.422 1 90.44 679 LEU A CA 1
ATOM 5421 C C . LEU A 1 679 ? -8.273 -36.281 -13.344 1 90.44 679 LEU A C 1
ATOM 5423 O O . LEU A 1 679 ? -7.277 -35.594 -13.094 1 90.44 679 LEU A O 1
ATOM 5427 N N . SER A 1 680 ? -8.32 -37.625 -13.453 1 83.88 680 SER A N 1
ATOM 5428 C CA . SER A 1 680 ? -7.066 -38.344 -13.398 1 83.88 680 SER A CA 1
ATOM 5429 C C . SER A 1 680 ? -6.863 -39.188 -14.656 1 83.88 680 SER A C 1
ATOM 5431 O O . SER A 1 680 ? -7.832 -39.625 -15.273 1 83.88 680 SER A O 1
ATOM 5433 N N . GLY A 1 681 ? -5.828 -39.125 -15.422 1 71.25 681 GLY A N 1
ATOM 5434 C CA . GLY A 1 681 ? -5.539 -39.875 -16.625 1 71.25 681 GLY A CA 1
ATOM 5435 C C . GLY A 1 681 ? -5.383 -41.375 -16.344 1 71.25 681 GLY A C 1
ATOM 5436 O O . GLY A 1 681 ? -5.078 -42.156 -17.25 1 71.25 681 GLY A O 1
ATOM 5437 N N . ASP A 1 682 ? -5.645 -41.719 -15.078 1 63.81 682 ASP A N 1
ATOM 5438 C CA . ASP A 1 682 ? -5.496 -43.125 -14.719 1 63.81 682 ASP A CA 1
ATOM 5439 C C . ASP A 1 682 ? -6.77 -43.906 -15.039 1 63.81 682 ASP A C 1
ATOM 5441 O O . ASP A 1 682 ? -7.812 -43.688 -14.422 1 63.81 682 ASP A O 1
ATOM 5445 N N . ASP A 1 683 ? -6.746 -44.719 -16.062 1 59.25 683 ASP A N 1
ATOM 5446 C CA . ASP A 1 683 ? -7.883 -45.469 -16.562 1 59.25 683 ASP A CA 1
ATOM 5447 C C . ASP A 1 683 ? -8.359 -46.5 -15.523 1 59.25 683 ASP A C 1
ATOM 5449 O O . ASP A 1 683 ? -9.469 -47 -15.617 1 59.25 683 ASP A O 1
ATOM 5453 N N . ARG A 1 684 ? -7.547 -46.812 -14.547 1 56.16 684 ARG A N 1
ATOM 5454 C CA . ARG A 1 684 ? -7.895 -47.906 -13.656 1 56.16 684 ARG A CA 1
ATOM 5455 C C . ARG A 1 684 ? -8.953 -47.5 -12.648 1 56.16 684 ARG A C 1
ATOM 5457 O O . ARG A 1 684 ? -9.867 -48.25 -12.336 1 56.16 684 ARG A O 1
ATOM 5464 N N . GLU A 1 685 ? -8.828 -46.344 -12.164 1 62.03 685 GLU A N 1
ATOM 5465 C CA . GLU A 1 685 ? -9.758 -45.938 -11.117 1 62.03 685 GLU A CA 1
ATOM 5466 C C . GLU A 1 685 ? -10.664 -44.812 -11.594 1 62.03 685 GLU A C 1
ATOM 5468 O O . GLU A 1 685 ? -11.719 -44.531 -11.008 1 62.03 685 GLU A O 1
ATOM 5473 N N . GLY A 1 686 ? -10.406 -44.375 -12.688 1 73.12 686 GLY A N 1
ATOM 5474 C CA . GLY A 1 686 ? -11.203 -43.281 -13.234 1 73.12 686 GLY A CA 1
ATOM 5475 C C . GLY A 1 686 ? -11.133 -42 -12.406 1 73.12 686 GLY A C 1
ATOM 5476 O O . GLY A 1 686 ? -10.195 -41.812 -11.633 1 73.12 686 GLY A O 1
ATOM 5477 N N . ASN A 1 687 ? -12.086 -41.125 -12.602 1 85.5 687 ASN A N 1
ATOM 5478 C CA . ASN A 1 687 ? -12.148 -39.844 -11.898 1 85.5 687 ASN A CA 1
ATOM 5479 C C . ASN A 1 687 ? -12.742 -40 -10.508 1 85.5 687 ASN A C 1
ATOM 5481 O O . ASN A 1 687 ? -13.633 -40.812 -10.297 1 85.5 687 ASN A O 1
ATOM 5485 N N . LEU A 1 688 ? -12.18 -39.344 -9.516 1 87.5 688 LEU A N 1
ATOM 5486 C CA . LEU A 1 688 ? -12.703 -39.312 -8.156 1 87.5 688 LEU A CA 1
ATOM 5487 C C . LEU A 1 688 ? -13.633 -38.125 -7.949 1 87.5 688 LEU A C 1
ATOM 5489 O O . LEU A 1 688 ? -13.312 -37 -8.375 1 87.5 688 LEU A O 1
ATOM 5493 N N . THR A 1 689 ? -14.828 -38.406 -7.27 1 91.88 689 THR A N 1
ATOM 5494 C CA . THR A 1 689 ? -15.82 -37.344 -7.09 1 91.88 689 THR A CA 1
ATOM 5495 C C . THR A 1 689 ? -16.109 -37.125 -5.609 1 91.88 689 THR A C 1
ATOM 5497 O O . THR A 1 689 ? -16.391 -38.094 -4.875 1 91.88 689 THR A O 1
ATOM 5500 N N . TYR A 1 690 ? -15.969 -35.938 -5.16 1 92.94 690 TYR A N 1
ATOM 5501 C CA . TYR A 1 690 ? -16.438 -35.5 -3.85 1 92.94 690 TYR A CA 1
ATOM 5502 C C . TYR A 1 690 ? -17.75 -34.75 -3.969 1 92.94 690 TYR A C 1
ATOM 5504 O O . TYR A 1 690 ? -17.797 -33.656 -4.527 1 92.94 690 TYR A O 1
ATOM 5512 N N . THR A 1 691 ? -18.828 -35.219 -3.422 1 93.5 691 THR A N 1
ATOM 5513 C CA . THR A 1 691 ? -20.125 -34.562 -3.455 1 93.5 691 THR A CA 1
ATOM 5514 C C . THR A 1 691 ? -20.375 -33.781 -2.166 1 93.5 691 THR A C 1
ATOM 5516 O O . THR A 1 691 ? -20.25 -34.344 -1.069 1 93.5 691 THR A O 1
ATOM 5519 N N . VAL A 1 692 ? -20.594 -32.531 -2.381 1 91.75 692 VAL A N 1
ATOM 5520 C CA . VAL A 1 692 ? -20.844 -31.672 -1.232 1 91.75 692 VAL A CA 1
ATOM 5521 C C . VAL A 1 692 ? -22.328 -31.688 -0.889 1 91.75 692 VAL A C 1
ATOM 5523 O O . VAL A 1 692 ? -23.172 -31.281 -1.705 1 91.75 692 VAL A O 1
ATOM 5526 N N . THR A 1 693 ? -22.734 -32.5 0.027 1 73.56 693 THR A N 1
ATOM 5527 C CA . THR A 1 693 ? -24.125 -32.656 0.393 1 73.56 693 THR A CA 1
ATOM 5528 C C . THR A 1 693 ? -24.609 -31.453 1.203 1 73.56 693 THR A C 1
ATOM 5530 O O . THR A 1 693 ? -23.844 -30.891 1.992 1 73.56 693 THR A O 1
ATOM 5533 N N . LYS A 1 694 ? -25.875 -30.828 0.927 1 58.25 694 LYS A N 1
ATOM 5534 C CA . LYS A 1 694 ? -26.484 -29.75 1.692 1 58.25 694 LYS A CA 1
ATOM 5535 C C . LYS A 1 694 ? -26.781 -30.188 3.125 1 58.25 694 LYS A C 1
ATOM 5537 O O . LYS A 1 694 ? -27.156 -31.328 3.363 1 58.25 694 LYS A O 1
ATOM 5542 N N . MET B 1 1 ? -23.531 34.906 11.75 1 36.72 1 MET B N 1
ATOM 5543 C CA . MET B 1 1 ? -23.797 35.094 10.336 1 36.72 1 MET B CA 1
ATOM 5544 C C . MET B 1 1 ? -25.234 35.594 10.117 1 36.72 1 MET B C 1
ATOM 5546 O O . MET B 1 1 ? -26.156 35.125 10.773 1 36.72 1 MET B O 1
ATOM 5550 N N . ASP B 1 2 ? -25.391 36.594 9.688 1 41.91 2 ASP B N 1
ATOM 5551 C CA . ASP B 1 2 ? -26.734 37 9.289 1 41.91 2 ASP B CA 1
ATOM 5552 C C . ASP B 1 2 ? -27.422 35.906 8.484 1 41.91 2 ASP B C 1
ATOM 5554 O O . ASP B 1 2 ? -26.781 35.219 7.68 1 41.91 2 ASP B O 1
ATOM 5558 N N . ASP B 1 3 ? -28.484 35.25 9.008 1 47.81 3 ASP B N 1
ATOM 5559 C CA . ASP B 1 3 ? -29.344 34.188 8.453 1 47.81 3 ASP B CA 1
ATOM 5560 C C . ASP B 1 3 ? -29.312 34.188 6.93 1 47.81 3 ASP B C 1
ATOM 5562 O O . ASP B 1 3 ? -29.516 33.156 6.293 1 47.81 3 ASP B O 1
ATOM 5566 N N . ASN B 1 4 ? -29.125 35.438 6.301 1 46.75 4 ASN B N 1
ATOM 5567 C CA . ASN B 1 4 ? -29.312 35.656 4.871 1 46.75 4 ASN B CA 1
ATOM 5568 C C . ASN B 1 4 ? -27.969 35.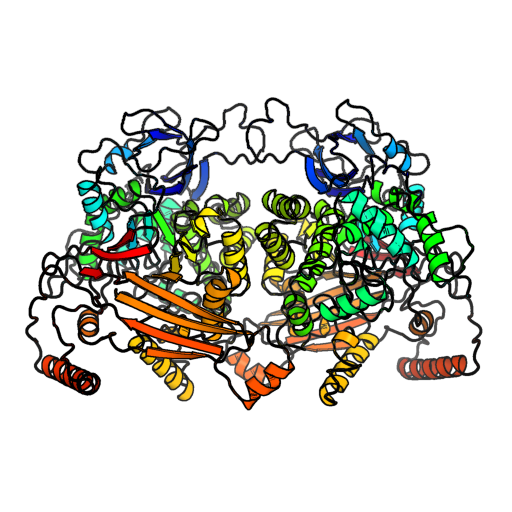656 4.137 1 46.75 4 ASN B C 1
ATOM 5570 O O . ASN B 1 4 ? -27.891 36.125 3 1 46.75 4 ASN B O 1
ATOM 5574 N N . GLN B 1 5 ? -26.875 35.312 4.758 1 59.84 5 GLN B N 1
ATOM 5575 C CA . GLN B 1 5 ? -25.625 35.594 4.035 1 59.84 5 GLN B CA 1
ATOM 5576 C C . GLN B 1 5 ? -25.266 34.438 3.117 1 59.84 5 GLN B C 1
ATOM 5578 O O . GLN B 1 5 ? -25.219 33.281 3.555 1 59.84 5 GLN B O 1
ATOM 5583 N N . THR B 1 6 ? -25.281 34.656 1.825 1 81.38 6 THR B N 1
ATOM 5584 C CA . THR B 1 6 ? -24.906 33.781 0.726 1 81.38 6 THR B CA 1
ATOM 5585 C C . THR B 1 6 ? -23.391 33.562 0.704 1 81.38 6 THR B C 1
ATOM 5587 O O . THR B 1 6 ? -22.625 34.531 0.891 1 81.38 6 THR B O 1
ATOM 5590 N N . LEU B 1 7 ? -22.891 32.344 0.817 1 92.31 7 LEU B N 1
ATOM 5591 C CA . LEU B 1 7 ? -21.469 32 0.714 1 92.31 7 LEU B CA 1
ATOM 5592 C C . LEU B 1 7 ? -20.875 32.531 -0.586 1 92.31 7 LEU B C 1
ATOM 5594 O O . LEU B 1 7 ? -21.531 32.5 -1.631 1 92.31 7 LEU B O 1
ATOM 5598 N N . PRO B 1 8 ? -19.75 33.156 -0.494 1 94.31 8 PRO B N 1
ATOM 5599 C CA . PRO B 1 8 ? -19.094 33.594 -1.729 1 94.31 8 PRO B CA 1
ATOM 5600 C C . PRO B 1 8 ? -18.734 32.406 -2.654 1 94.31 8 PRO B C 1
ATOM 5602 O O . PRO B 1 8 ? -18.781 31.25 -2.236 1 94.31 8 PRO B O 1
ATOM 5605 N N . LEU B 1 9 ? -18.438 32.75 -3.869 1 93.75 9 LEU B N 1
ATOM 5606 C CA . LEU B 1 9 ? -18.062 31.719 -4.844 1 93.75 9 LEU B CA 1
ATOM 5607 C C . LEU B 1 9 ? -16.781 31 -4.418 1 93.75 9 LEU B C 1
ATOM 5609 O O . LEU B 1 9 ? -16.734 29.766 -4.391 1 93.75 9 LEU B O 1
ATOM 5613 N N . ILE B 1 10 ? -15.781 31.828 -4.156 1 95.88 10 ILE B N 1
ATOM 5614 C CA . ILE B 1 10 ? -14.539 31.266 -3.629 1 95.88 10 ILE B CA 1
ATOM 5615 C C . ILE B 1 10 ? -14.602 31.219 -2.104 1 95.88 10 ILE B C 1
ATOM 5617 O O . ILE B 1 10 ? -14.641 32.25 -1.447 1 95.88 10 ILE B O 1
ATOM 5621 N N . LEU B 1 11 ? -14.594 30.031 -1.561 1 97.06 11 LEU B N 1
ATOM 5622 C CA . LEU B 1 11 ? -14.68 29.844 -0.117 1 97.06 11 LEU B CA 1
ATOM 5623 C C . LEU B 1 11 ? -13.297 29.953 0.525 1 97.06 11 LEU B C 1
ATOM 5625 O O . LEU B 1 11 ? -13.172 30.438 1.654 1 97.06 11 LEU B O 1
ATOM 5629 N N . ALA B 1 12 ? -12.305 29.484 -0.107 1 97.38 12 ALA B N 1
ATOM 5630 C CA . ALA B 1 12 ? -10.906 29.531 0.301 1 97.38 12 ALA B CA 1
ATOM 5631 C C . ALA B 1 12 ? -9.977 29.359 -0.897 1 97.38 12 ALA B C 1
ATOM 5633 O O . ALA B 1 12 ? -10.328 28.688 -1.866 1 97.38 12 ALA B O 1
ATOM 5634 N N . GLY B 1 13 ? -8.781 29.953 -0.771 1 96.38 13 GLY B N 1
ATOM 5635 C CA . GLY B 1 13 ? -7.812 29.906 -1.854 1 96.38 13 GLY B CA 1
ATOM 5636 C C . GLY B 1 13 ? -7.754 31.188 -2.664 1 96.38 13 GLY B C 1
ATOM 5637 O O . GLY B 1 13 ? -8.453 32.156 -2.361 1 96.38 13 GLY B O 1
ATOM 5638 N N . PRO B 1 14 ? -6.902 31.172 -3.641 1 97.19 14 PRO B N 1
ATOM 5639 C CA . PRO B 1 14 ? -6.051 30.078 -4.098 1 97.19 14 PRO B CA 1
ATOM 5640 C C . PRO B 1 14 ? -4.91 29.766 -3.127 1 97.19 14 PRO B C 1
ATOM 5642 O O . PRO B 1 14 ? -4.391 30.672 -2.475 1 97.19 14 PRO B O 1
ATOM 5645 N N . ILE B 1 15 ? -4.613 28.547 -2.939 1 98.31 15 ILE B N 1
ATOM 5646 C CA . ILE B 1 15 ? -3.424 28.094 -2.221 1 98.31 15 ILE B CA 1
ATOM 5647 C C . ILE B 1 15 ? -2.461 27.422 -3.189 1 98.31 15 ILE B C 1
ATOM 5649 O O . ILE B 1 15 ? -2.85 26.5 -3.916 1 98.31 15 ILE B O 1
ATOM 5653 N N . LEU B 1 16 ? -1.256 27.969 -3.307 1 98.44 16 LEU B N 1
ATOM 5654 C CA . LEU B 1 16 ? -0.215 27.297 -4.082 1 98.44 16 LEU B CA 1
ATOM 5655 C C . LEU B 1 16 ? 0.257 26.031 -3.381 1 98.44 16 LEU B C 1
ATOM 5657 O O . LEU B 1 16 ? 0.699 26.078 -2.23 1 98.44 16 LEU B O 1
ATOM 5661 N N . ARG B 1 17 ? 0.124 24.938 -4.07 1 98.38 17 ARG B N 1
ATOM 5662 C CA . ARG B 1 17 ? 0.441 23.656 -3.453 1 98.38 17 ARG B CA 1
ATOM 5663 C C . ARG B 1 17 ? 1.687 23.047 -4.082 1 98.38 17 ARG B C 1
ATOM 5665 O O . ARG B 1 17 ? 2.758 23.656 -4.074 1 98.38 17 ARG B O 1
ATOM 5672 N N . ARG B 1 18 ? 1.639 21.812 -4.535 1 97.81 18 ARG B N 1
ATOM 5673 C CA . ARG B 1 18 ? 2.842 21.141 -5.016 1 97.81 18 ARG B CA 1
ATOM 5674 C C . ARG B 1 18 ? 3.396 21.844 -6.254 1 97.81 18 ARG B C 1
ATOM 5676 O O . ARG B 1 18 ? 2.676 22.047 -7.238 1 97.81 18 ARG B O 1
ATOM 5683 N N . VAL B 1 19 ? 4.617 22.219 -6.191 1 97.44 19 VAL B N 1
ATOM 5684 C CA . VAL B 1 19 ? 5.344 22.844 -7.285 1 97.44 19 VAL B CA 1
ATOM 5685 C C . VAL B 1 19 ? 6.672 22.141 -7.508 1 97.44 19 VAL B C 1
ATOM 5687 O O . VAL B 1 19 ? 7.449 21.953 -6.57 1 97.44 19 VAL B O 1
ATOM 5690 N N . THR B 1 20 ? 6.848 21.656 -8.648 1 94.06 20 THR B N 1
ATOM 5691 C CA . THR B 1 20 ? 8.109 21.094 -9.109 1 94.06 20 THR B CA 1
ATOM 5692 C C . THR B 1 20 ? 8.555 21.75 -10.414 1 94.06 20 THR B C 1
ATOM 5694 O O . THR B 1 20 ? 7.871 22.641 -10.93 1 94.06 20 THR B O 1
ATOM 5697 N N . ALA B 1 21 ? 9.695 21.344 -10.891 1 93.31 21 ALA B N 1
ATOM 5698 C CA . ALA B 1 21 ? 10.188 21.891 -12.148 1 93.31 21 ALA B CA 1
ATOM 5699 C C . ALA B 1 21 ? 9.25 21.562 -13.305 1 93.31 21 ALA B C 1
ATOM 5701 O O . ALA B 1 21 ? 9.242 22.25 -14.328 1 93.31 21 ALA B O 1
ATOM 5702 N N . ASP B 1 22 ? 8.359 20.578 -13.094 1 91.38 22 ASP B N 1
ATOM 5703 C CA . ASP B 1 22 ? 7.562 20.094 -14.219 1 91.38 22 ASP B CA 1
ATOM 5704 C C . ASP B 1 22 ? 6.07 20.328 -13.977 1 91.38 22 ASP B C 1
ATOM 5706 O O . ASP B 1 22 ? 5.246 20.062 -14.852 1 91.38 22 ASP B O 1
ATOM 5710 N N . SER B 1 23 ? 5.777 20.859 -12.789 1 93 23 SER B N 1
ATOM 5711 C CA . SER B 1 23 ? 4.355 20.953 -12.477 1 93 23 SER B CA 1
ATOM 5712 C C . SER B 1 23 ? 4.098 22.016 -11.414 1 93 23 SER B C 1
ATOM 5714 O O . SER B 1 23 ? 4.875 22.156 -10.469 1 93 23 SER B O 1
ATOM 5716 N N . VAL B 1 24 ? 3.023 22.766 -11.602 1 96.62 24 VAL B N 1
ATOM 5717 C CA . VAL B 1 24 ? 2.535 23.734 -10.625 1 96.62 24 VAL B CA 1
ATOM 5718 C C . VAL B 1 24 ? 1.066 23.469 -10.312 1 96.62 24 VAL B C 1
ATOM 5720 O O . VAL B 1 24 ? 0.231 23.422 -11.219 1 96.62 24 VAL B O 1
ATOM 5723 N N . THR B 1 25 ? 0.75 23.281 -9.047 1 97 25 THR B N 1
ATOM 5724 C CA . THR B 1 25 ? -0.61 22.938 -8.641 1 97 25 THR B CA 1
ATOM 5725 C C . THR B 1 25 ? -1.202 24.031 -7.754 1 97 25 THR B C 1
ATOM 5727 O O . THR B 1 25 ? -0.534 24.531 -6.844 1 97 25 THR B O 1
ATOM 5730 N N . VAL B 1 26 ? -2.455 24.391 -8.039 1 97.25 26 VAL B N 1
ATOM 5731 C CA . VAL B 1 26 ? -3.182 25.359 -7.23 1 97.25 26 VAL B CA 1
ATOM 5732 C C . VAL B 1 26 ? -4.488 24.75 -6.73 1 97.25 26 VAL B C 1
ATOM 5734 O O . VAL B 1 26 ? -5.168 24.031 -7.469 1 97.25 26 VAL B O 1
ATOM 5737 N N . TRP B 1 27 ? -4.801 24.984 -5.465 1 97.69 27 TRP B N 1
ATOM 5738 C CA . TRP B 1 27 ? -5.992 24.453 -4.809 1 97.69 27 TRP B CA 1
ATOM 5739 C C . TRP B 1 27 ? -7.027 25.562 -4.594 1 97.69 27 TRP B C 1
ATOM 5741 O O . TRP B 1 27 ? -6.676 26.688 -4.27 1 97.69 27 TRP B O 1
ATOM 5751 N N . LEU B 1 28 ? -8.375 25.219 -4.77 1 96.56 28 LEU B N 1
ATOM 5752 C CA . LEU B 1 28 ? -9.5 26.125 -4.527 1 96.56 28 LEU B CA 1
ATOM 5753 C C . LEU B 1 28 ? -10.656 25.375 -3.867 1 96.56 28 LEU B C 1
ATOM 5755 O O . LEU B 1 28 ? -10.945 24.234 -4.215 1 96.56 28 LEU B O 1
ATOM 5759 N N . ALA B 1 29 ? -11.281 26 -2.926 1 97.88 29 ALA B N 1
ATOM 5760 C CA . ALA B 1 29 ? -12.594 25.594 -2.445 1 97.88 29 ALA B CA 1
ATOM 5761 C C . ALA B 1 29 ? -13.672 26.578 -2.906 1 97.88 29 ALA B C 1
ATOM 5763 O O . ALA B 1 29 ? -13.516 27.797 -2.771 1 97.88 29 ALA B O 1
ATOM 5764 N N . THR B 1 30 ? -14.742 26.047 -3.508 1 97 30 THR B N 1
ATOM 5765 C CA . THR B 1 30 ? -15.781 26.906 -4.086 1 97 30 THR B CA 1
ATOM 5766 C C . THR B 1 30 ? -17.172 26.438 -3.66 1 97 30 THR B C 1
ATOM 5768 O O . THR B 1 30 ? -17.344 25.281 -3.248 1 97 30 THR B O 1
ATOM 5771 N N . SER B 1 31 ? -18.141 27.344 -3.732 1 96.75 31 SER B N 1
ATOM 5772 C CA . SER B 1 31 ? -19.516 27.016 -3.348 1 96.75 31 SER B CA 1
ATOM 5773 C C . SER B 1 31 ? -20.25 26.312 -4.484 1 96.75 31 SER B C 1
ATOM 5775 O O . SER B 1 31 ? -21.312 25.734 -4.27 1 96.75 31 SER B O 1
ATOM 5777 N N . ARG B 1 32 ? -19.719 26.375 -5.688 1 95.44 32 ARG B N 1
ATOM 5778 C CA . ARG B 1 32 ? -20.203 25.625 -6.84 1 95.44 32 ARG B CA 1
ATOM 5779 C C . ARG B 1 32 ? -19.047 25.125 -7.707 1 95.44 32 ARG B C 1
ATOM 5781 O O . ARG B 1 32 ? -17.922 25.609 -7.574 1 95.44 32 ARG B O 1
ATOM 5788 N N . ARG B 1 33 ? -19.344 24.141 -8.523 1 93.44 33 ARG B N 1
ATOM 5789 C CA . ARG B 1 33 ? -18.297 23.641 -9.414 1 93.44 33 ARG B CA 1
ATOM 5790 C C . ARG B 1 33 ? -17.797 24.734 -10.344 1 93.44 33 ARG B C 1
ATOM 5792 O O . ARG B 1 33 ? -18.578 25.531 -10.852 1 93.44 33 ARG B O 1
ATOM 5799 N N . LEU B 1 34 ? -16.562 24.875 -10.43 1 89.62 34 LEU B N 1
ATOM 5800 C CA . LEU B 1 34 ? -15.922 25.875 -11.273 1 89.62 34 LEU B CA 1
ATOM 5801 C C . LEU B 1 34 ? -14.82 25.266 -12.125 1 89.62 34 LEU B C 1
ATOM 5803 O O . LEU B 1 34 ? -13.938 24.578 -11.609 1 89.62 34 LEU B O 1
ATOM 5807 N N . ASP B 1 35 ? -14.93 25.391 -13.414 1 89.31 35 ASP B N 1
ATOM 5808 C CA . ASP B 1 35 ? -13.836 25.016 -14.297 1 89.31 35 ASP B CA 1
ATOM 5809 C C . ASP B 1 35 ? -12.812 26.156 -14.422 1 89.31 35 ASP B C 1
ATOM 5811 O O . ASP B 1 35 ? -13.164 27.281 -14.781 1 89.31 35 ASP B O 1
ATOM 5815 N N . VAL B 1 36 ? -11.633 25.906 -14.047 1 92.06 36 VAL B N 1
ATOM 5816 C CA . VAL B 1 36 ? -10.617 26.953 -13.93 1 92.06 36 VAL B CA 1
ATOM 5817 C C . VAL B 1 36 ? -9.391 26.562 -14.75 1 92.06 36 VAL B C 1
ATOM 5819 O O . VAL B 1 36 ? -9.008 25.391 -14.797 1 92.06 36 VAL B O 1
ATOM 5822 N N . THR B 1 37 ? -8.852 27.516 -15.414 1 92.62 37 THR B N 1
ATOM 5823 C CA . THR B 1 37 ? -7.578 27.359 -16.094 1 92.62 37 THR B CA 1
ATOM 5824 C C . THR B 1 37 ? -6.469 28.078 -15.352 1 92.62 37 THR B C 1
ATOM 5826 O O . THR B 1 37 ? -6.645 29.234 -14.93 1 92.62 37 THR B O 1
ATOM 5829 N N . LEU B 1 38 ? -5.371 27.438 -15.188 1 95.94 38 LEU B N 1
ATOM 5830 C CA . LEU B 1 38 ? -4.184 27.984 -14.539 1 95.94 38 LEU B CA 1
ATOM 5831 C C . LEU B 1 38 ? -3.119 28.344 -15.57 1 95.94 38 LEU B C 1
ATOM 5833 O O . LEU B 1 38 ? -2.775 27.516 -16.422 1 95.94 38 LEU B O 1
ATOM 5837 N N . ARG B 1 39 ? -2.654 29.562 -15.508 1 96.06 39 ARG B N 1
ATOM 5838 C CA . ARG B 1 39 ? -1.571 30 -16.391 1 96.06 39 ARG B CA 1
ATOM 5839 C C . ARG B 1 39 ? -0.391 30.516 -15.578 1 96.06 39 ARG B C 1
ATOM 5841 O O . ARG B 1 39 ? -0.58 31.203 -14.57 1 96.06 39 ARG B O 1
ATOM 5848 N N . ILE B 1 40 ? 0.806 30.156 -15.984 1 97.25 40 ILE B N 1
ATOM 5849 C CA . ILE B 1 40 ? 2.045 30.578 -15.344 1 97.25 40 ILE B CA 1
ATOM 5850 C C . ILE B 1 40 ? 2.793 31.562 -16.234 1 97.25 40 ILE B C 1
ATOM 5852 O O . ILE B 1 40 ? 2.93 31.328 -17.438 1 97.25 40 ILE B O 1
ATOM 5856 N N . TYR B 1 41 ? 3.295 32.625 -15.602 1 97.12 41 TYR B N 1
ATOM 5857 C CA . TYR B 1 41 ? 3.98 33.688 -16.344 1 97.12 41 TYR B CA 1
ATOM 5858 C C . TYR B 1 41 ? 5.379 33.938 -15.781 1 97.12 41 TYR B C 1
ATOM 5860 O O . TYR B 1 41 ? 5.613 33.75 -14.586 1 97.12 41 TYR B O 1
ATOM 5868 N N . ASP B 1 42 ? 6.238 34.344 -16.688 1 95.19 42 ASP B N 1
ATOM 5869 C CA . ASP B 1 42 ? 7.531 34.812 -16.219 1 95.19 42 ASP B CA 1
ATOM 5870 C C . ASP B 1 42 ? 7.457 36.312 -15.844 1 95.19 42 ASP B C 1
ATOM 5872 O O . ASP B 1 42 ? 6.375 36.875 -15.852 1 95.19 42 ASP B O 1
ATOM 5876 N N . LEU B 1 43 ? 8.562 36.844 -15.398 1 90.81 43 LEU B N 1
ATOM 5877 C CA . LEU B 1 43 ? 8.578 38.219 -14.914 1 90.81 43 LEU B CA 1
ATOM 5878 C C . LEU B 1 43 ? 8.227 39.219 -16.031 1 90.81 43 LEU B C 1
ATOM 5880 O O . LEU B 1 43 ? 7.699 40.281 -15.766 1 90.81 43 LEU B O 1
ATOM 5884 N N . ALA B 1 44 ? 8.516 38.781 -17.297 1 91.94 44 ALA B N 1
ATOM 5885 C CA . ALA B 1 44 ? 8.234 39.625 -18.453 1 91.94 44 ALA B CA 1
ATOM 5886 C C . ALA B 1 44 ? 6.758 39.562 -18.844 1 91.94 44 ALA B C 1
ATOM 5888 O O . ALA B 1 44 ? 6.289 40.344 -19.672 1 91.94 44 ALA B O 1
ATOM 5889 N N . GLY B 1 45 ? 6.078 38.688 -18.234 1 92.81 45 GLY B N 1
ATOM 5890 C CA . GLY B 1 45 ? 4.66 38.531 -18.516 1 92.81 45 GLY B CA 1
ATOM 5891 C C . GLY B 1 45 ? 4.367 37.531 -19.609 1 92.81 45 GLY B C 1
ATOM 5892 O O . GLY B 1 45 ? 3.229 37.375 -20.062 1 92.81 45 GLY B O 1
ATOM 5893 N N . GLU B 1 46 ? 5.32 36.844 -20.016 1 94.94 46 GLU B N 1
ATOM 5894 C CA . GLU B 1 46 ? 5.141 35.781 -21.016 1 94.94 46 GLU B CA 1
ATOM 5895 C C . GLU B 1 46 ? 4.672 34.469 -20.375 1 94.94 46 GLU B C 1
ATOM 5897 O O . GLU B 1 46 ? 5.203 34.062 -19.328 1 94.94 46 GLU B O 1
ATOM 5902 N N . GLN B 1 47 ? 3.707 33.875 -20.969 1 95.19 47 GLN B N 1
ATOM 5903 C CA . GLN B 1 47 ? 3.215 32.625 -20.453 1 95.19 47 GLN B CA 1
ATOM 5904 C C . GLN B 1 47 ? 4.246 31.5 -20.656 1 95.19 47 GLN B C 1
ATOM 5906 O O . GLN B 1 47 ? 4.754 31.312 -21.75 1 95.19 47 GLN B O 1
ATOM 5911 N N . VAL B 1 48 ? 4.5 30.797 -19.625 1 95.88 48 VAL B N 1
ATOM 5912 C CA . VAL B 1 48 ? 5.512 29.75 -19.703 1 95.88 48 VAL B CA 1
ATOM 5913 C C . VAL B 1 48 ? 4.879 28.391 -19.406 1 95.88 48 VAL B C 1
ATOM 5915 O O . VAL B 1 48 ? 5.531 27.359 -19.531 1 95.88 48 VAL B O 1
ATOM 5918 N N . GLY B 1 49 ? 3.674 28.359 -19 1 94.56 49 GLY B N 1
ATOM 5919 C CA . GLY B 1 49 ? 2.961 27.125 -18.719 1 94.56 49 GLY B CA 1
ATOM 5920 C C . GLY B 1 49 ? 1.474 27.328 -18.5 1 94.56 49 GLY B C 1
ATOM 5921 O O . GLY B 1 49 ? 1.026 28.453 -18.266 1 94.56 49 GLY B O 1
ATOM 5922 N N . SER B 1 50 ? 0.688 26.266 -18.641 1 93.12 50 SER B N 1
ATOM 5923 C CA . SER B 1 50 ? -0.756 26.328 -18.438 1 93.12 50 SER B CA 1
ATOM 5924 C C . SER B 1 50 ? -1.339 24.953 -18.141 1 93.12 50 SER B C 1
ATOM 5926 O O . SER B 1 50 ? -0.656 23.938 -18.297 1 93.12 50 SER B O 1
ATOM 5928 N N . SER B 1 51 ? -2.561 25.062 -17.578 1 89.56 51 SER B N 1
ATOM 5929 C CA . SER B 1 51 ? -3.295 23.828 -17.375 1 89.56 51 SER B CA 1
ATOM 5930 C C . SER B 1 51 ? -3.953 23.344 -18.656 1 89.56 51 SER B C 1
ATOM 5932 O O . SER B 1 51 ? -4.371 24.156 -19.484 1 89.56 51 SER B O 1
ATOM 5934 N N . VAL B 1 52 ? -3.412 22.391 -19.438 1 63.28 52 VAL B N 1
ATOM 5935 C CA . VAL B 1 52 ? -3.986 21.984 -20.719 1 63.28 52 VAL B CA 1
ATOM 5936 C C . VAL B 1 52 ? -5.414 21.484 -20.516 1 63.28 52 VAL B C 1
ATOM 5938 O O . VAL B 1 52 ? -5.672 20.672 -19.609 1 63.28 52 VAL B O 1
ATOM 5941 N N . MET B 1 53 ? -6.484 22.422 -20.906 1 51.56 53 MET B N 1
ATOM 5942 C CA . MET B 1 53 ? -7.859 21.938 -20.938 1 51.56 53 MET B CA 1
ATOM 5943 C C . MET B 1 53 ? -7.953 20.625 -21.703 1 51.56 53 MET B C 1
ATOM 5945 O O . MET B 1 53 ? -7.207 20.406 -22.672 1 51.56 53 MET B O 1
ATOM 5949 N N . PRO B 1 54 ? -8.625 19.609 -21.031 1 42.94 54 PRO B N 1
ATOM 5950 C CA . PRO B 1 54 ? -8.859 18.469 -21.922 1 42.94 54 PRO B CA 1
ATOM 5951 C C . PRO B 1 54 ? -9.359 18.891 -23.297 1 42.94 54 PRO B C 1
ATOM 5953 O O . PRO B 1 54 ? -10.195 19.781 -23.422 1 42.94 54 PRO B O 1
ATOM 5956 N N . ASP B 1 55 ? -8.742 19.172 -24.188 1 36 55 ASP B N 1
ATOM 5957 C CA . ASP B 1 55 ? -9.398 19.391 -25.484 1 36 55 ASP B CA 1
ATOM 5958 C C . ASP B 1 55 ? -10.688 18.578 -25.578 1 36 55 ASP B C 1
ATOM 5960 O O . ASP B 1 55 ? -10.766 17.453 -25.078 1 36 55 ASP B O 1
ATOM 5964 N N . SER B 1 56 ? -11.93 19.297 -25.812 1 33.69 56 SER B N 1
ATOM 5965 C CA . SER B 1 56 ? -13.219 18.672 -26.109 1 33.69 56 SER B CA 1
ATOM 5966 C C . SER B 1 56 ? -13.039 17.312 -26.766 1 33.69 56 SER B C 1
ATOM 5968 O O . SER B 1 56 ? -13.859 16.422 -26.578 1 33.69 56 SER B O 1
ATOM 5970 N N . MET B 1 57 ? -12.531 17.297 -27.922 1 30.86 57 MET B N 1
ATOM 5971 C CA . MET B 1 57 ? -12.422 16.078 -28.719 1 30.86 57 MET B CA 1
ATOM 5972 C C . MET B 1 57 ? -11.719 14.977 -27.938 1 30.86 57 MET B C 1
ATOM 5974 O O . MET B 1 57 ? -11.75 13.812 -28.328 1 30.86 57 MET B O 1
ATOM 5978 N N . THR B 1 58 ? -10.883 15.383 -27.172 1 32.69 58 THR B N 1
ATOM 5979 C CA . THR B 1 58 ? -10.094 14.43 -26.391 1 32.69 58 THR B CA 1
ATOM 5980 C C . THR B 1 58 ? -10.789 14.094 -25.078 1 32.69 58 THR B C 1
ATOM 5982 O O . THR B 1 58 ? -10.242 13.383 -24.234 1 32.69 58 THR B O 1
ATOM 5985 N N . GLN B 1 59 ? -11.859 14.75 -24.688 1 31.97 59 GLN B N 1
ATOM 5986 C CA . GLN B 1 59 ? -12.695 14.5 -23.516 1 31.97 59 GLN B CA 1
ATOM 5987 C C . GLN B 1 59 ? -13.203 13.062 -23.5 1 31.97 59 GLN B C 1
ATOM 5989 O O . GLN B 1 59 ? -13.758 12.602 -22.5 1 31.97 59 GLN B O 1
ATOM 5994 N N . GLN B 1 60 ? -13.664 12.594 -24.594 1 28.41 60 GLN B N 1
ATOM 5995 C CA . GLN B 1 60 ? -14.367 11.32 -24.594 1 28.41 60 GLN B CA 1
ATOM 5996 C C . GLN B 1 60 ? -13.484 10.195 -24.047 1 28.41 60 GLN B C 1
ATOM 5998 O O . GLN B 1 60 ? -13.969 9.086 -23.797 1 28.41 60 GLN B O 1
ATOM 6003 N N . ARG B 1 61 ? -12.289 10.102 -24.578 1 29.69 61 ARG B N 1
ATOM 6004 C CA . ARG B 1 61 ? -11.625 8.836 -24.281 1 29.69 61 ARG B CA 1
ATOM 6005 C C . ARG B 1 61 ? -11.242 8.734 -22.812 1 29.69 61 ARG B C 1
ATOM 6007 O O . ARG B 1 61 ? -10.773 9.711 -22.219 1 29.69 61 ARG B O 1
ATOM 6014 N N . ASP B 1 62 ? -11.805 7.875 -22.078 1 29.38 62 ASP B N 1
ATOM 6015 C CA . ASP B 1 62 ? -11.68 7.336 -20.734 1 29.38 62 ASP B CA 1
ATOM 6016 C C . ASP B 1 62 ? -10.227 7.367 -20.266 1 29.38 62 ASP B C 1
ATOM 6018 O O . ASP B 1 62 ? -9.836 6.598 -19.391 1 29.38 62 ASP B O 1
ATOM 6022 N N . THR B 1 63 ? -9.391 7.855 -21.125 1 29.16 63 THR B N 1
ATOM 6023 C CA . THR B 1 63 ? -8.008 7.809 -20.688 1 29.16 63 THR B CA 1
ATOM 6024 C C . THR B 1 63 ? -7.812 8.648 -19.422 1 29.16 63 THR B C 1
ATOM 6026 O O . THR B 1 63 ? -8.344 9.758 -19.312 1 29.16 63 THR B O 1
ATOM 6029 N N . TRP B 1 64 ? -7.602 8.07 -18.375 1 29.19 64 TRP B N 1
ATOM 6030 C CA . TRP B 1 64 ? -7.242 8.719 -17.109 1 29.19 64 TRP B CA 1
ATOM 6031 C C . TRP B 1 64 ? -6.254 9.852 -17.344 1 29.19 64 TRP B C 1
ATOM 6033 O O . TRP B 1 64 ? -5.039 9.648 -17.297 1 29.19 64 TRP B O 1
ATOM 6043 N N . VAL B 1 65 ? -6.102 10.188 -18.672 1 32.88 65 VAL B N 1
ATOM 6044 C CA . VAL B 1 65 ? -5.398 11.461 -18.531 1 32.88 65 VAL B CA 1
ATOM 6045 C C . VAL B 1 65 ? -6.086 12.32 -17.484 1 32.88 65 VAL B C 1
ATOM 6047 O O . VAL B 1 65 ? -7.223 12.758 -17.672 1 32.88 65 VAL B O 1
ATOM 6050 N N . GLY B 1 66 ? -5.93 12.094 -16.328 1 38.34 66 GLY B N 1
ATOM 6051 C CA . GLY B 1 66 ? -6.492 12.969 -15.312 1 38.34 66 GLY B CA 1
ATOM 6052 C C . GLY B 1 66 ? -6.477 14.43 -15.703 1 38.34 66 GLY B C 1
ATOM 6053 O O . GLY B 1 66 ? -5.496 14.922 -16.266 1 38.34 66 GLY B O 1
ATOM 6054 N N . SER B 1 67 ? -7.551 14.875 -16.156 1 48.25 67 SER B N 1
ATOM 6055 C CA . SER B 1 67 ? -7.793 16.312 -16.188 1 48.25 67 SER B CA 1
ATOM 6056 C C . SER B 1 67 ? -6.84 17.047 -15.242 1 48.25 67 SER B C 1
ATOM 6058 O O . SER B 1 67 ? -6.484 16.531 -14.18 1 48.25 67 SER B O 1
ATOM 6060 N N . LEU B 1 68 ? -5.949 17.859 -15.961 1 63.25 68 LEU B N 1
ATOM 6061 C CA . LEU B 1 68 ? -5.09 18.75 -15.18 1 63.25 68 LEU B CA 1
ATOM 6062 C C . LEU B 1 68 ? -5.879 19.453 -14.078 1 63.25 68 LEU B C 1
ATOM 6064 O O . LEU B 1 68 ? -5.391 20.391 -13.453 1 63.25 68 LEU B O 1
ATOM 6068 N N . GLN B 1 69 ? -7.195 19 -14.18 1 72.69 69 GLN B N 1
ATOM 6069 C CA . GLN B 1 69 ? -7.996 19.453 -13.047 1 72.69 69 GLN B CA 1
ATOM 6070 C C . GLN B 1 69 ? -8.695 18.281 -12.359 1 72.69 69 GLN B C 1
ATOM 6072 O O . GLN B 1 69 ? -9.25 17.406 -13.023 1 72.69 69 GLN B O 1
ATOM 6077 N N . SER B 1 70 ? -8.461 18.094 -11.141 1 85.88 70 SER B N 1
ATOM 6078 C CA . SER B 1 70 ? -9.195 17.156 -10.297 1 85.88 70 SER B CA 1
ATOM 6079 C C . SER B 1 70 ? -10.211 17.875 -9.422 1 85.88 70 SER B C 1
ATOM 6081 O O . SER B 1 70 ? -9.961 19 -8.961 1 85.88 70 SER B O 1
ATOM 6083 N N . HIS B 1 71 ? -11.383 17.328 -9.328 1 92.81 71 HIS B N 1
ATOM 6084 C CA . HIS B 1 71 ? -12.492 17.984 -8.641 1 92.81 71 HIS B CA 1
ATOM 6085 C C . HIS B 1 71 ? -13.219 17 -7.723 1 92.81 71 HIS B C 1
ATOM 6087 O O . HIS B 1 71 ? -13.32 15.812 -8.031 1 92.81 71 HIS B O 1
ATOM 6093 N N . ALA B 1 72 ? -13.664 17.453 -6.582 1 96.69 72 ALA B N 1
ATOM 6094 C CA . ALA B 1 72 ? -14.5 16.672 -5.668 1 96.69 72 ALA B CA 1
ATOM 6095 C C . ALA B 1 72 ? -15.688 17.484 -5.184 1 96.69 72 ALA B C 1
ATOM 6097 O O . ALA B 1 72 ? -15.531 18.625 -4.746 1 96.69 72 ALA B O 1
ATOM 6098 N N . ASN B 1 73 ? -16.812 16.938 -5.359 1 97.38 73 ASN B N 1
ATOM 6099 C CA . ASN B 1 73 ? -18.047 17.484 -4.793 1 97.38 73 ASN B CA 1
ATOM 6100 C C . ASN B 1 73 ? -18.297 16.969 -3.383 1 97.38 73 ASN B C 1
ATOM 6102 O O . ASN B 1 73 ? -18.641 15.797 -3.203 1 97.38 73 ASN B O 1
ATOM 6106 N N . LEU B 1 74 ? -18.203 17.844 -2.361 1 97.94 74 LEU B N 1
ATOM 6107 C CA . LEU B 1 74 ? -18.25 17.375 -0.978 1 97.94 74 LEU B CA 1
ATOM 6108 C C . LEU B 1 74 ? -19.516 17.859 -0.28 1 97.94 74 LEU B C 1
ATOM 6110 O O . LEU B 1 74 ? -19.688 17.656 0.923 1 97.94 74 LEU B O 1
ATOM 6114 N N . GLY B 1 75 ? -20.359 18.547 -0.977 1 97 75 GLY B N 1
ATOM 6115 C CA . GLY B 1 75 ? -21.625 19.062 -0.471 1 97 75 GLY B CA 1
ATOM 6116 C C . GLY B 1 75 ? -22.359 19.938 -1.478 1 97 75 GLY B C 1
ATOM 6117 O O . GLY B 1 75 ? -21.875 20.141 -2.594 1 97 75 GLY B O 1
ATOM 6118 N N . THR B 1 76 ? -23.5 20.422 -1.11 1 96.19 76 THR B N 1
ATOM 6119 C CA . THR B 1 76 ? -24.312 21.234 -2.008 1 96.19 76 THR B CA 1
ATOM 6120 C C . THR B 1 76 ? -23.594 22.547 -2.34 1 96.19 76 THR B C 1
ATOM 6122 O O . THR B 1 76 ? -23.75 23.078 -3.439 1 96.19 76 THR B O 1
ATOM 6125 N N . GLN B 1 77 ? -22.781 23.031 -1.401 1 97.31 77 GLN B N 1
ATOM 6126 C CA . GLN B 1 77 ? -22.062 24.281 -1.627 1 97.31 77 GLN B CA 1
ATOM 6127 C C . GLN B 1 77 ? -20.609 24.156 -1.208 1 97.31 77 GLN B C 1
ATOM 6129 O O . GLN B 1 77 ? -20.047 25.062 -0.596 1 97.31 77 GLN B O 1
ATOM 6134 N N . LEU B 1 78 ? -20.047 23.047 -1.41 1 98 78 LEU B N 1
ATOM 6135 C CA . LEU B 1 78 ? -18.641 22.812 -1.075 1 98 78 LEU B CA 1
ATOM 6136 C C . LEU B 1 78 ? -17.969 21.938 -2.123 1 98 78 LEU B C 1
ATOM 6138 O O . LEU B 1 78 ? -18.156 20.719 -2.133 1 98 78 LEU B O 1
ATOM 6142 N N . HIS B 1 79 ? -17.219 22.578 -2.904 1 97.62 79 HIS B N 1
ATOM 6143 C CA . HIS B 1 79 ? -16.391 21.906 -3.916 1 97.62 79 HIS B CA 1
ATOM 6144 C C . HIS B 1 79 ? -14.914 22.234 -3.723 1 97.62 79 HIS B C 1
ATOM 6146 O O . HIS B 1 79 ? -14.555 23.359 -3.369 1 97.62 79 HIS B O 1
ATOM 6152 N N . VAL B 1 80 ? -14.094 21.266 -3.918 1 97.75 80 VAL B N 1
ATOM 6153 C CA . VAL B 1 80 ? -12.648 21.516 -3.93 1 97.75 80 VAL B CA 1
ATOM 6154 C C . VAL B 1 80 ? -12.07 21.094 -5.277 1 97.75 80 VAL B C 1
ATOM 6156 O O . VAL B 1 80 ? -12.5 20.094 -5.871 1 97.75 80 VAL B O 1
ATOM 6159 N N . THR B 1 81 ? -11.133 21.859 -5.738 1 96 81 THR B N 1
ATOM 6160 C CA . THR B 1 81 ? -10.531 21.625 -7.047 1 96 81 THR B CA 1
ATOM 6161 C C . THR B 1 81 ? -9.016 21.797 -6.98 1 96 81 THR B C 1
ATOM 6163 O O . THR B 1 81 ? -8.516 22.672 -6.281 1 96 81 THR B O 1
ATOM 6166 N N . LEU B 1 82 ? -8.281 20.922 -7.625 1 95.56 82 LEU B N 1
ATOM 6167 C CA . LEU B 1 82 ? -6.848 21.047 -7.891 1 95.56 82 LEU B CA 1
ATOM 6168 C C . LEU B 1 82 ? -6.586 21.281 -9.375 1 95.56 82 LEU B C 1
ATOM 6170 O O . LEU B 1 82 ? -7.062 20.516 -10.219 1 95.56 82 LEU B O 1
ATOM 6174 N N . ILE B 1 83 ? -5.887 22.312 -9.656 1 95.06 83 ILE B N 1
ATOM 6175 C CA . ILE B 1 83 ? -5.543 22.656 -11.039 1 95.06 83 ILE B CA 1
ATOM 6176 C C . ILE B 1 83 ? -4.035 22.531 -11.234 1 95.06 83 ILE B C 1
ATOM 6178 O O . ILE B 1 83 ? -3.252 23.125 -10.492 1 95.06 83 ILE B O 1
ATOM 6182 N N . GLU B 1 84 ? -3.627 21.766 -12.203 1 94.31 84 GLU B N 1
ATOM 6183 C CA . GLU B 1 84 ? -2.211 21.531 -12.461 1 94.31 84 GLU B CA 1
ATOM 6184 C C . GLU B 1 84 ? -1.792 22.125 -13.805 1 94.31 84 GLU B C 1
ATOM 6186 O O . GLU B 1 84 ? -2.449 21.891 -14.828 1 94.31 84 GLU B O 1
ATOM 6191 N N . ALA B 1 85 ? -0.751 22.922 -13.773 1 94.38 85 ALA B N 1
ATOM 6192 C CA . ALA B 1 85 ? -0.15 23.453 -14.992 1 94.38 85 ALA B CA 1
ATOM 6193 C C . ALA B 1 85 ? 1.179 22.766 -15.297 1 94.38 85 ALA B C 1
ATOM 6195 O O . ALA B 1 85 ? 1.913 22.391 -14.383 1 94.38 85 ALA B O 1
ATOM 6196 N N . ARG B 1 86 ? 1.432 22.625 -16.531 1 92.56 86 ARG B N 1
ATOM 6197 C CA . ARG B 1 86 ? 2.699 22.094 -17.031 1 92.56 86 ARG B CA 1
ATOM 6198 C C . ARG B 1 86 ? 3.381 23.094 -17.969 1 92.56 86 ARG B C 1
ATOM 6200 O O . ARG B 1 86 ? 2.732 24 -18.5 1 92.56 86 ARG B O 1
ATOM 6207 N N . PRO B 1 87 ? 4.684 22.953 -18.094 1 93 87 PRO B N 1
ATOM 6208 C CA . PRO B 1 87 ? 5.375 23.844 -19.016 1 93 87 PRO B CA 1
ATOM 6209 C C . PRO B 1 87 ? 4.844 23.734 -20.453 1 93 87 PRO B C 1
ATOM 6211 O O . PRO B 1 87 ? 4.477 22.641 -20.891 1 93 87 PRO B O 1
ATOM 6214 N N . ASP B 1 88 ? 4.855 24.781 -21.141 1 88.44 88 ASP B N 1
ATOM 6215 C CA . ASP B 1 88 ? 4.324 24.828 -22.5 1 88.44 88 ASP B CA 1
ATOM 6216 C C . ASP B 1 88 ? 5.199 24.016 -23.453 1 88.44 88 ASP B C 1
ATOM 6218 O O . ASP B 1 88 ? 4.695 23.375 -24.375 1 88.44 88 ASP B O 1
ATOM 6222 N N . ARG B 1 89 ? 6.473 24.109 -23.297 1 82.25 89 ARG B N 1
ATOM 6223 C CA . ARG B 1 89 ? 7.371 23.344 -24.156 1 82.25 89 ARG B CA 1
ATOM 6224 C C . ARG B 1 89 ? 7.609 21.938 -23.594 1 82.25 89 ARG B C 1
ATOM 6226 O O . ARG B 1 89 ? 8.164 21.781 -22.516 1 82.25 89 ARG B O 1
ATOM 6233 N N . THR B 1 90 ? 7.223 21.016 -24.438 1 73.12 90 THR B N 1
ATOM 6234 C CA . THR B 1 90 ? 7.324 19.625 -24 1 73.12 90 THR B CA 1
ATOM 6235 C C . THR B 1 90 ? 8.773 19.25 -23.719 1 73.12 90 THR B C 1
ATOM 6237 O O . THR B 1 90 ? 9.664 19.562 -24.516 1 73.12 90 THR B O 1
ATOM 6240 N N . GLY B 1 91 ? 9 18.719 -22.531 1 76.12 91 GLY B N 1
ATOM 6241 C CA . GLY B 1 91 ? 10.32 18.234 -22.172 1 76.12 91 GLY B CA 1
ATOM 6242 C C . GLY B 1 91 ? 11.133 19.234 -21.375 1 76.12 91 GLY B C 1
ATOM 6243 O O . GLY B 1 91 ? 12.109 18.875 -20.719 1 76.12 91 GLY B O 1
ATOM 6244 N N . ASP B 1 92 ? 10.703 20.531 -21.5 1 87.88 92 ASP B N 1
ATOM 6245 C CA . ASP B 1 92 ? 11.445 21.531 -20.75 1 87.88 92 ASP B CA 1
ATOM 6246 C C . ASP B 1 92 ? 10.797 21.797 -19.391 1 87.88 92 ASP B C 1
ATOM 6248 O O . ASP B 1 92 ? 9.57 21.781 -19.266 1 87.88 92 ASP B O 1
ATOM 6252 N N . PRO B 1 93 ? 11.664 22.062 -18.438 1 93.62 93 PRO B N 1
ATOM 6253 C CA . PRO B 1 93 ? 11.117 22.438 -17.125 1 93.62 93 PRO B CA 1
ATOM 6254 C C . PRO B 1 93 ? 10.703 23.906 -17.047 1 93.62 93 PRO B C 1
ATOM 6256 O O . PRO B 1 93 ? 11.023 24.688 -17.953 1 93.62 93 PRO B O 1
ATOM 6259 N N . PHE B 1 94 ? 9.93 24.281 -16.047 1 95.88 94 PHE B N 1
ATOM 6260 C CA . PHE B 1 94 ? 9.688 25.688 -15.75 1 95.88 94 PHE B CA 1
ATOM 6261 C C . PHE B 1 94 ? 10.992 26.422 -15.461 1 95.88 94 PHE B C 1
ATOM 6263 O O . PHE B 1 94 ? 11.953 25.812 -14.984 1 95.88 94 PHE B O 1
ATOM 6270 N N . PRO B 1 95 ? 11.023 27.75 -15.789 1 95.81 95 PRO B N 1
ATOM 6271 C CA . PRO B 1 95 ? 12.211 28.5 -15.375 1 95.81 95 PRO B CA 1
ATOM 6272 C C . PRO B 1 95 ? 12.469 28.422 -13.867 1 95.81 95 PRO B C 1
ATOM 6274 O O . PRO B 1 95 ? 11.531 28.531 -13.07 1 95.81 95 PRO B O 1
ATOM 6277 N N . GLN B 1 96 ? 13.688 28.141 -13.547 1 96.19 96 GLN B N 1
ATOM 6278 C CA . GLN B 1 96 ? 14.062 27.984 -12.148 1 96.19 96 GLN B CA 1
ATOM 6279 C C . GLN B 1 96 ? 14.898 29.172 -11.672 1 96.19 96 GLN B C 1
ATOM 6281 O O . GLN B 1 96 ? 15.539 29.859 -12.484 1 96.19 96 GLN B O 1
ATOM 6286 N N . ASP B 1 97 ? 14.883 29.516 -10.438 1 96.56 97 ASP B N 1
ATOM 6287 C CA . ASP B 1 97 ? 15.625 30.578 -9.766 1 96.56 97 ASP B CA 1
ATOM 6288 C C . ASP B 1 97 ? 15.242 31.953 -10.312 1 96.56 97 ASP B C 1
ATOM 6290 O O . ASP B 1 97 ? 16.094 32.844 -10.398 1 96.56 97 ASP B O 1
ATOM 6294 N N . VAL B 1 98 ? 14.023 32 -10.797 1 96.94 98 VAL B N 1
ATOM 6295 C CA . VAL B 1 98 ? 13.43 33.281 -11.219 1 96.94 98 VAL B CA 1
ATOM 6296 C C . VAL B 1 98 ? 12 33.375 -10.688 1 96.94 98 VAL B C 1
ATOM 6298 O O . VAL B 1 98 ? 11.344 32.375 -10.461 1 96.94 98 VAL B O 1
ATOM 6301 N N . LEU B 1 99 ? 11.648 34.594 -10.445 1 96.88 99 LEU B N 1
ATOM 6302 C CA . LEU B 1 99 ? 10.281 34.812 -9.984 1 96.88 99 LEU B CA 1
ATOM 6303 C C . LEU B 1 99 ? 9.281 34.469 -11.086 1 96.88 99 LEU B C 1
ATOM 6305 O O . LEU B 1 99 ? 9.445 34.906 -12.227 1 96.88 99 LEU B O 1
ATOM 6309 N N . LEU B 1 100 ? 8.289 33.656 -10.82 1 98 100 LEU B N 1
ATOM 6310 C CA . LEU B 1 100 ? 7.145 33.344 -11.664 1 98 100 LEU B CA 1
ATOM 6311 C C . LEU B 1 100 ? 5.855 33.875 -11.062 1 98 100 LEU B C 1
ATOM 6313 O O . LEU B 1 100 ? 5.805 34.188 -9.867 1 98 100 LEU B O 1
ATOM 6317 N N . ARG B 1 101 ? 4.906 34.094 -11.883 1 97.75 101 ARG B N 1
ATOM 6318 C CA . ARG B 1 101 ? 3.576 34.531 -11.477 1 97.75 101 ARG B CA 1
ATOM 6319 C C . ARG B 1 101 ? 2.494 33.625 -12.055 1 97.75 101 ARG B C 1
ATOM 6321 O O . ARG B 1 101 ? 2.746 32.875 -12.984 1 97.75 101 ARG B O 1
ATOM 6328 N N . TYR B 1 102 ? 1.337 33.625 -11.438 1 97.81 102 TYR B N 1
ATOM 6329 C CA . TYR B 1 102 ? 0.261 32.812 -12 1 97.81 102 TYR B CA 1
ATOM 6330 C C . TYR B 1 102 ? -1.072 33.562 -11.914 1 97.81 102 TYR B C 1
ATOM 6332 O O . TYR B 1 102 ? -1.224 34.5 -11.125 1 97.81 102 TYR B O 1
ATOM 6340 N N . ASN B 1 103 ? -1.936 33.188 -12.766 1 97.06 103 ASN B N 1
ATOM 6341 C CA . ASN B 1 103 ? -3.307 33.688 -12.797 1 97.06 103 ASN B CA 1
ATOM 6342 C C . ASN B 1 103 ? -4.309 32.562 -13.039 1 97.06 103 ASN B C 1
ATOM 6344 O O . ASN B 1 103 ? -3.928 31.469 -13.453 1 97.06 103 ASN B O 1
ATOM 6348 N N . LEU B 1 104 ? -5.527 32.781 -12.609 1 96 104 LEU B N 1
ATOM 6349 C CA . LEU B 1 104 ? -6.617 31.828 -12.766 1 96 104 LEU B CA 1
ATOM 6350 C C . LEU B 1 104 ? -7.742 32.406 -13.609 1 96 104 LEU B C 1
ATOM 6352 O O . LEU B 1 104 ? -8.117 33.594 -13.43 1 96 104 LEU B O 1
ATOM 6356 N N . PHE B 1 105 ? -8.242 31.562 -14.477 1 94.25 105 PHE B N 1
ATOM 6357 C CA . PHE B 1 105 ? -9.297 32 -15.383 1 94.25 105 PHE B CA 1
ATOM 6358 C C . PHE B 1 105 ? -10.492 31.062 -15.32 1 94.25 105 PHE B C 1
ATOM 6360 O O . PHE B 1 105 ? -10.32 29.859 -15.18 1 94.25 105 PHE B O 1
ATOM 6367 N N . ASP B 1 106 ? -11.633 31.641 -15.438 1 90.88 106 ASP B N 1
ATOM 6368 C CA . ASP B 1 106 ? -12.828 30.797 -15.5 1 90.88 106 ASP B CA 1
ATOM 6369 C C . ASP B 1 106 ? -13.008 30.219 -16.906 1 90.88 106 ASP B C 1
ATOM 6371 O O . ASP B 1 106 ? -12.125 30.344 -17.75 1 90.88 106 ASP B O 1
ATOM 6375 N N . ALA B 1 107 ? -14.062 29.5 -17.125 1 87.25 107 ALA B N 1
ATOM 6376 C CA . ALA B 1 107 ? -14.32 28.797 -18.375 1 87.25 107 ALA B CA 1
ATOM 6377 C C . ALA B 1 107 ? -14.43 29.766 -19.547 1 87.25 107 ALA B C 1
ATOM 6379 O O . ALA B 1 107 ? -14.172 29.406 -20.688 1 87.25 107 ALA B O 1
ATOM 6380 N N . GLN B 1 108 ? -14.812 31.047 -19.25 1 89.19 108 GLN B N 1
ATOM 6381 C CA . GLN B 1 108 ? -14.961 32.062 -20.281 1 89.19 108 GLN B CA 1
ATOM 6382 C C . GLN B 1 108 ? -13.672 32.875 -20.453 1 89.19 108 GLN B C 1
ATOM 6384 O O . GLN B 1 108 ? -13.656 33.906 -21.109 1 89.19 108 GLN B O 1
ATOM 6389 N N . GLU B 1 109 ? -12.648 32.469 -19.734 1 89.62 109 GLU B N 1
ATOM 6390 C CA . GLU B 1 109 ? -11.32 33.031 -19.828 1 89.62 109 GLU B CA 1
ATOM 6391 C C . GLU B 1 109 ? -11.258 34.406 -19.172 1 89.62 109 GLU B C 1
ATOM 6393 O O . GLU B 1 109 ? -10.461 35.25 -19.562 1 89.62 109 GLU B O 1
ATOM 6398 N N . ASN B 1 110 ? -12.148 34.656 -18.281 1 92.12 110 ASN B N 1
ATOM 6399 C CA . ASN B 1 110 ? -12.031 35.812 -17.422 1 92.12 110 ASN B CA 1
ATOM 6400 C C . ASN B 1 110 ? -11.211 35.531 -16.172 1 92.12 110 ASN B C 1
ATOM 6402 O O . ASN B 1 110 ? -11.336 34.438 -15.586 1 92.12 110 ASN B O 1
ATOM 6406 N N . PRO B 1 111 ? -10.352 36.469 -15.852 1 92.44 111 PRO B N 1
ATOM 6407 C CA . PRO B 1 111 ? -9.625 36.25 -14.602 1 92.44 111 PRO B CA 1
ATOM 6408 C C . PRO B 1 111 ? -10.555 36.188 -13.383 1 92.44 111 PRO B C 1
ATOM 6410 O O . PRO B 1 111 ? -11.539 36.906 -13.32 1 92.44 111 PRO B O 1
ATOM 6413 N N . LEU B 1 112 ? -10.242 35.281 -12.516 1 93 112 LEU B N 1
ATOM 6414 C CA . LEU B 1 112 ? -11 35.25 -11.273 1 93 112 LEU B CA 1
ATOM 6415 C C . LEU B 1 112 ? -10.75 36.531 -10.453 1 93 112 LEU B C 1
ATOM 6417 O O . LEU B 1 112 ? -9.602 36.875 -10.188 1 93 112 LEU B O 1
ATOM 6421 N N . PRO B 1 113 ? -11.727 37.219 -10.117 1 81.5 113 PRO B N 1
ATOM 6422 C CA . PRO B 1 113 ? -11.539 38.5 -9.445 1 81.5 113 PRO B CA 1
ATOM 6423 C C . PRO B 1 113 ? -10.812 38.375 -8.102 1 81.5 113 PRO B C 1
ATOM 6425 O O . PRO B 1 113 ? -10.102 39.281 -7.684 1 81.5 113 PRO B O 1
ATOM 6428 N N . GLU B 1 114 ? -10.891 37.344 -7.402 1 84.19 114 GLU B N 1
ATOM 6429 C CA . GLU B 1 114 ? -10.352 37.156 -6.059 1 84.19 114 GLU B CA 1
ATOM 6430 C C . GLU B 1 114 ? -8.836 37 -6.086 1 84.19 114 GLU B C 1
ATOM 6432 O O . GLU B 1 114 ? -8.18 37.094 -5.047 1 84.19 114 GLU B O 1
ATOM 6437 N N . ILE B 1 115 ? -8.312 36.969 -7.246 1 86.88 115 ILE B N 1
ATOM 6438 C CA . ILE B 1 115 ? -6.867 36.812 -7.359 1 86.88 115 ILE B CA 1
ATOM 6439 C C . ILE B 1 115 ? -6.164 38.062 -6.871 1 86.88 115 ILE B C 1
ATOM 6441 O O . ILE B 1 115 ? -5.082 38 -6.285 1 86.88 115 ILE B O 1
ATOM 6445 N N . THR B 1 116 ? -6.766 39.219 -7.078 1 89.81 116 THR B N 1
ATOM 6446 C CA . THR B 1 116 ? -6.168 40.5 -6.691 1 89.81 116 THR B CA 1
ATOM 6447 C C . THR B 1 116 ? -6.043 40.625 -5.172 1 89.81 116 THR B C 1
ATOM 6449 O O . THR B 1 116 ? -5.137 41.281 -4.66 1 89.81 116 THR B O 1
ATOM 6452 N N . ASP B 1 117 ? -6.883 39.906 -4.469 1 92.56 117 ASP B N 1
ATOM 6453 C CA . ASP B 1 117 ? -6.914 39.969 -3.01 1 92.56 117 ASP B CA 1
ATOM 6454 C C . ASP B 1 117 ? -5.691 39.281 -2.41 1 92.56 117 ASP B C 1
ATOM 6456 O O . ASP B 1 117 ? -5.355 39.5 -1.246 1 92.56 117 ASP B O 1
ATOM 6460 N N . VAL B 1 118 ? -5.051 38.438 -3.184 1 96.69 118 VAL B N 1
ATOM 6461 C CA . VAL B 1 118 ? -4.004 37.625 -2.586 1 96.69 118 VAL B CA 1
ATOM 6462 C C . VAL B 1 118 ? -2.641 38.062 -3.123 1 96.69 118 VAL B C 1
ATOM 6464 O O . VAL B 1 118 ? -1.632 37.375 -2.877 1 96.69 118 VAL B O 1
ATOM 6467 N N . CYS B 1 119 ? -2.588 39.125 -3.859 1 96.81 119 CYS B N 1
ATOM 6468 C CA . CYS B 1 119 ? -1.318 39.688 -4.34 1 96.81 119 CYS B CA 1
ATOM 6469 C C . CYS B 1 119 ? -0.558 40.375 -3.217 1 96.81 119 CYS B C 1
ATOM 6471 O O . CYS B 1 119 ? -1.165 40.969 -2.33 1 96.81 119 CYS B O 1
ATOM 6473 N N . LEU B 1 120 ? 0.728 40.25 -3.244 1 96.56 120 LEU B N 1
ATOM 6474 C CA . LEU B 1 120 ? 1.573 41 -2.316 1 96.56 120 LEU B CA 1
ATOM 6475 C C . LEU B 1 120 ? 1.595 42.469 -2.666 1 96.56 120 LEU B C 1
ATOM 6477 O O . LEU B 1 120 ? 1.166 42.875 -3.756 1 96.56 120 LEU B O 1
ATOM 6481 N N . ASP B 1 121 ? 2.037 43.219 -1.713 1 90.81 121 ASP B N 1
ATOM 6482 C CA . ASP B 1 121 ? 2.039 44.688 -1.906 1 90.81 121 ASP B CA 1
ATOM 6483 C C . ASP B 1 121 ? 2.852 45.062 -3.139 1 90.81 121 ASP B C 1
ATOM 6485 O O . ASP B 1 121 ? 4.027 44.719 -3.252 1 90.81 121 ASP B O 1
ATOM 6489 N N . GLY B 1 122 ? 2.182 45.75 -4.027 1 89.81 122 GLY B N 1
ATOM 6490 C CA . GLY B 1 122 ? 2.857 46.281 -5.211 1 89.81 122 GLY B CA 1
ATOM 6491 C C . GLY B 1 122 ? 2.916 45.25 -6.344 1 89.81 122 GLY B C 1
ATOM 6492 O O . GLY B 1 122 ? 3.42 45.562 -7.426 1 89.81 122 GLY B O 1
ATOM 6493 N N . GLU B 1 123 ? 2.445 44.094 -6.141 1 94.06 123 GLU B N 1
ATOM 6494 C CA . GLU B 1 123 ? 2.52 43.062 -7.16 1 94.06 123 GLU B CA 1
ATOM 6495 C C . GLU B 1 123 ? 1.181 42.875 -7.871 1 94.06 123 GLU B C 1
ATOM 6497 O O . GLU B 1 123 ? 0.125 42.938 -7.234 1 94.06 123 GLU B O 1
ATOM 6502 N N . PRO B 1 124 ? 1.183 42.688 -9.148 1 93.88 124 PRO B N 1
ATOM 6503 C CA . PRO B 1 124 ? -0.069 42.562 -9.898 1 93.88 124 PRO B CA 1
ATOM 6504 C C . PRO B 1 124 ? -0.669 41.156 -9.805 1 93.88 124 PRO B C 1
ATOM 6506 O O . PRO B 1 124 ? -1.87 41 -10.023 1 93.88 124 PRO B O 1
ATOM 6509 N N . LEU B 1 125 ? 0.144 40.156 -9.594 1 96.94 125 LEU B N 1
ATOM 6510 C CA . LEU B 1 125 ? -0.244 38.781 -9.492 1 96.94 125 LEU B CA 1
ATOM 6511 C C . LEU B 1 125 ? 0.52 38.062 -8.375 1 96.94 125 LEU B C 1
ATOM 6513 O O . LEU B 1 125 ? 1.593 38.531 -7.969 1 96.94 125 LEU B O 1
ATOM 6517 N N . PRO B 1 126 ? -0.082 37 -7.77 1 97.75 126 PRO B N 1
ATOM 6518 C CA . PRO B 1 126 ? 0.721 36.219 -6.832 1 97.75 126 PRO B CA 1
ATOM 6519 C C . PRO B 1 126 ? 1.937 35.594 -7.496 1 97.75 126 PRO B C 1
ATOM 6521 O O . PRO B 1 126 ? 1.893 35.25 -8.68 1 97.75 126 PRO B O 1
ATOM 6524 N N . GLY B 1 127 ? 2.982 35.438 -6.715 1 97.44 127 GLY B N 1
ATOM 6525 C CA . GLY B 1 127 ? 4.238 35 -7.293 1 97.44 127 GLY B CA 1
ATOM 6526 C C . GLY B 1 127 ? 4.945 33.969 -6.445 1 97.44 127 GLY B C 1
ATOM 6527 O O . GLY B 1 127 ? 4.684 33.844 -5.246 1 97.44 127 GLY B O 1
ATOM 6528 N N . PHE B 1 128 ? 5.812 33.219 -7.055 1 98.06 128 PHE B N 1
ATOM 6529 C CA . PHE B 1 128 ? 6.617 32.156 -6.449 1 98.06 128 PHE B CA 1
ATOM 6530 C C . PHE B 1 128 ? 7.867 31.875 -7.281 1 98.06 128 PHE B C 1
ATOM 6532 O O . PHE B 1 128 ? 8.078 32.531 -8.32 1 98.06 128 PHE B O 1
ATOM 6539 N N . TYR B 1 129 ? 8.742 31.062 -6.871 1 97.88 129 TYR B N 1
ATOM 6540 C CA . TYR B 1 129 ? 9.875 30.625 -7.672 1 97.88 129 TYR B CA 1
ATOM 6541 C C . TYR B 1 129 ? 10.211 29.172 -7.367 1 97.88 129 TYR B C 1
ATOM 6543 O O . TYR B 1 129 ? 9.766 28.609 -6.359 1 97.88 129 TYR B O 1
ATOM 6551 N N . ILE B 1 130 ? 10.852 28.531 -8.273 1 97.44 130 ILE B N 1
ATOM 6552 C CA . ILE B 1 130 ? 11.289 27.141 -8.164 1 97.44 130 ILE B CA 1
ATOM 6553 C C . ILE B 1 130 ? 12.812 27.094 -8.039 1 97.44 130 ILE B C 1
ATOM 6555 O O . ILE B 1 130 ? 13.531 27.406 -8.992 1 97.44 130 ILE B O 1
ATOM 6559 N N . PRO B 1 131 ? 13.266 26.688 -6.887 1 96.69 131 PRO B N 1
ATOM 6560 C CA . PRO B 1 131 ? 14.727 26.672 -6.727 1 96.69 131 PRO B CA 1
ATOM 6561 C C . PRO B 1 131 ? 15.375 25.438 -7.363 1 96.69 131 PRO B C 1
ATOM 6563 O O . PRO B 1 131 ? 14.844 24.328 -7.254 1 96.69 131 PRO B O 1
ATOM 6566 N N . GLN B 1 132 ? 16.5 25.625 -8 1 94 132 GLN B N 1
ATOM 6567 C CA . GLN B 1 132 ? 17.312 24.484 -8.422 1 94 132 GLN B CA 1
ATOM 6568 C C . GLN B 1 132 ? 17.906 23.766 -7.219 1 94 132 GLN B C 1
ATOM 6570 O O . GLN B 1 132 ? 17.969 22.531 -7.188 1 94 132 GLN B O 1
ATOM 6575 N N . HIS B 1 133 ? 18.422 24.641 -6.336 1 93.94 133 HIS B N 1
ATOM 6576 C CA . HIS B 1 133 ? 18.906 24.188 -5.035 1 93.94 133 HIS B CA 1
ATOM 6577 C C . HIS B 1 133 ? 18.203 24.922 -3.898 1 93.94 133 HIS B C 1
ATOM 6579 O O . HIS B 1 133 ? 18.078 26.156 -3.93 1 93.94 133 HIS B O 1
ATOM 6585 N N . LEU B 1 134 ? 17.766 24.172 -2.977 1 95.44 134 LEU B N 1
ATOM 6586 C CA . LEU B 1 134 ? 17.047 24.766 -1.852 1 95.44 134 LEU B CA 1
ATOM 6587 C C . LEU B 1 134 ? 17.969 25.703 -1.072 1 95.44 134 LEU B C 1
ATOM 6589 O O . LEU B 1 134 ? 19.062 25.328 -0.663 1 95.44 134 LEU B O 1
ATOM 6593 N N . GLN B 1 135 ? 17.5 26.969 -0.863 1 96.06 135 GLN B N 1
ATOM 6594 C CA . GLN B 1 135 ? 18.297 27.953 -0.126 1 96.06 135 GLN B CA 1
ATOM 6595 C C . GLN B 1 135 ? 17.594 28.375 1.16 1 96.06 135 GLN B C 1
ATOM 6597 O O . GLN B 1 135 ? 18.234 28.766 2.131 1 96.06 135 GLN B O 1
ATOM 6602 N N . MET B 1 136 ? 16.297 28.375 1.058 1 97.25 136 MET B N 1
ATOM 6603 C CA . MET B 1 136 ? 15.523 28.797 2.217 1 97.25 136 MET B CA 1
ATOM 6604 C C . MET B 1 136 ? 14.109 28.219 2.174 1 97.25 136 MET B C 1
ATOM 6606 O O . MET B 1 136 ? 13.5 28.141 1.104 1 97.25 136 MET B O 1
ATOM 6610 N N . PHE B 1 137 ? 13.555 27.797 3.281 1 98.38 137 PHE B N 1
ATOM 6611 C CA . PHE B 1 137 ? 12.141 27.438 3.391 1 98.38 137 PHE B CA 1
ATOM 6612 C C . PHE B 1 137 ? 11.594 27.828 4.758 1 98.38 137 PHE B C 1
ATOM 6614 O O . PHE B 1 137 ? 12.352 28.172 5.664 1 98.38 137 PHE B O 1
ATOM 6621 N N . ALA B 1 138 ? 10.297 27.922 4.891 1 98.44 138 ALA B N 1
ATOM 6622 C CA . ALA B 1 138 ? 9.609 28.281 6.129 1 98.44 138 ALA B CA 1
ATOM 6623 C C . ALA B 1 138 ? 8.797 27.109 6.668 1 98.44 138 ALA B C 1
ATOM 6625 O O . ALA B 1 138 ? 8.438 26.203 5.914 1 98.44 138 ALA B O 1
ATOM 6626 N N . TYR B 1 139 ? 8.594 27.047 7.941 1 97.94 139 TYR B N 1
ATOM 6627 C CA . TYR B 1 139 ? 7.727 26.031 8.516 1 97.94 139 TYR B CA 1
ATOM 6628 C C . TYR B 1 139 ? 7.172 26.469 9.859 1 97.94 139 TYR B C 1
ATOM 6630 O O . TYR B 1 139 ? 7.691 27.406 10.477 1 97.94 139 TYR B O 1
ATOM 6638 N N . GLY B 1 140 ? 6.082 25.938 10.305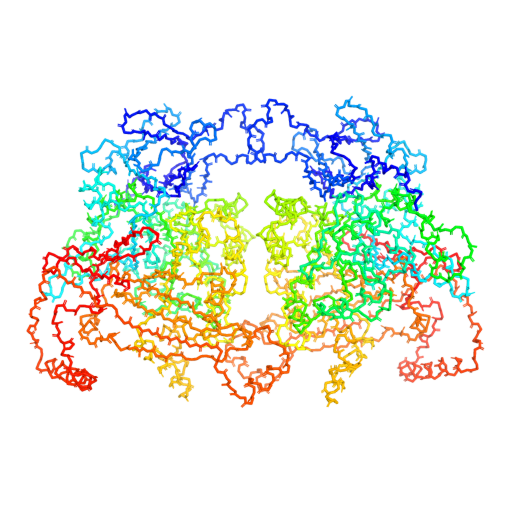 1 95.81 140 GLY B N 1
ATOM 6639 C CA . GLY B 1 140 ? 5.461 26.188 11.594 1 95.81 140 GLY B CA 1
ATOM 6640 C C . GLY B 1 140 ? 4.387 25.172 11.938 1 95.81 140 GLY B C 1
ATOM 6641 O O . GLY B 1 140 ? 3.994 24.359 11.094 1 95.81 140 GLY B O 1
ATOM 6642 N N . SER B 1 141 ? 3.965 25.141 13.211 1 94.81 141 SER B N 1
ATOM 6643 C CA . SER B 1 141 ? 2.963 24.188 13.688 1 94.81 141 SER B CA 1
ATOM 6644 C C . SER B 1 141 ? 2.133 24.781 14.82 1 94.81 141 SER B C 1
ATOM 6646 O O . SER B 1 141 ? 2.457 25.844 15.344 1 94.81 141 SER B O 1
ATOM 6648 N N . CYS B 1 142 ? 1.014 24.125 15.18 1 93.31 142 CYS B N 1
ATOM 6649 C CA . CYS B 1 142 ? 0.169 24.438 16.328 1 93.31 142 CYS B CA 1
ATOM 6650 C C . CYS B 1 142 ? -0.444 25.828 16.188 1 93.31 142 CYS B C 1
ATOM 6652 O O . CYS B 1 142 ? -0.065 26.75 16.922 1 93.31 142 CYS B O 1
ATOM 6654 N N . ARG B 1 143 ? -1.419 25.875 15.391 1 94.69 143 ARG B N 1
ATOM 6655 C CA . ARG B 1 143 ? -2.094 27.125 15.023 1 94.69 143 ARG B CA 1
ATOM 6656 C C . ARG B 1 143 ? -3.51 27.156 15.586 1 94.69 143 ARG B C 1
ATOM 6658 O O . ARG B 1 143 ? -4.48 26.984 14.852 1 94.69 143 ARG B O 1
ATOM 6665 N N . LYS B 1 144 ? -3.623 27.484 16.859 1 91.94 144 LYS B N 1
ATOM 6666 C CA . LYS B 1 144 ? -4.906 27.547 17.547 1 91.94 144 LYS B CA 1
ATOM 6667 C C . LYS B 1 144 ? -5.543 28.922 17.422 1 91.94 144 LYS B C 1
ATOM 6669 O O . LYS B 1 144 ? -5.039 29.906 17.984 1 91.94 144 LYS B O 1
ATOM 6674 N N . PRO B 1 145 ? -6.695 28.984 16.734 1 90.31 145 PRO B N 1
ATOM 6675 C CA . PRO B 1 145 ? -7.285 30.297 16.438 1 90.31 145 PRO B CA 1
ATOM 6676 C C . PRO B 1 145 ? -7.523 31.141 17.703 1 90.31 145 PRO B C 1
ATOM 6678 O O . PRO B 1 145 ? -7.301 32.344 17.688 1 90.31 145 PRO B O 1
ATOM 6681 N N . HIS B 1 146 ? -7.957 30.531 18.797 1 85.56 146 HIS B N 1
ATOM 6682 C CA . HIS B 1 146 ? -8.281 31.266 20.016 1 85.56 146 HIS B CA 1
ATOM 6683 C C . HIS B 1 146 ? -7.172 31.125 21.062 1 85.56 146 HIS B C 1
ATOM 6685 O O . HIS B 1 146 ? -7.359 31.469 22.219 1 85.56 146 HIS B O 1
ATOM 6691 N N . GLY B 1 147 ? -6.117 30.469 20.656 1 82.44 147 GLY B N 1
ATOM 6692 C CA . GLY B 1 147 ? -5.008 30.266 21.578 1 82.44 147 GLY B CA 1
ATOM 6693 C C . GLY B 1 147 ? -4.402 31.578 22.062 1 82.44 147 GLY B C 1
ATOM 6694 O O . GLY B 1 147 ? -4.41 32.562 21.344 1 82.44 147 GLY B O 1
ATOM 6695 N N . PRO B 1 148 ? -4.012 31.5 23.359 1 69.12 148 PRO B N 1
ATOM 6696 C CA . PRO B 1 148 ? -3.396 32.719 23.891 1 69.12 148 PRO B CA 1
ATOM 6697 C C . PRO B 1 148 ? -2.066 33.062 23.219 1 69.12 148 PRO B C 1
ATOM 6699 O O . PRO B 1 148 ? -1.355 32.156 22.766 1 69.12 148 PRO B O 1
ATOM 6702 N N . SER B 1 149 ? -2.008 34.219 22.797 1 61.94 149 SER B N 1
ATOM 6703 C CA . SER B 1 149 ? -0.712 34.719 22.344 1 61.94 149 SER B CA 1
ATOM 6704 C C . SER B 1 149 ? -0.066 35.625 23.375 1 61.94 149 SER B C 1
ATOM 6706 O O . SER B 1 149 ? -0.646 36.625 23.781 1 61.94 149 SER B O 1
ATOM 6708 N N . PHE B 1 150 ? 0.496 34.938 24.516 1 55.25 150 PHE B N 1
ATOM 6709 C CA . PHE B 1 150 ? 1.002 35.781 25.578 1 55.25 150 PHE B CA 1
ATOM 6710 C C . PHE B 1 150 ? 2.318 36.438 25.172 1 55.25 150 PHE B C 1
ATOM 6712 O O . PHE B 1 150 ? 3.115 35.844 24.453 1 55.25 150 PHE B O 1
ATOM 6719 N N . ASP B 1 151 ? 2.219 37.719 25.031 1 48.62 151 ASP B N 1
ATOM 6720 C CA . ASP B 1 151 ? 3.506 38.406 25.172 1 48.62 151 ASP B CA 1
ATOM 6721 C C . ASP B 1 151 ? 3.926 38.5 26.641 1 48.62 151 ASP B C 1
ATOM 6723 O O . ASP B 1 151 ? 3.09 38.375 27.547 1 48.62 151 ASP B O 1
ATOM 6727 N N . ASP B 1 152 ? 5.109 38.156 27 1 43.5 152 ASP B N 1
ATOM 6728 C CA . ASP B 1 152 ? 5.676 38.156 28.344 1 43.5 152 ASP B CA 1
ATOM 6729 C C . ASP B 1 152 ? 5.043 39.25 29.188 1 43.5 152 ASP B C 1
ATOM 6731 O O . ASP B 1 152 ? 5.25 39.312 30.406 1 43.5 152 ASP B O 1
ATOM 6735 N N . GLN B 1 153 ? 4.926 40.438 28.812 1 41.69 153 GLN B N 1
ATOM 6736 C CA . GLN B 1 153 ? 4.539 41.5 29.719 1 41.69 153 GLN B CA 1
ATOM 6737 C C . GLN B 1 153 ? 3.023 41.656 29.781 1 41.69 153 GLN B C 1
ATOM 6739 O O . GLN B 1 153 ? 2.506 42.781 29.922 1 41.69 153 GLN B O 1
ATOM 6744 N N . GLU B 1 154 ? 2.316 40.688 29.828 1 44.91 154 GLU B N 1
ATOM 6745 C CA . GLU B 1 154 ? 0.874 40.812 30.016 1 44.91 154 GLU B CA 1
ATOM 6746 C C . GLU B 1 154 ? 0.197 41.438 28.812 1 44.91 154 GLU B C 1
ATOM 6748 O O . GLU B 1 154 ? -0.979 41.812 28.875 1 44.91 154 GLU B O 1
ATOM 6753 N N . LYS B 1 155 ? 0.868 42.062 27.953 1 49.56 155 LYS B N 1
ATOM 6754 C CA . LYS B 1 155 ? 0.193 42.594 26.766 1 49.56 155 LYS B CA 1
ATOM 6755 C C . LYS B 1 155 ? 0.122 41.531 25.656 1 49.56 155 LYS B C 1
ATOM 6757 O O . LYS B 1 155 ? 1.135 40.938 25.312 1 49.56 155 LYS B O 1
ATOM 6762 N N . THR B 1 156 ? -0.967 40.812 25.578 1 50.94 156 THR B N 1
ATOM 6763 C CA . THR B 1 156 ? -1.365 39.562 24.906 1 50.94 156 THR B CA 1
ATOM 6764 C C . THR B 1 156 ? -1.436 39.781 23.406 1 50.94 156 THR B C 1
ATOM 6766 O O . THR B 1 156 ? -1.134 38.875 22.625 1 50.94 156 THR B O 1
ATOM 6769 N N . GLN B 1 157 ? -1.102 40.5 22.484 1 54.16 157 GLN B N 1
ATOM 6770 C CA . GLN B 1 157 ? -1.799 40.438 21.203 1 54.16 157 GLN B CA 1
ATOM 6771 C C . GLN B 1 157 ? -0.836 40.094 20.078 1 54.16 157 GLN B C 1
ATOM 6773 O O . GLN B 1 157 ? -0.156 40.938 19.531 1 54.16 157 GLN B O 1
ATOM 6778 N N . HIS B 1 158 ? -0.307 38.719 20.188 1 60.12 158 HIS B N 1
ATOM 6779 C CA . HIS B 1 158 ? 0.439 38.469 18.969 1 60.12 158 HIS B CA 1
ATOM 6780 C C . HIS B 1 158 ? -0.45 37.844 17.891 1 60.12 158 HIS B C 1
ATOM 6782 O O . HIS B 1 158 ? -1.375 37.094 18.219 1 60.12 158 HIS B O 1
ATOM 6788 N N . GLN B 1 159 ? -0.39 38.438 16.719 1 69.25 159 GLN B N 1
ATOM 6789 C CA . GLN B 1 159 ? -1.052 38 15.492 1 69.25 159 GLN B CA 1
ATOM 6790 C C . GLN B 1 159 ? -0.641 36.594 15.102 1 69.25 159 GLN B C 1
ATOM 6792 O O . GLN B 1 159 ? 0.315 36.031 15.648 1 69.25 159 GLN B O 1
ATOM 6797 N N . ASP B 1 160 ? -1.437 35.844 14.445 1 85.75 160 ASP B N 1
ATOM 6798 C CA . ASP B 1 160 ? -1.068 34.594 13.781 1 85.75 160 ASP B CA 1
ATOM 6799 C C . ASP B 1 160 ? 0.293 34.719 13.102 1 85.75 160 ASP B C 1
ATOM 6801 O O . ASP B 1 160 ? 0.457 35.531 12.164 1 85.75 160 ASP B O 1
ATOM 6805 N N . SER B 1 161 ? 1.292 34 13.633 1 89.56 161 SER B N 1
ATOM 6806 C CA . SER B 1 161 ? 2.652 34.125 13.117 1 89.56 161 SER B CA 1
ATOM 6807 C C . SER B 1 161 ? 2.713 33.781 11.633 1 89.56 161 SER B C 1
ATOM 6809 O O . SER B 1 161 ? 3.627 34.219 10.922 1 89.56 161 SER B O 1
ATOM 6811 N N . LEU B 1 162 ? 1.77 32.969 11.117 1 93.44 162 LEU B N 1
ATOM 6812 C CA . LEU B 1 162 ? 1.721 32.656 9.695 1 93.44 162 LEU B CA 1
ATOM 6813 C C . LEU B 1 162 ? 1.524 33.938 8.875 1 93.44 162 LEU B C 1
ATOM 6815 O O . LEU B 1 162 ? 2.023 34.031 7.75 1 93.44 162 LEU B O 1
ATOM 6819 N N . ALA B 1 163 ? 0.855 34.906 9.445 1 92.69 163 ALA B N 1
ATOM 6820 C CA . ALA B 1 163 ? 0.573 36.188 8.773 1 92.69 163 ALA B CA 1
ATOM 6821 C C . ALA B 1 163 ? 1.847 37 8.594 1 92.69 163 ALA B C 1
ATOM 6823 O O . ALA B 1 163 ? 1.941 37.812 7.676 1 92.69 163 ALA B O 1
ATOM 6824 N N . LEU B 1 164 ? 2.805 36.781 9.453 1 91.5 164 LEU B N 1
ATOM 6825 C CA . LEU B 1 164 ? 4.066 37.5 9.383 1 91.5 164 LEU B CA 1
ATOM 6826 C C . LEU B 1 164 ? 4.809 37.188 8.094 1 91.5 164 LEU B C 1
ATOM 6828 O O . LEU B 1 164 ? 5.574 38 7.594 1 91.5 164 LEU B O 1
ATOM 6832 N N . LEU B 1 165 ? 4.559 36.031 7.555 1 94.69 165 LEU B N 1
ATOM 6833 C CA . LEU B 1 165 ? 5.25 35.594 6.344 1 94.69 165 LEU B CA 1
ATOM 6834 C C . LEU B 1 165 ? 4.82 36.438 5.145 1 94.69 165 LEU B C 1
ATOM 6836 O O . LEU B 1 165 ? 5.602 36.656 4.215 1 94.69 165 LEU B O 1
ATOM 6840 N N . ALA B 1 166 ? 3.57 36.906 5.141 1 94.56 166 ALA B N 1
ATOM 6841 C CA . ALA B 1 166 ? 3.127 37.781 4.059 1 94.56 166 ALA B CA 1
ATOM 6842 C C . ALA B 1 166 ? 3.994 39.031 3.979 1 94.56 166 ALA B C 1
ATOM 6844 O O . ALA B 1 166 ? 4.367 39.469 2.887 1 94.56 166 ALA B O 1
ATOM 6845 N N . GLY B 1 167 ? 4.25 39.594 5.137 1 92.88 167 GLY B N 1
ATOM 6846 C CA . GLY B 1 167 ? 5.137 40.75 5.176 1 92.88 167 GLY B CA 1
ATOM 6847 C C . GLY B 1 167 ? 6.543 40.438 4.703 1 92.88 167 GLY B C 1
ATOM 6848 O O . GLY B 1 167 ? 7.125 41.188 3.93 1 92.88 167 GLY B O 1
ATOM 6849 N N . HIS B 1 168 ? 7.035 39.312 5.188 1 94.44 168 HIS B N 1
ATOM 6850 C CA . HIS B 1 168 ? 8.375 38.906 4.797 1 94.44 168 HIS B CA 1
ATOM 6851 C C . HIS B 1 168 ? 8.469 38.688 3.289 1 94.44 168 HIS B C 1
ATOM 6853 O O . HIS B 1 168 ? 9.445 39.094 2.658 1 94.44 168 HIS B O 1
ATOM 6859 N N . LEU B 1 169 ? 7.469 38.062 2.701 1 96.94 169 LEU B N 1
ATOM 6860 C CA . LEU B 1 169 ? 7.418 37.844 1.261 1 96.94 169 LEU B CA 1
ATOM 6861 C C . LEU B 1 169 ? 7.332 39.156 0.502 1 96.94 169 LEU B C 1
ATOM 6863 O O . LEU B 1 169 ? 7.992 39.344 -0.524 1 96.94 169 LEU B O 1
ATOM 6867 N N . SER B 1 170 ? 6.578 40.062 1.011 1 95.94 170 SER B N 1
ATOM 6868 C CA . SER B 1 170 ? 6.426 41.375 0.382 1 95.94 170 SER B CA 1
ATOM 6869 C C . SER B 1 170 ? 7.738 42.156 0.389 1 95.94 170 SER B C 1
ATOM 6871 O O . SER B 1 170 ? 8.055 42.875 -0.573 1 95.94 170 SER B O 1
ATOM 6873 N N . ASP B 1 171 ? 8.461 42 1.443 1 94.56 171 ASP B N 1
ATOM 6874 C CA . ASP B 1 171 ? 9.734 42.688 1.578 1 94.56 171 ASP B CA 1
ATOM 6875 C C . ASP B 1 171 ? 10.797 42.094 0.67 1 94.56 171 ASP B C 1
ATOM 6877 O O . ASP B 1 171 ? 11.828 42.688 0.397 1 94.56 171 ASP B O 1
ATOM 6881 N N . ASN B 1 172 ? 10.5 40.812 0.19 1 95.88 172 ASN B N 1
ATOM 6882 C CA . ASN B 1 172 ? 11.523 40.094 -0.541 1 95.88 172 ASN B CA 1
ATOM 6883 C C . ASN B 1 172 ? 10.984 39.531 -1.854 1 95.88 172 ASN B C 1
ATOM 6885 O O . ASN B 1 172 ? 11.344 38.438 -2.254 1 95.88 172 ASN B O 1
ATOM 6889 N N . VAL B 1 173 ? 10.148 40.25 -2.473 1 94.56 173 VAL B N 1
ATOM 6890 C CA . VAL B 1 173 ? 9.508 39.781 -3.691 1 94.56 173 VAL B CA 1
ATOM 6891 C C . VAL B 1 173 ? 10.562 39.375 -4.711 1 94.56 173 VAL B C 1
ATOM 6893 O O . VAL B 1 173 ? 10.523 38.25 -5.25 1 94.56 173 VAL B O 1
ATOM 6896 N N . GLN B 1 174 ? 11.594 40.188 -4.922 1 91.44 174 GLN B N 1
ATOM 6897 C CA . GLN B 1 174 ? 12.578 39.938 -5.965 1 91.44 174 GLN B CA 1
ATOM 6898 C C . GLN B 1 174 ? 13.898 39.469 -5.371 1 91.44 174 GLN B C 1
ATOM 6900 O O . GLN B 1 174 ? 14.805 39.062 -6.102 1 91.44 174 GLN B O 1
ATOM 6905 N N . ASN B 1 175 ? 14.031 39.5 -4.082 1 95.06 175 ASN B N 1
ATOM 6906 C CA . ASN B 1 175 ? 15.219 39 -3.412 1 95.06 175 ASN B CA 1
ATOM 6907 C C . ASN B 1 175 ? 15.07 37.531 -3.051 1 95.06 175 ASN B C 1
ATOM 6909 O O . ASN B 1 175 ? 14.828 37.188 -1.892 1 95.06 175 ASN B O 1
ATOM 6913 N N . LEU B 1 176 ? 15.336 36.719 -4.012 1 94.81 176 LEU B N 1
ATOM 6914 C CA . LEU B 1 176 ? 15.047 35.312 -3.879 1 94.81 176 LEU B CA 1
ATOM 6915 C C . LEU B 1 176 ? 15.938 34.656 -2.818 1 94.81 176 LEU B C 1
ATOM 6917 O O . LEU B 1 176 ? 15.586 33.625 -2.248 1 94.81 176 LEU B O 1
ATOM 6921 N N . ALA B 1 177 ? 17.078 35.25 -2.484 1 91.81 177 ALA B N 1
ATOM 6922 C CA . ALA B 1 177 ? 17.984 34.75 -1.466 1 91.81 177 ALA B CA 1
ATOM 6923 C C . ALA B 1 177 ? 17.344 34.812 -0.079 1 91.81 177 ALA B C 1
ATOM 6925 O O . ALA B 1 177 ? 17.688 34.031 0.806 1 91.81 177 ALA B O 1
ATOM 6926 N N . ASN B 1 178 ? 16.469 35.75 0.027 1 94.88 178 ASN B N 1
ATOM 6927 C CA . ASN B 1 178 ? 15.805 35.938 1.318 1 94.88 178 ASN B CA 1
ATOM 6928 C C . ASN B 1 178 ? 14.32 35.594 1.243 1 94.88 178 ASN B C 1
ATOM 6930 O O . ASN B 1 178 ? 13.547 36 2.105 1 94.88 178 ASN B O 1
ATOM 6934 N N . ARG B 1 179 ? 13.945 34.969 0.236 1 97.25 179 ARG B N 1
ATOM 6935 C CA . ARG B 1 179 ? 12.555 34.562 0.05 1 97.25 179 ARG B CA 1
ATOM 6936 C C . ARG B 1 179 ? 12.414 33.031 0.197 1 97.25 179 ARG B C 1
ATOM 6938 O O . ARG B 1 179 ? 13.016 32.281 -0.563 1 97.25 179 ARG B O 1
ATOM 6945 N N . PRO B 1 180 ? 11.664 32.594 1.239 1 98.19 180 PRO B N 1
ATOM 6946 C CA . PRO B 1 180 ? 11.469 31.156 1.33 1 98.19 180 PRO B CA 1
ATOM 6947 C C . PRO B 1 180 ? 10.742 30.578 0.115 1 98.19 180 PRO B C 1
ATOM 6949 O O . PRO B 1 180 ? 9.789 31.188 -0.38 1 98.19 180 PRO B O 1
ATOM 6952 N N . SER B 1 181 ? 11.203 29.453 -0.392 1 98 181 SER B N 1
ATOM 6953 C CA . SER B 1 181 ? 10.656 28.828 -1.595 1 98 181 SER B CA 1
ATOM 6954 C C . SER B 1 181 ? 9.523 27.859 -1.254 1 98 181 SER B C 1
ATOM 6956 O O . SER B 1 181 ? 8.719 27.516 -2.117 1 98 181 SER B O 1
ATOM 6958 N N . HIS B 1 182 ? 9.492 27.328 -0.043 1 98.5 182 HIS B N 1
ATOM 6959 C CA . HIS B 1 182 ? 8.5 26.359 0.426 1 98.5 182 HIS B CA 1
ATOM 6960 C C . HIS B 1 182 ? 8.023 26.703 1.834 1 98.5 182 HIS B C 1
ATOM 6962 O O . HIS B 1 182 ? 8.789 27.234 2.641 1 98.5 182 HIS B O 1
ATOM 6968 N N . LEU B 1 183 ? 6.766 26.438 2.078 1 98.75 183 LEU B N 1
ATOM 6969 C CA . LEU B 1 183 ? 6.184 26.531 3.412 1 98.75 183 LEU B CA 1
ATOM 6970 C C . LEU B 1 183 ? 5.66 25.172 3.861 1 98.75 183 LEU B C 1
ATOM 6972 O O . LEU B 1 183 ? 4.914 24.516 3.129 1 98.75 183 LEU B O 1
ATOM 6976 N N . PHE B 1 184 ? 6.09 24.719 5.004 1 98.56 184 PHE B N 1
ATOM 6977 C CA . PHE B 1 184 ? 5.598 23.469 5.586 1 98.56 184 PHE B CA 1
ATOM 6978 C C . PHE B 1 184 ? 4.793 23.75 6.852 1 98.56 184 PHE B C 1
ATOM 6980 O O . PHE B 1 184 ? 5.32 24.297 7.82 1 98.56 184 PHE B O 1
ATOM 6987 N N . LEU B 1 185 ? 3.527 23.438 6.812 1 98.06 185 LEU B N 1
ATOM 6988 C CA . LEU B 1 185 ? 2.703 23.453 8.016 1 98.06 185 LEU B CA 1
ATOM 6989 C C . LEU B 1 185 ? 2.68 22.062 8.672 1 98.06 185 LEU B C 1
ATOM 6991 O O . LEU B 1 185 ? 1.976 21.172 8.203 1 98.06 185 LEU B O 1
ATOM 6995 N N . VAL B 1 186 ? 3.383 21.953 9.773 1 97 186 VAL B N 1
ATOM 6996 C CA . VAL B 1 186 ? 3.844 20.672 10.289 1 97 186 VAL B CA 1
ATOM 6997 C C . VAL B 1 186 ? 2.895 20.188 11.383 1 97 186 VAL B C 1
ATOM 6999 O O . VAL B 1 186 ? 3.326 19.844 12.484 1 97 186 VAL B O 1
ATOM 7002 N N . GLY B 1 187 ? 1.585 20.281 11.18 1 95.44 187 GLY B N 1
ATOM 7003 C CA . GLY B 1 187 ? 0.604 19.688 12.07 1 95.44 187 GLY B CA 1
ATOM 7004 C C . GLY B 1 187 ? -0.181 20.719 12.859 1 95.44 187 GLY B C 1
ATOM 7005 O O . GLY B 1 187 ? 0.33 21.797 13.164 1 95.44 187 GLY B O 1
ATOM 7006 N N . ASP B 1 188 ? -1.462 20.391 13.211 1 95.44 188 ASP B N 1
ATOM 7007 C CA . ASP B 1 188 ? -2.365 21.125 14.086 1 95.44 188 ASP B CA 1
ATOM 7008 C C . ASP B 1 188 ? -2.654 22.516 13.523 1 95.44 188 ASP B C 1
ATOM 7010 O O . ASP B 1 188 ? -2.465 23.531 14.211 1 95.44 188 ASP B O 1
ATOM 7014 N N . GLN B 1 189 ? -3.129 22.469 12.312 1 95.81 189 GLN B N 1
ATOM 7015 C CA . GLN B 1 189 ? -3.574 23.719 11.711 1 95.81 189 GLN B CA 1
ATOM 7016 C C . GLN B 1 189 ? -4.961 24.109 12.211 1 95.81 189 GLN B C 1
ATOM 7018 O O . GLN B 1 189 ? -5.402 25.25 12.016 1 95.81 189 GLN B O 1
ATOM 7023 N N . ILE B 1 190 ? -5.609 23.172 12.828 1 96.75 190 ILE B N 1
ATOM 7024 C CA . ILE B 1 190 ? -6.84 23.391 13.578 1 96.75 190 ILE B CA 1
ATOM 7025 C C . ILE B 1 190 ? -6.758 22.688 14.93 1 96.75 190 ILE B C 1
ATOM 7027 O O . ILE B 1 190 ? -5.887 21.844 15.141 1 96.75 190 ILE B O 1
ATOM 7031 N N . TYR B 1 191 ? -7.664 23.094 15.812 1 95.56 191 TYR B N 1
ATOM 7032 C CA . TYR B 1 191 ? -7.871 22.406 17.078 1 95.56 191 TYR B CA 1
ATOM 7033 C C . TYR B 1 191 ? -9.297 21.891 17.203 1 95.56 191 TYR B C 1
ATOM 7035 O O . TYR B 1 191 ? -10.148 22.516 17.844 1 95.56 191 TYR B O 1
ATOM 7043 N N . ALA B 1 192 ? -9.484 20.75 16.688 1 97.44 192 ALA B N 1
ATOM 7044 C CA . ALA B 1 192 ? -10.812 20.172 16.531 1 97.44 192 ALA B CA 1
ATOM 7045 C C . ALA B 1 192 ? -11.445 19.875 17.891 1 97.44 192 ALA B C 1
ATOM 7047 O O . ALA B 1 192 ? -12.664 19.812 18.016 1 97.44 192 ALA B O 1
ATOM 7048 N N . ASP B 1 193 ? -10.656 19.641 18.891 1 95.81 193 ASP B N 1
ATOM 7049 C CA . ASP B 1 193 ? -11.117 19.188 20.203 1 95.81 193 ASP B CA 1
ATOM 7050 C C . ASP B 1 193 ? -11.234 20.359 21.172 1 95.81 193 ASP B C 1
ATOM 7052 O O . ASP B 1 193 ? -11.539 20.172 22.359 1 95.81 193 ASP B O 1
ATOM 7056 N N . GLU B 1 194 ? -10.953 21.547 20.734 1 93.12 194 GLU B N 1
ATOM 7057 C CA . GLU B 1 194 ? -11.031 22.734 21.562 1 93.12 194 GLU B CA 1
ATOM 7058 C C . GLU B 1 194 ? -11.688 23.891 20.812 1 93.12 194 GLU B C 1
ATOM 7060 O O . GLU B 1 194 ? -11.008 24.844 20.406 1 93.12 194 GLU B O 1
ATOM 7065 N N . VAL B 1 195 ? -12.969 23.906 20.781 1 94.19 195 VAL B N 1
ATOM 7066 C CA . VAL B 1 195 ? -13.703 24.938 20.047 1 94.19 195 VAL B CA 1
ATOM 7067 C C . VAL B 1 195 ? -14.664 25.656 21 1 94.19 195 VAL B C 1
ATOM 7069 O O . VAL B 1 195 ? -15.633 25.078 21.484 1 94.19 195 VAL B O 1
ATOM 7072 N N . PRO B 1 196 ? -14.422 26.906 21.234 1 89.5 196 PRO B N 1
ATOM 7073 C CA . PRO B 1 196 ? -15.336 27.656 22.094 1 89.5 196 PRO B CA 1
ATOM 7074 C C . PRO B 1 196 ? -16.781 27.594 21.609 1 89.5 196 PRO B C 1
ATOM 7076 O O . PRO B 1 196 ? -17.031 27.547 20.391 1 89.5 196 PRO B O 1
ATOM 7079 N N . GLU B 1 197 ? -17.75 27.672 22.531 1 89.31 197 GLU B N 1
ATOM 7080 C CA . GLU B 1 197 ? -19.172 27.516 22.234 1 89.31 197 GLU B CA 1
ATOM 7081 C C . GLU B 1 197 ? -19.641 28.516 21.188 1 89.31 197 GLU B C 1
ATOM 7083 O O . GLU B 1 197 ? -20.391 28.172 20.281 1 89.31 197 GLU B O 1
ATOM 7088 N N . ILE B 1 198 ? -19.172 29.75 21.328 1 86.75 198 ILE B N 1
ATOM 7089 C CA . ILE B 1 198 ? -19.609 30.812 20.438 1 86.75 198 ILE B CA 1
ATOM 7090 C C . ILE B 1 198 ? -19.156 30.5 19 1 86.75 198 ILE B C 1
ATOM 7092 O O . ILE B 1 198 ? -19.875 30.797 18.047 1 86.75 198 ILE B O 1
ATOM 7096 N N . VAL B 1 199 ? -18.016 29.984 18.828 1 91.81 199 VAL B N 1
ATOM 7097 C CA . VAL B 1 199 ? -17.469 29.609 17.516 1 91.81 199 VAL B CA 1
ATOM 7098 C C . VAL B 1 199 ? -18.234 28.406 16.969 1 91.81 199 VAL B C 1
ATOM 7100 O O . VAL B 1 199 ? -18.656 28.391 15.812 1 91.81 199 VAL B O 1
ATOM 7103 N N . MET B 1 200 ? -18.516 27.438 17.844 1 93.69 200 MET B N 1
ATOM 7104 C CA . MET B 1 200 ? -19.188 26.203 17.438 1 93.69 200 MET B CA 1
ATOM 7105 C C . MET B 1 200 ? -20.594 26.516 16.922 1 93.69 200 MET B C 1
ATOM 7107 O O . MET B 1 200 ? -21.047 25.922 15.945 1 93.69 200 MET B O 1
ATOM 7111 N N . ASP B 1 201 ? -21.266 27.375 17.578 1 91.19 201 ASP B N 1
ATOM 7112 C CA . ASP B 1 201 ? -22.641 27.719 17.188 1 91.19 201 ASP B CA 1
ATOM 7113 C C . ASP B 1 201 ? -22.688 28.25 15.766 1 91.19 201 ASP B C 1
ATOM 7115 O O . ASP B 1 201 ? -23.594 27.906 15.008 1 91.19 201 ASP B O 1
ATOM 7119 N N . SER B 1 202 ? -21.703 29.031 15.461 1 91.12 202 SER B N 1
ATOM 7120 C CA . SER B 1 202 ? -21.625 29.562 14.102 1 91.12 202 SER B CA 1
ATOM 7121 C C . SER B 1 202 ? -21.203 28.484 13.109 1 91.12 202 SER B C 1
ATOM 7123 O O . SER B 1 202 ? -21.75 28.391 12.008 1 91.12 202 SER B O 1
ATOM 7125 N N . LEU B 1 203 ? -20.25 27.672 13.469 1 93.81 203 LEU B N 1
ATOM 7126 C CA . LEU B 1 203 ? -19.703 26.641 12.578 1 93.81 203 LEU B CA 1
ATOM 7127 C C . LEU B 1 203 ? -20.766 25.609 12.242 1 93.81 203 LEU B C 1
ATOM 7129 O O . LEU B 1 203 ? -20.797 25.094 11.125 1 93.81 203 LEU B O 1
ATOM 7133 N N . LYS B 1 204 ? -21.625 25.266 13.188 1 94 204 LYS B N 1
ATOM 7134 C CA . LYS B 1 204 ? -22.688 24.297 12.945 1 94 204 LYS B CA 1
ATOM 7135 C C . LYS B 1 204 ? -23.594 24.75 11.82 1 94 204 LYS B C 1
ATOM 7137 O O . LYS B 1 204 ? -23.984 23.953 10.961 1 94 204 LYS B O 1
ATOM 7142 N N . LYS B 1 205 ? -23.906 26.016 11.867 1 92.31 205 LYS B N 1
ATOM 7143 C CA . LYS B 1 205 ? -24.797 26.578 10.844 1 92.31 205 LYS B CA 1
ATOM 7144 C C . LYS B 1 205 ? -24.109 26.578 9.477 1 92.31 205 LYS B C 1
ATOM 7146 O O . LYS B 1 205 ? -24.734 26.203 8.477 1 92.31 205 LYS B O 1
ATOM 7151 N N . ILE B 1 206 ? -22.891 26.984 9.484 1 94.75 206 ILE B N 1
ATOM 7152 C CA . ILE B 1 206 ? -22.125 27.031 8.234 1 94.75 206 ILE B CA 1
ATOM 7153 C C . ILE B 1 206 ? -21.969 25.625 7.68 1 94.75 206 ILE B C 1
ATOM 7155 O O . ILE B 1 206 ? -22.078 25.406 6.469 1 94.75 206 ILE B O 1
ATOM 7159 N N . ALA B 1 207 ? -21.766 24.688 8.57 1 95.94 207 ALA B N 1
ATOM 7160 C CA . ALA B 1 207 ? -21.578 23.297 8.195 1 95.94 207 ALA B CA 1
ATOM 7161 C C . ALA B 1 207 ? -22.781 22.766 7.43 1 95.94 207 ALA B C 1
ATOM 7163 O O . ALA B 1 207 ? -22.625 22.109 6.387 1 95.94 207 ALA B O 1
ATOM 7164 N N . VAL B 1 208 ? -23.953 22.969 7.914 1 95.06 208 VAL B N 1
ATOM 7165 C CA . VAL B 1 208 ? -25.172 22.484 7.293 1 95.06 208 VAL B CA 1
ATOM 7166 C C . VAL B 1 208 ? -25.359 23.141 5.926 1 95.06 208 VAL B C 1
ATOM 7168 O O . VAL B 1 208 ? -25.797 22.5 4.969 1 95.06 208 VAL B O 1
ATOM 7171 N N . THR B 1 209 ? -24.984 24.422 5.871 1 94.69 209 THR B N 1
ATOM 7172 C CA . THR B 1 209 ? -25.109 25.141 4.613 1 94.69 209 THR B CA 1
ATOM 7173 C C . THR B 1 209 ? -24.141 24.578 3.572 1 94.69 209 THR B C 1
ATOM 7175 O O . THR B 1 209 ? -24.5 24.391 2.412 1 94.69 209 THR B O 1
ATOM 7178 N N . LEU B 1 210 ? -22.906 24.297 3.947 1 96.5 210 LEU B N 1
ATOM 7179 C CA . LEU B 1 210 ? -21.875 23.797 3.051 1 96.5 210 LEU B CA 1
ATOM 7180 C C . LEU B 1 210 ? -22.266 22.438 2.488 1 96.5 210 LEU B C 1
ATOM 7182 O O . LEU B 1 210 ? -22.219 22.234 1.273 1 96.5 210 LEU B O 1
ATOM 7186 N N . VAL B 1 211 ? -22.688 21.547 3.367 1 95.75 211 VAL B N 1
ATOM 7187 C CA . VAL B 1 211 ? -22.891 20.156 2.986 1 95.75 211 VAL B CA 1
ATOM 7188 C C . VAL B 1 211 ? -24.297 19.984 2.426 1 95.75 211 VAL B C 1
ATOM 7190 O O . VAL B 1 211 ? -24.531 19.141 1.558 1 95.75 211 VAL B O 1
ATOM 7193 N N . GLY B 1 212 ? -25.203 20.781 2.859 1 93.38 212 GLY B N 1
ATOM 7194 C CA . GLY B 1 212 ? -26.594 20.719 2.41 1 93.38 212 GLY B CA 1
ATOM 7195 C C . GLY B 1 212 ? -27.469 19.844 3.291 1 93.38 212 GLY B C 1
ATOM 7196 O O . GLY B 1 212 ? -28.703 19.875 3.172 1 93.38 212 GLY B O 1
ATOM 7197 N N . HIS B 1 213 ? -26.859 19.031 4.125 1 89.31 213 HIS B N 1
ATOM 7198 C CA . HIS B 1 213 ? -27.578 18.203 5.086 1 89.31 213 HIS B CA 1
ATOM 7199 C C . HIS B 1 213 ? -26.781 18.016 6.367 1 89.31 213 HIS B C 1
ATOM 7201 O O . HIS B 1 213 ? -25.562 18.203 6.375 1 89.31 213 HIS B O 1
ATOM 7207 N N . ASP B 1 214 ? -27.5 17.781 7.418 1 91.56 214 ASP B N 1
ATOM 7208 C CA . ASP B 1 214 ? -26.875 17.438 8.688 1 91.56 214 ASP B CA 1
ATOM 7209 C C . ASP B 1 214 ? -26.703 15.93 8.836 1 91.56 214 ASP B C 1
ATOM 7211 O O . ASP B 1 214 ? -27.547 15.258 9.43 1 91.56 214 ASP B O 1
ATOM 7215 N N . ILE B 1 215 ? -25.625 15.383 8.367 1 93.56 215 ILE B N 1
ATOM 7216 C CA . ILE B 1 215 ? -25.391 13.945 8.383 1 93.56 215 ILE B CA 1
ATOM 7217 C C . ILE B 1 215 ? -25.266 13.453 9.82 1 93.56 215 ILE B C 1
ATOM 7219 O O . ILE B 1 215 ? -24.359 13.836 10.547 1 93.56 215 ILE B O 1
ATOM 7223 N N . PRO B 1 216 ? -26.172 12.688 10.273 1 95.44 216 PRO B N 1
ATOM 7224 C CA . PRO B 1 216 ? -26.094 12.195 11.648 1 95.44 216 PRO B CA 1
ATOM 7225 C C . PRO B 1 216 ? -24.891 11.273 11.875 1 95.44 216 PRO B C 1
ATOM 7227 O O . PRO B 1 216 ? -24.422 10.633 10.93 1 95.44 216 PRO B O 1
ATOM 7230 N N . LEU B 1 217 ? -24.438 11.258 13.07 1 97.12 217 LEU B N 1
ATOM 7231 C CA . LEU B 1 217 ? -23.5 10.203 13.438 1 97.12 217 LEU B CA 1
ATOM 7232 C C . LEU B 1 217 ? -24.203 8.844 13.461 1 97.12 217 LEU B C 1
ATOM 7234 O O . LEU B 1 217 ? -25.422 8.773 13.516 1 97.12 217 LEU B O 1
ATOM 7238 N N . PRO B 1 218 ? -23.469 7.762 13.422 1 95.81 218 PRO B N 1
ATOM 7239 C CA . PRO B 1 218 ? -24.062 6.43 13.391 1 95.81 218 PRO B CA 1
ATOM 7240 C C . PRO B 1 218 ? -24.984 6.172 14.586 1 95.81 218 PRO B C 1
ATOM 7242 O O . PRO B 1 218 ? -25.953 5.418 14.477 1 95.81 218 PRO B O 1
ATOM 7245 N N . CYS B 1 219 ? -24.75 6.844 15.727 1 94.94 219 CYS B N 1
ATOM 7246 C CA . CYS B 1 219 ? -25.578 6.656 16.906 1 94.94 219 CYS B CA 1
ATOM 7247 C C . CYS B 1 219 ? -26.891 7.414 16.797 1 94.94 219 CYS B C 1
ATOM 7249 O O . CYS B 1 219 ? -27.75 7.344 17.688 1 94.94 219 CYS B O 1
ATOM 7251 N N . GLY B 1 220 ? -27.047 8.164 15.734 1 94.5 220 GLY B N 1
ATOM 7252 C CA . GLY B 1 220 ? -28.297 8.875 15.492 1 94.5 220 GLY B CA 1
ATOM 7253 C C . GLY B 1 220 ? -28.234 10.336 15.883 1 94.5 220 GLY B C 1
ATOM 7254 O O . GLY B 1 220 ? -29.172 11.094 15.625 1 94.5 220 GLY B O 1
ATOM 7255 N N . ALA B 1 221 ? -27.156 10.812 16.438 1 95.12 221 ALA B N 1
ATOM 7256 C CA . ALA B 1 221 ? -27.031 12.195 16.906 1 95.12 221 ALA B CA 1
ATOM 7257 C C . ALA B 1 221 ? -27.016 13.164 15.727 1 95.12 221 ALA B C 1
ATOM 7259 O O . ALA B 1 221 ? -26.219 13.016 14.797 1 95.12 221 ALA B O 1
ATOM 7260 N N . ILE B 1 222 ? -27.891 14.078 15.766 1 95.69 222 ILE B N 1
ATOM 7261 C CA . ILE B 1 222 ? -27.891 15.195 14.828 1 95.69 222 ILE B CA 1
ATOM 7262 C C . ILE B 1 222 ? -27.078 16.359 15.398 1 95.69 222 ILE B C 1
ATOM 7264 O O . ILE B 1 222 ? -27.547 17.094 16.25 1 95.69 222 ILE B O 1
ATOM 7268 N N . LEU B 1 223 ? -25.984 16.609 14.859 1 94.75 223 LEU B N 1
ATOM 7269 C CA . LEU B 1 223 ? -24.922 17.406 15.484 1 94.75 223 LEU B CA 1
ATOM 7270 C C . LEU B 1 223 ? -25.344 18.875 15.602 1 94.75 223 LEU B C 1
ATOM 7272 O O . LEU B 1 223 ? -24.984 19.547 16.578 1 94.75 223 LEU B O 1
ATOM 7276 N N . SER B 1 224 ? -26.109 19.375 14.656 1 93.06 224 SER B N 1
ATOM 7277 C CA . SER B 1 224 ? -26.547 20.781 14.703 1 93.06 224 SER B CA 1
ATOM 7278 C C . SER B 1 224 ? -27.531 21.016 15.836 1 93.06 224 SER B C 1
ATOM 7280 O O . SER B 1 224 ? -27.75 22.156 16.25 1 93.06 224 SER B O 1
ATOM 7282 N N . ASN B 1 225 ? -28.078 19.922 16.391 1 92.5 225 ASN B N 1
ATOM 7283 C CA . ASN B 1 225 ? -29.172 20.047 17.344 1 92.5 225 ASN B CA 1
ATOM 7284 C C . ASN B 1 225 ? -28.688 19.719 18.766 1 92.5 225 ASN B C 1
ATOM 7286 O O . ASN B 1 225 ? -29.453 19.859 19.719 1 92.5 225 ASN B O 1
ATOM 7290 N N . ILE B 1 226 ? -27.469 19.312 18.891 1 92.19 226 ILE B N 1
ATOM 7291 C CA . ILE B 1 226 ? -27.062 18.922 20.234 1 92.19 226 ILE B CA 1
ATOM 7292 C C . ILE B 1 226 ? -26.281 20.062 20.891 1 92.19 226 ILE B C 1
ATOM 7294 O O . ILE B 1 226 ? -25.547 20.781 20.219 1 92.19 226 ILE B O 1
ATOM 7298 N N . ASP B 1 227 ? -26.453 20.188 22.203 1 90.38 227 ASP B N 1
ATOM 7299 C CA . ASP B 1 227 ? -25.812 21.266 22.938 1 90.38 227 ASP B CA 1
ATOM 7300 C C . ASP B 1 227 ? -24.469 20.812 23.5 1 90.38 227 ASP B C 1
ATOM 7302 O O . ASP B 1 227 ? -23.984 19.734 23.172 1 90.38 227 ASP B O 1
ATOM 7306 N N . SER B 1 228 ? -23.844 21.703 24.234 1 90.69 228 SER B N 1
ATOM 7307 C CA . SER B 1 228 ? -22.484 21.469 24.734 1 90.69 228 SER B CA 1
ATOM 7308 C C . SER B 1 228 ? -22.438 20.266 25.672 1 90.69 228 SER B C 1
ATOM 7310 O O . SER B 1 228 ? -21.484 19.484 25.641 1 90.69 228 SER B O 1
ATOM 7312 N N . THR B 1 229 ? -23.453 20.094 26.5 1 91.56 229 THR B N 1
ATOM 7313 C CA . THR B 1 229 ? -23.516 18.984 27.438 1 91.56 229 THR B CA 1
ATOM 7314 C C . THR B 1 229 ? -23.641 17.656 26.703 1 91.56 229 THR B C 1
ATOM 7316 O O . THR B 1 229 ? -22.922 16.703 27.016 1 91.56 229 THR B O 1
ATOM 7319 N N . GLN B 1 230 ? -24.516 17.625 25.75 1 93 230 GLN B N 1
ATOM 7320 C CA . GLN B 1 230 ? -24.734 16.406 24.969 1 93 230 GLN B CA 1
ATOM 7321 C C . GLN B 1 230 ? -23.484 16.062 24.156 1 93 230 GLN B C 1
ATOM 7323 O O . GLN B 1 230 ? -23.141 14.891 24.016 1 93 230 GLN B O 1
ATOM 7328 N N . ARG B 1 231 ? -22.922 17.047 23.672 1 93.94 231 ARG B N 1
ATOM 7329 C CA . ARG B 1 231 ? -21.719 16.844 22.859 1 93.94 231 ARG B CA 1
ATOM 7330 C C . ARG B 1 231 ? -20.578 16.281 23.688 1 93.94 231 ARG B C 1
ATOM 7332 O O . ARG B 1 231 ? -19.812 15.445 23.219 1 93.94 231 ARG B O 1
ATOM 7339 N N . THR B 1 232 ? -20.438 16.812 24.875 1 92.44 232 THR B N 1
ATOM 7340 C CA . THR B 1 232 ? -19.422 16.297 25.797 1 92.44 232 THR B CA 1
ATOM 7341 C C . THR B 1 232 ? -19.672 14.836 26.141 1 92.44 232 THR B C 1
ATOM 7343 O O . THR B 1 232 ? -18.734 14.039 26.188 1 92.44 232 THR B O 1
ATOM 7346 N N . ALA B 1 233 ? -20.922 14.516 26.391 1 93.12 233 ALA B N 1
ATOM 7347 C CA . ALA B 1 233 ? -21.281 13.133 26.672 1 93.12 233 ALA B CA 1
ATOM 7348 C C . ALA B 1 233 ? -20.969 12.227 25.484 1 93.12 233 ALA B C 1
ATOM 7350 O O . ALA B 1 233 ? -20.5 11.109 25.656 1 93.12 233 ALA B O 1
ATOM 7351 N N . LEU B 1 234 ? -21.312 12.734 24.344 1 94.75 234 LEU B N 1
ATOM 7352 C CA . LEU B 1 234 ? -21.062 11.969 23.125 1 94.75 234 LEU B CA 1
ATOM 7353 C C . LEU B 1 234 ? -19.578 11.742 22.906 1 94.75 234 LEU B C 1
ATOM 7355 O O . LEU B 1 234 ? -19.172 10.656 22.484 1 94.75 234 LEU B O 1
ATOM 7359 N N . LYS B 1 235 ? -18.797 12.719 23.109 1 94.94 235 LYS B N 1
ATOM 7360 C CA . LYS B 1 235 ? -17.344 12.609 23.031 1 94.94 235 LYS B CA 1
ATOM 7361 C C . LYS B 1 235 ? -16.828 11.469 23.906 1 94.94 235 LYS B C 1
ATOM 7363 O O . LYS B 1 235 ? -16.031 10.648 23.453 1 94.94 235 LYS B O 1
ATOM 7368 N N . ALA B 1 236 ? -17.312 11.43 25.094 1 91.38 236 ALA B N 1
ATOM 7369 C CA . ALA B 1 236 ? -16.906 10.391 26.047 1 91.38 236 ALA B CA 1
ATOM 7370 C C . ALA B 1 236 ? -17.391 9.016 25.578 1 91.38 236 ALA B C 1
ATOM 7372 O O . ALA B 1 236 ? -16.656 8.031 25.672 1 91.38 236 ALA B O 1
ATOM 7373 N N . GLU B 1 237 ? -18.547 8.977 25.094 1 92.12 237 GLU B N 1
ATOM 7374 C CA . GLU B 1 237 ? -19.125 7.727 24.625 1 92.12 237 GLU B CA 1
ATOM 7375 C C . GLU B 1 237 ? -18.359 7.172 23.422 1 92.12 237 GLU B C 1
ATOM 7377 O O . GLU B 1 237 ? -18.266 5.957 23.25 1 92.12 237 GLU B O 1
ATOM 7382 N N . CYS B 1 238 ? -17.828 8.031 22.656 1 94.44 238 CYS B N 1
ATOM 7383 C CA . CYS B 1 238 ? -17.109 7.648 21.453 1 94.44 238 CYS B CA 1
ATOM 7384 C C . CYS B 1 238 ? -15.664 7.297 21.766 1 94.44 238 CYS B C 1
ATOM 7386 O O . CYS B 1 238 ? -14.906 6.898 20.875 1 94.44 238 CYS B O 1
ATOM 7388 N N . GLY B 1 239 ? -15.234 7.461 22.969 1 90.94 239 GLY B N 1
ATOM 7389 C CA . GLY B 1 239 ? -13.906 7.055 23.406 1 90.94 239 GLY B CA 1
ATOM 7390 C C . GLY B 1 239 ? -12.852 8.125 23.203 1 90.94 239 GLY B C 1
ATOM 7391 O O . GLY B 1 239 ? -11.656 7.859 23.312 1 90.94 239 GLY B O 1
ATOM 7392 N N . LEU B 1 240 ? -13.227 9.32 22.828 1 93.38 240 LEU B N 1
ATOM 7393 C CA . LEU B 1 240 ? -12.273 10.414 22.672 1 93.38 240 LEU B CA 1
ATOM 7394 C C . LEU B 1 240 ? -11.773 10.898 24.031 1 93.38 240 LEU B C 1
ATOM 7396 O O . LEU B 1 240 ? -12.539 10.977 25 1 93.38 240 LEU B O 1
ATOM 7400 N N . THR B 1 241 ? -10.469 11.281 24.109 1 87.06 241 THR B N 1
ATOM 7401 C CA . THR B 1 241 ? -9.867 11.438 25.438 1 87.06 241 THR B CA 1
ATOM 7402 C C . THR B 1 241 ? -9.469 12.891 25.688 1 87.06 241 THR B C 1
ATOM 7404 O O . THR B 1 241 ? -8.844 13.203 26.688 1 87.06 241 THR B O 1
ATOM 7407 N N . SER B 1 242 ? -9.781 13.773 24.75 1 87.88 242 SER B N 1
ATOM 7408 C CA . SER B 1 242 ? -9.477 15.18 25.016 1 87.88 242 SER B CA 1
ATOM 7409 C C . SER B 1 242 ? -10.156 15.656 26.297 1 87.88 242 SER B C 1
ATOM 7411 O O . SER B 1 242 ? -11.344 15.398 26.516 1 87.88 242 SER B O 1
ATOM 7413 N N . ASN B 1 243 ? -9.422 16.344 27.141 1 79.56 243 ASN B N 1
ATOM 7414 C CA . ASN B 1 243 ? -9.953 16.797 28.422 1 79.56 243 ASN B CA 1
ATOM 7415 C C . ASN B 1 243 ? -10.414 18.25 28.359 1 79.56 243 ASN B C 1
ATOM 7417 O O . ASN B 1 243 ? -10.844 18.828 29.359 1 79.56 243 ASN B O 1
ATOM 7421 N N . CYS B 1 244 ? -10.391 18.781 27.219 1 79.25 244 CYS B N 1
ATOM 7422 C CA . CYS B 1 244 ? -10.812 20.172 27.094 1 79.25 244 CYS B CA 1
ATOM 7423 C C . CYS B 1 244 ? -12.32 20.312 27.266 1 79.25 244 CYS B C 1
ATOM 7425 O O . CYS B 1 244 ? -13.086 19.516 26.703 1 79.25 244 CYS B O 1
ATOM 7427 N N . PRO B 1 245 ? -12.672 21.203 28.094 1 73.75 245 PRO B N 1
ATOM 7428 C CA . PRO B 1 245 ? -14.102 21.391 28.328 1 73.75 245 PRO B CA 1
ATOM 7429 C C . PRO B 1 245 ? -14.828 21.984 27.125 1 73.75 245 PRO B C 1
ATOM 7431 O O . PRO B 1 245 ? -16.062 21.906 27.047 1 73.75 245 PRO B O 1
ATOM 7434 N N . ASP B 1 246 ? -14.148 22.562 26.234 1 84.06 246 ASP B N 1
ATOM 7435 C CA . ASP B 1 246 ? -14.758 23.141 25.047 1 84.06 246 ASP B CA 1
ATOM 7436 C C . ASP B 1 246 ? -15.344 22.062 24.141 1 84.06 246 ASP B C 1
ATOM 7438 O O . ASP B 1 246 ? -15.266 20.875 24.469 1 84.06 246 ASP B O 1
ATOM 7442 N N . MET B 1 247 ? -15.883 22.516 23.062 1 91.75 247 MET B N 1
ATOM 7443 C CA . MET B 1 247 ? -16.609 21.594 22.203 1 91.75 247 MET B CA 1
ATOM 7444 C C . MET B 1 247 ? -15.672 20.922 21.203 1 91.75 247 MET B C 1
ATOM 7446 O O . MET B 1 247 ? -14.625 21.469 20.875 1 91.75 247 MET B O 1
ATOM 7450 N N . HIS B 1 248 ? -16.031 19.75 20.781 1 96.44 248 HIS B N 1
ATOM 7451 C CA . HIS B 1 248 ? -15.289 18.953 19.828 1 96.44 248 HIS B CA 1
ATOM 7452 C C . HIS B 1 248 ? -15.992 18.922 18.469 1 96.44 248 HIS B C 1
ATOM 7454 O O . HIS B 1 248 ? -17.203 18.703 18.406 1 96.44 248 HIS B O 1
ATOM 7460 N N . LEU B 1 249 ? -15.289 19.25 17.406 1 97.69 249 LEU B N 1
ATOM 7461 C CA . LEU B 1 249 ? -15.836 19.016 16.078 1 97.69 249 LEU B CA 1
ATOM 7462 C C . LEU B 1 249 ? -16.109 17.531 15.859 1 97.69 249 LEU B C 1
ATOM 7464 O O . LEU B 1 249 ? -15.328 16.672 16.297 1 97.69 249 LEU B O 1
ATOM 7468 N N . MET B 1 250 ? -17.219 17.203 15.172 1 97.88 250 MET B N 1
ATOM 7469 C CA . MET B 1 250 ? -17.562 15.789 15.023 1 97.88 250 MET B CA 1
ATOM 7470 C C . MET B 1 250 ? -17.984 15.477 13.594 1 97.88 250 MET B C 1
ATOM 7472 O O . MET B 1 250 ? -17.656 14.414 13.07 1 97.88 250 MET B O 1
ATOM 7476 N N . GLY B 1 251 ? -18.688 16.344 12.961 1 97.81 251 GLY B N 1
ATOM 7477 C CA . GLY B 1 251 ? -19.156 16.094 11.609 1 97.81 251 GLY B CA 1
ATOM 7478 C C . GLY B 1 251 ? -18.219 16.609 10.539 1 97.81 251 GLY B C 1
ATOM 7479 O O . GLY B 1 251 ? -17.453 17.547 10.773 1 97.81 251 GLY B O 1
ATOM 7480 N N . PHE B 1 252 ? -18.297 16.016 9.312 1 98.44 252 PHE B N 1
ATOM 7481 C CA . PHE B 1 252 ? -17.438 16.453 8.211 1 98.44 252 PHE B CA 1
ATOM 7482 C C . PHE B 1 252 ? -17.625 17.953 7.949 1 98.44 252 PHE B C 1
ATOM 7484 O O . PHE B 1 252 ? -16.656 18.672 7.762 1 98.44 252 PHE B O 1
ATOM 7491 N N . GLY B 1 253 ? -18.844 18.391 7.906 1 97.94 253 GLY B N 1
ATOM 7492 C CA . GLY B 1 253 ? -19.141 19.797 7.66 1 97.94 253 GLY B CA 1
ATOM 7493 C C . GLY B 1 253 ? -18.516 20.719 8.688 1 97.94 253 GLY B C 1
ATOM 7494 O O . GLY B 1 253 ? -18.047 21.812 8.344 1 97.94 253 GLY B O 1
ATOM 7495 N N . GLU B 1 254 ? -18.562 20.312 9.945 1 97.75 254 GLU B N 1
ATOM 7496 C CA . GLU B 1 254 ? -17.953 21.109 11 1 97.75 254 GLU B CA 1
ATOM 7497 C C . GLU B 1 254 ? -16.453 21.266 10.789 1 97.75 254 GLU B C 1
ATOM 7499 O O . GLU B 1 254 ? -15.898 22.359 10.945 1 97.75 254 GLU B O 1
ATOM 7504 N N . PHE B 1 255 ? -15.789 20.156 10.484 1 98.56 255 PHE B N 1
ATOM 7505 C CA . PHE B 1 255 ? -14.367 20.203 10.172 1 98.56 255 PHE B CA 1
ATOM 7506 C C . PHE B 1 255 ? -14.102 21.125 8.984 1 98.56 255 PHE B C 1
ATOM 7508 O O . PHE B 1 255 ? -13.195 21.953 9.023 1 98.56 255 PHE B O 1
ATOM 7515 N N . ALA B 1 256 ? -14.883 20.969 7.938 1 98.56 256 ALA B N 1
ATOM 7516 C CA . ALA B 1 256 ? -14.719 21.781 6.738 1 98.56 256 ALA B CA 1
ATOM 7517 C C . ALA B 1 256 ? -14.883 23.266 7.059 1 98.56 256 ALA B C 1
ATOM 7519 O O . ALA B 1 256 ? -14.094 24.094 6.602 1 98.56 256 ALA B O 1
ATOM 7520 N N . ALA B 1 257 ? -15.875 23.562 7.824 1 97.69 257 ALA B N 1
ATOM 7521 C CA . ALA B 1 257 ? -16.125 24.953 8.211 1 97.69 257 ALA B CA 1
ATOM 7522 C C . ALA B 1 257 ? -14.93 25.531 8.969 1 97.69 257 ALA B C 1
ATOM 7524 O O . ALA B 1 257 ? -14.547 26.672 8.758 1 97.69 257 ALA B O 1
ATOM 7525 N N . MET B 1 258 ? -14.398 24.734 9.875 1 98.12 258 MET B N 1
ATOM 7526 C CA . MET B 1 258 ? -13.234 25.188 10.633 1 98.12 258 MET B CA 1
ATOM 7527 C C . MET B 1 258 ? -12.055 25.438 9.703 1 98.12 258 MET B C 1
ATOM 7529 O O . MET B 1 258 ? -11.352 26.453 9.859 1 98.12 258 MET B O 1
ATOM 7533 N N . TYR B 1 259 ? -11.805 24.562 8.758 1 98.62 259 TYR B N 1
ATOM 7534 C CA . TYR B 1 259 ? -10.719 24.766 7.809 1 98.62 259 TYR B CA 1
ATOM 7535 C C . TYR B 1 259 ? -10.93 26.031 6.992 1 98.62 259 TYR B C 1
ATOM 7537 O O . TYR B 1 259 ? -9.984 26.781 6.742 1 98.62 259 TYR B O 1
ATOM 7545 N N . LEU B 1 260 ? -12.164 26.266 6.582 1 98.19 260 LEU B N 1
ATOM 7546 C CA . LEU B 1 260 ? -12.469 27.469 5.816 1 98.19 260 LEU B CA 1
ATOM 7547 C C . LEU B 1 260 ? -12.25 28.719 6.66 1 98.19 260 LEU B C 1
ATOM 7549 O O . LEU B 1 260 ? -11.828 29.75 6.145 1 98.19 260 LEU B O 1
ATOM 7553 N N . LEU B 1 261 ? -12.508 28.594 7.91 1 96.62 261 LEU B N 1
ATOM 7554 C CA . LEU B 1 261 ? -12.281 29.688 8.836 1 96.62 261 LEU B CA 1
ATOM 7555 C C . LEU B 1 261 ? -10.789 30.016 8.945 1 96.62 261 LEU B C 1
ATOM 7557 O O . LEU B 1 261 ? -10.391 31.172 8.875 1 96.62 261 LEU B O 1
ATOM 7561 N N . VAL B 1 262 ? -9.922 28.984 9.031 1 96.69 262 VAL B N 1
ATOM 7562 C CA . VAL B 1 262 ? -8.516 29.219 9.344 1 96.69 262 VAL B CA 1
ATOM 7563 C C . VAL B 1 262 ? -7.734 29.453 8.055 1 96.69 262 VAL B C 1
ATOM 7565 O O . VAL B 1 262 ? -6.566 29.844 8.086 1 96.69 262 VAL B O 1
ATOM 7568 N N . MET B 1 263 ? -8.344 29.172 6.941 1 97.25 263 MET B N 1
ATOM 7569 C CA . MET B 1 263 ? -7.68 29.359 5.652 1 97.25 263 MET B CA 1
ATOM 7570 C C . MET B 1 263 ? -8.18 30.625 4.957 1 97.25 263 MET B C 1
ATOM 7572 O O . MET B 1 263 ? -8.508 30.594 3.768 1 97.25 263 MET B O 1
ATOM 7576 N N . GLY B 1 264 ? -8.383 31.703 5.695 1 94.19 264 GLY B N 1
ATOM 7577 C CA . GLY B 1 264 ? -8.695 33 5.102 1 94.19 264 GLY B CA 1
ATOM 7578 C C . GLY B 1 264 ? -10.016 33.562 5.582 1 94.19 264 GLY B C 1
ATOM 7579 O O . GLY B 1 264 ? -10.227 34.781 5.523 1 94.19 264 GLY B O 1
ATOM 7580 N N . ASN B 1 265 ? -10.961 32.719 6.016 1 94.56 265 ASN B N 1
ATOM 7581 C CA . ASN B 1 265 ? -12.25 33.094 6.578 1 94.56 265 ASN B CA 1
ATOM 7582 C C . ASN B 1 265 ? -13.109 33.844 5.566 1 94.56 265 ASN B C 1
ATOM 7584 O O . ASN B 1 265 ? -13.758 34.812 5.906 1 94.56 265 ASN B O 1
ATOM 7588 N N . ARG B 1 266 ? -13.086 33.438 4.355 1 94.62 266 ARG B N 1
ATOM 7589 C CA . ARG B 1 266 ? -13.93 34.062 3.336 1 94.62 266 ARG B CA 1
ATOM 7590 C C . ARG B 1 266 ? -15.398 33.719 3.557 1 94.62 266 ARG B C 1
ATOM 7592 O O . ARG B 1 266 ? -16.281 34.344 2.945 1 94.62 266 ARG B O 1
ATOM 7599 N N . ILE B 1 267 ? -15.609 32.812 4.41 1 91.94 267 ILE B N 1
ATOM 7600 C CA . ILE B 1 267 ? -16.984 32.406 4.719 1 91.94 267 ILE B CA 1
ATOM 7601 C C . ILE B 1 267 ? -17.641 33.469 5.598 1 91.94 267 ILE B C 1
ATOM 7603 O O . ILE B 1 267 ? -18.844 33.406 5.863 1 91.94 267 ILE B O 1
ATOM 7607 N N . GLY B 1 268 ? -16.922 34.406 6.066 1 88.12 268 GLY B N 1
ATOM 7608 C CA . GLY B 1 268 ? -17.469 35.562 6.73 1 88.12 268 GLY B CA 1
ATOM 7609 C C . GLY B 1 268 ? -17.797 35.344 8.195 1 88.12 268 GLY B C 1
ATOM 7610 O O . GLY B 1 268 ? -18.703 35.969 8.742 1 88.12 268 GLY B O 1
ATOM 7611 N N . PHE B 1 269 ? -17.125 34.406 8.805 1 90.88 269 PHE B N 1
ATOM 7612 C CA . PHE B 1 269 ? -17.297 34.219 10.242 1 90.88 269 PHE B CA 1
ATOM 7613 C C . PHE B 1 269 ? -16.859 35.469 10.984 1 90.88 269 PHE B C 1
ATOM 7615 O O . PHE B 1 269 ? -15.812 36.062 10.68 1 90.88 269 PHE B O 1
ATOM 7622 N N . SER B 1 270 ? -17.672 35.938 11.883 1 87 270 SER B N 1
ATOM 7623 C CA . SER B 1 270 ? -17.328 37.062 12.719 1 87 270 SER B CA 1
ATOM 7624 C C . SER B 1 270 ? -17.875 36.906 14.133 1 87 270 SER B C 1
ATOM 7626 O O . SER B 1 270 ? -18.828 36.156 14.352 1 87 270 SER B O 1
ATOM 7628 N N . LEU B 1 271 ? -17.234 37.5 15.047 1 84.62 271 LEU B N 1
ATOM 7629 C CA . LEU B 1 271 ? -17.688 37.531 16.438 1 84.62 271 LEU B CA 1
ATOM 7630 C C . LEU B 1 271 ? -18.672 38.656 16.672 1 84.62 271 LEU B C 1
ATOM 7632 O O . LEU B 1 271 ? -18.562 39.719 16.047 1 84.62 271 LEU B O 1
ATOM 7636 N N . PRO B 1 272 ? -19.703 38.281 17.516 1 72.5 272 PRO B N 1
ATOM 7637 C CA . PRO B 1 272 ? -20.594 39.375 17.859 1 72.5 272 PRO B CA 1
ATOM 7638 C C . PRO B 1 272 ? -19.875 40.562 18.484 1 72.5 272 PRO B C 1
ATOM 7640 O O . PRO B 1 272 ? -18.766 40.406 19.016 1 72.5 272 PRO B O 1
ATOM 7643 N N . GLU B 1 273 ? -20.484 41.75 18.25 1 65.38 273 GLU B N 1
ATOM 7644 C CA . GLU B 1 273 ? -19.906 43 18.766 1 65.38 273 GLU B CA 1
ATOM 7645 C C . GLU B 1 273 ? -19.484 42.844 20.234 1 65.38 273 GLU B C 1
ATOM 7647 O O . GLU B 1 273 ? -20.062 42.031 20.953 1 65.38 273 GLU B O 1
ATOM 7652 N N . LYS B 1 274 ? -18.297 43.406 20.672 1 62.97 274 LYS B N 1
ATOM 7653 C CA . LYS B 1 274 ? -17.438 43.344 21.859 1 62.97 274 LYS B CA 1
ATOM 7654 C C . LYS B 1 274 ? -18.266 43.344 23.141 1 62.97 274 LYS B C 1
ATOM 7656 O O . LYS B 1 274 ? -18.25 44.312 23.906 1 62.97 274 LYS B O 1
ATOM 7661 N N . THR B 1 275 ? -19.391 42.781 23.156 1 54.47 275 THR B N 1
ATOM 7662 C CA . THR B 1 275 ? -20.047 42.875 24.453 1 54.47 275 THR B CA 1
ATOM 7663 C C . THR B 1 275 ? -19.422 41.938 25.453 1 54.47 275 THR B C 1
ATOM 7665 O O . THR B 1 275 ? -19.438 42.188 26.672 1 54.47 275 THR B O 1
ATOM 7668 N N . VAL B 1 276 ? -18.859 40.844 25.047 1 60.59 276 VAL B N 1
ATOM 7669 C CA . VAL B 1 276 ? -18.266 39.875 25.984 1 60.59 276 VAL B CA 1
ATOM 7670 C C . VAL B 1 276 ? -16.766 39.75 25.719 1 60.59 276 VAL B C 1
ATOM 7672 O O . VAL B 1 276 ? -16.359 39.531 24.578 1 60.59 276 VAL B O 1
ATOM 7675 N N . THR B 1 277 ? -15.914 40.281 26.672 1 64.88 277 THR B N 1
ATOM 7676 C CA . THR B 1 277 ? -14.469 40.219 26.5 1 64.88 277 THR B CA 1
ATOM 7677 C C . THR B 1 277 ? -13.859 39.094 27.328 1 64.88 277 THR B C 1
ATOM 7679 O O . THR B 1 277 ? -14.234 38.875 28.484 1 64.88 277 THR B O 1
ATOM 7682 N N . SER B 1 278 ? -13.352 38.031 26.688 1 73.06 278 SER B N 1
ATOM 7683 C CA . SER B 1 278 ? -12.453 37.031 27.281 1 73.06 278 SER B CA 1
ATOM 7684 C C . SER B 1 278 ? -11.141 36.938 26.5 1 73.06 278 SER B C 1
ATOM 7686 O O . SER B 1 278 ? -11.086 37.281 25.328 1 73.06 278 SER B O 1
ATOM 7688 N N . PRO B 1 279 ? -10.133 36.594 27.234 1 73.31 279 PRO B N 1
ATOM 7689 C CA . PRO B 1 279 ? -8.852 36.469 26.547 1 73.31 279 PRO B CA 1
ATOM 7690 C C . PRO B 1 279 ? -8.945 35.594 25.297 1 73.31 279 PRO B C 1
ATOM 7692 O O . PRO B 1 279 ? -8.328 35.906 24.266 1 73.31 279 PRO B O 1
ATOM 7695 N N . ALA B 1 280 ? -9.758 34.625 25.312 1 77.31 280 ALA B N 1
ATOM 7696 C CA . ALA B 1 280 ? -9.922 33.719 24.172 1 77.31 280 ALA B CA 1
ATOM 7697 C C . ALA B 1 280 ? -10.602 34.438 23.016 1 77.31 280 ALA B C 1
ATOM 7699 O O . ALA B 1 280 ? -10.219 34.25 21.844 1 77.31 280 ALA B O 1
ATOM 7700 N N . LEU B 1 281 ? -11.523 35.219 23.297 1 82 281 LEU B N 1
ATOM 7701 C CA . LEU B 1 281 ? -12.258 35.906 22.25 1 82 281 LEU B CA 1
ATOM 7702 C C . LEU B 1 281 ? -11.414 37.031 21.656 1 82 281 LEU B C 1
ATOM 7704 O O . LEU B 1 281 ? -11.508 37.312 20.453 1 82 281 LEU B O 1
ATOM 7708 N N . ASP B 1 282 ? -10.688 37.656 22.516 1 80.38 282 ASP B N 1
ATOM 7709 C CA . ASP B 1 282 ? -9.781 38.688 22.016 1 80.38 282 ASP B CA 1
ATOM 7710 C C . ASP B 1 282 ? -8.727 38.094 21.094 1 80.38 282 ASP B C 1
ATOM 7712 O O . ASP B 1 282 ? -8.406 38.656 20.047 1 80.38 282 ASP B O 1
ATOM 7716 N N . SER B 1 283 ? -8.234 36.969 21.562 1 83.12 283 SER B N 1
ATOM 7717 C CA . SER B 1 283 ? -7.27 36.281 20.719 1 83.12 283 SER B CA 1
ATOM 7718 C C . SER B 1 283 ? -7.887 35.875 19.375 1 83.12 283 SER B C 1
ATOM 7720 O O . SER B 1 283 ? -7.23 35.969 18.344 1 83.12 283 SER B O 1
ATOM 7722 N N . LEU B 1 284 ? -9.094 35.469 19.422 1 88.94 284 LEU B N 1
ATOM 7723 C CA . LEU B 1 284 ? -9.797 35.062 18.203 1 88.94 284 LEU B CA 1
ATOM 7724 C C . LEU B 1 284 ? -10 36.281 17.281 1 88.94 284 LEU B C 1
ATOM 7726 O O . LEU B 1 284 ? -9.898 36.156 16.047 1 88.94 284 LEU B O 1
ATOM 7730 N N . ARG B 1 285 ? -10.312 37.375 17.844 1 87.62 285 ARG B N 1
ATOM 7731 C CA . ARG B 1 285 ? -10.492 38.594 17.047 1 87.62 285 ARG B CA 1
ATOM 7732 C C . ARG B 1 285 ? -9.211 38.969 16.297 1 87.62 285 ARG B C 1
ATOM 7734 O O . ARG B 1 285 ? -9.25 39.312 15.117 1 87.62 285 ARG B O 1
ATOM 7741 N N . ASP B 1 286 ? -8.125 38.875 17.031 1 85.38 286 ASP B N 1
ATOM 7742 C CA . ASP B 1 286 ? -6.836 39.188 16.422 1 85.38 286 ASP B CA 1
ATOM 7743 C C . ASP B 1 286 ? -6.512 38.156 15.32 1 85.38 286 ASP B C 1
ATOM 7745 O O . ASP B 1 286 ? -5.941 38.531 14.289 1 85.38 286 ASP B O 1
ATOM 7749 N N . PHE B 1 287 ? -6.828 36.938 15.633 1 91.19 287 PHE B N 1
ATOM 7750 C CA . PHE B 1 287 ? -6.621 35.875 14.641 1 91.19 287 PHE B CA 1
ATOM 7751 C C . PHE B 1 287 ? -7.406 36.188 13.367 1 91.19 287 PHE B C 1
ATOM 7753 O O . PHE B 1 287 ? -6.859 36.125 12.266 1 91.19 287 PHE B O 1
ATOM 7760 N N . LEU B 1 288 ? -8.641 36.531 13.508 1 92 288 LEU B N 1
ATOM 7761 C CA . LEU B 1 288 ? -9.516 36.781 12.367 1 92 288 LEU B CA 1
ATOM 7762 C C . LEU B 1 288 ? -9.008 38 11.562 1 92 288 LEU B C 1
ATOM 7764 O O . LEU B 1 288 ? -9.078 38 10.336 1 92 288 LEU B O 1
ATOM 7768 N N . ALA B 1 289 ? -8.461 38.906 12.25 1 90.06 289 ALA B N 1
ATOM 7769 C CA . ALA B 1 289 ? -7.945 40.125 11.602 1 90.06 289 ALA B CA 1
ATOM 7770 C C . ALA B 1 289 ? -6.719 39.812 10.75 1 90.06 289 ALA B C 1
ATOM 7772 O O . ALA B 1 289 ? -6.418 40.531 9.797 1 90.06 289 ALA B O 1
ATOM 7773 N N . SER B 1 290 ? -6.055 38.719 11.039 1 91.75 290 SER B N 1
ATOM 7774 C CA . SER B 1 290 ? -4.812 38.375 10.359 1 91.75 290 SER B CA 1
ATOM 7775 C C . SER B 1 290 ? -5.074 37.5 9.133 1 91.75 290 SER B C 1
ATOM 7777 O O . SER B 1 290 ? -4.164 37.25 8.352 1 91.75 290 SER B O 1
ATOM 7779 N N . GLN B 1 291 ? -6.285 37.094 8.898 1 94.5 291 GLN B N 1
ATOM 7780 C CA . GLN B 1 291 ? -6.586 36.031 7.914 1 94.5 291 GLN B CA 1
ATOM 7781 C C . GLN B 1 291 ? -6.355 36.562 6.496 1 94.5 291 GLN B C 1
ATOM 7783 O O . GLN B 1 291 ? -6.02 35.781 5.598 1 94.5 291 GLN B O 1
ATOM 7788 N N . ALA B 1 292 ? -6.508 37.844 6.258 1 94.25 292 ALA B N 1
ATOM 7789 C CA . ALA B 1 292 ? -6.207 38.375 4.934 1 94.25 292 ALA B CA 1
ATOM 7790 C C . ALA B 1 292 ? -4.742 38.156 4.574 1 94.25 292 ALA B C 1
ATOM 7792 O O . ALA B 1 292 ? -4.418 37.844 3.43 1 94.25 292 ALA B O 1
ATOM 7793 N N . GLN B 1 293 ? -3.873 38.438 5.551 1 94.81 293 GLN B N 1
ATOM 7794 C CA . GLN B 1 293 ? -2.443 38.219 5.34 1 94.81 293 GLN B CA 1
ATOM 7795 C C . GLN B 1 293 ? -2.121 36.75 5.168 1 94.81 293 GLN B C 1
ATOM 7797 O O . GLN B 1 293 ? -1.23 36.375 4.395 1 94.81 293 GLN B O 1
ATOM 7802 N N . VAL B 1 294 ? -2.832 35.906 5.887 1 96.69 294 VAL B N 1
ATOM 7803 C CA . VAL B 1 294 ? -2.633 34.469 5.758 1 96.69 294 VAL B CA 1
ATOM 7804 C C . VAL B 1 294 ? -2.969 34 4.336 1 96.69 294 VAL B C 1
ATOM 7806 O O . VAL B 1 294 ? -2.24 33.219 3.74 1 96.69 294 VAL B O 1
ATOM 7809 N N . ARG B 1 295 ? -4.012 34.5 3.76 1 96.94 295 ARG B N 1
ATOM 7810 C CA . ARG B 1 295 ? -4.395 34.188 2.389 1 96.94 295 ARG B CA 1
ATOM 7811 C C . ARG B 1 295 ? -3.299 34.594 1.406 1 96.94 295 ARG B C 1
ATOM 7813 O O . ARG B 1 295 ? -3.002 33.844 0.465 1 96.94 295 ARG B O 1
ATOM 7820 N N . LYS B 1 296 ? -2.744 35.812 1.653 1 97.44 296 LYS B N 1
ATOM 7821 C CA . LYS B 1 296 ? -1.645 36.25 0.809 1 97.44 296 LYS B CA 1
ATOM 7822 C C . LYS B 1 296 ? -0.455 35.312 0.894 1 97.44 296 LYS B C 1
ATOM 7824 O O . LYS B 1 296 ? 0.153 34.969 -0.125 1 97.44 296 LYS B O 1
ATOM 7829 N N . THR B 1 297 ? -0.174 34.875 2.113 1 97.94 297 THR B N 1
ATOM 7830 C CA . THR B 1 297 ? 0.937 33.938 2.316 1 97.94 297 THR B CA 1
ATOM 7831 C C . THR B 1 297 ? 0.718 32.656 1.533 1 97.94 297 THR B C 1
ATOM 7833 O O . THR B 1 297 ? 1.576 32.25 0.749 1 97.94 297 THR B O 1
ATOM 7836 N N . LEU B 1 298 ? -0.456 32.062 1.662 1 98.38 298 LEU B N 1
ATOM 7837 C CA . LEU B 1 298 ? -0.751 30.766 1.094 1 98.38 298 LEU B CA 1
ATOM 7838 C C . LEU B 1 298 ? -0.788 30.828 -0.429 1 98.38 298 LEU B C 1
ATOM 7840 O O . LEU B 1 298 ? -0.49 29.844 -1.104 1 98.38 298 LEU B O 1
ATOM 7844 N N . ALA B 1 299 ? -1.05 31.969 -0.979 1 98.31 299 ALA B N 1
ATOM 7845 C CA . ALA B 1 299 ? -1.143 32.125 -2.426 1 98.31 299 ALA B CA 1
ATOM 7846 C C . ALA B 1 299 ? 0.234 32.375 -3.041 1 98.31 299 ALA B C 1
ATOM 7848 O O . ALA B 1 299 ? 0.414 32.219 -4.25 1 98.31 299 ALA B O 1
ATOM 7849 N N . ASN B 1 300 ? 1.228 32.781 -2.246 1 98.62 300 ASN B N 1
ATOM 7850 C CA . ASN B 1 300 ? 2.467 33.281 -2.826 1 98.62 300 ASN B CA 1
ATOM 7851 C C . ASN B 1 300 ? 3.658 32.406 -2.459 1 98.62 300 ASN B C 1
ATOM 7853 O O . ASN B 1 300 ? 4.809 32.812 -2.662 1 98.62 300 ASN B O 1
ATOM 7857 N N . ILE B 1 301 ? 3.438 31.25 -1.878 1 98.62 301 ILE B N 1
ATOM 7858 C CA . ILE B 1 301 ? 4.5 30.297 -1.548 1 98.62 301 ILE B CA 1
ATOM 7859 C C . ILE B 1 301 ? 3.961 28.875 -1.603 1 98.62 301 ILE B C 1
ATOM 7861 O O . ILE B 1 301 ? 2.906 28.578 -1.032 1 98.62 301 ILE B O 1
ATOM 7865 N N . PRO B 1 302 ? 4.621 27.938 -2.406 1 98.69 302 PRO B N 1
ATOM 7866 C CA . PRO B 1 302 ? 4.184 26.547 -2.34 1 98.69 302 PRO B CA 1
ATOM 7867 C C . PRO B 1 302 ? 4.047 26.031 -0.907 1 98.69 302 PRO B C 1
ATOM 7869 O O . PRO B 1 302 ? 4.988 26.141 -0.117 1 98.69 302 PRO B O 1
ATOM 7872 N N . THR B 1 303 ? 2.891 25.516 -0.568 1 98.75 303 THR B N 1
ATOM 7873 C CA . THR B 1 303 ? 2.58 25.172 0.813 1 98.75 303 THR B CA 1
ATOM 7874 C C . THR B 1 303 ? 2.27 23.688 0.935 1 98.75 303 THR B C 1
ATOM 7876 O O . THR B 1 303 ? 1.443 23.156 0.19 1 98.75 303 THR B O 1
ATOM 7879 N N . TYR B 1 304 ? 2.951 23.047 1.833 1 98.62 304 TYR B N 1
ATOM 7880 C CA . TYR B 1 304 ? 2.77 21.641 2.16 1 98.62 304 TYR B CA 1
ATOM 7881 C C . TYR B 1 304 ? 2.322 21.469 3.607 1 98.62 304 TYR B C 1
ATOM 7883 O O . TYR B 1 304 ? 2.734 22.234 4.484 1 98.62 304 TYR B O 1
ATOM 7891 N N . MET B 1 305 ? 1.418 20.484 3.789 1 98.19 305 MET B N 1
ATOM 7892 C CA . MET B 1 305 ? 0.805 20.359 5.109 1 98.19 305 MET B CA 1
ATOM 7893 C C . MET B 1 305 ? 0.78 18.891 5.562 1 98.19 305 MET B C 1
ATOM 7895 O O . MET B 1 305 ? 0.671 17.984 4.738 1 98.19 305 MET B O 1
ATOM 7899 N N . MET B 1 306 ? 0.904 18.688 6.801 1 97.56 306 MET B N 1
ATOM 7900 C CA . MET B 1 306 ? 0.69 17.375 7.422 1 97.56 306 MET B CA 1
ATOM 7901 C C . MET B 1 306 ? -0.209 17.5 8.648 1 97.56 306 MET B C 1
ATOM 7903 O O . MET B 1 306 ? -0.449 18.594 9.141 1 97.56 306 MET B O 1
ATOM 7907 N N . PHE B 1 307 ? -0.813 16.375 9.07 1 97.56 307 PHE B N 1
ATOM 7908 C CA . PHE B 1 307 ? -1.677 16.391 10.25 1 97.56 307 PHE B CA 1
ATOM 7909 C C . PHE B 1 307 ? -0.895 16.016 11.5 1 97.56 307 PHE B C 1
ATOM 7911 O O . PHE B 1 307 ? 0.209 15.477 11.406 1 97.56 307 PHE B O 1
ATOM 7918 N N . ASP B 1 308 ? -1.379 16.406 12.57 1 95.94 308 ASP B N 1
ATOM 7919 C CA . ASP B 1 308 ? -1.075 15.852 13.883 1 95.94 308 ASP B CA 1
ATOM 7920 C C . ASP B 1 308 ? -2.348 15.672 14.711 1 95.94 308 ASP B C 1
ATOM 7922 O O . ASP B 1 308 ? -3.453 15.68 14.164 1 95.94 308 ASP B O 1
ATOM 7926 N N . ASP B 1 309 ? -2.273 15.414 16.047 1 94.25 309 ASP B N 1
ATOM 7927 C CA . ASP B 1 309 ? -3.414 14.844 16.766 1 94.25 309 ASP B CA 1
ATOM 7928 C C . ASP B 1 309 ? -4.551 15.859 16.875 1 94.25 309 ASP B C 1
ATOM 7930 O O . ASP B 1 309 ? -5.719 15.516 16.688 1 94.25 309 ASP B O 1
ATOM 7934 N N . HIS B 1 310 ? -4.34 17.219 16.984 1 95.06 310 HIS B N 1
ATOM 7935 C CA . HIS B 1 310 ? -5.434 18.156 17.188 1 95.06 310 HIS B CA 1
ATOM 7936 C C . HIS B 1 310 ? -6.207 18.406 15.898 1 95.06 310 HIS B C 1
ATOM 7938 O O . HIS B 1 310 ? -7.32 18.938 15.93 1 95.06 310 HIS B O 1
ATOM 7944 N N . ASP B 1 311 ? -5.613 18.062 14.766 1 97.5 311 ASP B N 1
ATOM 7945 C CA . ASP B 1 311 ? -6.387 18.094 13.531 1 97.5 311 ASP B CA 1
ATOM 7946 C C . ASP B 1 311 ? -7.566 17.109 13.602 1 97.5 311 ASP B C 1
ATOM 7948 O O . ASP B 1 311 ? -8.531 17.25 12.844 1 97.5 311 ASP B O 1
ATOM 7952 N N . VAL B 1 312 ? -7.438 16.109 14.477 1 97.56 312 VAL B N 1
ATOM 7953 C CA . VAL B 1 312 ? -8.469 15.094 14.695 1 97.56 312 VAL B CA 1
ATOM 7954 C C . VAL B 1 312 ? -8.992 15.188 16.125 1 97.56 312 VAL B C 1
ATOM 7956 O O . VAL B 1 312 ? -10.141 15.57 16.344 1 97.56 312 VAL B O 1
ATOM 7959 N N . THR B 1 313 ? -8.148 14.875 17.031 1 96.5 313 THR B N 1
ATOM 7960 C CA . THR B 1 313 ? -8.438 14.961 18.469 1 96.5 313 THR B CA 1
ATOM 7961 C C . THR B 1 313 ? -7.16 14.773 19.281 1 96.5 313 THR B C 1
ATOM 7963 O O . THR B 1 313 ? -6.238 14.078 18.844 1 96.5 313 THR B O 1
ATOM 7966 N N . ASP B 1 314 ? -7.184 15.367 20.438 1 92.81 314 ASP B N 1
ATOM 7967 C CA . ASP B 1 314 ? -6.051 15.156 21.328 1 92.81 314 ASP B CA 1
ATOM 7968 C C . ASP B 1 314 ? -5.809 13.672 21.578 1 92.81 314 ASP B C 1
ATOM 7970 O O . ASP B 1 314 ? -6.758 12.891 21.688 1 92.81 314 ASP B O 1
ATOM 7974 N N . ASP B 1 315 ? -4.555 13.234 21.547 1 90.88 315 ASP B N 1
ATOM 7975 C CA . ASP B 1 315 ? -4.117 11.875 21.828 1 90.88 315 ASP B CA 1
ATOM 7976 C C . ASP B 1 315 ? -4.461 10.938 20.672 1 90.88 315 ASP B C 1
ATOM 7978 O O . ASP B 1 315 ? -4.43 9.719 20.812 1 90.88 315 ASP B O 1
ATOM 7982 N N . TRP B 1 316 ? -4.812 11.438 19.547 1 95.69 316 TRP B N 1
ATOM 7983 C CA . TRP B 1 316 ? -5.211 10.617 18.406 1 95.69 316 TRP B CA 1
ATOM 7984 C C . TRP B 1 316 ? -4.164 9.555 18.109 1 95.69 316 TRP B C 1
ATOM 7986 O O . TRP B 1 316 ? -3.008 9.883 17.812 1 95.69 316 TRP B O 1
ATOM 7996 N N . ASN B 1 317 ? -4.562 8.234 18.172 1 94.12 317 ASN B N 1
ATOM 7997 C CA . ASN B 1 317 ? -3.736 7.074 17.859 1 94.12 317 ASN B CA 1
ATOM 7998 C C . ASN B 1 317 ? -2.488 7.027 18.734 1 94.12 317 ASN B C 1
ATOM 8000 O O . ASN B 1 317 ? -1.424 6.602 18.281 1 94.12 317 ASN B O 1
ATOM 8004 N N . ILE B 1 318 ? -2.59 7.457 19.938 1 91.31 318 ILE B N 1
ATOM 8005 C CA . ILE B 1 318 ? -1.436 7.566 20.828 1 91.31 318 ILE B CA 1
ATOM 8006 C C . ILE B 1 318 ? -0.92 6.172 21.172 1 91.31 318 ILE B C 1
ATOM 8008 O O . ILE B 1 318 ? 0.29 5.965 21.297 1 91.31 318 ILE B O 1
ATOM 8012 N N . ASN B 1 319 ? -1.815 5.242 21.391 1 87.12 319 ASN B N 1
ATOM 8013 C CA . ASN B 1 319 ? -1.462 3.861 21.688 1 87.12 319 ASN B CA 1
ATOM 8014 C C . ASN B 1 319 ? -2.584 2.898 21.312 1 87.12 319 ASN B C 1
ATOM 8016 O O . ASN B 1 319 ? -3.615 3.316 20.781 1 87.12 319 ASN B O 1
ATOM 8020 N N . ARG B 1 320 ? -2.375 1.641 21.562 1 86.88 320 ARG B N 1
ATOM 8021 C CA . ARG B 1 320 ? -3.316 0.596 21.172 1 86.88 320 ARG B CA 1
ATOM 8022 C C . ARG B 1 320 ? -4.645 0.755 21.906 1 86.88 320 ARG B C 1
ATOM 8024 O O . ARG B 1 320 ? -5.711 0.555 21.312 1 86.88 320 ARG B O 1
ATOM 8031 N N . SER B 1 321 ? -4.59 1.071 23.156 1 82.5 321 SER B N 1
ATOM 8032 C CA . SER B 1 321 ? -5.809 1.215 23.953 1 82.5 321 SER B CA 1
ATOM 8033 C C . SER B 1 321 ? -6.719 2.295 23.375 1 82.5 321 SER B C 1
ATOM 8035 O O . SER B 1 321 ? -7.926 2.086 23.25 1 82.5 321 SER B O 1
ATOM 8037 N N . TRP B 1 322 ? -6.141 3.406 23.094 1 89.25 322 TRP B N 1
ATOM 8038 C CA . TRP B 1 322 ? -6.918 4.484 22.484 1 89.25 322 TRP B CA 1
ATOM 8039 C C . TRP B 1 322 ? -7.531 4.035 21.172 1 89.25 322 TRP B C 1
ATOM 8041 O O . TRP B 1 322 ? -8.719 4.258 20.922 1 89.25 322 TRP B O 1
ATOM 8051 N N . TYR B 1 323 ? -6.711 3.396 20.344 1 91.5 323 TYR B N 1
ATOM 8052 C CA . TYR B 1 323 ? -7.133 2.949 19.031 1 91.5 323 TYR B CA 1
ATOM 8053 C C . TYR B 1 323 ? -8.32 2 19.125 1 91.5 323 TYR B C 1
ATOM 8055 O O . TYR B 1 323 ? -9.328 2.184 18.438 1 91.5 323 TYR B O 1
ATOM 8063 N N . ASN B 1 324 ? -8.219 1.05 19.953 1 85.31 324 ASN B N 1
ATOM 8064 C CA . ASN B 1 324 ? -9.273 0.056 20.125 1 85.31 324 ASN B CA 1
ATOM 8065 C C . ASN B 1 324 ? -10.555 0.681 20.672 1 85.31 324 ASN B C 1
ATOM 8067 O O . ASN B 1 324 ? -11.656 0.342 20.234 1 85.31 324 ASN B O 1
ATOM 8071 N N . GLN B 1 325 ? -10.328 1.555 21.625 1 85.38 325 GLN B N 1
ATOM 8072 C CA . GLN B 1 325 ? -11.469 2.197 22.266 1 85.38 325 GLN B CA 1
ATOM 8073 C C . GLN B 1 325 ? -12.281 3.008 21.25 1 85.38 325 GLN B C 1
ATOM 8075 O O . GLN B 1 325 ? -13.492 2.83 21.141 1 85.38 325 GLN B O 1
ATOM 8080 N N . VAL B 1 326 ? -11.719 3.807 20.562 1 92.25 326 VAL B N 1
ATOM 8081 C CA . VAL B 1 326 ? -12.406 4.699 19.641 1 92.25 326 VAL B CA 1
ATOM 8082 C C . VAL B 1 326 ? -13.016 3.885 18.5 1 92.25 326 VAL B C 1
ATOM 8084 O O . VAL B 1 326 ? -14.164 4.109 18.109 1 92.25 326 VAL B O 1
ATOM 8087 N N . HIS B 1 327 ? -12.344 2.828 18.016 1 89.25 327 HIS B N 1
ATOM 8088 C CA . HIS B 1 327 ? -12.812 2.105 16.844 1 89.25 327 HIS B CA 1
ATOM 8089 C C . HIS B 1 327 ? -13.766 0.979 17.234 1 89.25 327 HIS B C 1
ATOM 8091 O O . HIS B 1 327 ? -14.352 0.332 16.359 1 89.25 327 HIS B O 1
ATOM 8097 N N . SER B 1 328 ? -13.914 0.823 18.5 1 85.38 328 SER B N 1
ATOM 8098 C CA . SER B 1 328 ? -15 -0.041 18.969 1 85.38 328 SER B CA 1
ATOM 8099 C C . SER B 1 328 ? -16.344 0.655 18.844 1 85.38 328 SER B C 1
ATOM 8101 O O . SER B 1 328 ? -17.391 0.001 18.859 1 85.38 328 SER B O 1
ATOM 8103 N N . SER B 1 329 ? -16.297 1.952 18.75 1 90.44 329 SER B N 1
ATOM 8104 C CA . SER B 1 329 ? -17.484 2.77 18.531 1 90.44 329 SER B CA 1
ATOM 8105 C C . SER B 1 329 ? -17.625 3.164 17.062 1 90.44 329 SER B C 1
ATOM 8107 O O . SER B 1 329 ? -16.734 3.822 16.516 1 90.44 329 SER B O 1
ATOM 8109 N N . VAL B 1 330 ? -18.812 2.811 16.5 1 93.69 330 VAL B N 1
ATOM 8110 C CA . VAL B 1 330 ? -19.031 3.168 15.094 1 93.69 330 VAL B CA 1
ATOM 8111 C C . VAL B 1 330 ? -19.031 4.688 14.945 1 93.69 330 VAL B C 1
ATOM 8113 O O . VAL B 1 330 ? -18.5 5.223 13.969 1 93.69 330 VAL B O 1
ATOM 8116 N N . SER B 1 331 ? -19.594 5.383 15.93 1 97 331 SER B N 1
ATOM 8117 C CA . SER B 1 331 ? -19.625 6.844 15.898 1 97 331 SER B CA 1
ATOM 8118 C C . SER B 1 331 ? -18.219 7.422 16.109 1 97 331 SER B C 1
ATOM 8120 O O . SER B 1 331 ? -17.859 8.43 15.5 1 97 331 SER B O 1
ATOM 8122 N N . GLY B 1 332 ? -17.453 6.82 17.078 1 96.69 332 GLY B N 1
ATOM 8123 C CA . GLY B 1 332 ? -16.078 7.242 17.25 1 96.69 332 GLY B CA 1
ATOM 8124 C C . GLY B 1 332 ? -15.242 7.113 15.992 1 96.69 332 GLY B C 1
ATOM 8125 O O . GLY B 1 332 ? -14.5 8.031 15.633 1 96.69 332 GLY B O 1
ATOM 8126 N N . SER B 1 333 ? -15.461 6.012 15.297 1 96.56 333 SER B N 1
ATOM 8127 C CA . SER B 1 333 ? -14.773 5.789 14.023 1 96.56 333 SER B CA 1
ATOM 8128 C C . SER B 1 333 ? -15.188 6.828 12.984 1 96.56 333 SER B C 1
ATOM 8130 O O . SER B 1 333 ? -14.352 7.316 12.219 1 96.56 333 SER B O 1
ATOM 8132 N N . ARG B 1 334 ? -16.453 7.141 12.961 1 98.19 334 ARG B N 1
ATOM 8133 C CA . ARG B 1 334 ? -16.984 8.109 12.008 1 98.19 334 ARG B CA 1
ATOM 8134 C C . ARG B 1 334 ? -16.391 9.492 12.25 1 98.19 334 ARG B C 1
ATOM 8136 O O . ARG B 1 334 ? -16.078 10.219 11.305 1 98.19 334 ARG B O 1
ATOM 8143 N N . ILE B 1 335 ? -16.281 9.859 13.484 1 98.31 335 ILE B N 1
ATOM 8144 C CA . ILE B 1 335 ? -15.719 11.172 13.812 1 98.31 335 ILE B CA 1
ATOM 8145 C C . ILE B 1 335 ? -14.281 11.266 13.289 1 98.31 335 ILE B C 1
ATOM 8147 O O . ILE B 1 335 ? -13.906 12.258 12.672 1 98.31 335 ILE B O 1
ATOM 8151 N N . VAL B 1 336 ? -13.492 10.219 13.5 1 98.44 336 VAL B N 1
ATOM 8152 C CA . VAL B 1 336 ? -12.117 10.188 13.008 1 98.44 336 VAL B CA 1
ATOM 8153 C C . VAL B 1 336 ? -12.109 10.227 11.484 1 98.44 336 VAL B C 1
ATOM 8155 O O . VAL B 1 336 ? -11.328 10.969 10.883 1 98.44 336 VAL B O 1
ATOM 8158 N N . SER B 1 337 ? -12.992 9.469 10.852 1 98.62 337 SER B N 1
ATOM 8159 C CA . SER B 1 337 ? -13.086 9.453 9.398 1 98.62 337 SER B CA 1
ATOM 8160 C C . SER B 1 337 ? -13.445 10.836 8.852 1 98.62 337 SER B C 1
ATOM 8162 O O . SER B 1 337 ? -12.883 11.273 7.844 1 98.62 337 SER B O 1
ATOM 8164 N N . ASN B 1 338 ? -14.391 11.484 9.5 1 98.62 338 ASN B N 1
ATOM 8165 C CA . ASN B 1 338 ? -14.773 12.828 9.102 1 98.62 338 ASN B CA 1
ATOM 8166 C C . ASN B 1 338 ? -13.602 13.797 9.164 1 98.62 338 ASN B C 1
ATOM 8168 O O . ASN B 1 338 ? -13.414 14.617 8.266 1 98.62 338 ASN B O 1
ATOM 8172 N N . ALA B 1 339 ? -12.82 13.703 10.227 1 98.75 339 ALA B N 1
ATOM 8173 C CA . ALA B 1 339 ? -11.633 14.539 10.375 1 98.75 339 ALA B CA 1
ATOM 8174 C C . ALA B 1 339 ? -10.633 14.289 9.25 1 98.75 339 ALA B C 1
ATOM 8176 O O . ALA B 1 339 ? -10.094 15.234 8.672 1 98.75 339 ALA B O 1
ATOM 8177 N N . LEU B 1 340 ? -10.43 13.039 8.953 1 98.75 340 LEU B N 1
ATOM 8178 C CA . LEU B 1 340 ? -9.445 12.672 7.941 1 98.75 340 LEU B CA 1
ATOM 8179 C C . LEU B 1 340 ? -9.922 13.062 6.547 1 98.75 340 LEU B C 1
ATOM 8181 O O . LEU B 1 340 ? -9.117 13.422 5.688 1 98.75 340 LEU B O 1
ATOM 8185 N N . ALA B 1 341 ? -11.219 12.945 6.301 1 98.81 341 ALA B N 1
ATOM 8186 C CA . ALA B 1 341 ? -11.766 13.406 5.027 1 98.81 341 ALA B CA 1
ATOM 8187 C C . ALA B 1 341 ? -11.531 14.898 4.832 1 98.81 341 ALA B C 1
ATOM 8189 O O . ALA B 1 341 ? -11.148 15.336 3.746 1 98.81 341 ALA B O 1
ATOM 8190 N N . ALA B 1 342 ? -11.789 15.633 5.855 1 98.81 342 ALA B N 1
ATOM 8191 C CA . ALA B 1 342 ? -11.539 17.062 5.785 1 98.81 342 ALA B CA 1
ATOM 8192 C C . ALA B 1 342 ? -10.055 17.359 5.617 1 98.81 342 ALA B C 1
ATOM 8194 O O . ALA B 1 342 ? -9.672 18.234 4.828 1 98.81 342 ALA B O 1
ATOM 8195 N N . PHE B 1 343 ? -9.242 16.656 6.363 1 98.69 343 PHE B N 1
ATOM 8196 C CA . PHE B 1 343 ? -7.801 16.797 6.211 1 98.69 343 PHE B CA 1
ATOM 8197 C C . PHE B 1 343 ? -7.383 16.547 4.766 1 98.69 343 PHE B C 1
ATOM 8199 O O . PHE B 1 343 ? -6.559 17.281 4.219 1 98.69 343 PHE B O 1
ATOM 8206 N N . TRP B 1 344 ? -7.891 15.461 4.207 1 98.62 344 TRP B N 1
ATOM 8207 C CA . TRP B 1 344 ? -7.594 15.164 2.807 1 98.62 344 TRP B CA 1
ATOM 8208 C C . TRP B 1 344 ? -7.961 16.344 1.914 1 98.62 344 TRP B C 1
ATOM 8210 O O . TRP B 1 344 ? -7.137 16.812 1.124 1 98.62 344 TRP B O 1
ATOM 8220 N N . ALA B 1 345 ? -9.078 16.906 2.062 1 98.56 345 ALA B N 1
ATOM 8221 C CA . ALA B 1 345 ? -9.641 17.906 1.148 1 98.56 345 ALA B CA 1
ATOM 8222 C C . ALA B 1 345 ? -8.898 19.234 1.264 1 98.56 345 ALA B C 1
ATOM 8224 O O . ALA B 1 345 ? -8.68 19.922 0.262 1 98.56 345 ALA B O 1
ATOM 8225 N N . PHE B 1 346 ? -8.477 19.547 2.475 1 98.56 346 PHE B N 1
ATOM 8226 C CA . PHE B 1 346 ? -8.031 20.906 2.691 1 98.56 346 PHE B CA 1
ATOM 8227 C C . PHE B 1 346 ? -6.523 20.969 2.879 1 98.56 346 PHE B C 1
ATOM 8229 O O . PHE B 1 346 ? -5.91 22.016 2.691 1 98.56 346 PHE B O 1
ATOM 8236 N N . GLN B 1 347 ? -5.922 19.828 3.234 1 98.44 347 GLN B N 1
ATOM 8237 C CA . GLN B 1 347 ? -4.492 19.875 3.525 1 98.44 347 GLN B CA 1
ATOM 8238 C C . GLN B 1 347 ? -3.719 18.875 2.664 1 98.44 347 GLN B C 1
ATOM 8240 O O . GLN B 1 347 ? -2.814 19.266 1.922 1 98.44 347 GLN B O 1
ATOM 8245 N N . SER B 1 348 ? -4.117 17.688 2.611 1 98.25 348 SER B N 1
ATOM 8246 C CA . SER B 1 348 ? -3.268 16.609 2.111 1 98.25 348 SER B CA 1
ATOM 8247 C C . SER B 1 348 ? -3.312 16.531 0.59 1 98.25 348 SER B C 1
ATOM 8249 O O . SER B 1 348 ? -2.311 16.203 -0.05 1 98.25 348 SER B O 1
ATOM 8251 N N . TRP B 1 349 ? -4.461 16.766 -0.026 1 97.81 349 TRP B N 1
ATOM 8252 C CA . TRP B 1 349 ? -4.68 16.484 -1.44 1 97.81 349 TRP B CA 1
ATOM 8253 C C . TRP B 1 349 ? -3.625 17.156 -2.303 1 97.81 349 TRP B C 1
ATOM 8255 O O . TRP B 1 349 ? -3.068 16.547 -3.217 1 97.81 349 TRP B O 1
ATOM 8265 N N . GLY B 1 350 ? -3.277 18.391 -1.995 1 97.38 350 GLY B N 1
ATOM 8266 C CA . GLY B 1 350 ? -2.363 19.188 -2.803 1 97.38 350 GLY B CA 1
ATOM 8267 C C . GLY B 1 350 ? -0.905 18.844 -2.559 1 97.38 350 GLY B C 1
ATOM 8268 O O . GLY B 1 350 ? -0.022 19.312 -3.281 1 97.38 350 GLY B O 1
ATOM 8269 N N . ASN B 1 351 ? -0.604 18.016 -1.501 1 97.88 351 ASN B N 1
ATOM 8270 C CA . ASN B 1 351 ? 0.776 17.641 -1.225 1 97.88 351 ASN B CA 1
ATOM 8271 C C . ASN B 1 351 ? 1.343 16.75 -2.328 1 97.88 351 ASN B C 1
ATOM 8273 O O . ASN B 1 351 ? 2.467 16.953 -2.785 1 97.88 351 ASN B O 1
ATOM 8277 N N . GLU B 1 352 ? 0.559 15.766 -2.623 1 95.44 352 GLU B N 1
ATOM 8278 C CA . GLU B 1 352 ? 0.867 14.773 -3.643 1 95.44 352 GLU B CA 1
ATOM 8279 C C . GLU B 1 352 ? -0.404 14.242 -4.301 1 95.44 352 GLU B C 1
ATOM 8281 O O . GLU B 1 352 ? -0.862 13.141 -3.982 1 95.44 352 GLU B O 1
ATOM 8286 N N . PRO B 1 353 ? -0.91 14.984 -5.262 1 93.06 353 PRO B N 1
ATOM 8287 C CA . PRO B 1 353 ? -2.207 14.664 -5.859 1 93.06 353 PRO B CA 1
ATOM 8288 C C . PRO B 1 353 ? -2.258 13.242 -6.426 1 93.06 353 PRO B C 1
ATOM 8290 O O . PRO B 1 353 ? -3.289 12.57 -6.328 1 93.06 353 PRO B O 1
ATOM 8293 N N . ALA B 1 354 ? -1.19 12.727 -6.918 1 88 354 ALA B N 1
ATOM 8294 C CA . ALA B 1 354 ? -1.136 11.438 -7.602 1 88 354 ALA B CA 1
ATOM 8295 C C . ALA B 1 354 ? -1.431 10.289 -6.633 1 88 354 ALA B C 1
ATOM 8297 O O . ALA B 1 354 ? -1.734 9.172 -7.059 1 88 354 ALA B O 1
ATOM 8298 N N . GLN B 1 355 ? -1.393 10.516 -5.359 1 92.62 355 GLN B N 1
ATOM 8299 C CA . GLN B 1 355 ? -1.606 9.469 -4.359 1 92.62 355 GLN B CA 1
ATOM 8300 C C . GLN B 1 355 ? -3.096 9.219 -4.137 1 92.62 355 GLN B C 1
ATOM 8302 O O . GLN B 1 355 ? -3.477 8.219 -3.535 1 92.62 355 GLN B O 1
ATOM 8307 N N . PHE B 1 356 ? -3.934 10.094 -4.59 1 94.69 356 PHE B N 1
ATOM 8308 C CA . PHE B 1 356 ? -5.375 10 -4.387 1 94.69 356 PHE B CA 1
ATOM 8309 C C . PHE B 1 356 ? -6.098 9.82 -5.715 1 94.69 356 PHE B C 1
ATOM 8311 O O . PHE B 1 356 ? -6.465 10.805 -6.367 1 94.69 356 PHE B O 1
ATOM 8318 N N . ASN B 1 357 ? -6.348 8.602 -6.078 1 88.56 357 ASN B N 1
ATOM 8319 C CA . ASN B 1 357 ? -6.969 8.312 -7.367 1 88.56 357 ASN B CA 1
ATOM 8320 C C . ASN B 1 357 ? -8.477 8.547 -7.328 1 88.56 357 ASN B C 1
ATOM 8322 O O . ASN B 1 357 ? -9.023 8.93 -6.293 1 88.56 357 ASN B O 1
ATOM 8326 N N . GLN B 1 358 ? -9.117 8.359 -8.406 1 89.5 358 GLN B N 1
ATOM 8327 C CA . GLN B 1 358 ? -10.531 8.672 -8.531 1 89.5 358 GLN B CA 1
ATOM 8328 C C . GLN B 1 358 ? -11.375 7.773 -7.625 1 89.5 358 GLN B C 1
ATOM 8330 O O . GLN B 1 358 ? -12.398 8.211 -7.09 1 89.5 358 GLN B O 1
ATOM 8335 N N . GLU B 1 359 ? -10.938 6.559 -7.492 1 89.31 359 GLU B N 1
ATOM 8336 C CA . GLU B 1 359 ? -11.664 5.648 -6.617 1 89.31 359 GLU B CA 1
ATOM 8337 C C . GLU B 1 359 ? -11.703 6.172 -5.184 1 89.31 359 GLU B C 1
ATOM 8339 O O . GLU B 1 359 ? -12.719 6.051 -4.5 1 89.31 359 GLU B O 1
ATOM 8344 N N . PHE B 1 360 ? -10.57 6.648 -4.715 1 95 360 PHE B N 1
ATOM 8345 C CA . PHE B 1 360 ? -10.508 7.25 -3.389 1 95 360 PHE B CA 1
ATOM 8346 C C . PHE B 1 360 ? -11.484 8.414 -3.271 1 95 360 PHE B C 1
ATOM 8348 O O . PHE B 1 360 ? -12.266 8.484 -2.316 1 95 360 PHE B O 1
ATOM 8355 N N . ILE B 1 361 ? -11.5 9.305 -4.254 1 96.88 361 ILE B N 1
ATOM 8356 C CA . ILE B 1 361 ? -12.344 10.492 -4.262 1 96.88 361 ILE B CA 1
ATOM 8357 C C . ILE B 1 361 ? -13.812 10.086 -4.309 1 96.88 361 ILE B C 1
ATOM 8359 O O . ILE B 1 361 ? -14.633 10.609 -3.553 1 96.88 361 ILE B O 1
ATOM 8363 N N . ASP B 1 362 ? -14.117 9.102 -5.102 1 95.75 362 ASP B N 1
ATOM 8364 C CA . ASP B 1 362 ? -15.492 8.625 -5.23 1 95.75 362 ASP B CA 1
ATOM 8365 C C . ASP B 1 362 ? -15.992 8.039 -3.91 1 95.75 362 ASP B C 1
ATOM 8367 O O . ASP B 1 362 ? -17.156 8.234 -3.543 1 95.75 362 ASP B O 1
ATOM 8371 N N . THR B 1 363 ? -15.172 7.324 -3.268 1 96.75 363 THR B N 1
ATOM 8372 C CA . THR B 1 363 ? -15.555 6.723 -1.994 1 96.75 363 THR B CA 1
ATOM 8373 C C . THR B 1 363 ? -15.984 7.793 -0.999 1 96.75 363 THR B C 1
ATOM 8375 O O . THR B 1 363 ? -17 7.641 -0.319 1 96.75 363 THR B O 1
ATOM 8378 N N . LEU B 1 364 ? -15.234 8.875 -0.906 1 97.94 364 LEU B N 1
ATOM 8379 C CA . LEU B 1 364 ? -15.578 9.953 0.008 1 97.94 364 LEU B CA 1
ATOM 8380 C C . LEU B 1 364 ? -16.859 10.656 -0.434 1 97.94 364 LEU B C 1
ATOM 8382 O O . LEU B 1 364 ? -17.75 10.891 0.379 1 97.94 364 LEU B O 1
ATOM 8386 N N . GLN B 1 365 ? -16.984 10.922 -1.725 1 97.5 365 GLN B N 1
ATOM 8387 C CA . GLN B 1 365 ? -18.156 11.617 -2.273 1 97.5 365 GLN B CA 1
ATOM 8388 C C . GLN B 1 365 ? -19.422 10.797 -2.074 1 97.5 365 GLN B C 1
ATOM 8390 O O . GLN B 1 365 ? -20.484 11.352 -1.752 1 97.5 365 GLN B O 1
ATOM 8395 N N . ASN B 1 366 ? -19.297 9.492 -2.303 1 96.5 366 ASN B N 1
ATOM 8396 C CA . ASN B 1 366 ? -20.469 8.617 -2.189 1 96.5 366 ASN B CA 1
ATOM 8397 C C . ASN B 1 366 ? -21.125 8.75 -0.822 1 96.5 366 ASN B C 1
ATOM 8399 O O . ASN B 1 366 ? -22.344 8.914 -0.733 1 96.5 366 ASN B O 1
ATOM 8403 N N . HIS B 1 367 ? -20.344 8.727 0.213 1 97.06 367 HIS B N 1
ATOM 8404 C CA . HIS B 1 367 ? -20.906 8.805 1.554 1 97.06 367 HIS B CA 1
ATOM 8405 C C . HIS B 1 367 ? -21.422 10.211 1.853 1 97.06 367 HIS B C 1
ATOM 8407 O O . HIS B 1 367 ? -22.484 10.375 2.438 1 97.06 367 HIS B O 1
ATOM 8413 N N . LEU B 1 368 ? -20.672 11.242 1.455 1 97.5 368 LEU B N 1
ATOM 8414 C CA . LEU B 1 368 ? -21.031 12.617 1.8 1 97.5 368 LEU B CA 1
ATOM 8415 C C . LEU B 1 368 ? -22.266 13.062 1.036 1 97.5 368 LEU B C 1
ATOM 8417 O O . LEU B 1 368 ? -23.047 13.875 1.538 1 97.5 368 LEU B O 1
ATOM 8421 N N . ILE B 1 369 ? -22.484 12.5 -0.15 1 95.38 369 ILE B N 1
ATOM 8422 C CA . ILE B 1 369 ? -23.609 12.891 -0.993 1 95.38 369 ILE B CA 1
ATOM 8423 C C . ILE B 1 369 ? -24.828 12.023 -0.657 1 95.38 369 ILE B C 1
ATOM 8425 O O . ILE B 1 369 ? -25.953 12.508 -0.663 1 95.38 369 ILE B O 1
ATOM 8429 N N . VAL B 1 370 ? -24.578 10.711 -0.333 1 95.25 370 VAL B N 1
ATOM 8430 C CA . VAL B 1 370 ? -25.656 9.797 0.016 1 95.25 370 VAL B CA 1
ATOM 8431 C C . VAL B 1 370 ? -25.375 9.164 1.379 1 95.25 370 VAL B C 1
ATOM 8433 O O . VAL B 1 370 ? -25.203 7.949 1.484 1 95.25 370 VAL B O 1
ATOM 8436 N N . PRO B 1 371 ? -25.562 9.984 2.371 1 94.25 371 PRO B N 1
ATOM 8437 C CA . PRO B 1 371 ? -25.141 9.516 3.697 1 94.25 371 PRO B CA 1
ATOM 8438 C C . PRO B 1 371 ? -26.047 8.414 4.246 1 94.25 371 PRO B C 1
ATOM 8440 O O . PRO B 1 371 ? -25.688 7.723 5.195 1 94.25 371 PRO B O 1
ATOM 8443 N N . GLU B 1 372 ? -27.234 8.203 3.674 1 93.62 372 GLU B N 1
ATOM 8444 C CA . GLU B 1 372 ? -28.172 7.195 4.168 1 93.62 372 GLU B CA 1
ATOM 8445 C C . GLU B 1 372 ? -27.75 5.789 3.744 1 93.62 372 GLU B C 1
ATOM 8447 O O . GLU B 1 372 ? -28.25 4.797 4.277 1 93.62 372 GLU B O 1
ATOM 8452 N N . ASN B 1 373 ? -26.891 5.695 2.746 1 94.56 373 ASN B N 1
ATOM 8453 C CA . ASN B 1 373 ? -26.406 4.391 2.293 1 94.56 373 ASN B CA 1
ATOM 8454 C C . ASN B 1 373 ? -25.375 3.809 3.258 1 94.56 373 ASN B C 1
ATOM 8456 O O . ASN B 1 373 ? -24.234 4.281 3.322 1 94.56 373 ASN B O 1
ATOM 8460 N N . SER B 1 374 ? -25.75 2.756 3.922 1 92.5 374 SER B N 1
ATOM 8461 C CA . SER B 1 374 ? -24.922 2.168 4.969 1 92.5 374 SER B CA 1
ATOM 8462 C C . SER B 1 374 ? -23.641 1.558 4.395 1 92.5 374 SER B C 1
ATOM 8464 O O . SER B 1 374 ? -22.609 1.545 5.051 1 92.5 374 SER B O 1
ATOM 8466 N N . GLU B 1 375 ? -23.672 1.061 3.18 1 91.31 375 GLU B N 1
ATOM 8467 C CA . GLU B 1 375 ? -22.484 0.475 2.551 1 91.31 375 GLU B CA 1
ATOM 8468 C C . GLU B 1 375 ? -21.453 1.545 2.221 1 91.31 375 GLU B C 1
ATOM 8470 O O . GLU B 1 375 ? -20.25 1.324 2.387 1 91.31 375 GLU B O 1
ATOM 8475 N N . TYR B 1 376 ? -21.953 2.682 1.71 1 95.38 376 TYR B N 1
ATOM 8476 C CA . TYR B 1 376 ? -21.047 3.801 1.442 1 95.38 376 TYR B CA 1
ATOM 8477 C C . TYR B 1 376 ? -20.375 4.281 2.723 1 95.38 376 TYR B C 1
ATOM 8479 O O . TYR B 1 376 ? -19.188 4.605 2.725 1 95.38 376 TYR B O 1
ATOM 8487 N N . ALA B 1 377 ? -21.188 4.281 3.787 1 96.44 377 ALA B N 1
ATOM 8488 C CA . ALA B 1 377 ? -20.672 4.742 5.074 1 96.44 377 ALA B CA 1
ATOM 8489 C C . ALA B 1 377 ? -19.562 3.83 5.578 1 96.44 377 ALA B C 1
ATOM 8491 O O . ALA B 1 377 ? -18.531 4.305 6.051 1 96.44 377 ALA B O 1
ATOM 8492 N N . LYS B 1 378 ? -19.781 2.535 5.5 1 94.88 378 LYS B N 1
ATOM 8493 C CA . LYS B 1 378 ? -18.781 1.566 5.941 1 94.88 378 LYS B CA 1
ATOM 8494 C C . LYS B 1 378 ? -17.516 1.677 5.109 1 94.88 378 LYS B C 1
ATOM 8496 O O . LYS B 1 378 ? -16.406 1.612 5.652 1 94.88 378 LYS B O 1
ATOM 8501 N N . HIS B 1 379 ? -17.703 1.81 3.781 1 96.19 379 HIS B N 1
ATOM 8502 C CA . HIS B 1 379 ? -16.562 1.953 2.881 1 96.19 379 HIS B CA 1
ATOM 8503 C C . HIS B 1 379 ? -15.781 3.227 3.182 1 96.19 379 HIS B C 1
ATOM 8505 O O . HIS B 1 379 ? -14.547 3.215 3.184 1 96.19 379 HIS B O 1
ATOM 8511 N N . TYR B 1 380 ? -16.5 4.316 3.453 1 97.81 380 TYR B N 1
ATOM 8512 C CA . TYR B 1 380 ? -15.938 5.605 3.832 1 97.81 380 TYR B CA 1
ATOM 8513 C C . TYR B 1 380 ? -15.062 5.477 5.074 1 97.81 380 TYR B C 1
ATOM 8515 O O . TYR B 1 380 ? -13.898 5.887 5.066 1 97.81 380 TYR B O 1
ATOM 8523 N N . ASP B 1 381 ? -15.57 4.816 6.098 1 97.38 381 ASP B N 1
ATOM 8524 C CA . ASP B 1 381 ? -14.867 4.656 7.363 1 97.38 381 ASP B CA 1
ATOM 8525 C C . ASP B 1 381 ? -13.625 3.781 7.195 1 97.38 381 ASP B C 1
ATOM 8527 O O . ASP B 1 381 ? -12.547 4.117 7.691 1 97.38 381 ASP B O 1
ATOM 8531 N N . PHE B 1 382 ? -13.781 2.721 6.504 1 95.44 382 PHE B N 1
ATOM 8532 C CA . PHE B 1 382 ? -12.68 1.779 6.355 1 95.44 382 PHE B CA 1
ATOM 8533 C C . PHE B 1 382 ? -11.547 2.393 5.535 1 95.44 382 PHE B C 1
ATOM 8535 O O . PHE B 1 382 ? -10.383 2.305 5.918 1 95.44 382 PHE B O 1
ATOM 8542 N N . THR B 1 383 ? -11.883 3.023 4.395 1 96.56 383 THR B N 1
ATOM 8543 C CA . THR B 1 383 ? -10.906 3.617 3.494 1 96.56 383 THR B CA 1
ATOM 8544 C C . THR B 1 383 ? -10.07 4.672 4.219 1 96.56 383 THR B C 1
ATOM 8546 O O . THR B 1 383 ? -8.844 4.676 4.125 1 96.56 383 THR B O 1
ATOM 8549 N N . LEU B 1 384 ? -10.703 5.5 4.91 1 97.75 384 LEU B N 1
ATOM 8550 C CA . LEU B 1 384 ? -10.008 6.59 5.578 1 97.75 384 LEU B CA 1
ATOM 8551 C C . LEU B 1 384 ? -9.172 6.07 6.746 1 97.75 384 LEU B C 1
ATOM 8553 O O . LEU B 1 384 ? -8.039 6.512 6.953 1 97.75 384 LEU B O 1
ATOM 8557 N N . ARG B 1 385 ? -9.695 5.156 7.48 1 94.75 385 ARG B N 1
ATOM 8558 C CA . ARG B 1 385 ? -9 4.613 8.641 1 94.75 385 ARG B CA 1
ATOM 8559 C C . ARG B 1 385 ? -7.754 3.846 8.227 1 94.75 385 ARG B C 1
ATOM 8561 O O . ARG B 1 385 ? -6.742 3.863 8.93 1 94.75 385 ARG B O 1
ATOM 8568 N N . LYS B 1 386 ? -7.832 3.223 7.09 1 94.38 386 LYS B N 1
ATOM 8569 C CA . LYS B 1 386 ? -6.762 2.303 6.719 1 94.38 386 LYS B CA 1
ATOM 8570 C C . LYS B 1 386 ? -5.887 2.896 5.617 1 94.38 386 LYS B C 1
ATOM 8572 O O . LYS B 1 386 ? -4.926 2.266 5.172 1 94.38 386 LYS B O 1
ATOM 8577 N N . PHE B 1 387 ? -6.137 4.113 5.184 1 95.06 387 PHE B N 1
ATOM 8578 C CA . PHE B 1 387 ? -5.305 4.781 4.191 1 95.06 387 PHE B CA 1
ATOM 8579 C C . PHE B 1 387 ? -3.906 5.035 4.738 1 95.06 387 PHE B C 1
ATOM 8581 O O . PHE B 1 387 ? -3.754 5.531 5.859 1 95.06 387 PHE B O 1
ATOM 8588 N N . HIS B 1 388 ? -2.879 4.766 4.012 1 92.56 388 HIS B N 1
ATOM 8589 C CA . HIS B 1 388 ? -1.531 4.836 4.562 1 92.56 388 HIS B CA 1
ATOM 8590 C C . HIS B 1 388 ? -0.597 5.613 3.643 1 92.56 388 HIS B C 1
ATOM 8592 O O . HIS B 1 388 ? 0.623 5.438 3.699 1 92.56 388 HIS B O 1
ATOM 8598 N N . GLN B 1 389 ? -1.106 6.402 2.762 1 94.38 389 GLN B N 1
ATOM 8599 C CA . GLN B 1 389 ? -0.261 7.129 1.821 1 94.38 389 GLN B CA 1
ATOM 8600 C C . GLN B 1 389 ? -0.294 8.625 2.1 1 94.38 389 GLN B C 1
ATOM 8602 O O . GLN B 1 389 ? -0.302 9.438 1.169 1 94.38 389 GLN B O 1
ATOM 8607 N N . TRP B 1 390 ? -0.301 8.992 3.373 1 97.62 390 TRP B N 1
ATOM 8608 C CA . TRP B 1 390 ? -0.332 10.398 3.744 1 97.62 390 TRP B CA 1
ATOM 8609 C C . TRP B 1 390 ? 1.061 11.016 3.656 1 97.62 390 TRP B C 1
ATOM 8611 O O . TRP B 1 390 ? 1.199 12.234 3.551 1 97.62 390 TRP B O 1
ATOM 8621 N N . SER B 1 391 ? 2.174 10.18 3.717 1 97.38 391 SER B N 1
ATOM 8622 C CA . SER B 1 391 ? 3.541 10.68 3.596 1 97.38 391 SER B CA 1
ATOM 8623 C C . SER B 1 391 ? 3.861 11.078 2.16 1 97.38 391 SER B C 1
ATOM 8625 O O . SER B 1 391 ? 3.244 10.57 1.219 1 97.38 391 SER B O 1
ATOM 8627 N N . PHE B 1 392 ? 4.816 12.008 1.961 1 96.69 392 PHE B N 1
ATOM 8628 C CA . PHE B 1 392 ? 5.238 12.391 0.619 1 96.69 392 PHE B CA 1
ATOM 8629 C C . PHE B 1 392 ? 6.668 12.922 0.63 1 96.69 392 PHE B C 1
ATOM 8631 O O . PHE B 1 392 ? 7.227 13.195 1.694 1 96.69 392 PHE B O 1
ATOM 8638 N N . VAL B 1 393 ? 7.273 12.992 -0.556 1 96.31 393 VAL B N 1
ATOM 8639 C CA . VAL B 1 393 ? 8.648 13.461 -0.721 1 96.31 393 VAL B CA 1
ATOM 8640 C C . VAL B 1 393 ? 8.695 14.562 -1.773 1 96.31 393 VAL B C 1
ATOM 8642 O O . VAL B 1 393 ? 7.949 14.523 -2.756 1 96.31 393 VAL B O 1
ATOM 8645 N N . LEU B 1 394 ? 9.406 15.602 -1.525 1 96.31 394 LEU B N 1
ATOM 8646 C CA . LEU B 1 394 ? 9.703 16.625 -2.516 1 96.31 394 LEU B CA 1
ATOM 8647 C C . LEU B 1 394 ? 11.102 16.438 -3.104 1 96.31 394 LEU B C 1
ATOM 8649 O O . LEU B 1 394 ? 12.086 16.359 -2.365 1 96.31 394 LEU B O 1
ATOM 8653 N N . PRO B 1 395 ? 11.188 16.297 -4.379 1 93.56 395 PRO B N 1
ATOM 8654 C CA . PRO B 1 395 ? 12.484 16.078 -5.02 1 93.56 395 PRO B CA 1
ATOM 8655 C C . PRO B 1 395 ? 13.312 17.359 -5.109 1 93.56 395 PRO B C 1
ATOM 8657 O O . PRO B 1 395 ? 13.844 17.688 -6.176 1 93.56 395 PRO B O 1
ATOM 8660 N N . THR B 1 396 ? 13.414 18.062 -4.012 1 95 396 THR B N 1
ATOM 8661 C CA . THR B 1 396 ? 14.305 19.203 -3.908 1 95 396 THR B CA 1
ATOM 8662 C C . THR B 1 396 ? 15.742 18.75 -3.676 1 95 396 THR B C 1
ATOM 8664 O O . THR B 1 396 ? 16 17.562 -3.488 1 95 396 THR B O 1
ATOM 8667 N N . THR B 1 397 ? 16.719 19.719 -3.754 1 93.62 397 THR B N 1
ATOM 8668 C CA . THR B 1 397 ? 18.109 19.469 -3.387 1 93.62 397 THR B CA 1
ATOM 8669 C C . THR B 1 397 ? 18.516 20.312 -2.182 1 93.62 397 THR B C 1
ATOM 8671 O O . THR B 1 397 ? 18.719 21.516 -2.305 1 93.62 397 THR B O 1
ATOM 8674 N N . PRO B 1 398 ? 18.641 19.656 -1.083 1 95.69 398 PRO B N 1
ATOM 8675 C CA . PRO B 1 398 ? 18.422 18.266 -0.734 1 95.69 398 PRO B CA 1
ATOM 8676 C C . PRO B 1 398 ? 16.938 17.875 -0.75 1 95.69 398 PRO B C 1
ATOM 8678 O O . PRO B 1 398 ? 16.062 18.75 -0.752 1 95.69 398 PRO B O 1
ATOM 8681 N N . PRO B 1 399 ? 16.672 16.531 -0.744 1 96.31 399 PRO B N 1
ATOM 8682 C CA . PRO B 1 399 ? 15.273 16.109 -0.721 1 96.31 399 PRO B CA 1
ATOM 8683 C C . PRO B 1 399 ? 14.609 16.328 0.637 1 96.31 399 PRO B C 1
ATOM 8685 O O . PRO B 1 399 ? 15.289 16.328 1.667 1 96.31 399 PRO B O 1
ATOM 8688 N N . ILE B 1 400 ? 13.297 16.547 0.637 1 97.56 400 ILE B N 1
ATOM 8689 C CA . ILE B 1 400 ? 12.516 16.734 1.855 1 97.56 400 ILE B CA 1
ATOM 8690 C C . ILE B 1 400 ? 11.484 15.625 1.983 1 97.56 400 ILE B C 1
ATOM 8692 O O . ILE B 1 400 ? 10.641 15.438 1.097 1 97.56 400 ILE B O 1
ATOM 8696 N N . PHE B 1 401 ? 11.562 14.82 3.057 1 97.69 401 PHE B N 1
ATOM 8697 C CA . PHE B 1 401 ? 10.617 13.758 3.379 1 97.69 401 PHE B CA 1
ATOM 8698 C C . PHE B 1 401 ? 9.641 14.219 4.457 1 97.69 401 PHE B C 1
ATOM 8700 O O . PHE B 1 401 ? 10.055 14.617 5.547 1 97.69 401 PHE B O 1
ATOM 8707 N N . VAL B 1 402 ? 8.344 14.25 4.191 1 98.25 402 VAL B N 1
ATOM 8708 C CA . VAL B 1 402 ? 7.316 14.562 5.184 1 98.25 402 VAL B CA 1
ATOM 8709 C C . VAL B 1 402 ? 6.598 13.289 5.605 1 98.25 402 VAL B C 1
ATOM 8711 O O . VAL B 1 402 ? 5.977 12.609 4.781 1 98.25 402 VAL B O 1
ATOM 8714 N N . LEU B 1 403 ? 6.617 12.977 6.906 1 97.69 403 LEU B N 1
ATOM 8715 C CA . LEU B 1 403 ? 6.281 11.633 7.352 1 97.69 403 LEU B CA 1
ATOM 8716 C C . LEU B 1 403 ? 5.004 11.641 8.188 1 97.69 403 LEU B C 1
ATOM 8718 O O . LEU B 1 403 ? 4.875 12.43 9.125 1 97.69 403 LEU B O 1
ATOM 8722 N N . ASP B 1 404 ? 4.062 10.766 7.875 1 96.62 404 ASP B N 1
ATOM 8723 C CA . ASP B 1 404 ? 2.91 10.445 8.711 1 96.62 404 ASP B CA 1
ATOM 8724 C C . ASP B 1 404 ? 3.305 9.523 9.859 1 96.62 404 ASP B C 1
ATOM 8726 O O . ASP B 1 404 ? 3.545 8.328 9.648 1 96.62 404 ASP B O 1
ATOM 8730 N N . CYS B 1 405 ? 3.289 10.039 11 1 95.19 405 CYS B N 1
ATOM 8731 C CA . CYS B 1 405 ? 3.674 9.266 12.172 1 95.19 405 CYS B CA 1
ATOM 8732 C C . CYS B 1 405 ? 2.459 8.953 13.039 1 95.19 405 CYS B C 1
ATOM 8734 O O . CYS B 1 405 ? 2.6 8.656 14.227 1 95.19 405 CYS B O 1
ATOM 8736 N N . ARG B 1 406 ? 1.304 9.055 12.438 1 95.94 406 ARG B N 1
ATOM 8737 C CA . ARG B 1 406 ? 0.097 8.867 13.234 1 95.94 406 ARG B CA 1
ATOM 8738 C C . ARG B 1 406 ? -0.681 7.645 12.766 1 95.94 406 ARG B C 1
ATOM 8740 O O . ARG B 1 406 ? -1.104 6.824 13.586 1 95.94 406 ARG B O 1
ATOM 8747 N N . THR B 1 407 ? -0.839 7.426 11.516 1 96.06 407 THR B N 1
ATOM 8748 C CA . THR B 1 407 ? -1.754 6.402 11.031 1 96.06 407 THR B CA 1
ATOM 8749 C C . THR B 1 407 ? -1.002 5.109 10.727 1 96.06 407 THR B C 1
ATOM 8751 O O . THR B 1 407 ? -1.617 4.059 10.523 1 96.06 407 THR B O 1
ATOM 8754 N N . GLN B 1 408 ? 0.279 5.137 10.695 1 94.12 408 GLN B N 1
ATOM 8755 C CA . GLN B 1 408 ? 1.068 3.947 10.391 1 94.12 408 GLN B CA 1
ATOM 8756 C C . GLN B 1 408 ? 1.913 3.525 11.586 1 94.12 408 GLN B C 1
ATOM 8758 O O . GLN B 1 408 ? 3.088 3.186 11.438 1 94.12 408 GLN B O 1
ATOM 8763 N N . ARG B 1 409 ? 1.401 3.646 12.711 1 94.06 409 ARG B N 1
ATOM 8764 C CA . ARG B 1 409 ? 2.072 3.23 13.945 1 94.06 409 ARG B CA 1
ATOM 8765 C C . ARG B 1 409 ? 1.975 1.721 14.133 1 94.06 409 ARG B C 1
ATOM 8767 O O . ARG B 1 409 ? 0.985 1.102 13.734 1 94.06 409 ARG B O 1
ATOM 8774 N N . ASP B 1 410 ? 2.996 1.126 14.633 1 92.56 410 ASP B N 1
ATOM 8775 C CA . ASP B 1 410 ? 2.934 -0.203 15.234 1 92.56 410 ASP B CA 1
ATOM 8776 C C . ASP B 1 410 ? 2.674 -0.117 16.734 1 92.56 410 ASP B C 1
ATOM 8778 O O . ASP B 1 410 ? 3.588 0.162 17.516 1 92.56 410 ASP B O 1
ATOM 8782 N N . PHE B 1 411 ? 1.464 -0.332 17.141 1 87.12 411 PHE B N 1
ATOM 8783 C CA . PHE B 1 411 ? 1.014 -0.05 18.5 1 87.12 411 PHE B CA 1
ATOM 8784 C C . PHE B 1 411 ? 1.566 -1.08 19.484 1 87.12 411 PHE B C 1
ATOM 8786 O O . PHE B 1 411 ? 1.591 -0.843 20.688 1 87.12 411 PHE B O 1
ATOM 8793 N N . GLY B 1 412 ? 2.025 -2.193 19.016 1 78 412 GLY B N 1
ATOM 8794 C CA . GLY B 1 412 ? 2.516 -3.213 19.938 1 78 412 GLY B CA 1
ATOM 8795 C C . GLY B 1 412 ? 1.479 -3.654 20.953 1 78 412 GLY B C 1
ATOM 8796 O O . GLY B 1 412 ? 0.345 -3.977 20.594 1 78 412 GLY B O 1
ATOM 8797 N N . SER B 1 413 ? 1.938 -3.645 22.219 1 70.81 413 SER B N 1
ATOM 8798 C CA . SER B 1 413 ? 1.04 -4.066 23.297 1 70.81 413 SER B CA 1
ATOM 8799 C C . SER B 1 413 ? 0.157 -2.912 23.766 1 70.81 413 SER B C 1
ATOM 8801 O O . SER B 1 413 ? 0.386 -1.759 23.391 1 70.81 413 SER B O 1
ATOM 8803 N N . PHE B 1 414 ? -0.743 -3.092 24.5 1 65.69 414 PHE B N 1
ATOM 8804 C CA . PHE B 1 414 ? -1.854 -2.201 24.812 1 65.69 414 PHE B CA 1
ATOM 8805 C C . PHE B 1 414 ? -1.346 -0.846 25.281 1 65.69 414 PHE B C 1
ATOM 8807 O O . PHE B 1 414 ? -1.675 0.188 24.703 1 65.69 414 PHE B O 1
ATOM 8814 N N . ASN B 1 415 ? -0.597 -0.71 26.234 1 65.56 415 ASN B N 1
ATOM 8815 C CA . ASN B 1 415 ? -0.273 0.612 26.766 1 65.56 415 ASN B CA 1
ATOM 8816 C C . ASN B 1 415 ? 1.202 0.947 26.562 1 65.56 415 ASN B C 1
ATOM 8818 O O . ASN B 1 415 ? 1.71 1.902 27.156 1 65.56 415 ASN B O 1
ATOM 8822 N N . SER B 1 416 ? 1.803 0.284 25.719 1 74 416 SER B N 1
ATOM 8823 C CA . SER B 1 416 ? 3.197 0.581 25.406 1 74 416 SER B CA 1
ATOM 8824 C C . SER B 1 416 ? 3.309 1.652 24.328 1 74 416 SER B C 1
ATOM 8826 O O . SER B 1 416 ? 2.424 1.779 23.469 1 74 416 SER B O 1
ATOM 8828 N N . PRO B 1 417 ? 4.371 2.486 24.469 1 83.5 417 PRO B N 1
ATOM 8829 C CA . PRO B 1 417 ? 4.57 3.439 23.375 1 83.5 417 PRO B CA 1
ATOM 8830 C C . PRO B 1 417 ? 4.723 2.756 22.031 1 83.5 417 PRO B C 1
ATOM 8832 O O . PRO B 1 417 ? 5.438 1.759 21.906 1 83.5 417 PRO B O 1
ATOM 8835 N N . PRO B 1 418 ? 4.086 3.262 21.062 1 90.69 418 PRO B N 1
ATOM 8836 C CA . PRO B 1 418 ? 4.16 2.641 19.75 1 90.69 418 PRO B CA 1
ATOM 8837 C C . PRO B 1 418 ? 5.445 2.984 19 1 90.69 418 PRO B C 1
ATOM 8839 O O . PRO B 1 418 ? 6.148 3.926 19.375 1 90.69 418 PRO B O 1
ATOM 8842 N N . LYS B 1 419 ? 5.84 2.1 18.031 1 92.81 419 LYS B N 1
ATOM 8843 C CA . LYS B 1 419 ? 6.723 2.586 16.984 1 92.81 419 LYS B CA 1
ATOM 8844 C C . LYS B 1 419 ? 6.02 3.621 16.109 1 92.81 419 LYS B C 1
ATOM 8846 O O . LYS B 1 419 ? 4.941 3.357 15.57 1 92.81 419 LYS B O 1
ATOM 8851 N N . LEU B 1 420 ? 6.562 4.77 15.953 1 95.38 420 LEU B N 1
ATOM 8852 C CA . LEU B 1 420 ? 5.871 5.855 15.273 1 95.38 420 LEU B CA 1
ATOM 8853 C C . LEU B 1 420 ? 5.805 5.598 13.766 1 95.38 420 LEU B C 1
ATOM 8855 O O . LEU B 1 420 ? 4.977 6.188 13.07 1 95.38 420 LEU B O 1
ATOM 8859 N N . LEU B 1 421 ? 6.711 4.766 13.273 1 96.38 421 LEU B N 1
ATOM 8860 C CA . LEU B 1 421 ? 6.676 4.223 11.914 1 96.38 421 LEU B CA 1
ATOM 8861 C C . LEU B 1 421 ? 6.797 2.701 11.938 1 96.38 421 LEU B C 1
ATOM 8863 O O . LEU B 1 421 ? 7.75 2.16 12.5 1 96.38 421 LEU B O 1
ATOM 8867 N N . ASP B 1 422 ? 5.844 2.055 11.344 1 94.25 422 ASP B N 1
ATOM 8868 C CA . ASP B 1 422 ? 5.98 0.605 11.25 1 94.25 422 ASP B CA 1
ATOM 8869 C C . ASP B 1 422 ? 6.848 0.209 10.062 1 94.25 422 ASP B C 1
ATOM 8871 O O . ASP B 1 422 ? 7.387 1.072 9.367 1 94.25 422 ASP B O 1
ATOM 8875 N N . HIS B 1 423 ? 7.031 -1.079 9.867 1 91.56 423 HIS B N 1
ATOM 8876 C CA . HIS B 1 423 ? 7.969 -1.547 8.852 1 91.56 423 HIS B CA 1
ATOM 8877 C C . HIS B 1 423 ? 7.477 -1.206 7.445 1 91.56 423 HIS B C 1
ATOM 8879 O O . HIS B 1 423 ? 8.281 -0.944 6.547 1 91.56 423 HIS B O 1
ATOM 8885 N N . TYR B 1 424 ? 6.137 -1.195 7.199 1 94 424 TYR B N 1
ATOM 8886 C CA . TYR B 1 424 ? 5.605 -0.827 5.891 1 94 424 TYR B CA 1
ATOM 8887 C C . TYR B 1 424 ? 5.91 0.632 5.574 1 94 424 TYR B C 1
ATOM 8889 O O . TYR B 1 424 ? 6.27 0.965 4.441 1 94 424 TYR B O 1
ATOM 8897 N N . ALA B 1 425 ? 5.734 1.477 6.582 1 96 425 ALA B N 1
ATOM 8898 C CA . ALA B 1 425 ? 6.047 2.891 6.402 1 96 425 ALA B CA 1
ATOM 8899 C C . ALA B 1 425 ? 7.52 3.088 6.059 1 96 425 ALA B C 1
ATOM 8901 O O . ALA B 1 425 ? 7.855 3.879 5.172 1 96 425 ALA B O 1
ATOM 8902 N N . LEU B 1 426 ? 8.391 2.389 6.754 1 95.81 426 LEU B N 1
ATOM 8903 C CA . LEU B 1 426 ? 9.82 2.498 6.516 1 95.81 426 LEU B CA 1
ATOM 8904 C C . LEU B 1 426 ? 10.188 1.962 5.137 1 95.81 426 LEU B C 1
ATOM 8906 O O . LEU B 1 426 ? 11.039 2.529 4.449 1 95.81 426 LEU B O 1
ATOM 8910 N N . ASP B 1 427 ? 9.555 0.872 4.738 1 94.31 427 ASP B N 1
ATOM 8911 C CA . ASP B 1 427 ? 9.781 0.327 3.404 1 94.31 427 ASP B CA 1
ATOM 8912 C C . ASP B 1 427 ? 9.32 1.308 2.326 1 94.31 427 ASP B C 1
ATOM 8914 O O . ASP B 1 427 ? 10 1.491 1.317 1 94.31 427 ASP B O 1
ATOM 8918 N N . SER B 1 428 ? 8.172 1.888 2.564 1 94.5 428 SER B N 1
ATOM 8919 C CA . SER B 1 428 ? 7.664 2.879 1.622 1 94.5 428 SER B CA 1
ATOM 8920 C C . SER B 1 428 ? 8.602 4.074 1.516 1 94.5 428 SER B C 1
ATOM 8922 O O . SER B 1 428 ? 8.805 4.617 0.428 1 94.5 428 SER B O 1
ATOM 8924 N N . LEU B 1 429 ? 9.109 4.477 2.627 1 94.62 429 LEU B N 1
ATOM 8925 C CA . LEU B 1 429 ? 10.078 5.562 2.654 1 94.62 429 LEU B CA 1
ATOM 8926 C C . LEU B 1 429 ? 11.305 5.219 1.809 1 94.62 429 LEU B C 1
ATOM 8928 O O . LEU B 1 429 ? 11.773 6.051 1.029 1 94.62 429 LEU B O 1
ATOM 8932 N N . HIS B 1 430 ? 11.773 4.059 1.945 1 93.94 430 HIS B N 1
ATOM 8933 C CA . HIS B 1 430 ? 12.945 3.613 1.195 1 93.94 430 HIS B CA 1
ATOM 8934 C C . HIS B 1 430 ? 12.641 3.525 -0.296 1 93.94 430 HIS B C 1
ATOM 8936 O O . HIS B 1 430 ? 13.477 3.895 -1.126 1 93.94 430 HIS B O 1
ATOM 8942 N N . GLU B 1 431 ? 11.469 3.031 -0.614 1 93.06 431 GLU B N 1
ATOM 8943 C CA . GLU B 1 431 ? 11.055 2.955 -2.012 1 93.06 431 GLU B CA 1
ATOM 8944 C C . GLU B 1 431 ? 11.008 4.344 -2.648 1 93.06 431 GLU B C 1
ATOM 8946 O O . GLU B 1 431 ? 11.453 4.527 -3.781 1 93.06 431 GLU B O 1
ATOM 8951 N N . THR B 1 432 ? 10.445 5.27 -1.941 1 91.81 432 THR B N 1
ATOM 8952 C CA . THR B 1 432 ? 10.359 6.637 -2.436 1 91.81 432 THR B CA 1
ATOM 8953 C C . THR B 1 432 ? 11.75 7.227 -2.641 1 91.81 432 THR B C 1
ATOM 8955 O O . THR B 1 432 ? 11.984 7.977 -3.59 1 91.81 432 THR B O 1
ATOM 8958 N N . TRP B 1 433 ? 12.656 6.867 -1.769 1 93.56 433 TRP B N 1
ATOM 8959 C CA . TRP B 1 433 ? 14.039 7.32 -1.867 1 93.56 433 TRP B CA 1
ATOM 8960 C C . TRP B 1 433 ? 14.703 6.785 -3.133 1 93.56 433 TRP B C 1
ATOM 8962 O O . TRP B 1 433 ? 15.43 7.512 -3.816 1 93.56 433 TRP B O 1
ATOM 8972 N N . PHE B 1 434 ? 14.422 5.516 -3.52 1 91.31 434 PHE B N 1
ATOM 8973 C CA . PHE B 1 434 ? 14.984 4.914 -4.723 1 91.31 434 PHE B CA 1
ATOM 8974 C C . PHE B 1 434 ? 14.555 5.684 -5.965 1 91.31 434 PHE B C 1
ATOM 8976 O O . PHE B 1 434 ? 15.312 5.789 -6.934 1 91.31 434 PHE B O 1
ATOM 8983 N N . LYS B 1 435 ? 13.43 6.258 -5.848 1 89.25 435 LYS B N 1
ATOM 8984 C CA . LYS B 1 435 ? 12.836 6.879 -7.027 1 89.25 435 LYS B CA 1
ATOM 8985 C C . LYS B 1 435 ? 13.359 8.297 -7.223 1 89.25 435 LYS B C 1
ATOM 8987 O O . LYS B 1 435 ? 13.133 8.906 -8.273 1 89.25 435 LYS B O 1
ATOM 8992 N N . LEU B 1 436 ? 14.008 8.828 -6.234 1 91.56 436 LEU B N 1
ATOM 8993 C CA . LEU B 1 436 ? 14.578 10.164 -6.367 1 91.56 436 LEU B CA 1
ATOM 8994 C C . LEU B 1 436 ? 15.695 10.18 -7.406 1 91.56 436 LEU B C 1
ATOM 8996 O O . LEU B 1 436 ? 16.422 9.195 -7.566 1 91.56 436 LEU B O 1
ATOM 9000 N N . PRO B 1 437 ? 15.82 11.281 -8.117 1 86.12 437 PRO B N 1
ATOM 9001 C CA . PRO B 1 437 ? 16.969 11.422 -9.016 1 86.12 437 PRO B CA 1
ATOM 9002 C C . PRO B 1 437 ? 18.297 11.258 -8.305 1 86.12 437 PRO B C 1
ATOM 9004 O O . PRO B 1 437 ? 18.438 11.641 -7.137 1 86.12 437 PRO B O 1
ATOM 9007 N N . ALA B 1 438 ? 19.266 10.766 -9 1 82.38 438 ALA B N 1
ATOM 9008 C CA . ALA B 1 438 ? 20.578 10.445 -8.445 1 82.38 438 ALA B CA 1
ATOM 9009 C C . ALA B 1 438 ? 21.219 11.672 -7.789 1 82.38 438 ALA B C 1
ATOM 9011 O O . ALA B 1 438 ? 21.875 11.555 -6.758 1 82.38 438 ALA B O 1
ATOM 9012 N N . GLU B 1 439 ? 20.938 12.781 -8.344 1 79.94 439 GLU B N 1
ATOM 9013 C CA . GLU B 1 439 ? 21.562 14.016 -7.863 1 79.94 439 GLU B CA 1
ATOM 9014 C C . GLU B 1 439 ? 21.047 14.383 -6.477 1 79.94 439 GLU B C 1
ATOM 9016 O O . GLU B 1 439 ? 21.734 15.055 -5.711 1 79.94 439 GLU B O 1
ATOM 9021 N N . GLN B 1 440 ? 19.938 13.93 -6.242 1 80.5 440 GLN B N 1
ATOM 9022 C CA . GLN B 1 440 ? 19.297 14.281 -4.977 1 80.5 440 GLN B CA 1
ATOM 9023 C C . GLN B 1 440 ? 19.625 13.266 -3.893 1 80.5 440 GLN B C 1
ATOM 9025 O O . GLN B 1 440 ? 19.391 13.508 -2.709 1 80.5 440 GLN B O 1
ATOM 9030 N N . LYS B 1 441 ? 20.234 12.156 -4.238 1 81.88 441 LYS B N 1
ATOM 9031 C CA . LYS B 1 441 ? 20.547 11.086 -3.297 1 81.88 441 LYS B CA 1
ATOM 9032 C C . LYS B 1 441 ? 22.016 11.125 -2.883 1 81.88 441 LYS B C 1
ATOM 9034 O O . LYS B 1 441 ? 22.453 10.344 -2.029 1 81.88 441 LYS B O 1
ATOM 9039 N N . GLN B 1 442 ? 22.688 12.016 -3.375 1 79.06 442 GLN B N 1
ATOM 9040 C CA . GLN B 1 442 ? 24.125 12.062 -3.125 1 79.06 442 GLN B CA 1
ATOM 9041 C C . GLN B 1 442 ? 24.422 12.422 -1.671 1 79.06 442 GLN B C 1
ATOM 9043 O O . GLN B 1 442 ? 23.656 13.148 -1.038 1 79.06 442 GLN B O 1
ATOM 9048 N N . ASP B 1 443 ? 25.438 11.883 -1.291 1 75.81 443 ASP B N 1
ATOM 9049 C CA . ASP B 1 443 ? 25.859 12.102 0.09 1 75.81 443 ASP B CA 1
ATOM 9050 C C . ASP B 1 443 ? 26.406 13.508 0.277 1 75.81 443 ASP B C 1
ATOM 9052 O O . ASP B 1 443 ? 26.719 13.914 1.399 1 75.81 443 ASP B O 1
ATOM 9056 N N . THR B 1 444 ? 26.281 14.25 -0.749 1 81.12 444 THR B N 1
ATOM 9057 C CA . THR B 1 444 ? 26.844 15.602 -0.673 1 81.12 444 THR B CA 1
ATOM 9058 C C . THR B 1 444 ? 25.812 16.578 -0.103 1 81.12 444 THR B C 1
ATOM 9060 O O . THR B 1 444 ? 26.156 17.703 0.266 1 81.12 444 THR B O 1
ATOM 9063 N N . VAL B 1 445 ? 24.578 16.125 -0.028 1 86.12 445 VAL B N 1
ATOM 9064 C CA . VAL B 1 445 ? 23.547 16.984 0.554 1 86.12 445 VAL B CA 1
ATOM 9065 C C . VAL B 1 445 ? 22.953 16.297 1.784 1 86.12 445 VAL B C 1
ATOM 9067 O O . VAL B 1 445 ? 23.062 15.086 1.938 1 86.12 445 VAL B O 1
ATOM 9070 N N . THR B 1 446 ? 22.438 17.109 2.701 1 95.19 446 THR B N 1
ATOM 9071 C CA . THR B 1 446 ? 21.828 16.594 3.918 1 95.19 446 THR B CA 1
ATOM 9072 C C . THR B 1 446 ? 20.312 16.516 3.762 1 95.19 446 THR B C 1
ATOM 9074 O O . THR B 1 446 ? 19.625 17.547 3.754 1 95.19 446 THR B O 1
ATOM 9077 N N . PRO B 1 447 ? 19.766 15.305 3.656 1 97 447 PRO B N 1
ATOM 9078 C CA . PRO B 1 447 ? 18.312 15.195 3.514 1 97 447 PRO B CA 1
ATOM 9079 C C . PRO B 1 447 ? 17.547 15.781 4.703 1 97 447 PRO B C 1
ATOM 9081 O O . PRO B 1 447 ? 18.109 15.883 5.805 1 97 447 PRO B O 1
ATOM 9084 N N . ILE B 1 448 ? 16.328 16.203 4.473 1 98 448 ILE B N 1
ATOM 9085 C CA . ILE B 1 448 ? 15.477 16.781 5.5 1 98 448 ILE B CA 1
ATOM 9086 C C . ILE B 1 448 ? 14.273 15.875 5.75 1 98 448 ILE B C 1
ATOM 9088 O O . ILE B 1 448 ? 13.594 15.469 4.809 1 98 448 ILE B O 1
ATOM 9092 N N . PHE B 1 449 ? 14.07 15.5 6.984 1 98.25 449 PHE B N 1
ATOM 9093 C CA . PHE B 1 449 ? 12.914 14.719 7.402 1 98.25 449 PHE B CA 1
ATOM 9094 C C . PHE B 1 449 ? 11.992 15.539 8.297 1 98.25 449 PHE B C 1
ATOM 9096 O O . PHE B 1 449 ? 12.43 16.062 9.328 1 98.25 449 PHE B O 1
ATOM 9103 N N . ILE B 1 450 ? 10.719 15.672 7.91 1 98.25 450 ILE B N 1
ATOM 9104 C CA . ILE B 1 450 ? 9.742 16.422 8.688 1 98.25 450 ILE B CA 1
ATOM 9105 C C . ILE B 1 450 ? 8.797 15.461 9.406 1 98.25 450 ILE B C 1
ATOM 9107 O O . ILE B 1 450 ? 8.188 14.602 8.766 1 98.25 450 ILE B O 1
ATOM 9111 N N . THR B 1 451 ? 8.703 15.547 10.711 1 95.88 451 THR B N 1
ATOM 9112 C CA . THR B 1 451 ? 7.828 14.742 11.555 1 95.88 451 THR B CA 1
ATOM 9113 C C . THR B 1 451 ? 6.988 15.625 12.469 1 95.88 451 THR B C 1
ATOM 9115 O O . THR B 1 451 ? 7.258 16.828 12.602 1 95.88 451 THR B O 1
ATOM 9118 N N . GLY B 1 452 ? 5.93 15.047 13.062 1 92.56 452 GLY B N 1
ATOM 9119 C CA . GLY B 1 452 ? 5.113 15.812 13.992 1 92.56 452 GLY B CA 1
ATOM 9120 C C . GLY B 1 452 ? 5.844 16.156 15.281 1 92.56 452 GLY B C 1
ATOM 9121 O O . GLY B 1 452 ? 6.004 17.328 15.617 1 92.56 452 GLY B O 1
ATOM 9122 N N . THR B 1 453 ? 6.371 15.141 15.938 1 91.12 453 THR B N 1
ATOM 9123 C CA . THR B 1 453 ? 7.121 15.312 17.172 1 91.12 453 THR B CA 1
ATOM 9124 C C . THR B 1 453 ? 8.625 15.273 16.906 1 91.12 453 THR B C 1
ATOM 9126 O O . THR B 1 453 ? 9.078 14.562 16.016 1 91.12 453 THR B O 1
ATOM 9129 N N . PRO B 1 454 ? 9.383 16.078 17.688 1 92.69 454 PRO B N 1
ATOM 9130 C CA . PRO B 1 454 ? 10.836 16.094 17.484 1 92.69 454 PRO B CA 1
ATOM 9131 C C . PRO B 1 454 ? 11.461 14.719 17.688 1 92.69 454 PRO B C 1
ATOM 9133 O O . PRO B 1 454 ? 11.07 13.977 18.594 1 92.69 454 PRO B O 1
ATOM 9136 N N . VAL B 1 455 ? 12.422 14.375 16.844 1 94.25 455 VAL B N 1
ATOM 9137 C CA . VAL B 1 455 ? 13.141 13.117 16.953 1 94.25 455 VAL B CA 1
ATOM 9138 C C . VAL B 1 455 ? 14.125 13.18 18.109 1 94.25 455 VAL B C 1
ATOM 9140 O O . VAL B 1 455 ? 14.297 12.203 18.844 1 94.25 455 VAL B O 1
ATOM 9143 N N . PHE B 1 456 ? 14.758 14.383 18.234 1 90.5 456 PHE B N 1
ATOM 9144 C CA . PHE B 1 456 ? 15.711 14.625 19.312 1 90.5 456 PHE B CA 1
ATOM 9145 C C . PHE B 1 456 ? 15.242 15.766 20.203 1 90.5 456 PHE B C 1
ATOM 9147 O O . PHE B 1 456 ? 15.648 16.922 20.031 1 90.5 456 PHE B O 1
ATOM 9154 N N . GLY B 1 457 ? 14.312 15.391 21.094 1 78.12 457 GLY B N 1
ATOM 9155 C CA . GLY B 1 457 ? 13.711 16.391 21.953 1 78.12 457 GLY B CA 1
ATOM 9156 C C . GLY B 1 457 ? 14.578 16.766 23.141 1 78.12 457 GLY B C 1
ATOM 9157 O O . GLY B 1 457 ? 15.766 16.422 23.188 1 78.12 457 GLY B O 1
ATOM 9158 N N . PHE B 1 458 ? 13.938 17.656 23.938 1 61.44 458 PHE B N 1
ATOM 9159 C CA . PHE B 1 458 ? 14.625 18.125 25.141 1 61.44 458 PHE B CA 1
ATOM 9160 C C . PHE B 1 458 ? 14.531 17.094 26.25 1 61.44 458 PHE B C 1
ATOM 9162 O O . PHE B 1 458 ? 13.438 16.656 26.594 1 61.44 458 PHE B O 1
ATOM 9169 N N . SER B 1 459 ? 15.648 16.531 26.547 1 53.81 459 SER B N 1
ATOM 9170 C CA . SER B 1 459 ? 15.867 15.375 27.422 1 53.81 459 SER B CA 1
ATOM 9171 C C . SER B 1 459 ? 15.078 15.516 28.719 1 53.81 459 SER B C 1
ATOM 9173 O O . SER B 1 459 ? 14.539 14.531 29.234 1 53.81 459 SER B O 1
ATOM 9175 N N . VAL B 1 460 ? 15.031 16.766 29.172 1 44.28 460 VAL B N 1
ATOM 9176 C CA . VAL B 1 460 ? 14.438 16.922 30.5 1 44.28 460 VAL B CA 1
ATOM 9177 C C . VAL B 1 460 ? 12.93 16.656 30.422 1 44.28 460 VAL B C 1
ATOM 9179 O O . VAL B 1 460 ? 12.375 15.961 31.266 1 44.28 460 VAL B O 1
ATOM 9182 N N . ILE B 1 461 ? 12.383 17.125 29.391 1 48.78 461 ILE B N 1
ATOM 9183 C CA . ILE B 1 461 ? 10.945 16.953 29.219 1 48.78 461 ILE B CA 1
ATOM 9184 C C . ILE B 1 461 ? 10.633 15.492 28.891 1 48.78 461 ILE B C 1
ATOM 9186 O O . ILE B 1 461 ? 9.734 14.891 29.484 1 48.78 461 ILE B O 1
ATOM 9190 N N . GLU B 1 462 ? 11.484 14.961 28.109 1 53.38 462 GLU B N 1
ATOM 9191 C CA . GLU B 1 462 ? 11.328 13.547 27.766 1 53.38 462 GLU B CA 1
ATOM 9192 C C . GLU B 1 462 ? 11.531 12.656 28.984 1 53.38 462 GLU B C 1
ATOM 9194 O O . GLU B 1 462 ? 10.82 11.664 29.156 1 53.38 462 GLU B O 1
ATOM 9199 N N . GLY B 1 463 ? 12.477 13.078 29.75 1 47.09 463 GLY B N 1
ATOM 9200 C CA . GLY B 1 463 ? 12.773 12.352 30.969 1 47.09 463 GLY B CA 1
ATOM 9201 C C . GLY B 1 463 ? 11.625 12.375 31.969 1 47.09 463 GLY B C 1
ATOM 9202 O O . GLY B 1 463 ? 11.273 11.344 32.531 1 47.09 463 GLY B O 1
ATOM 9203 N N . VAL B 1 464 ? 11.094 13.562 32.062 1 47.47 464 VAL B N 1
ATOM 9204 C CA . VAL B 1 464 ? 9.969 13.711 32.969 1 47.47 464 VAL B CA 1
ATOM 9205 C C . VAL B 1 464 ? 8.781 12.891 32.469 1 47.47 464 VAL B C 1
ATOM 9207 O O . VAL B 1 464 ? 8.102 12.227 33.25 1 47.47 464 VAL B O 1
ATOM 9210 N N . GLN B 1 465 ? 8.633 12.93 31.234 1 49.16 465 GLN B N 1
ATOM 9211 C CA . GLN B 1 465 ? 7.562 12.148 30.625 1 49.16 465 GLN B CA 1
ATOM 9212 C C . GLN B 1 465 ? 7.773 10.656 30.844 1 49.16 465 GLN B C 1
ATOM 9214 O O . GLN B 1 465 ? 6.84 9.938 31.203 1 49.16 465 GLN B O 1
ATOM 9219 N N . GLN B 1 466 ? 9.008 10.25 30.734 1 48.53 466 GLN B N 1
ATOM 9220 C CA . GLN B 1 466 ? 9.352 8.844 30.922 1 48.53 466 GLN B CA 1
ATOM 9221 C C . GLN B 1 466 ? 9.234 8.438 32.375 1 48.53 466 GLN B C 1
ATOM 9223 O O . GLN B 1 466 ? 8.773 7.34 32.688 1 48.53 466 GLN B O 1
ATOM 9228 N N . LEU B 1 467 ? 9.773 9.328 33.219 1 45.12 467 LEU B N 1
ATOM 9229 C CA . LEU B 1 467 ? 9.68 9.07 34.656 1 45.12 467 LEU B CA 1
ATOM 9230 C C . LEU B 1 467 ? 8.227 8.977 35.094 1 45.12 467 LEU B C 1
ATOM 9232 O O . LEU B 1 467 ? 7.863 8.086 35.875 1 45.12 467 LEU B O 1
ATOM 9236 N N . ALA B 1 468 ? 7.539 9.906 34.562 1 47.91 468 ALA B N 1
ATOM 9237 C CA . ALA B 1 468 ? 6.117 9.898 34.906 1 47.91 468 ALA B CA 1
ATOM 9238 C C . ALA B 1 468 ? 5.449 8.617 34.406 1 47.91 468 ALA B C 1
ATOM 9240 O O . ALA B 1 468 ? 4.621 8.031 35.125 1 47.91 468 ALA B O 1
ATOM 9241 N N . TYR B 1 469 ? 5.809 8.141 33.312 1 48.75 469 TYR B N 1
ATOM 9242 C CA . TYR B 1 469 ? 5.301 6.891 32.75 1 48.75 469 TYR B CA 1
ATOM 9243 C C . TYR B 1 469 ? 5.688 5.715 33.656 1 48.75 469 TYR B C 1
ATOM 9245 O O . TYR B 1 469 ? 4.844 4.871 33.969 1 48.75 469 TYR B O 1
ATOM 9253 N N . ARG B 1 470 ? 6.961 5.59 34 1 44.91 470 ARG B N 1
ATOM 9254 C CA . ARG B 1 470 ? 7.461 4.484 34.812 1 44.91 470 ARG B CA 1
ATOM 9255 C C . ARG B 1 470 ? 6.789 4.469 36.156 1 44.91 470 ARG B C 1
ATOM 9257 O O . ARG B 1 470 ? 6.426 3.404 36.688 1 44.91 470 ARG B O 1
ATOM 9264 N N . VAL B 1 471 ? 6.75 5.594 36.719 1 45.16 471 VAL B N 1
ATOM 9265 C CA . VAL B 1 471 ? 6.125 5.695 38.031 1 45.16 471 VAL B CA 1
ATOM 9266 C C . VAL B 1 471 ? 4.641 5.359 37.938 1 45.16 471 VAL B C 1
ATOM 9268 O O . VAL B 1 471 ? 4.09 4.664 38.781 1 45.16 471 VAL B O 1
ATOM 9271 N N . GLY B 1 472 ? 4.078 5.941 36.906 1 46.09 472 GLY B N 1
ATOM 9272 C CA . GLY B 1 472 ? 2.678 5.617 36.688 1 46.09 472 GLY B CA 1
ATOM 9273 C C . GLY B 1 472 ? 2.438 4.133 36.469 1 46.09 472 GLY B C 1
ATOM 9274 O O . GLY B 1 472 ? 1.487 3.568 37.031 1 46.09 472 GLY B O 1
ATOM 9275 N N . PHE B 1 473 ? 3.285 3.502 35.812 1 46.69 473 PHE B N 1
ATOM 9276 C CA . PHE B 1 473 ? 3.221 2.066 35.562 1 46.69 473 PHE B CA 1
ATOM 9277 C C . PHE B 1 473 ? 3.42 1.283 36.844 1 46.69 473 PHE B C 1
ATOM 9279 O O . PHE B 1 473 ? 2.697 0.322 37.125 1 46.69 473 PHE B O 1
ATOM 9286 N N . LEU B 1 474 ? 4.473 1.617 37.656 1 40.5 474 LEU B N 1
ATOM 9287 C CA . LEU B 1 474 ? 4.809 0.945 38.906 1 40.5 474 LEU B CA 1
ATOM 9288 C C . LEU B 1 474 ? 3.693 1.114 39.938 1 40.5 474 LEU B C 1
ATOM 9290 O O . LEU B 1 474 ? 3.42 0.199 40.719 1 40.5 474 LEU B O 1
ATOM 9294 N N . LEU B 1 475 ? 3.24 2.277 39.906 1 44 475 LEU B N 1
ATOM 9295 C CA . LEU B 1 475 ? 2.219 2.541 40.938 1 44 475 LEU B CA 1
ATOM 9296 C C . LEU B 1 475 ? 0.859 2.027 40.469 1 44 475 LEU B C 1
ATOM 9298 O O . LEU B 1 475 ? -0.124 2.115 41.219 1 44 475 LEU B O 1
ATOM 9302 N N . GLY B 1 476 ? 0.877 1.237 39.469 1 41.03 476 GLY B N 1
ATOM 9303 C CA . GLY B 1 476 ? -0.381 0.688 38.969 1 41.03 476 GLY B CA 1
ATOM 9304 C C . GLY B 1 476 ? -1.406 1.753 38.625 1 41.03 476 GLY B C 1
ATOM 9305 O O . GLY B 1 476 ? -2.604 1.469 38.562 1 41.03 476 GLY B O 1
ATOM 9306 N N . ILE B 1 477 ? -1.121 2.9 38.844 1 38.25 477 ILE B N 1
ATOM 9307 C CA . ILE B 1 477 ? -2.016 4.035 38.656 1 38.25 477 ILE B CA 1
ATOM 9308 C C . ILE B 1 477 ? -1.949 4.504 37.188 1 38.25 477 ILE B C 1
ATOM 9310 O O . ILE B 1 477 ? -2.488 5.559 36.844 1 38.25 477 ILE B O 1
ATOM 9314 N N . ALA B 1 478 ? -1.289 3.779 36.5 1 44.28 478 ALA B N 1
ATOM 9315 C CA . ALA B 1 478 ? -1.148 4.094 35.062 1 44.28 478 ALA B CA 1
ATOM 9316 C C . ALA B 1 478 ? -2.512 4.188 34.375 1 44.28 478 ALA B C 1
ATOM 9318 O O . ALA B 1 478 ? -2.611 4.625 33.25 1 44.28 478 ALA B O 1
ATOM 9319 N N . ASN B 1 479 ? -3.559 3.742 34.906 1 42.41 479 ASN B N 1
ATOM 9320 C CA . ASN B 1 479 ? -4.906 3.771 34.344 1 42.41 479 ASN B CA 1
ATOM 9321 C C . ASN B 1 479 ? -5.605 5.098 34.625 1 42.41 479 ASN B C 1
ATOM 9323 O O . ASN B 1 479 ? -6.711 5.344 34.156 1 42.41 479 ASN B O 1
ATOM 9327 N N . GLY B 1 480 ? -4.953 5.934 35.438 1 41.22 480 GLY B N 1
ATOM 9328 C CA . GLY B 1 480 ? -5.594 7.176 35.844 1 41.22 480 GLY B CA 1
ATOM 9329 C C . GLY B 1 480 ? -4.91 8.414 35.281 1 41.22 480 GLY B C 1
ATOM 9330 O O . GLY B 1 480 ? -4.742 8.539 34.062 1 41.22 480 GLY B O 1
ATOM 9331 N N . LYS B 1 481 ? -4.637 9.477 36.188 1 46.31 481 LYS B N 1
ATOM 9332 C CA . LYS B 1 481 ? -4.07 10.797 35.938 1 46.31 481 LYS B CA 1
ATOM 9333 C C . LYS B 1 481 ? -2.674 10.68 35.312 1 46.31 481 LYS B C 1
ATOM 9335 O O . LYS B 1 481 ? -2.189 11.617 34.688 1 46.31 481 LYS B O 1
ATOM 9340 N N . LEU B 1 482 ? -2.17 9.508 35.375 1 42.19 482 LEU B N 1
ATOM 9341 C CA . LEU B 1 482 ? -0.81 9.32 34.875 1 42.19 482 LEU B CA 1
ATOM 9342 C C . LEU B 1 482 ? -0.779 8.328 33.719 1 42.19 482 LEU B C 1
ATOM 9344 O O . LEU B 1 482 ? 0.257 7.715 33.438 1 42.19 482 LEU B O 1
ATOM 9348 N N . ALA B 1 483 ? -1.903 8.008 33.156 1 45.78 483 ALA B N 1
ATOM 9349 C CA . ALA B 1 483 ? -1.94 7.16 31.984 1 45.78 483 ALA B CA 1
ATOM 9350 C C . ALA B 1 483 ? -1.118 7.766 30.844 1 45.78 483 ALA B C 1
ATOM 9352 O O . ALA B 1 483 ? -1.055 8.984 30.703 1 45.78 483 ALA B O 1
ATOM 9353 N N . PRO B 1 484 ? -0.315 6.852 30.188 1 47.62 484 PRO B N 1
ATOM 9354 C CA . PRO B 1 484 ? 0.46 7.371 29.047 1 47.62 484 PRO B CA 1
ATOM 9355 C C . PRO B 1 484 ? -0.325 8.367 28.203 1 47.62 484 PRO B C 1
ATOM 9357 O O . PRO B 1 484 ? 0.252 9.32 27.672 1 47.62 484 PRO B O 1
ATOM 9360 N N . SER B 1 485 ? -1.578 8.188 28.094 1 48.12 485 SER B N 1
ATOM 9361 C CA . SER B 1 485 ? -2.416 9.125 27.344 1 48.12 485 SER B CA 1
ATOM 9362 C C . SER B 1 485 ? -2.4 10.508 27.984 1 48.12 485 SER B C 1
ATOM 9364 O O . SER B 1 485 ? -2.531 11.516 27.281 1 48.12 485 SER B O 1
ATOM 9366 N N . ARG B 1 486 ? -2.205 10.57 29.359 1 48.56 486 ARG B N 1
ATOM 9367 C CA . ARG B 1 486 ? -2.225 11.867 30.031 1 48.56 486 ARG B CA 1
ATOM 9368 C C . ARG B 1 486 ? -0.846 12.516 30.016 1 48.56 486 ARG B C 1
ATOM 9370 O O . ARG B 1 486 ? -0.729 13.734 30.109 1 48.56 486 ARG B O 1
ATOM 9377 N N . LEU B 1 487 ? 0.111 11.555 29.891 1 51.03 487 LEU B N 1
ATOM 9378 C CA . LEU B 1 487 ? 1.469 12.086 29.906 1 51.03 487 LEU B CA 1
ATOM 9379 C C . LEU B 1 487 ? 1.963 12.352 28.484 1 51.03 487 LEU B C 1
ATOM 9381 O O . LEU B 1 487 ? 3.066 12.867 28.297 1 51.03 487 LEU B O 1
ATOM 9385 N N . ASP B 1 488 ? 1.179 12.305 27.562 1 58.06 488 ASP B N 1
ATOM 9386 C CA . ASP B 1 488 ? 1.467 12.633 26.172 1 58.06 488 ASP B CA 1
ATOM 9387 C C . ASP B 1 488 ? 2.814 12.062 25.734 1 58.06 488 ASP B C 1
ATOM 9389 O O . ASP B 1 488 ? 3.646 12.773 25.172 1 58.06 488 ASP B O 1
ATOM 9393 N N . ILE B 1 489 ? 3.1 10.75 26.094 1 60.75 489 ILE B N 1
ATOM 9394 C CA . ILE B 1 489 ? 4.379 10.156 25.719 1 60.75 489 ILE B CA 1
ATOM 9395 C C . ILE B 1 489 ? 4.352 9.773 24.234 1 60.75 489 ILE B C 1
ATOM 9397 O O . ILE B 1 489 ? 3.918 8.672 23.891 1 60.75 489 ILE B O 1
ATOM 9401 N N . GLU B 1 490 ? 4.762 10.719 23.406 1 77.06 490 GLU B N 1
ATOM 9402 C CA . GLU B 1 490 ? 4.77 10.461 21.969 1 77.06 490 GLU B CA 1
ATOM 9403 C C . GLU B 1 490 ? 6.145 10.734 21.359 1 77.06 490 GLU B C 1
ATOM 9405 O O . GLU B 1 490 ? 6.277 10.859 20.141 1 77.06 490 GLU B O 1
ATOM 9410 N N . SER B 1 491 ? 7.078 10.742 22.234 1 82.06 491 SER B N 1
ATOM 9411 C CA . SER B 1 491 ? 8.422 11 21.734 1 82.06 491 SER B CA 1
ATOM 9412 C C . SER B 1 491 ? 8.984 9.781 21 1 82.06 491 SER B C 1
ATOM 9414 O O . SER B 1 491 ? 8.625 8.641 21.328 1 82.06 491 SER B O 1
ATOM 9416 N N . TRP B 1 492 ? 9.852 9.961 20.094 1 89.25 492 TRP B N 1
ATOM 9417 C CA . TRP B 1 492 ? 10.477 8.891 19.328 1 89.25 492 TRP B CA 1
ATOM 9418 C C . TRP B 1 492 ? 11.242 7.938 20.234 1 89.25 492 TRP B C 1
ATOM 9420 O O . TRP B 1 492 ? 11.172 6.719 20.062 1 89.25 492 TRP B O 1
ATOM 9430 N N . ILE B 1 493 ? 11.898 8.477 21.25 1 83.75 493 ILE B N 1
ATOM 9431 C CA . ILE B 1 493 ? 12.828 7.695 22.062 1 83.75 493 ILE B CA 1
ATOM 9432 C C . ILE B 1 493 ? 12.039 6.82 23.031 1 83.75 493 ILE B C 1
ATOM 9434 O O . ILE B 1 493 ? 12.594 5.887 23.625 1 83.75 493 ILE B O 1
ATOM 9438 N N . ALA B 1 494 ? 10.797 7.148 23.25 1 83.19 494 ALA B N 1
ATOM 9439 C CA . ALA B 1 494 ? 9.977 6.336 24.141 1 83.19 494 ALA B CA 1
ATOM 9440 C C . ALA B 1 494 ? 9.914 4.887 23.672 1 83.19 494 ALA B C 1
ATOM 9442 O O . ALA B 1 494 ? 9.789 3.969 24.484 1 83.19 494 ALA B O 1
ATOM 9443 N N . ASN B 1 495 ? 9.875 4.672 22.422 1 87 495 ASN B N 1
ATOM 9444 C CA . ASN B 1 495 ? 10.039 3.348 21.828 1 87 495 ASN B CA 1
ATOM 9445 C C . ASN B 1 495 ? 11.414 3.191 21.172 1 87 495 ASN B C 1
ATOM 9447 O O . ASN B 1 495 ? 11.594 3.535 20 1 87 495 ASN B O 1
ATOM 9451 N N . ARG B 1 496 ? 12.305 2.668 21.844 1 84.06 496 ARG B N 1
ATOM 9452 C CA . ARG B 1 496 ? 13.711 2.631 21.453 1 84.06 496 ARG B CA 1
ATOM 9453 C C . ARG B 1 496 ? 13.906 1.79 20.203 1 84.06 496 ARG B C 1
ATOM 9455 O O . ARG B 1 496 ? 14.781 2.088 19.375 1 84.06 496 ARG B O 1
ATOM 9462 N N . GLN B 1 497 ? 13.125 0.739 20.109 1 84.62 497 GLN B N 1
ATOM 9463 C CA . GLN B 1 497 ? 13.242 -0.097 18.922 1 84.62 497 GLN B CA 1
ATOM 9464 C C . GLN B 1 497 ? 12.812 0.664 17.672 1 84.62 497 GLN B C 1
ATOM 9466 O O . GLN B 1 497 ? 13.516 0.661 16.656 1 84.62 497 GLN B O 1
ATOM 9471 N N . GLY B 1 498 ? 11.602 1.249 17.781 1 90.25 498 GLY B N 1
ATOM 9472 C CA . GLY B 1 498 ? 11.125 2.041 16.656 1 90.25 498 GLY B CA 1
ATOM 9473 C C . GLY B 1 498 ? 12.055 3.189 16.312 1 90.25 498 GLY B C 1
ATOM 9474 O O . GLY B 1 498 ? 12.258 3.484 15.125 1 90.25 498 GLY B O 1
ATOM 9475 N N . PHE B 1 499 ? 12.641 3.764 17.359 1 92 499 PHE B N 1
ATOM 9476 C CA . PHE B 1 499 ? 13.578 4.863 17.188 1 92 499 PHE B CA 1
ATOM 9477 C C . PHE B 1 499 ? 14.805 4.414 16.406 1 92 499 PHE B C 1
ATOM 9479 O O . PHE B 1 499 ? 15.172 5.047 15.406 1 92 499 PHE B O 1
ATOM 9486 N N . SER B 1 500 ? 15.391 3.338 16.734 1 90.94 500 SER B N 1
ATOM 9487 C CA . SER B 1 500 ? 16.594 2.844 16.078 1 90.94 500 SER B CA 1
ATOM 9488 C C . SER B 1 500 ? 16.297 2.35 14.664 1 90.94 500 SER B C 1
ATOM 9490 O O . SER B 1 500 ? 17.109 2.49 13.758 1 90.94 500 SER B O 1
ATOM 9492 N N . MET B 1 501 ? 15.109 1.74 14.477 1 91.06 501 MET B N 1
ATOM 9493 C CA . MET B 1 501 ? 14.719 1.273 13.148 1 91.06 501 MET B CA 1
ATOM 9494 C C . MET B 1 501 ? 14.648 2.436 12.164 1 91.06 501 MET B C 1
ATOM 9496 O O . MET B 1 501 ? 15.086 2.312 11.023 1 91.06 501 MET B O 1
ATOM 9500 N N . PHE B 1 502 ? 14.125 3.52 12.633 1 95.75 502 PHE B N 1
ATOM 9501 C CA . PHE B 1 502 ? 14 4.699 11.789 1 95.75 502 PHE B CA 1
ATOM 9502 C C . PHE B 1 502 ? 15.367 5.266 11.43 1 95.75 502 PHE B C 1
ATOM 9504 O O . PHE B 1 502 ? 15.68 5.457 10.258 1 95.75 502 PHE B O 1
ATOM 9511 N N . LEU B 1 503 ? 16.203 5.465 12.383 1 96.25 503 LEU B N 1
ATOM 9512 C CA . LEU B 1 503 ? 17.516 6.059 12.156 1 96.25 503 LEU B CA 1
ATOM 9513 C C . LEU B 1 503 ? 18.406 5.109 11.359 1 96.25 503 LEU B C 1
ATOM 9515 O O . LEU B 1 503 ? 19.219 5.551 10.539 1 96.25 503 LEU B O 1
ATOM 9519 N N . ASN B 1 504 ? 18.312 3.854 11.625 1 93 504 ASN B N 1
ATOM 9520 C CA . ASN B 1 504 ? 19.078 2.875 10.859 1 93 504 ASN B CA 1
ATOM 9521 C C . ASN B 1 504 ? 18.641 2.83 9.398 1 93 504 ASN B C 1
ATOM 9523 O O . ASN B 1 504 ? 19.453 2.559 8.508 1 93 504 ASN B O 1
ATOM 9527 N N . ALA B 1 505 ? 17.344 3.029 9.148 1 94.69 505 ALA B N 1
ATOM 9528 C CA . ALA B 1 505 ? 16.891 3.123 7.758 1 94.69 505 ALA B CA 1
ATOM 9529 C C . ALA B 1 505 ? 17.609 4.254 7.027 1 94.69 505 ALA B C 1
ATOM 9531 O O . ALA B 1 505 ? 18.031 4.09 5.879 1 94.69 505 ALA B O 1
ATOM 9532 N N . ILE B 1 506 ? 17.781 5.363 7.68 1 96.06 506 ILE B N 1
ATOM 9533 C CA . ILE B 1 506 ? 18.453 6.516 7.094 1 96.06 506 ILE B CA 1
ATOM 9534 C C . ILE B 1 506 ? 19.938 6.219 6.938 1 96.06 506 ILE B C 1
ATOM 9536 O O . ILE B 1 506 ? 20.516 6.445 5.871 1 96.06 506 ILE B O 1
ATOM 9540 N N . LEU B 1 507 ? 20.547 5.621 7.953 1 94.56 507 LEU B N 1
ATOM 9541 C CA . LEU B 1 507 ? 21.984 5.434 8.078 1 94.56 507 LEU B CA 1
ATOM 9542 C C . LEU B 1 507 ? 22.469 4.289 7.184 1 94.56 507 LEU B C 1
ATOM 9544 O O . LEU B 1 507 ? 23.453 4.43 6.461 1 94.56 507 LEU B O 1
ATOM 9548 N N . TYR B 1 508 ? 21.781 3.188 7.219 1 89.5 508 TYR B N 1
ATOM 9549 C CA . TYR B 1 508 ? 22.281 1.984 6.566 1 89.5 508 TYR B CA 1
ATOM 9550 C C . TYR B 1 508 ? 21.562 1.736 5.246 1 89.5 508 TYR B C 1
ATOM 9552 O O . TYR B 1 508 ? 22.188 1.314 4.266 1 89.5 508 TYR B O 1
ATOM 9560 N N . ARG B 1 509 ? 20.25 1.9 5.211 1 88.88 509 ARG B N 1
ATOM 9561 C CA . ARG B 1 509 ? 19.516 1.611 3.988 1 88.88 509 ARG B CA 1
ATOM 9562 C C . ARG B 1 509 ? 19.703 2.713 2.951 1 88.88 509 ARG B C 1
ATOM 9564 O O . ARG B 1 509 ? 20.031 2.434 1.796 1 88.88 509 ARG B O 1
ATOM 9571 N N . MET B 1 510 ? 19.516 3.932 3.332 1 92 510 MET B N 1
ATOM 9572 C CA . MET B 1 510 ? 19.641 5.055 2.408 1 92 510 MET B CA 1
ATOM 9573 C C . MET B 1 510 ? 21.094 5.508 2.297 1 92 510 MET B C 1
ATOM 9575 O O . MET B 1 510 ? 21.469 6.191 1.343 1 92 510 MET B O 1
ATOM 9579 N N . GLY B 1 511 ? 21.922 5.195 3.375 1 90.94 511 GLY B N 1
ATOM 9580 C CA . GLY B 1 511 ? 23.359 5.418 3.309 1 90.94 511 GLY B CA 1
ATOM 9581 C C . GLY B 1 511 ? 23.766 6.836 3.676 1 90.94 511 GLY B C 1
ATOM 9582 O O . GLY B 1 511 ? 24.875 7.266 3.387 1 90.94 511 GLY B O 1
ATOM 9583 N N . TYR B 1 512 ? 22.906 7.629 4.293 1 94.75 512 TYR B N 1
ATOM 9584 C CA . TYR B 1 512 ? 23.219 9 4.66 1 94.75 512 TYR B CA 1
ATOM 9585 C C . TYR B 1 512 ? 24.094 9.047 5.906 1 94.75 512 TYR B C 1
ATOM 9587 O O . TYR B 1 512 ? 23.938 8.219 6.809 1 94.75 512 TYR B O 1
ATOM 9595 N N . LYS B 1 513 ? 24.969 10.047 5.988 1 95.5 513 LYS B N 1
ATOM 9596 C CA . LYS B 1 513 ? 25.797 10.258 7.164 1 95.5 513 LYS B CA 1
ATOM 9597 C C . LYS B 1 513 ? 25.375 11.508 7.926 1 95.5 513 LYS B C 1
ATOM 9599 O O . LYS B 1 513 ? 25.781 11.719 9.07 1 95.5 513 LYS B O 1
ATOM 9604 N N . LYS B 1 514 ? 24.547 12.273 7.293 1 96.25 514 LYS B N 1
ATOM 9605 C CA . LYS B 1 514 ? 23.953 13.461 7.898 1 96.25 514 LYS B CA 1
ATOM 9606 C C . LYS B 1 514 ? 22.453 13.523 7.629 1 96.25 514 LYS B C 1
ATOM 9608 O O . LYS B 1 514 ? 21.969 13.031 6.605 1 96.25 514 LYS B O 1
ATOM 9613 N N . ALA B 1 515 ? 21.734 14.086 8.516 1 97.31 515 ALA B N 1
ATOM 9614 C CA . ALA B 1 515 ? 20.297 14.273 8.328 1 97.31 515 ALA B CA 1
ATOM 9615 C C . ALA B 1 515 ? 19.781 15.445 9.156 1 97.31 515 ALA B C 1
ATOM 9617 O O . ALA B 1 515 ? 20.25 15.68 10.273 1 97.31 515 ALA B O 1
ATOM 9618 N N . THR B 1 516 ? 18.875 16.188 8.633 1 97.88 516 THR B N 1
ATOM 9619 C CA . THR B 1 516 ? 18.172 17.25 9.344 1 97.88 516 THR B CA 1
ATOM 9620 C C . THR B 1 516 ? 16.734 16.859 9.633 1 97.88 516 THR B C 1
ATOM 9622 O O . THR B 1 516 ? 16.031 16.344 8.758 1 97.88 516 THR B O 1
ATOM 9625 N N . PHE B 1 517 ? 16.359 17.062 10.852 1 97.75 517 PHE B N 1
ATOM 9626 C CA . PHE B 1 517 ? 14.984 16.781 11.266 1 97.75 517 PHE B CA 1
ATOM 9627 C C . PHE B 1 517 ? 14.242 18.062 11.633 1 97.75 517 PHE B C 1
ATOM 9629 O O . PHE B 1 517 ? 14.781 18.906 12.344 1 97.75 517 PHE B O 1
ATOM 9636 N N . ILE B 1 518 ? 13.016 18.188 11.055 1 97.75 518 ILE B N 1
ATOM 9637 C CA . ILE B 1 518 ? 12.141 19.328 11.32 1 97.75 518 ILE B CA 1
ATOM 9638 C C . ILE B 1 518 ? 10.883 18.844 12.031 1 97.75 518 ILE B C 1
ATOM 9640 O O . ILE B 1 518 ? 10.312 17.812 11.68 1 97.75 518 ILE B O 1
ATOM 9644 N N . ALA B 1 519 ? 10.453 19.594 13.109 1 94.69 519 ALA B N 1
ATOM 9645 C CA . ALA B 1 519 ? 9.258 19.172 13.844 1 94.69 519 ALA B CA 1
ATOM 9646 C C . ALA B 1 519 ? 8.516 20.391 14.414 1 94.69 519 ALA B C 1
ATOM 9648 O O . ALA B 1 519 ? 8.992 21.516 14.312 1 94.69 519 ALA B O 1
ATOM 9649 N N . GLY B 1 520 ? 7.191 20.188 15.055 1 85.62 520 GLY B N 1
ATOM 9650 C CA . GLY B 1 520 ? 6.445 21.328 15.547 1 85.62 520 GLY B CA 1
ATOM 9651 C C . GLY B 1 520 ? 5.465 20.969 16.656 1 85.62 520 GLY B C 1
ATOM 9652 O O . GLY B 1 520 ? 4.957 21.859 17.344 1 85.62 520 GLY B O 1
ATOM 9653 N N . ASP B 1 521 ? 5.043 19.766 16.938 1 79.94 521 ASP B N 1
ATOM 9654 C CA . ASP B 1 521 ? 3.912 19.453 17.812 1 79.94 521 ASP B CA 1
ATOM 9655 C C . ASP B 1 521 ? 4.344 19.406 19.266 1 79.94 521 ASP B C 1
ATOM 9657 O O . ASP B 1 521 ? 4.105 18.406 19.953 1 79.94 521 ASP B O 1
ATOM 9661 N N . VAL B 1 522 ? 4.922 20.578 19.781 1 82.06 522 VAL B N 1
ATOM 9662 C CA . VAL B 1 522 ? 5.375 20.578 21.172 1 82.06 522 VAL B CA 1
ATOM 9663 C C . VAL B 1 522 ? 5.137 21.953 21.797 1 82.06 522 VAL B C 1
ATOM 9665 O O . VAL B 1 522 ? 5.316 22.141 23 1 82.06 522 VAL B O 1
ATOM 9668 N N . HIS B 1 523 ? 4.828 23.047 21.141 1 81.5 523 HIS B N 1
ATOM 9669 C CA . HIS B 1 523 ? 4.449 24.391 21.562 1 81.5 523 HIS B CA 1
ATOM 9670 C C . HIS B 1 523 ? 5.66 25.172 22.062 1 81.5 523 HIS B C 1
ATOM 9672 O O . HIS B 1 523 ? 5.516 26.141 22.797 1 81.5 523 HIS B O 1
ATOM 9678 N N . TYR B 1 524 ? 6.848 24.75 21.781 1 84.38 524 TYR B N 1
ATOM 9679 C CA . TYR B 1 524 ? 8.086 25.484 22.031 1 84.38 524 TYR B CA 1
ATOM 9680 C C . TYR B 1 524 ? 9.086 25.25 20.906 1 84.38 524 TYR B C 1
ATOM 9682 O O . TYR B 1 524 ? 8.977 24.281 20.156 1 84.38 524 TYR B O 1
ATOM 9690 N N . SER B 1 525 ? 10.039 26.125 20.797 1 89 525 SER B N 1
ATOM 9691 C CA . SER B 1 525 ? 11.016 26.078 19.719 1 89 525 SER B CA 1
ATOM 9692 C C . SER B 1 525 ? 12.43 25.875 20.266 1 89 525 SER B C 1
ATOM 9694 O O . SER B 1 525 ? 12.758 26.359 21.344 1 89 525 SER B O 1
ATOM 9696 N N . PHE B 1 526 ? 13.242 25.141 19.562 1 87.56 526 PHE B N 1
ATOM 9697 C CA . PHE B 1 526 ? 14.625 24.875 19.922 1 87.56 526 PHE B CA 1
ATOM 9698 C C . PHE B 1 526 ? 15.406 24.312 18.75 1 87.56 526 PHE B C 1
ATOM 9700 O O . PHE B 1 526 ? 14.828 24.031 17.688 1 87.56 526 PHE B O 1
ATOM 9707 N N . ALA B 1 527 ? 16.688 24.156 18.891 1 91.31 527 ALA B N 1
ATOM 9708 C CA . ALA B 1 527 ? 17.578 23.469 17.953 1 91.31 527 ALA B CA 1
ATOM 9709 C C . ALA B 1 527 ? 18.594 22.609 18.688 1 91.31 527 ALA B C 1
ATOM 9711 O O . ALA B 1 527 ? 19.109 23 19.734 1 91.31 527 ALA B O 1
ATOM 9712 N N . ASN B 1 528 ? 18.797 21.375 18.219 1 90.69 528 ASN B N 1
ATOM 9713 C CA . ASN B 1 528 ? 19.75 20.453 18.812 1 90.69 528 ASN B CA 1
ATOM 9714 C C . ASN B 1 528 ? 20.641 19.797 17.75 1 90.69 528 ASN B C 1
ATOM 9716 O O . ASN B 1 528 ? 20.188 19.547 16.625 1 90.69 528 ASN B O 1
ATOM 9720 N N . HIS B 1 529 ? 21.891 19.5 18.188 1 92 529 HIS B N 1
ATOM 9721 C CA . HIS B 1 529 ? 22.734 18.547 17.469 1 92 529 HIS B CA 1
ATOM 9722 C C . HIS B 1 529 ? 22.656 17.172 18.109 1 92 529 HIS B C 1
ATOM 9724 O O . HIS B 1 529 ? 22.562 17.047 19.328 1 92 529 HIS B O 1
ATOM 9730 N N . ALA B 1 530 ? 22.641 16.188 17.281 1 92.19 530 ALA B N 1
ATOM 9731 C CA . ALA B 1 530 ? 22.656 14.828 17.781 1 92.19 530 ALA B CA 1
ATOM 9732 C C . ALA B 1 530 ? 23.578 13.938 16.969 1 92.19 530 ALA B C 1
ATOM 9734 O O . ALA B 1 530 ? 23.703 14.125 15.75 1 92.19 530 ALA B O 1
ATOM 9735 N N . THR B 1 531 ? 24.266 13.008 17.641 1 93.5 531 THR B N 1
ATOM 9736 C CA . THR B 1 531 ? 25.094 11.992 17 1 93.5 531 THR B CA 1
ATOM 9737 C C . THR B 1 531 ? 24.594 10.594 17.344 1 93.5 531 THR B C 1
ATOM 9739 O O . THR B 1 531 ? 24.547 10.219 18.516 1 93.5 531 THR B O 1
ATOM 9742 N N . TYR B 1 532 ? 24.172 9.867 16.359 1 94.12 532 TYR B N 1
ATOM 9743 C CA . TYR B 1 532 ? 23.672 8.508 16.5 1 94.12 532 TYR B CA 1
ATOM 9744 C C . TYR B 1 532 ? 24.656 7.5 15.922 1 94.12 532 TYR B C 1
ATOM 9746 O O . TYR B 1 532 ? 24.953 7.539 14.727 1 94.12 532 TYR B O 1
ATOM 9754 N N . THR B 1 533 ? 25.203 6.641 16.766 1 92.56 533 THR B N 1
ATOM 9755 C CA . THR B 1 533 ? 26.125 5.582 16.344 1 92.56 533 THR B CA 1
ATOM 9756 C C . THR B 1 533 ? 25.484 4.211 16.531 1 92.56 533 THR B C 1
ATOM 9758 O O . THR B 1 533 ? 24.938 3.91 17.594 1 92.56 533 THR B O 1
ATOM 9761 N N . SER B 1 534 ? 25.484 3.406 15.453 1 90.06 534 SER B N 1
ATOM 9762 C CA . SER B 1 534 ? 24.859 2.092 15.484 1 90.06 534 SER B CA 1
ATOM 9763 C C . SER B 1 534 ? 25.75 1.03 14.859 1 90.06 534 SER B C 1
ATOM 9765 O O . SER B 1 534 ? 26.609 1.345 14.039 1 90.06 534 SER B O 1
ATOM 9767 N N . GLN B 1 535 ? 25.594 -0.149 15.359 1 83.56 535 GLN B N 1
ATOM 9768 C CA . GLN B 1 535 ? 26.297 -1.317 14.844 1 83.56 535 GLN B CA 1
ATOM 9769 C C . GLN B 1 535 ? 25.328 -2.443 14.5 1 83.56 535 GLN B C 1
ATOM 9771 O O . GLN B 1 535 ? 24.906 -3.193 15.383 1 83.56 535 GLN B O 1
ATOM 9776 N N . ILE B 1 536 ? 25 -2.66 13.219 1 74.75 536 ILE B N 1
ATOM 9777 C CA . ILE B 1 536 ? 24.016 -3.66 12.836 1 74.75 536 ILE B CA 1
ATOM 9778 C C . ILE B 1 536 ? 24.703 -4.988 12.547 1 74.75 536 ILE B C 1
ATOM 9780 O O . ILE B 1 536 ? 24.062 -6.039 12.5 1 74.75 536 ILE B O 1
ATOM 9784 N N . ALA B 1 537 ? 25.984 -4.902 12.281 1 70.81 537 ALA B N 1
ATOM 9785 C CA . ALA B 1 537 ? 26.844 -6.074 12.117 1 70.81 537 ALA B CA 1
ATOM 9786 C C . ALA B 1 537 ? 28.188 -5.859 12.789 1 70.81 537 ALA B C 1
ATOM 9788 O O . ALA B 1 537 ? 28.594 -4.723 13.039 1 70.81 537 ALA B O 1
ATOM 9789 N N . PRO B 1 538 ? 28.875 -6.934 13.195 1 67.75 538 PRO B N 1
ATOM 9790 C CA . PRO B 1 538 ? 30.109 -6.812 13.969 1 67.75 538 PRO B CA 1
ATOM 9791 C C . PRO B 1 538 ? 31.109 -5.852 13.328 1 67.75 538 PRO B C 1
ATOM 9793 O O . PRO B 1 538 ? 31.766 -5.078 14.039 1 67.75 538 PRO B O 1
ATOM 9796 N N . ASP B 1 539 ? 31.125 -5.848 12.125 1 75.75 539 ASP B N 1
ATOM 9797 C CA . ASP B 1 539 ? 32.156 -5.039 11.492 1 75.75 539 ASP B CA 1
ATOM 9798 C C . ASP B 1 539 ? 31.562 -3.852 10.75 1 75.75 539 ASP B C 1
ATOM 9800 O O . ASP B 1 539 ? 32.188 -3.275 9.867 1 75.75 539 ASP B O 1
ATOM 9804 N N . ASP B 1 540 ? 30.375 -3.418 11.172 1 82.44 540 ASP B N 1
ATOM 9805 C CA . ASP B 1 540 ? 29.734 -2.332 10.445 1 82.44 540 ASP B CA 1
ATOM 9806 C C . ASP B 1 540 ? 29.203 -1.27 11.406 1 82.44 540 ASP B C 1
ATOM 9808 O O . ASP B 1 540 ? 27.984 -1.112 11.555 1 82.44 540 ASP B O 1
ATOM 9812 N N . VAL B 1 541 ? 30.125 -0.495 12.016 1 88.31 541 VAL B N 1
ATOM 9813 C CA . VAL B 1 541 ? 29.766 0.628 12.875 1 88.31 541 VAL B CA 1
ATOM 9814 C C . VAL B 1 541 ? 29.688 1.908 12.047 1 88.31 541 VAL B C 1
ATOM 9816 O O . VAL B 1 541 ? 30.641 2.271 11.359 1 88.31 541 VAL B O 1
ATOM 9819 N N . GLN B 1 542 ? 28.547 2.535 12.156 1 93.25 542 GLN B N 1
ATOM 9820 C CA . GLN B 1 542 ? 28.344 3.783 11.43 1 93.25 542 GLN B CA 1
ATOM 9821 C C . GLN B 1 542 ? 27.734 4.855 12.328 1 93.25 542 GLN B C 1
ATOM 9823 O O . GLN B 1 542 ? 27.172 4.547 13.375 1 93.25 542 GLN B O 1
ATOM 9828 N N . THR B 1 543 ? 27.969 6.082 11.875 1 95 543 THR B N 1
ATOM 9829 C CA . THR B 1 543 ? 27.469 7.211 12.656 1 95 543 THR B CA 1
ATOM 9830 C C . THR B 1 543 ? 26.672 8.164 11.773 1 95 543 THR B C 1
ATOM 9832 O O . THR B 1 543 ? 27.047 8.43 10.633 1 95 543 THR B O 1
ATOM 9835 N N . LEU B 1 544 ? 25.531 8.617 12.352 1 95.75 544 LEU B N 1
ATOM 9836 C CA . LEU B 1 544 ? 24.688 9.625 11.727 1 95.75 544 LEU B CA 1
ATOM 9837 C C . LEU B 1 544 ? 24.734 10.938 12.492 1 95.75 544 LEU B C 1
ATOM 9839 O O . LEU B 1 544 ? 24.391 10.984 13.68 1 95.75 544 LEU B O 1
ATOM 9843 N N . GLU B 1 545 ? 25.25 11.969 11.852 1 96.12 545 GLU B N 1
ATOM 9844 C CA . GLU B 1 545 ? 25.188 13.312 12.414 1 96.12 545 GLU B CA 1
ATOM 9845 C C . GLU B 1 545 ? 23.844 13.969 12.133 1 96.12 545 GLU B C 1
ATOM 9847 O O . GLU B 1 545 ? 23.438 14.094 10.969 1 96.12 545 GLU B O 1
ATOM 9852 N N . CYS B 1 546 ? 23.219 14.461 13.188 1 96.12 546 CYS B N 1
ATOM 9853 C CA . CYS B 1 546 ? 21.828 14.906 13.031 1 96.12 546 CYS B CA 1
ATOM 9854 C C . CYS B 1 546 ? 21.656 16.344 13.523 1 96.12 546 CYS B C 1
ATOM 9856 O O . CYS B 1 546 ? 22.359 16.766 14.445 1 96.12 546 CYS B O 1
ATOM 9858 N N . LEU B 1 547 ? 20.812 17.047 12.883 1 96.44 547 LEU B N 1
ATOM 9859 C CA . LEU B 1 547 ? 20.344 18.375 13.289 1 96.44 547 LEU B CA 1
ATOM 9860 C C . LEU B 1 547 ? 18.844 18.375 13.5 1 96.44 547 LEU B C 1
ATOM 9862 O O . LEU B 1 547 ? 18.094 17.891 12.648 1 96.44 547 LEU B O 1
ATOM 9866 N N . GLN B 1 548 ? 18.406 18.828 14.664 1 95.69 548 GLN B N 1
ATOM 9867 C CA . GLN B 1 548 ? 17 18.984 14.961 1 95.69 548 GLN B CA 1
ATOM 9868 C C . GLN B 1 548 ? 16.609 20.469 15.016 1 95.69 548 GLN B C 1
ATOM 9870 O O . GLN B 1 548 ? 17.203 21.234 15.766 1 95.69 548 GLN B O 1
ATOM 9875 N N . LEU B 1 549 ? 15.656 20.828 14.211 1 96.31 549 LEU B N 1
ATOM 9876 C CA . LEU B 1 549 ? 15.047 22.156 14.289 1 96.31 549 LEU B CA 1
ATOM 9877 C C . LEU B 1 549 ? 13.562 22.047 14.641 1 96.31 549 LEU B C 1
ATOM 9879 O O . LEU B 1 549 ? 12.852 21.203 14.094 1 96.31 549 LEU B O 1
ATOM 9883 N N . THR B 1 550 ? 13.109 22.828 15.562 1 93.81 550 THR B N 1
ATOM 9884 C CA . THR B 1 550 ? 11.703 22.844 15.969 1 93.81 550 THR B CA 1
ATOM 9885 C C . THR B 1 550 ? 11.188 24.281 16.062 1 93.81 550 THR B C 1
ATOM 9887 O O . THR B 1 550 ? 11.789 25.125 16.734 1 93.81 550 THR B O 1
ATOM 9890 N N . SER B 1 551 ? 10.195 24.594 15.336 1 92.75 551 SER B N 1
ATOM 9891 C CA . SER B 1 551 ? 9.453 25.844 15.445 1 92.75 551 SER B CA 1
ATOM 9892 C C . SER B 1 551 ? 8 25.594 15.836 1 92.75 551 SER B C 1
ATOM 9894 O O . SER B 1 551 ? 7.23 25.031 15.055 1 92.75 551 SER B O 1
ATOM 9896 N N . SER B 1 552 ? 7.637 26 16.953 1 87.88 552 SER B N 1
ATOM 9897 C CA . SER B 1 552 ? 6.328 25.797 17.562 1 87.88 552 SER B CA 1
ATOM 9898 C C . SER B 1 552 ? 6.129 26.703 18.766 1 87.88 552 SER B C 1
ATOM 9900 O O . SER B 1 552 ? 7.051 26.891 19.562 1 87.88 552 SER B O 1
ATOM 9902 N N . ALA B 1 553 ? 4.973 27.484 18.766 1 88.88 553 ALA B N 1
ATOM 9903 C CA . ALA B 1 553 ? 3.746 27.406 17.984 1 88.88 553 ALA B CA 1
ATOM 9904 C C . ALA B 1 553 ? 3.611 28.609 17.047 1 88.88 553 ALA B C 1
ATOM 9906 O O . ALA B 1 553 ? 4.242 29.641 17.281 1 88.88 553 ALA B O 1
ATOM 9907 N N . LEU B 1 554 ? 2.791 28.406 16.016 1 90.44 554 LEU B N 1
ATOM 9908 C CA . LEU B 1 554 ? 2.365 29.547 15.227 1 90.44 554 LEU B CA 1
ATOM 9909 C C . LEU B 1 554 ? 1.434 30.453 16.031 1 90.44 554 LEU B C 1
ATOM 9911 O O . LEU B 1 554 ? 1.473 31.672 15.883 1 90.44 554 LEU B O 1
ATOM 9915 N N . ARG B 1 555 ? 0.607 29.734 16.812 1 87.69 555 ARG B N 1
ATOM 9916 C CA . ARG B 1 555 ? -0.33 30.438 17.688 1 87.69 555 ARG B CA 1
ATOM 9917 C C . ARG B 1 555 ? -0.803 29.547 18.828 1 87.69 555 ARG B C 1
ATOM 9919 O O . ARG B 1 555 ? -1.85 28.906 18.719 1 87.69 555 ARG B O 1
ATOM 9926 N N . ASN B 1 556 ? -0.223 29.453 19.922 1 82.75 556 ASN B N 1
ATOM 9927 C CA . ASN B 1 556 ? -0.571 28.656 21.094 1 82.75 556 ASN B CA 1
ATOM 9928 C C . ASN B 1 556 ? 0.552 28.656 22.125 1 82.75 556 ASN B C 1
ATOM 9930 O O . ASN B 1 556 ? 1.337 27.719 22.203 1 82.75 556 ASN B O 1
ATOM 9934 N N . THR B 1 557 ? 0.558 29.641 22.984 1 74 557 THR B N 1
ATOM 9935 C CA . THR B 1 557 ? 1.585 29.719 24.016 1 74 557 THR B CA 1
ATOM 9936 C C . THR B 1 557 ? 1.168 28.938 25.25 1 74 557 THR B C 1
ATOM 9938 O O . THR B 1 557 ? 0.068 29.125 25.781 1 74 557 THR B O 1
ATOM 9941 N N . PRO B 1 558 ? 2.068 28.047 25.625 1 69.5 558 PRO B N 1
ATOM 9942 C CA . PRO B 1 558 ? 1.71 27.328 26.844 1 69.5 558 PRO B CA 1
ATOM 9943 C C . PRO B 1 558 ? 1.646 28.234 28.062 1 69.5 558 PRO B C 1
ATOM 9945 O O . PRO B 1 558 ? 2.348 29.25 28.125 1 69.5 558 PRO B O 1
ATOM 9948 N N . GLU B 1 559 ? 0.826 27.828 28.984 1 59.75 559 GLU B N 1
ATOM 9949 C CA . GLU B 1 559 ? 0.673 28.609 30.203 1 59.75 559 GLU B CA 1
ATOM 9950 C C . GLU B 1 559 ? 1.993 28.703 30.969 1 59.75 559 GLU B C 1
ATOM 9952 O O . GLU B 1 559 ? 2.316 29.766 31.516 1 59.75 559 GLU B O 1
ATOM 9957 N N . ALA B 1 560 ? 2.719 27.578 30.906 1 54.44 560 ALA B N 1
ATOM 9958 C CA . ALA B 1 560 ? 3.969 27.516 31.656 1 54.44 560 ALA B CA 1
ATOM 9959 C C . ALA B 1 560 ? 5.129 28.078 30.828 1 54.44 560 ALA B C 1
ATOM 9961 O O . ALA B 1 560 ? 6.289 27.969 31.234 1 54.44 560 ALA B O 1
ATOM 9962 N N . GLY B 1 561 ? 4.922 28.672 29.734 1 57.12 561 GLY B N 1
ATOM 9963 C CA . GLY B 1 561 ? 5.887 28.906 28.672 1 57.12 561 GLY B CA 1
ATOM 9964 C C . GLY B 1 561 ? 7.102 29.688 29.125 1 57.12 561 GLY B C 1
ATOM 9965 O O . GLY B 1 561 ? 8.234 29.25 28.938 1 57.12 561 GLY B O 1
ATOM 9966 N N . ARG B 1 562 ? 6.855 30.688 29.812 1 55.53 562 ARG B N 1
ATOM 9967 C CA . ARG B 1 562 ? 7.984 31.531 30.188 1 55.53 562 ARG B CA 1
ATOM 9968 C C . ARG B 1 562 ? 8.859 30.844 31.234 1 55.53 562 ARG B C 1
ATOM 9970 O O . ARG B 1 562 ? 10.086 30.984 31.219 1 55.53 562 ARG B O 1
ATOM 9977 N N . ALA B 1 563 ? 8.102 30.141 32.031 1 53.75 563 ALA B N 1
ATOM 9978 C CA . ALA B 1 563 ? 8.852 29.422 33.062 1 53.75 563 ALA B CA 1
ATOM 9979 C C . ALA B 1 563 ? 9.742 28.344 32.438 1 53.75 563 ALA B C 1
ATOM 9981 O O . ALA B 1 563 ? 10.891 28.156 32.844 1 53.75 563 ALA B O 1
ATOM 9982 N N . LEU B 1 564 ? 9.281 27.812 31.453 1 58.72 564 LEU B N 1
ATOM 9983 C CA . LEU B 1 564 ? 10.031 26.75 30.781 1 58.72 564 LEU B CA 1
ATOM 9984 C C . LEU B 1 564 ? 11.273 27.328 30.094 1 58.72 564 LEU B C 1
ATOM 9986 O O . LEU B 1 564 ? 12.352 26.734 30.172 1 58.72 564 LEU B O 1
ATOM 9990 N N . GLU B 1 565 ? 11.102 28.438 29.5 1 60.59 565 GLU B N 1
ATOM 9991 C CA . GLU B 1 565 ? 12.203 29.094 28.797 1 60.59 565 GLU B CA 1
ATOM 9992 C C . GLU B 1 565 ? 13.367 29.391 29.75 1 60.59 565 GLU B C 1
ATOM 9994 O O . GLU B 1 565 ? 14.531 29.281 29.359 1 60.59 565 GLU B O 1
ATOM 9999 N N . THR B 1 566 ? 12.938 29.672 30.766 1 49.06 566 THR B N 1
ATOM 10000 C CA . THR B 1 566 ? 13.938 30.109 31.734 1 49.06 566 THR B CA 1
ATOM 10001 C C . THR B 1 566 ? 14.648 28.922 32.375 1 49.06 566 THR B C 1
ATOM 10003 O O . THR B 1 566 ? 15.852 28.984 32.656 1 49.06 566 THR B O 1
ATOM 10006 N N . PHE B 1 567 ? 13.891 27.859 32.406 1 51.19 567 PHE B N 1
ATOM 10007 C CA . PHE B 1 567 ? 14.422 26.812 33.25 1 51.19 567 PHE B CA 1
ATOM 10008 C C . PHE B 1 567 ? 15.078 25.719 32.406 1 51.19 567 PHE B C 1
ATOM 10010 O O . PHE B 1 567 ? 15.938 24.984 32.906 1 51.19 567 PHE B O 1
ATOM 10017 N N . LEU B 1 568 ? 14.797 25.734 31.281 1 55.47 568 LEU B N 1
ATOM 10018 C CA . LEU B 1 568 ? 15.281 24.578 30.547 1 55.47 568 LEU B CA 1
ATOM 10019 C C . LEU B 1 568 ? 16.547 24.906 29.766 1 55.47 568 LEU B C 1
ATOM 10021 O O . LEU B 1 568 ? 16.531 25.781 28.891 1 55.47 568 LEU B O 1
ATOM 10025 N N . ALA B 1 569 ? 17.797 24.469 30.359 1 48.91 569 ALA B N 1
ATOM 10026 C CA . ALA B 1 569 ? 19.062 24.531 29.641 1 48.91 569 ALA B CA 1
ATOM 10027 C C . ALA B 1 569 ? 19.375 23.203 28.953 1 48.91 569 ALA B C 1
ATOM 10029 O O . ALA B 1 569 ? 19.062 22.141 29.484 1 48.91 569 ALA B O 1
ATOM 10030 N N . ASN B 1 570 ? 19.516 23.203 27.656 1 52.59 570 ASN B N 1
ATOM 10031 C CA . ASN B 1 570 ? 19.781 22.016 26.859 1 52.59 570 ASN B CA 1
ATOM 10032 C C . ASN B 1 570 ? 21.266 21.891 26.484 1 52.59 570 ASN B C 1
ATOM 10034 O O . ASN B 1 570 ? 21.609 21.203 25.531 1 52.59 570 ASN B O 1
ATOM 10038 N N . ASP B 1 571 ? 22.188 22.516 27.109 1 50.81 571 ASP B N 1
ATOM 10039 C CA . ASP B 1 571 ? 23.594 22.516 26.688 1 50.81 571 ASP B CA 1
ATOM 10040 C C . ASP B 1 571 ? 24.281 21.219 27.109 1 50.81 571 ASP B C 1
ATOM 10042 O O . ASP B 1 571 ? 25.391 20.938 26.656 1 50.81 571 ASP B O 1
ATOM 10046 N N . ILE B 1 572 ? 23.594 20.438 27.922 1 48.78 572 ILE B N 1
ATOM 10047 C CA . ILE B 1 572 ? 24.25 19.219 28.391 1 48.78 572 ILE B CA 1
ATOM 10048 C C . ILE B 1 572 ? 24.031 18.109 27.359 1 48.78 572 ILE B C 1
ATOM 10050 O O . ILE B 1 572 ? 22.906 17.875 26.922 1 48.78 572 ILE B O 1
ATOM 10054 N N . THR B 1 573 ? 25.281 17.547 27.016 1 47.16 573 THR B N 1
ATOM 10055 C CA . THR B 1 573 ? 25.219 16.375 26.141 1 47.16 573 THR B CA 1
ATOM 10056 C C . THR B 1 573 ? 24.5 15.227 26.844 1 47.16 573 THR B C 1
ATOM 10058 O O . THR B 1 573 ? 24.891 14.797 27.922 1 47.16 573 THR B O 1
ATOM 10061 N N . LYS B 1 574 ? 23.469 14.82 26.219 1 60.25 574 LYS B N 1
ATOM 10062 C CA . LYS B 1 574 ? 22.734 13.656 26.703 1 60.25 574 LYS B CA 1
ATOM 10063 C C . LYS B 1 574 ? 23.047 12.414 25.875 1 60.25 574 LYS B C 1
ATOM 10065 O O . LYS B 1 574 ? 23.062 12.469 24.641 1 60.25 574 LYS B O 1
ATOM 10070 N N . VAL B 1 575 ? 23.484 11.328 26.688 1 53.47 575 VAL B N 1
ATOM 10071 C CA . VAL B 1 575 ? 23.844 10.094 26 1 53.47 575 VAL B CA 1
ATOM 10072 C C . VAL B 1 575 ? 22.781 9.023 26.281 1 53.47 575 VAL B C 1
ATOM 10074 O O . VAL B 1 575 ? 22.359 8.844 27.438 1 53.47 575 VAL B O 1
ATOM 10077 N N . ARG B 1 576 ? 22.156 8.531 25.266 1 65.81 576 ARG B N 1
ATOM 10078 C CA . ARG B 1 576 ? 21.266 7.387 25.359 1 65.81 576 ARG B CA 1
ATOM 10079 C C . ARG B 1 576 ? 21.828 6.184 24.609 1 65.81 576 ARG B C 1
ATOM 10081 O O . ARG B 1 576 ? 22.578 6.344 23.656 1 65.81 576 ARG B O 1
ATOM 10088 N N . ARG B 1 577 ? 21.484 4.91 25.203 1 61.69 577 ARG B N 1
ATOM 10089 C CA . ARG B 1 577 ? 21.969 3.66 24.625 1 61.69 577 ARG B CA 1
ATOM 10090 C C . ARG B 1 577 ? 20.812 2.668 24.438 1 61.69 577 ARG B C 1
ATOM 10092 O O . ARG B 1 577 ? 19.781 2.781 25.094 1 61.69 577 ARG B O 1
ATOM 10099 N N . GLY B 1 578 ? 20.844 1.949 23.406 1 63.72 578 GLY B N 1
ATOM 10100 C CA . GLY B 1 578 ? 19.812 0.948 23.203 1 63.72 578 GLY B CA 1
ATOM 10101 C C . GLY B 1 578 ? 20.359 -0.385 22.734 1 63.72 578 GLY B C 1
ATOM 10102 O O . GLY B 1 578 ? 21.359 -0.431 22 1 63.72 578 GLY B O 1
ATOM 10103 N N . HIS B 1 579 ? 19.766 -1.526 23.266 1 53.78 579 HIS B N 1
ATOM 10104 C CA . HIS B 1 579 ? 20.047 -2.9 22.859 1 53.78 579 HIS B CA 1
ATOM 10105 C C . HIS B 1 579 ? 19.047 -3.371 21.812 1 53.78 579 HIS B C 1
ATOM 10107 O O . HIS B 1 579 ? 17.844 -3.092 21.906 1 53.78 579 HIS B O 1
ATOM 10113 N N . SER B 1 580 ? 19.25 -2.945 20.641 1 52.59 580 SER B N 1
ATOM 10114 C CA . SER B 1 580 ? 18.25 -3.467 19.734 1 52.59 580 SER B CA 1
ATOM 10115 C C . SER B 1 580 ? 18.641 -4.836 19.188 1 52.59 580 SER B C 1
ATOM 10117 O O . SER B 1 580 ? 19.812 -5.191 19.172 1 52.59 580 SER B O 1
ATOM 10119 N N . LYS B 1 581 ? 17.797 -5.801 19.156 1 49.59 581 LYS B N 1
ATOM 10120 C CA . LYS B 1 581 ? 18 -7.078 18.469 1 49.59 581 LYS B CA 1
ATOM 10121 C C . LYS B 1 581 ? 18.312 -6.863 17 1 49.59 581 LYS B C 1
ATOM 10123 O O . LYS B 1 581 ? 17.469 -6.383 16.234 1 49.59 581 LYS B O 1
ATOM 10128 N N . PRO B 1 582 ? 19.609 -6.801 16.797 1 44.75 582 PRO B N 1
ATOM 10129 C CA . PRO B 1 582 ? 19.828 -6.578 15.367 1 44.75 582 PRO B CA 1
ATOM 10130 C C . PRO B 1 582 ? 19.062 -7.559 14.492 1 44.75 582 PRO B C 1
ATOM 10132 O O . PRO B 1 582 ? 19.016 -8.75 14.789 1 44.75 582 PRO B O 1
ATOM 10135 N N . GLU B 1 583 ? 18.156 -7.098 13.82 1 44.12 583 GLU B N 1
ATOM 10136 C CA . GLU B 1 583 ? 17.328 -7.895 12.922 1 44.12 583 GLU B CA 1
ATOM 10137 C C . GLU B 1 583 ? 18.172 -8.875 12.117 1 44.12 583 GLU B C 1
ATOM 10139 O O . GLU B 1 583 ? 17.703 -9.961 11.758 1 44.12 583 GLU B O 1
ATOM 10144 N N . THR B 1 584 ? 19.406 -8.508 11.781 1 42.53 584 THR B N 1
ATOM 10145 C CA . THR B 1 584 ? 20.188 -9.266 10.812 1 42.53 584 THR B CA 1
ATOM 10146 C C . THR B 1 584 ? 21.188 -10.18 11.516 1 42.53 584 THR B C 1
ATOM 10148 O O . THR B 1 584 ? 22.031 -10.797 10.867 1 42.53 584 THR B O 1
ATOM 10151 N N . LEU B 1 585 ? 21.266 -10.133 12.734 1 47.47 585 LEU B N 1
ATOM 10152 C CA . LEU B 1 585 ? 22.359 -10.898 13.312 1 47.47 585 LEU B CA 1
ATOM 10153 C C . LEU B 1 585 ? 22 -12.383 13.391 1 47.47 585 LEU B C 1
ATOM 10155 O O . LEU B 1 585 ? 20.828 -12.734 13.523 1 47.47 585 LEU B O 1
ATOM 10159 N N . ALA B 1 586 ? 23.016 -13.164 13.078 1 45.41 586 ALA B N 1
ATOM 10160 C CA . ALA B 1 586 ? 22.875 -14.609 13.227 1 45.41 586 ALA B CA 1
ATOM 10161 C C . ALA B 1 586 ? 22.312 -14.969 14.602 1 45.41 586 ALA B C 1
ATOM 10163 O O . ALA B 1 586 ? 22.5 -14.234 15.57 1 45.41 586 ALA B O 1
ATOM 10164 N N . TRP B 1 587 ? 21.438 -15.938 14.641 1 45.94 587 TRP B N 1
ATOM 10165 C CA . TRP B 1 587 ? 20.688 -16.344 15.828 1 45.94 587 TRP B CA 1
ATOM 10166 C C . TRP B 1 587 ? 21.609 -16.469 17.031 1 45.94 587 TRP B C 1
ATOM 10168 O O . TRP B 1 587 ? 21.25 -16.094 18.156 1 45.94 587 TRP B O 1
ATOM 10178 N N . TRP B 1 588 ? 22.781 -17.094 16.844 1 50.88 588 TRP B N 1
ATOM 10179 C CA . TRP B 1 588 ? 23.688 -17.359 17.953 1 50.88 588 TRP B CA 1
ATOM 10180 C C . TRP B 1 588 ? 24.25 -16.062 18.516 1 50.88 588 TRP B C 1
ATOM 10182 O O . TRP B 1 588 ? 24.516 -15.953 19.719 1 50.88 588 TRP B O 1
ATOM 10192 N N . TYR B 1 589 ? 24.531 -15.266 17.672 1 50.34 589 TYR B N 1
ATOM 10193 C CA . TYR B 1 589 ? 25.047 -13.977 18.125 1 50.34 589 TYR B CA 1
ATOM 10194 C C . TYR B 1 589 ? 24 -13.211 18.922 1 50.34 589 TYR B C 1
ATOM 10196 O O . TYR B 1 589 ? 24.312 -12.602 19.938 1 50.34 589 TYR B O 1
ATOM 10204 N N . ARG B 1 590 ? 22.875 -13.391 18.516 1 49.12 590 ARG B N 1
ATOM 10205 C CA . ARG B 1 590 ? 21.781 -12.75 19.234 1 49.12 590 ARG B CA 1
ATOM 10206 C C . ARG B 1 590 ? 21.594 -13.359 20.609 1 49.12 590 ARG B C 1
ATOM 10208 O O . ARG B 1 590 ? 21.391 -12.641 21.594 1 49.12 590 ARG B O 1
ATOM 10215 N N . LEU B 1 591 ? 21.547 -14.664 20.547 1 47.16 591 LEU B N 1
ATOM 10216 C CA . LEU B 1 591 ? 21.391 -15.359 21.812 1 47.16 591 LEU B CA 1
ATOM 10217 C C . LEU B 1 591 ? 22.516 -14.984 22.781 1 47.16 591 LEU B C 1
ATOM 10219 O O . LEU B 1 591 ? 22.281 -14.703 23.953 1 47.16 591 LEU B O 1
ATOM 10223 N N . PHE B 1 592 ? 23.719 -15.086 22.328 1 48.66 592 PHE B N 1
ATOM 10224 C CA . PHE B 1 592 ? 24.844 -14.859 23.219 1 48.66 592 PHE B CA 1
ATOM 10225 C C . PHE B 1 592 ? 24.969 -13.383 23.578 1 48.66 592 PHE B C 1
ATOM 10227 O O . PHE B 1 592 ? 25.156 -13.039 24.734 1 48.66 592 PHE B O 1
ATOM 10234 N N . PHE B 1 593 ? 25.031 -12.656 22.656 1 49.5 593 PHE B N 1
ATOM 10235 C CA . PHE B 1 593 ? 25.328 -11.258 22.938 1 49.5 593 PHE B CA 1
ATOM 10236 C C . PHE B 1 593 ? 24.109 -10.555 23.531 1 49.5 593 PHE B C 1
ATOM 10238 O O . PHE B 1 593 ? 24.25 -9.656 24.359 1 49.5 593 PHE B O 1
ATOM 10245 N N . TRP B 1 594 ? 22.938 -10.844 23.031 1 50.47 594 TRP B N 1
ATOM 10246 C CA . TRP B 1 594 ? 21.781 -10.164 23.578 1 50.47 594 TRP B CA 1
ATOM 10247 C C . TRP B 1 594 ? 21.5 -10.625 25 1 50.47 594 TRP B C 1
ATOM 10249 O O . TRP B 1 594 ? 21.219 -9.805 25.891 1 50.47 594 TRP B O 1
ATOM 10259 N N . ARG B 1 595 ? 21.422 -11.922 25.094 1 47.16 595 ARG B N 1
ATOM 10260 C CA . ARG B 1 595 ? 21.031 -12.445 26.391 1 47.16 595 ARG B CA 1
ATOM 10261 C C . ARG B 1 595 ? 22.156 -12.312 27.406 1 47.16 595 ARG B C 1
ATOM 10263 O O . ARG B 1 595 ? 21.922 -11.953 28.562 1 47.16 595 ARG B O 1
ATOM 10270 N N . PHE B 1 596 ? 23.297 -12.539 26.922 1 49.22 596 PHE B N 1
ATOM 10271 C CA . PHE B 1 596 ? 24.297 -12.641 27.984 1 49.22 596 PHE B CA 1
ATOM 10272 C C . PHE B 1 596 ? 25.125 -11.359 28.062 1 49.22 596 PHE B C 1
ATOM 10274 O O . PHE B 1 596 ? 25.438 -10.891 29.156 1 49.22 596 PHE B O 1
ATOM 10281 N N . LEU B 1 597 ? 25.516 -10.773 26.891 1 50.28 597 LEU B N 1
ATOM 10282 C CA . LEU B 1 597 ? 26.484 -9.695 27.031 1 50.28 597 LEU B CA 1
ATOM 10283 C C . LEU B 1 597 ? 25.797 -8.336 26.875 1 50.28 597 LEU B C 1
ATOM 10285 O O . LEU B 1 597 ? 26.406 -7.301 27.188 1 50.28 597 LEU B O 1
ATOM 10289 N N . LYS B 1 598 ? 24.484 -8.242 26.766 1 53.34 598 LYS B N 1
ATOM 10290 C CA . LYS B 1 598 ? 23.703 -7.012 26.703 1 53.34 598 LYS B CA 1
ATOM 10291 C C . LYS B 1 598 ? 24.469 -5.922 25.953 1 53.34 598 LYS B C 1
ATOM 10293 O O . LYS B 1 598 ? 24.688 -4.832 26.484 1 53.34 598 LYS B O 1
ATOM 10298 N N . LYS B 1 599 ? 25.141 -6.164 24.906 1 56.44 599 LYS B N 1
ATOM 10299 C CA . LYS B 1 599 ? 25.938 -5.176 24.188 1 56.44 599 LYS B CA 1
ATOM 10300 C C . LYS B 1 599 ? 25.047 -4.137 23.5 1 56.44 599 LYS B C 1
ATOM 10302 O O . LYS B 1 599 ? 24.016 -4.477 22.922 1 56.44 599 LYS B O 1
ATOM 10307 N N . ASP B 1 600 ? 25.406 -2.84 23.797 1 62.59 600 ASP B N 1
ATOM 10308 C CA . ASP B 1 600 ? 24.719 -1.717 23.172 1 62.59 600 ASP B CA 1
ATOM 10309 C C . ASP B 1 600 ? 24.891 -1.752 21.656 1 62.59 600 ASP B C 1
ATOM 10311 O O . ASP B 1 600 ? 26 -1.897 21.156 1 62.59 600 ASP B O 1
ATOM 10315 N N . ILE B 1 601 ? 23.75 -1.71 20.953 1 73.94 601 ILE B N 1
ATOM 10316 C CA . ILE B 1 601 ? 23.828 -1.768 19.5 1 73.94 601 ILE B CA 1
ATOM 10317 C C . ILE B 1 601 ? 23.797 -0.354 18.922 1 73.94 601 ILE B C 1
ATOM 10319 O O . ILE B 1 601 ? 24.109 -0.145 17.75 1 73.94 601 ILE B O 1
ATOM 10323 N N . TRP B 1 602 ? 23.375 0.643 19.797 1 83.5 602 TRP B N 1
ATOM 10324 C CA . TRP B 1 602 ? 23.469 2.016 19.312 1 83.5 602 TRP B CA 1
ATOM 10325 C C . TRP B 1 602 ? 23.625 2.994 20.469 1 83.5 602 TRP B C 1
ATOM 10327 O O . TRP B 1 602 ? 23.328 2.658 21.625 1 83.5 602 TRP B O 1
ATOM 10337 N N . LYS B 1 603 ? 24.234 4.117 20.219 1 84.19 603 LYS B N 1
ATOM 10338 C CA . LYS B 1 603 ? 24.484 5.227 21.125 1 84.19 603 LYS B CA 1
ATOM 10339 C C . LYS B 1 603 ? 24.031 6.555 20.531 1 84.19 603 LYS B C 1
ATOM 10341 O O . LYS B 1 603 ? 24.219 6.781 19.328 1 84.19 603 LYS B O 1
ATOM 10346 N N . LEU B 1 604 ? 23.391 7.414 21.406 1 87.31 604 LEU B N 1
ATOM 10347 C CA . LEU B 1 604 ? 22.906 8.719 20.984 1 87.31 604 LEU B CA 1
ATOM 10348 C C . LEU B 1 604 ? 23.422 9.82 21.906 1 87.31 604 LEU B C 1
ATOM 10350 O O . LEU B 1 604 ? 23.297 9.719 23.125 1 87.31 604 LEU B O 1
ATOM 10354 N N . GLU B 1 605 ? 24.031 10.812 21.328 1 86 605 GLU B N 1
ATOM 10355 C CA . GLU B 1 605 ? 24.453 12.023 22.016 1 86 605 GLU B CA 1
ATOM 10356 C C . GLU B 1 605 ? 23.719 13.25 21.5 1 86 605 GLU B C 1
ATOM 10358 O O . GLU B 1 605 ? 23.672 13.477 20.281 1 86 605 GLU B O 1
ATOM 10363 N N . VAL B 1 606 ? 23.109 14.062 22.422 1 86.94 606 VAL B N 1
ATOM 10364 C CA . VAL B 1 606 ? 22.359 15.258 22.016 1 86.94 606 VAL B CA 1
ATOM 10365 C C . VAL B 1 606 ? 22.906 16.484 22.75 1 86.94 606 VAL B C 1
ATOM 10367 O O . VAL B 1 606 ? 23.125 16.438 23.969 1 86.94 606 VAL B O 1
ATOM 10370 N N . VAL B 1 607 ? 23.156 17.562 21.969 1 83.81 607 VAL B N 1
ATOM 10371 C CA . VAL B 1 607 ? 23.656 18.828 22.516 1 83.81 607 VAL B CA 1
ATOM 10372 C C . VAL B 1 607 ? 22.797 19.984 22 1 83.81 607 VAL B C 1
ATOM 10374 O O . VAL B 1 607 ? 22.5 20.047 20.812 1 83.81 607 VAL B O 1
ATOM 10377 N N . GLY B 1 608 ? 22.438 20.891 22.828 1 85.81 608 GLY B N 1
ATOM 10378 C CA . GLY B 1 608 ? 21.641 22.047 22.438 1 85.81 608 GLY B CA 1
ATOM 10379 C C . GLY B 1 608 ? 22.438 23.094 21.703 1 85.81 608 GLY B C 1
ATOM 10380 O O . GLY B 1 608 ? 23.625 23.266 21.953 1 85.81 608 GLY B O 1
ATOM 10381 N N . ILE B 1 609 ? 21.734 23.797 20.797 1 87.38 609 ILE B N 1
ATOM 10382 C CA . ILE B 1 609 ? 22.297 24.953 20.109 1 87.38 609 ILE B CA 1
ATOM 10383 C C . ILE B 1 609 ? 21.719 26.234 20.688 1 87.38 609 ILE B C 1
ATOM 10385 O O . ILE B 1 609 ? 20.5 26.422 20.734 1 87.38 609 ILE B O 1
ATOM 10389 N N . PRO B 1 610 ? 22.562 27.094 21.141 1 84.19 610 PRO B N 1
ATOM 10390 C CA . PRO B 1 610 ? 22.031 28.328 21.734 1 84.19 610 PRO B CA 1
ATOM 10391 C C . PRO B 1 610 ? 21.5 29.297 20.688 1 84.19 610 PRO B C 1
ATOM 10393 O O . PRO B 1 610 ? 22.109 29.469 19.625 1 84.19 610 PRO B O 1
ATOM 10396 N N . GLY B 1 611 ? 20.312 29.859 20.984 1 85.75 611 GLY B N 1
ATOM 10397 C CA . GLY B 1 611 ? 19.75 30.922 20.156 1 85.75 611 GLY B CA 1
ATOM 10398 C C . GLY B 1 611 ? 20.125 32.312 20.641 1 85.75 611 GLY B C 1
ATOM 10399 O O . GLY B 1 611 ? 20.297 32.531 21.828 1 85.75 611 GLY B O 1
ATOM 10400 N N . LYS B 1 612 ? 20.281 33.219 19.641 1 83.81 612 LYS B N 1
ATOM 10401 C CA . LYS B 1 612 ? 20.594 34.625 19.953 1 83.81 612 LYS B CA 1
ATOM 10402 C C . LYS B 1 612 ? 19.5 35.562 19.453 1 83.81 612 LYS B C 1
ATOM 10404 O O . LYS B 1 612 ? 18.969 35.375 18.359 1 83.81 612 LYS B O 1
ATOM 10409 N N . ALA B 1 613 ? 19.062 36.406 20.359 1 79.5 613 ALA B N 1
ATOM 10410 C CA . ALA B 1 613 ? 18.078 37.438 19.984 1 79.5 613 ALA B CA 1
ATOM 10411 C C . ALA B 1 613 ? 18.766 38.719 19.562 1 79.5 613 ALA B C 1
ATOM 10413 O O . ALA B 1 613 ? 19.891 39 19.969 1 79.5 613 ALA B O 1
ATOM 10414 N N . VAL B 1 614 ? 18.125 39.406 18.672 1 71.62 614 VAL B N 1
ATOM 10415 C CA . VAL B 1 614 ? 18.656 40.719 18.234 1 71.62 614 VAL B CA 1
ATOM 10416 C C . VAL B 1 614 ? 18.594 41.688 19.406 1 71.62 614 VAL B C 1
ATOM 10418 O O . VAL B 1 614 ? 19.531 42.5 19.594 1 71.62 614 VAL B O 1
ATOM 10421 N N . GLN B 1 615 ? 17.5 41.625 20.219 1 67.88 615 GLN B N 1
ATOM 10422 C CA . GLN B 1 615 ? 17.328 42.531 21.359 1 67.88 615 GLN B CA 1
ATOM 10423 C C . GLN B 1 615 ? 17.328 41.719 22.672 1 67.88 615 GLN B C 1
ATOM 10425 O O . GLN B 1 615 ? 16.906 40.562 22.703 1 67.88 615 GLN B O 1
ATOM 10430 N N . PRO B 1 616 ? 17.953 42.344 23.656 1 62.03 616 PRO B N 1
ATOM 10431 C CA . PRO B 1 616 ? 18.031 41.656 24.922 1 62.03 616 PRO B CA 1
ATOM 10432 C C . PRO B 1 616 ? 16.656 41.406 25.547 1 62.03 616 PRO B C 1
ATOM 10434 O O . PRO B 1 616 ? 15.727 42.188 25.328 1 62.03 616 PRO B O 1
ATOM 10437 N N . ARG B 1 617 ? 16.547 40.344 26.312 1 62.03 617 ARG B N 1
ATOM 10438 C CA . ARG B 1 617 ? 15.328 40 27.031 1 62.03 617 ARG B CA 1
ATOM 10439 C C . ARG B 1 617 ? 14.977 41.062 28.062 1 62.03 617 ARG B C 1
ATOM 10441 O O . ARG B 1 617 ? 15.844 41.531 28.797 1 62.03 617 ARG B O 1
ATOM 10448 N N . PRO B 1 618 ? 13.68 41.562 27.938 1 55.53 618 PRO B N 1
ATOM 10449 C CA . PRO B 1 618 ? 13.352 42.469 29.016 1 55.53 618 PRO B CA 1
ATOM 10450 C C . PRO B 1 618 ? 13.438 41.844 30.406 1 55.53 618 PRO B C 1
ATOM 10452 O O . PRO B 1 618 ? 13.18 40.656 30.547 1 55.53 618 PRO B O 1
ATOM 10455 N N . THR B 1 619 ? 14.031 42.438 31.312 1 48.53 619 THR B N 1
ATOM 10456 C CA . THR B 1 619 ? 14.148 41.969 32.688 1 48.53 619 THR B CA 1
ATOM 10457 C C . THR B 1 619 ? 12.773 41.781 33.312 1 48.53 619 THR B C 1
ATOM 10459 O O . THR B 1 619 ? 11.922 42.656 33.25 1 48.53 619 THR B O 1
ATOM 10462 N N . ILE B 1 620 ? 12.289 40.594 33.375 1 48.25 620 ILE B N 1
ATOM 10463 C CA . ILE B 1 620 ? 11.031 40.344 34.062 1 48.25 620 ILE B CA 1
ATOM 10464 C C . ILE B 1 620 ? 11.234 40.531 35.594 1 48.25 620 ILE B C 1
ATOM 10466 O O . ILE B 1 620 ? 12.094 39.875 36.188 1 48.25 620 ILE B O 1
ATOM 10470 N N . GLU B 1 621 ? 10.641 41.562 36.188 1 45.88 621 GLU B N 1
ATOM 10471 C CA . GLU B 1 621 ? 10.625 41.688 37.625 1 45.88 621 GLU B CA 1
ATOM 10472 C C . GLU B 1 621 ? 9.758 40.625 38.281 1 45.88 621 GLU B C 1
ATOM 10474 O O . GLU B 1 621 ? 8.617 40.406 37.875 1 45.88 621 GLU B O 1
ATOM 10479 N N . PRO B 1 622 ? 10.391 39.781 38.969 1 44.56 622 PRO B N 1
ATOM 10480 C CA . PRO B 1 622 ? 9.602 38.688 39.562 1 44.56 622 PRO B CA 1
ATOM 10481 C C . PRO B 1 622 ? 8.383 39.219 40.344 1 44.56 622 PRO B C 1
ATOM 10483 O O . PRO B 1 622 ? 8.484 40.219 41.031 1 44.56 622 PRO B O 1
ATOM 10486 N N . LYS B 1 623 ? 7.203 38.938 39.969 1 49.62 623 LYS B N 1
ATOM 10487 C CA . LYS B 1 623 ? 6.004 39.438 40.656 1 49.62 623 LYS B CA 1
ATOM 10488 C C . LYS B 1 623 ? 5.812 38.781 42 1 49.62 623 LYS B C 1
ATOM 10490 O O . LYS B 1 623 ? 5.004 39.219 42.812 1 49.62 623 LYS B O 1
ATOM 10495 N N . THR B 1 624 ? 6.148 37.531 42.094 1 46.41 624 THR B N 1
ATOM 10496 C CA . THR B 1 624 ? 5.934 36.906 43.375 1 46.41 624 THR B CA 1
ATOM 10497 C C . THR B 1 624 ? 7.262 36.625 44.094 1 46.41 624 THR B C 1
ATOM 10499 O O . THR B 1 624 ? 8.305 36.531 43.438 1 46.41 624 THR B O 1
ATOM 10502 N N . TRP B 1 625 ? 7.27 36.719 45.375 1 48.19 625 TRP B N 1
ATOM 10503 C CA . TRP B 1 625 ? 8.445 36.594 46.219 1 48.19 625 TRP B CA 1
ATOM 10504 C C . TRP B 1 625 ? 9.195 35.312 45.938 1 48.19 625 TRP B C 1
ATOM 10506 O O . TRP B 1 625 ? 10.406 35.219 46.188 1 48.19 625 TRP B O 1
ATOM 10516 N N . TRP B 1 626 ? 8.453 34.188 45.531 1 45.31 626 TRP B N 1
ATOM 10517 C CA . TRP B 1 626 ? 9.07 32.875 45.406 1 45.31 626 TRP B CA 1
ATOM 10518 C C . TRP B 1 626 ? 9.648 32.688 44 1 45.31 626 TRP B C 1
ATOM 10520 O O . TRP B 1 626 ? 10.398 31.734 43.75 1 45.31 626 TRP B O 1
ATOM 10530 N N . GLU B 1 627 ? 9.297 33.406 43.094 1 47.19 627 GLU B N 1
ATOM 10531 C CA . GLU B 1 627 ? 9.773 33.281 41.719 1 47.19 627 GLU B CA 1
ATOM 10532 C C . GLU B 1 627 ? 11.281 33.531 41.656 1 47.19 627 GLU B C 1
ATOM 10534 O O . GLU B 1 627 ? 12.008 32.75 41 1 47.19 627 GLU B O 1
ATOM 10539 N N . PRO B 1 628 ? 11.625 34.562 42.406 1 46.34 628 PRO B N 1
ATOM 10540 C CA . PRO B 1 628 ? 13.078 34.719 42.438 1 46.34 628 PRO B CA 1
ATOM 10541 C C . PRO B 1 628 ? 13.773 33.562 43.156 1 46.34 628 PRO B C 1
ATOM 10543 O O . PRO B 1 628 ? 14.883 33.188 42.781 1 46.34 628 PRO B O 1
ATOM 10546 N N . LEU B 1 629 ? 13.188 33.094 44.156 1 46.91 629 LEU B N 1
ATOM 10547 C CA . LEU B 1 629 ? 13.766 31.938 44.844 1 46.91 629 LEU B CA 1
ATOM 10548 C C . LEU B 1 629 ? 13.75 30.688 44 1 46.91 629 LEU B C 1
ATOM 10550 O O . LEU B 1 629 ? 14.727 29.938 43.969 1 46.91 629 LEU B O 1
ATOM 10554 N N . ALA B 1 630 ? 12.641 30.438 43.344 1 44.25 630 ALA B N 1
ATOM 10555 C CA . ALA B 1 630 ? 12.586 29.312 42.406 1 44.25 630 ALA B CA 1
ATOM 10556 C C . ALA B 1 630 ? 13.531 29.547 41.219 1 44.25 630 ALA B C 1
ATOM 10558 O O . ALA B 1 630 ? 14.25 28.625 40.812 1 44.25 630 ALA B O 1
ATOM 10559 N N . ALA B 1 631 ? 13.547 30.781 40.844 1 43.56 631 ALA B N 1
ATOM 10560 C CA . ALA B 1 631 ? 14.516 31.125 39.812 1 43.56 631 ALA B CA 1
ATOM 10561 C C . ALA B 1 631 ? 15.938 31.016 40.312 1 43.56 631 ALA B C 1
ATOM 10563 O O . ALA B 1 631 ? 16.828 30.484 39.656 1 43.56 631 ALA B O 1
ATOM 10564 N N . LYS B 1 632 ? 16.141 31.531 41.5 1 45.44 632 LYS B N 1
ATOM 10565 C CA . LYS B 1 632 ? 17.438 31.406 42.156 1 45.44 632 LYS B CA 1
ATOM 10566 C C . LYS B 1 632 ? 17.766 29.938 42.438 1 45.44 632 LYS B C 1
ATOM 10568 O O . LYS B 1 632 ? 18.906 29.516 42.281 1 45.44 632 LYS B O 1
ATOM 10573 N N . THR B 1 633 ? 16.859 29.234 43 1 43.69 633 THR B N 1
ATOM 10574 C CA . THR B 1 633 ? 17.109 27.812 43.25 1 43.69 633 THR B CA 1
ATOM 10575 C C . THR B 1 633 ? 17.344 27.078 41.906 1 43.69 633 THR B C 1
ATOM 10577 O O . THR B 1 633 ? 18.25 26.234 41.812 1 43.69 633 THR B O 1
ATOM 10580 N N . LEU B 1 634 ? 16.578 27.391 41 1 42.53 634 LEU B N 1
ATOM 10581 C CA . LEU B 1 634 ? 16.781 26.828 39.656 1 42.53 634 LEU B CA 1
ATOM 10582 C C . LEU B 1 634 ? 18.078 27.344 39.031 1 42.53 634 LEU B C 1
ATOM 10584 O O . LEU B 1 634 ? 18.812 26.578 38.406 1 42.53 634 LEU B O 1
ATOM 10588 N N . GLN B 1 635 ? 18.328 28.656 39.281 1 42.56 635 GLN B N 1
ATOM 10589 C CA . GLN B 1 635 ? 19.656 29.188 38.969 1 42.56 635 GLN B CA 1
ATOM 10590 C C . GLN B 1 635 ? 20.75 28.484 39.781 1 42.56 635 GLN B C 1
ATOM 10592 O O . GLN B 1 635 ? 21.812 28.172 39.25 1 42.56 635 GLN B O 1
ATOM 10597 N N . LYS B 1 636 ? 20.562 28.328 40.969 1 43.47 636 LYS B N 1
ATOM 10598 C CA . LYS B 1 636 ? 21.516 27.594 41.781 1 43.47 636 LYS B CA 1
ATOM 10599 C C . LYS B 1 636 ? 21.609 26.125 41.344 1 43.47 636 LYS B C 1
ATOM 10601 O O . LYS B 1 636 ? 22.703 25.562 41.281 1 43.47 636 LYS B O 1
ATOM 10606 N N . LEU B 1 637 ? 20.5 25.547 41.031 1 41.56 637 LEU B N 1
ATOM 10607 C CA . LEU B 1 637 ? 20.547 24.188 40.469 1 41.56 637 LEU B CA 1
ATOM 10608 C C . LEU B 1 637 ? 21.219 24.188 39.094 1 41.56 637 LEU B C 1
ATOM 10610 O O . LEU B 1 637 ? 22.047 23.328 38.812 1 41.56 637 LEU B O 1
ATOM 10614 N N . TRP B 1 638 ? 20.844 25.109 38.281 1 41 638 TRP B N 1
ATOM 10615 C CA . TRP B 1 638 ? 21.562 25.297 37.031 1 41 638 TRP B CA 1
ATOM 10616 C C . TRP B 1 638 ? 23.016 25.672 37.281 1 41 638 TRP B C 1
ATOM 10618 O O . TRP B 1 638 ? 23.922 25.172 36.625 1 41 638 TRP B O 1
ATOM 10628 N N . HIS B 1 639 ? 23.281 26.625 38.125 1 42.25 639 HIS B N 1
ATOM 10629 C CA . HIS B 1 639 ? 24.641 26.953 38.562 1 42.25 639 HIS B CA 1
ATOM 10630 C C . HIS B 1 639 ? 25.328 25.734 39.156 1 42.25 639 HIS B C 1
ATOM 10632 O O . HIS B 1 639 ? 26.516 25.5 38.906 1 42.25 639 HIS B O 1
ATOM 10638 N N . TRP B 1 640 ? 24.719 25 39.938 1 41.5 640 TRP B N 1
ATOM 10639 C CA . TRP B 1 640 ? 25.297 23.75 40.438 1 41.5 640 TRP B CA 1
ATOM 10640 C C . TRP B 1 640 ? 25.562 22.766 39.312 1 41.5 640 TRP B C 1
ATOM 10642 O O . TRP B 1 640 ? 26.609 22.109 39.281 1 41.5 640 TRP B O 1
ATOM 10652 N N . LEU B 1 641 ? 24.75 22.625 38.312 1 38.41 641 LEU B N 1
ATOM 10653 C CA . LEU B 1 641 ? 24.984 21.812 37.125 1 38.41 641 LEU B CA 1
ATOM 10654 C C . LEU B 1 641 ? 26.016 22.484 36.219 1 38.41 641 LEU B C 1
ATOM 10656 O O . LEU B 1 641 ? 26.812 21.812 35.594 1 38.41 641 LEU B O 1
ATOM 10660 N N . GLU B 1 642 ? 25.984 23.812 36.094 1 39.03 642 GLU B N 1
ATOM 10661 C CA . GLU B 1 642 ? 26.984 24.594 35.344 1 39.03 642 GLU B CA 1
ATOM 10662 C C . GLU B 1 642 ? 28.328 24.578 36.062 1 39.03 642 GLU B C 1
ATOM 10664 O O . GLU B 1 642 ? 29.375 24.625 35.406 1 39.03 642 GLU B O 1
ATOM 10669 N N . GLN B 1 643 ? 28.359 24.75 37.375 1 39.5 643 GLN B N 1
ATOM 10670 C CA . GLN B 1 643 ? 29.641 24.875 38.062 1 39.5 643 GLN B CA 1
ATOM 10671 C C . GLN B 1 643 ? 30.578 23.734 37.688 1 39.5 643 GLN B C 1
ATOM 10673 O O . GLN B 1 643 ? 31.766 23.781 38 1 39.5 643 GLN B O 1
ATOM 10678 N N . LYS B 1 644 ? 30.188 22.688 37.219 1 36.12 644 LYS B N 1
ATOM 10679 C CA . LYS B 1 644 ? 31.375 21.859 37.031 1 36.12 644 LYS B CA 1
ATOM 10680 C C . LYS B 1 644 ? 32.312 22.484 36 1 36.12 644 LYS B C 1
ATOM 10682 O O . LYS B 1 644 ? 33.531 22.359 36.125 1 36.12 644 LYS B O 1
ATOM 10687 N N . ASP B 1 645 ? 31.969 22.688 34.531 1 37.31 645 ASP B N 1
ATOM 10688 C CA . ASP B 1 645 ? 33.125 23.047 33.719 1 37.31 645 ASP B CA 1
ATOM 10689 C C . ASP B 1 645 ? 33.312 24.547 33.625 1 37.31 645 ASP B C 1
ATOM 10691 O O . ASP B 1 645 ? 33.938 25.062 32.719 1 37.31 645 ASP B O 1
ATOM 10695 N N . GLY B 1 646 ? 33.219 25.484 34.625 1 36.72 646 GLY B N 1
ATOM 10696 C CA . GLY B 1 646 ? 33.594 26.875 34.844 1 36.72 646 GLY B CA 1
ATOM 10697 C C . GLY B 1 646 ? 32.625 27.859 34.188 1 36.72 646 GLY B C 1
ATOM 10698 O O . GLY B 1 646 ? 32.688 29.047 34.469 1 36.72 646 GLY B O 1
ATOM 10699 N N . LYS B 1 647 ? 32.469 28 32.719 1 41.19 647 LYS B N 1
ATOM 10700 C CA . LYS B 1 647 ? 31.891 29.125 32 1 41.19 647 LYS B CA 1
ATOM 10701 C C . LYS B 1 647 ? 30.406 29.266 32.281 1 41.19 647 LYS B C 1
ATOM 10703 O O . LYS B 1 647 ? 29.688 28.266 32.344 1 41.19 647 LYS B O 1
ATOM 10708 N N . SER B 1 648 ? 29.953 30.469 32.812 1 40.59 648 SER B N 1
ATOM 10709 C CA . SER B 1 648 ? 28.641 30.891 33.281 1 40.59 648 SER B CA 1
ATOM 10710 C C . SER B 1 648 ? 27.609 30.844 32.156 1 40.59 648 SER B C 1
ATOM 10712 O O . SER B 1 648 ? 27.812 31.406 31.078 1 40.59 648 SER B O 1
ATOM 10714 N N . ARG B 1 649 ? 26.828 29.859 31.891 1 45.47 649 ARG B N 1
ATOM 10715 C CA . ARG B 1 649 ? 25.734 29.531 30.984 1 45.47 649 ARG B CA 1
ATOM 10716 C C . ARG B 1 649 ? 24.625 30.578 31.094 1 45.47 649 ARG B C 1
ATOM 10718 O O . ARG B 1 649 ? 23.531 30.391 30.562 1 45.47 649 ARG B O 1
ATOM 10725 N N . THR B 1 650 ? 24.75 31.609 32 1 47.06 650 THR B N 1
ATOM 10726 C CA . THR B 1 650 ? 23.625 32.5 32.281 1 47.06 650 THR B CA 1
ATOM 10727 C C . THR B 1 650 ? 23.625 33.688 31.312 1 47.06 650 THR B C 1
ATOM 10729 O O . THR B 1 650 ? 23.422 34.812 31.734 1 47.06 650 THR B O 1
ATOM 10732 N N . ASP B 1 651 ? 24.141 33.562 30.219 1 52.84 651 ASP B N 1
ATOM 10733 C CA . ASP B 1 651 ? 23.953 34.688 29.328 1 52.84 651 ASP B CA 1
ATOM 10734 C C . ASP B 1 651 ? 22.469 34.938 29.047 1 52.84 651 ASP B C 1
ATOM 10736 O O . ASP B 1 651 ? 21.797 34.062 28.453 1 52.84 651 ASP B O 1
ATOM 10740 N N . PRO B 1 652 ? 21.875 35.938 29.672 1 54.09 652 PRO B N 1
ATOM 10741 C CA . PRO B 1 652 ? 20.438 36.219 29.516 1 54.09 652 PRO B CA 1
ATOM 10742 C C . PRO B 1 652 ? 20.031 36.344 28.047 1 54.09 652 PRO B C 1
ATOM 10744 O O . PRO B 1 652 ? 18.828 36.281 27.734 1 54.09 652 PRO B O 1
ATOM 10747 N N . ASN B 1 653 ? 21.031 36.5 27.219 1 60.5 653 ASN B N 1
ATOM 10748 C CA . ASN B 1 653 ? 20.688 36.625 25.797 1 60.5 653 ASN B CA 1
ATOM 10749 C C . ASN B 1 653 ? 20.719 35.281 25.078 1 60.5 653 ASN B C 1
ATOM 10751 O O . ASN B 1 653 ? 20.609 35.25 23.844 1 60.5 653 ASN B O 1
ATOM 10755 N N . THR B 1 654 ? 20.906 34.281 25.875 1 69.69 654 THR B N 1
ATOM 10756 C CA . THR B 1 654 ? 20.953 32.969 25.281 1 69.69 654 THR B CA 1
ATOM 10757 C C . THR B 1 654 ? 19.625 32.219 25.5 1 69.69 654 THR B C 1
ATOM 10759 O O . THR B 1 654 ? 19.156 32.125 26.625 1 69.69 654 THR B O 1
ATOM 10762 N N . TYR B 1 655 ? 18.984 31.953 24.25 1 71.88 655 TYR B N 1
ATOM 10763 C CA . TYR B 1 655 ? 17.734 31.203 24.281 1 71.88 655 TYR B CA 1
ATOM 10764 C C . TYR B 1 655 ? 17.938 29.766 23.844 1 71.88 655 TYR B C 1
ATOM 10766 O O . TYR B 1 655 ? 18.219 29.5 22.672 1 71.88 655 TYR B O 1
ATOM 10774 N N . TRP B 1 656 ? 17.797 28.953 24.859 1 75.5 656 TRP B N 1
ATOM 10775 C CA . TRP B 1 656 ? 17.859 27.547 24.484 1 75.5 656 TRP B CA 1
ATOM 10776 C C . TRP B 1 656 ? 16.5 27.062 23.984 1 75.5 656 TRP B C 1
ATOM 10778 O O . TRP B 1 656 ? 16.422 26.219 23.078 1 75.5 656 TRP B O 1
ATOM 10788 N N . ILE B 1 657 ? 15.5 27.641 24.562 1 79.38 657 ILE B N 1
ATOM 10789 C CA . ILE B 1 657 ? 14.109 27.328 24.219 1 79.38 657 ILE B CA 1
ATOM 10790 C C . ILE B 1 657 ? 13.281 28.625 24.234 1 79.38 657 ILE B C 1
ATOM 10792 O O . ILE B 1 657 ? 13.594 29.547 24.984 1 79.38 657 ILE B O 1
ATOM 10796 N N . THR B 1 658 ? 12.336 28.688 23.375 1 80.94 658 THR B N 1
ATOM 10797 C CA . THR B 1 658 ? 11.391 29.797 23.438 1 80.94 658 THR B CA 1
ATOM 10798 C C . THR B 1 658 ? 9.961 29.297 23.219 1 80.94 658 THR B C 1
ATOM 10800 O O . THR B 1 658 ? 9.734 28.375 22.422 1 80.94 658 THR B O 1
ATOM 10803 N N . CYS B 1 659 ? 9 29.844 23.891 1 79.56 659 CYS B N 1
ATOM 10804 C CA . CYS B 1 659 ? 7.586 29.5 23.75 1 79.56 659 CYS B CA 1
ATOM 10805 C C . CYS B 1 659 ? 6.824 30.609 23.047 1 79.56 659 CYS B C 1
ATOM 10807 O O . CYS B 1 659 ? 5.594 30.578 22.953 1 79.56 659 CYS B O 1
ATOM 10809 N N . ARG B 1 660 ? 7.555 31.562 22.547 1 79.31 660 ARG B N 1
ATOM 10810 C CA . ARG B 1 660 ? 6.922 32.625 21.797 1 79.31 660 ARG B CA 1
ATOM 10811 C C . ARG B 1 660 ? 6.445 32.156 20.438 1 79.31 660 ARG B C 1
ATOM 10813 O O . ARG B 1 660 ? 7.148 31.391 19.766 1 79.31 660 ARG B O 1
ATOM 10820 N N . PRO B 1 661 ? 5.238 32.562 20.078 1 86.25 661 PRO B N 1
ATOM 10821 C CA . PRO B 1 661 ? 4.77 32.188 18.75 1 86.25 661 PRO B CA 1
ATOM 10822 C C . PRO B 1 661 ? 5.691 32.656 17.625 1 86.25 661 PRO B C 1
ATOM 10824 O O . PRO B 1 661 ? 6.227 33.781 17.703 1 86.25 661 PRO B O 1
ATOM 10827 N N . ASN B 1 662 ? 5.938 31.844 16.656 1 89.81 662 ASN B N 1
ATOM 10828 C CA . ASN B 1 662 ? 6.863 32.188 15.578 1 89.81 662 ASN B CA 1
ATOM 10829 C C . ASN B 1 662 ? 6.625 31.312 14.352 1 89.81 662 ASN B C 1
ATOM 10831 O O . ASN B 1 662 ? 5.879 30.328 14.414 1 89.81 662 ASN B O 1
ATOM 10835 N N . VAL B 1 663 ? 7.133 31.703 13.266 1 94.31 663 VAL B N 1
ATOM 10836 C CA . VAL B 1 663 ? 7.32 30.891 12.07 1 94.31 663 VAL B CA 1
ATOM 10837 C C . VAL B 1 663 ? 8.812 30.75 11.773 1 94.31 663 VAL B C 1
ATOM 10839 O O . VAL B 1 663 ? 9.555 31.734 11.82 1 94.31 663 VAL B O 1
ATOM 10842 N N . GLY B 1 664 ? 9.281 29.531 11.578 1 96.56 664 GLY B N 1
ATOM 10843 C CA . GLY B 1 664 ? 10.695 29.281 11.375 1 96.56 664 GLY B CA 1
ATOM 10844 C C . GLY B 1 664 ? 11.133 29.469 9.938 1 96.56 664 GLY B C 1
ATOM 10845 O O . GLY B 1 664 ? 10.461 29 9.008 1 96.56 664 GLY B O 1
ATOM 10846 N N . LEU B 1 665 ? 12.234 30.219 9.719 1 97.31 665 LEU B N 1
ATOM 10847 C CA . LEU B 1 665 ? 12.938 30.312 8.453 1 97.31 665 LEU B CA 1
ATOM 10848 C C . LEU B 1 665 ? 14.25 29.531 8.492 1 97.31 665 LEU B C 1
ATOM 10850 O O . LEU B 1 665 ? 15.102 29.781 9.352 1 97.31 665 LEU B O 1
ATOM 10854 N N . VAL B 1 666 ? 14.367 28.594 7.633 1 98.12 666 VAL B N 1
ATOM 10855 C CA . VAL B 1 666 ? 15.555 27.75 7.602 1 98.12 666 VAL B CA 1
ATOM 10856 C C . VAL B 1 666 ? 16.422 28.109 6.391 1 98.12 666 VAL B C 1
ATOM 10858 O O . VAL B 1 666 ? 15.938 28.109 5.254 1 98.12 666 VAL B O 1
ATOM 10861 N N . TYR B 1 667 ? 17.672 28.422 6.629 1 97.38 667 TYR B N 1
ATOM 10862 C CA . TYR B 1 667 ? 18.609 28.797 5.586 1 97.38 667 TYR B CA 1
ATOM 10863 C C . TYR B 1 667 ? 19.562 27.656 5.27 1 97.38 667 TYR B C 1
ATOM 10865 O O . TYR B 1 667 ? 20.078 27 6.18 1 97.38 667 TYR B O 1
ATOM 10873 N N . LEU B 1 668 ? 19.75 27.391 4.023 1 96.69 668 LEU B N 1
ATOM 10874 C CA . LEU B 1 668 ? 20.656 26.344 3.578 1 96.69 668 LEU B CA 1
ATOM 10875 C C . LEU B 1 668 ? 21.75 26.922 2.67 1 96.69 668 LEU B C 1
ATOM 10877 O O . LEU B 1 668 ? 21.5 27.875 1.937 1 96.69 668 LEU B O 1
ATOM 10881 N N . GLU B 1 669 ? 22.953 26.375 2.752 1 93.94 669 GLU B N 1
ATOM 10882 C CA . GLU B 1 669 ? 24.078 26.625 1.85 1 93.94 669 GLU B CA 1
ATOM 10883 C C . GLU B 1 669 ? 24.688 25.312 1.351 1 93.94 669 GLU B C 1
ATOM 10885 O O . GLU B 1 669 ? 25.109 24.484 2.15 1 93.94 669 GLU B O 1
ATOM 10890 N N . GLN B 1 670 ? 24.719 25.094 0.083 1 90.56 670 GLN B N 1
ATOM 10891 C CA . GLN B 1 670 ? 25.281 23.906 -0.548 1 90.56 6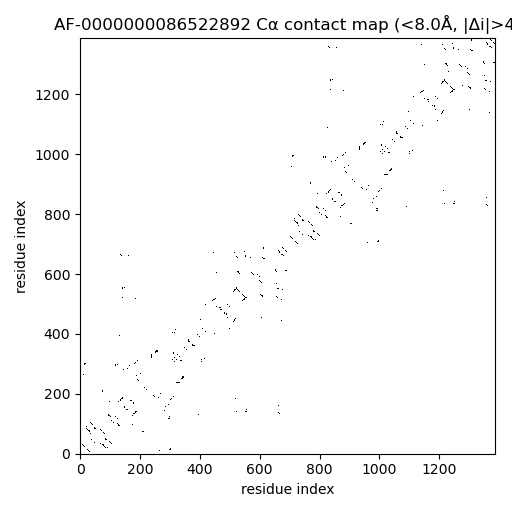70 GLN B CA 1
ATOM 10892 C C . GLN B 1 670 ? 24.625 22.641 -0.018 1 90.56 670 GLN B C 1
ATOM 10894 O O . GLN B 1 670 ? 25.312 21.672 0.33 1 90.56 670 GLN B O 1
ATOM 10899 N N . GLY B 1 671 ? 23.344 22.781 0.212 1 91.38 671 GLY B N 1
ATOM 10900 C CA . GLY B 1 671 ? 22.578 21.594 0.567 1 91.38 671 GLY B CA 1
ATOM 10901 C C . GLY B 1 671 ? 22.594 21.281 2.053 1 91.38 671 GLY B C 1
ATOM 10902 O O . GLY B 1 671 ? 22.109 20.25 2.486 1 91.38 671 GLY B O 1
ATOM 10903 N N . HIS B 1 672 ? 23.188 22.203 2.916 1 94.31 672 HIS B N 1
ATOM 10904 C CA . HIS B 1 672 ? 23.266 22.031 4.359 1 94.31 672 HIS B CA 1
ATOM 10905 C C . HIS B 1 672 ? 22.609 23.188 5.094 1 94.31 672 HIS B C 1
ATOM 10907 O O . HIS B 1 672 ? 22.734 24.344 4.68 1 94.31 672 HIS B O 1
ATOM 10913 N N . VAL B 1 673 ? 21.922 22.891 6.121 1 97 673 VAL B N 1
ATOM 10914 C CA . VAL B 1 673 ? 21.328 23.938 6.938 1 97 673 VAL B CA 1
ATOM 10915 C C . VAL B 1 673 ? 22.422 24.703 7.68 1 97 673 VAL B C 1
ATOM 10917 O O . VAL B 1 673 ? 23.297 24.094 8.297 1 97 673 VAL B O 1
ATOM 10920 N N . VAL B 1 674 ? 22.297 26.016 7.707 1 96.19 674 VAL B N 1
ATOM 10921 C CA . VAL B 1 674 ? 23.359 26.797 8.352 1 96.19 674 VAL B CA 1
ATOM 10922 C C . VAL B 1 674 ? 22.75 27.672 9.453 1 96.19 674 VAL B C 1
ATOM 10924 O O . VAL B 1 674 ? 23.453 28.094 10.375 1 96.19 674 VAL B O 1
ATOM 10927 N N . LYS B 1 675 ? 21.438 27.906 9.289 1 94.88 675 LYS B N 1
ATOM 10928 C CA . LYS B 1 675 ? 20.828 28.766 10.297 1 94.88 675 LYS B CA 1
ATOM 10929 C C . LYS B 1 675 ? 19.297 28.641 10.266 1 94.88 675 LYS B C 1
ATOM 10931 O O . LYS B 1 675 ? 18.719 28.297 9.234 1 94.88 675 LYS B O 1
ATOM 10936 N N . GLN B 1 676 ? 18.703 28.906 11.422 1 96.12 676 GLN B N 1
ATOM 10937 C CA . GLN B 1 676 ? 17.266 29.078 11.57 1 96.12 676 GLN B CA 1
ATOM 10938 C C . GLN B 1 676 ? 16.938 30.406 12.242 1 96.12 676 GLN B C 1
ATOM 10940 O O . GLN B 1 676 ? 17.562 30.766 13.25 1 96.12 676 GLN B O 1
ATOM 10945 N N . VAL B 1 677 ? 16.031 31.094 11.68 1 94.38 677 VAL B N 1
ATOM 10946 C CA . VAL B 1 677 ? 15.531 32.344 12.266 1 94.38 677 VAL B CA 1
ATOM 10947 C C . VAL B 1 677 ? 14.055 32.188 12.625 1 94.38 677 VAL B C 1
ATOM 10949 O O . VAL B 1 677 ? 13.25 31.781 11.781 1 94.38 677 VAL B O 1
ATOM 10952 N N . LEU B 1 678 ? 13.719 32.438 13.844 1 92.62 678 LEU B N 1
ATOM 10953 C CA . LEU B 1 678 ? 12.32 32.438 14.266 1 92.62 678 LEU B CA 1
ATOM 10954 C C . LEU B 1 678 ? 11.719 33.844 14.125 1 92.62 678 LEU B C 1
ATOM 10956 O O . LEU B 1 678 ? 12.07 34.75 14.883 1 92.62 678 LEU B O 1
ATOM 10960 N N . LEU B 1 679 ? 10.844 33.969 13.102 1 90.44 679 LEU B N 1
ATOM 10961 C CA . LEU B 1 679 ? 10.133 35.219 12.914 1 90.44 679 LEU B CA 1
ATOM 10962 C C . LEU B 1 679 ? 9.023 35.406 13.953 1 90.44 679 LEU B C 1
ATOM 10964 O O . LEU B 1 679 ? 8.102 34.562 14.016 1 90.44 679 LEU B O 1
ATOM 10968 N N . SER B 1 680 ? 9.25 36.406 14.797 1 83.56 680 SER B N 1
ATOM 10969 C CA . SER B 1 680 ? 8.258 36.656 15.844 1 83.56 680 SER B CA 1
ATOM 10970 C C . SER B 1 680 ? 7.723 38.094 15.758 1 83.56 680 SER B C 1
ATOM 10972 O O . SER B 1 680 ? 8.43 39 15.32 1 83.56 680 SER B O 1
ATOM 10974 N N . GLY B 1 681 ? 6.484 38.406 15.586 1 71.12 681 GLY B N 1
ATOM 10975 C CA . GLY B 1 681 ? 5.879 39.719 15.516 1 71.12 681 GLY B CA 1
ATOM 10976 C C . GLY B 1 681 ? 6.102 40.562 16.766 1 71.12 681 GLY B C 1
ATOM 10977 O O . GLY B 1 681 ? 5.609 41.688 16.859 1 71.12 681 GLY B O 1
ATOM 10978 N N . ASP B 1 682 ? 6.891 39.969 17.656 1 63.25 682 ASP B N 1
ATOM 10979 C CA . ASP B 1 682 ? 7.133 40.688 18.891 1 63.25 682 ASP B CA 1
ATOM 10980 C C . ASP B 1 682 ? 8.305 41.656 18.75 1 63.25 682 ASP B C 1
ATOM 10982 O O . ASP B 1 682 ? 9.445 41.25 18.531 1 63.25 682 ASP B O 1
ATOM 10986 N N . ASP B 1 683 ? 8.031 42.938 18.688 1 58.22 683 ASP B N 1
ATOM 10987 C CA . ASP B 1 683 ? 9.008 44 18.484 1 58.22 683 ASP B CA 1
ATOM 10988 C C . ASP B 1 683 ? 10.016 44.062 19.625 1 58.22 683 ASP B C 1
ATOM 10990 O O . ASP B 1 683 ? 11.078 44.656 19.5 1 58.22 683 ASP B O 1
ATOM 10994 N N . ARG B 1 684 ? 9.734 43.5 20.75 1 54.62 684 ARG B N 1
ATOM 10995 C CA . ARG B 1 684 ? 10.578 43.719 21.922 1 54.62 684 ARG B CA 1
ATOM 10996 C C . ARG B 1 684 ? 11.844 42.875 21.828 1 54.62 684 ARG B C 1
ATOM 10998 O O . ARG B 1 684 ? 12.93 43.312 22.188 1 54.62 684 ARG B O 1
ATOM 11005 N N . GLU B 1 685 ? 11.68 41.688 21.438 1 60.47 685 GLU B N 1
ATOM 11006 C CA . GLU B 1 685 ? 12.852 40.812 21.453 1 60.47 685 GLU B CA 1
ATOM 11007 C C . GLU B 1 685 ? 13.32 40.5 20.031 1 60.47 685 GLU B C 1
ATOM 11009 O O . GLU B 1 685 ? 14.453 40.062 19.828 1 60.47 685 GLU B O 1
ATOM 11014 N N . GLY B 1 686 ? 12.648 40.906 19.141 1 72.38 686 GLY B N 1
ATOM 11015 C CA . GLY B 1 686 ? 13 40.688 17.75 1 72.38 686 GLY B CA 1
ATOM 11016 C C . GLY B 1 686 ? 13.023 39.219 17.391 1 72.38 686 GLY B C 1
ATOM 11017 O O . GLY B 1 686 ? 12.445 38.375 18.094 1 72.38 686 GLY B O 1
ATOM 11018 N N . ASN B 1 687 ? 13.625 38.844 16.281 1 85.31 687 ASN B N 1
ATOM 11019 C CA . ASN B 1 687 ? 13.734 37.5 15.773 1 85.31 687 ASN B CA 1
ATOM 11020 C C . ASN B 1 687 ? 14.844 36.719 16.484 1 85.31 687 ASN B C 1
ATOM 11022 O O . ASN B 1 687 ? 15.883 37.281 16.812 1 85.31 687 ASN B O 1
ATOM 11026 N N . LEU B 1 688 ? 14.602 35.5 16.859 1 87.31 688 LEU B N 1
ATOM 11027 C CA . LEU B 1 688 ? 15.594 34.594 17.453 1 87.31 688 LEU B CA 1
ATOM 11028 C C . LEU B 1 688 ? 16.312 33.812 16.375 1 87.31 688 LEU B C 1
ATOM 11030 O O . LEU B 1 688 ? 15.664 33.281 15.461 1 87.31 688 LEU B O 1
ATOM 11034 N N . THR B 1 689 ? 17.719 33.719 16.5 1 92.12 689 THR B N 1
ATOM 11035 C CA . THR B 1 689 ? 18.5 33.031 15.484 1 92.12 689 THR B CA 1
ATOM 11036 C C . THR B 1 689 ? 19.312 31.906 16.094 1 92.12 689 THR B C 1
ATOM 11038 O O . THR B 1 689 ? 20 32.094 17.078 1 92.12 689 THR B O 1
ATOM 11041 N N . TYR B 1 690 ? 19.156 30.75 15.578 1 93.12 690 TYR B N 1
ATOM 11042 C CA . TYR B 1 690 ? 20.016 29.594 15.859 1 93.12 690 TYR B CA 1
ATOM 11043 C C . TYR B 1 690 ? 21.031 29.391 14.742 1 93.12 690 TYR B C 1
ATOM 11045 O O . TYR B 1 690 ? 20.656 29.031 13.625 1 93.12 690 TYR B O 1
ATOM 11053 N N . THR B 1 691 ? 22.297 29.516 14.992 1 93.69 691 THR B N 1
ATOM 11054 C CA . THR B 1 691 ? 23.344 29.297 14 1 93.69 691 THR B CA 1
ATOM 11055 C C . THR B 1 691 ? 23.922 27.891 14.125 1 93.69 691 THR B C 1
ATOM 11057 O O . THR B 1 691 ? 24.328 27.484 15.211 1 93.69 691 THR B O 1
ATOM 11060 N N . VAL B 1 692 ? 23.812 27.219 13.016 1 92.12 692 VAL B N 1
ATOM 11061 C CA . VAL B 1 692 ? 24.344 25.859 12.984 1 92.12 692 VAL B CA 1
ATOM 11062 C C . VAL B 1 692 ? 25.812 25.875 12.594 1 92.12 692 VAL B C 1
ATOM 11064 O O . VAL B 1 692 ? 26.172 26.312 11.5 1 92.12 692 VAL B O 1
ATOM 11067 N N . THR B 1 693 ? 26.688 25.844 13.555 1 73.81 693 THR B N 1
ATOM 11068 C CA . THR B 1 693 ? 28.125 25.922 13.297 1 73.81 693 THR B CA 1
ATOM 11069 C C . THR B 1 693 ? 28.656 24.578 12.781 1 73.81 693 THR B C 1
ATOM 11071 O O . THR B 1 693 ? 28.172 23.516 13.18 1 73.81 693 THR B O 1
ATOM 11074 N N . LYS B 1 694 ? 29.578 24.516 11.656 1 59.09 694 LYS B N 1
ATOM 11075 C CA . LYS B 1 694 ? 30.234 23.328 11.109 1 59.09 694 LYS B CA 1
ATOM 11076 C C . LYS B 1 694 ? 31.109 22.641 12.156 1 59.09 694 LYS B C 1
ATOM 11078 O O . LYS B 1 694 ? 31.734 23.312 12.977 1 59.09 694 LYS B O 1
#

pLDDT: mean 82.28, std 19.45, range [28.41, 98.81]

Nearest PDB structures (foldseek):
  2yeq-assembly1_A  TM=5.840E-01  e=5.863E-16  Bacillus subtilis
  8gum-assembly1_A  TM=4.704E-01  e=2.785E-01  Vibrio campbellii ATCC BAA-1116
  2xwx-assembly1_B  TM=4.723E-01  e=1.128E+00  Vibrio cholerae
  6q1f-assembly1_5  TM=2.484E-01  e=2.702E+00  Human herpesvirus 6 strain Z29
  1dnl-assembly1_A  TM=1.560E-01  e=7.950E-01  Escherichia coli K-12

Sequence (1388 aa):
MDDNQTLPLILAGPILRRVTADSVTVWLATSRRLDVTLRIYDLAGEQVGSSVMPDSMTQQRDTWVGSLQSHANLGTQLHVTLIEARPDRTGDPFPQDVLLRYNLFDAQENPLPEITDVCLDGEPLPGFYIPQHLQMFAYGSCRKPHGPSFDDQEKTQHQDSLALLAGHLSDNVQNLANRPSHLFLVGDQIYADEVPEIVMDSLKKIAVTLVGHDIPLPCGAILSNIDSTQRTALKAECGLTSNCPDMHLMGFGEFAAMYLLVMGNRIGFSLPEKTVTSPALDSLRDFLASQAQVRKTLANIPTYMMFDDHDVTDDWNINRSWYNQVHSSVSGSRIVSNALAAFWAFQSWGNEPAQFNQEFIDTLQNHLIVPENSEYAKHYDFTLRKFHQWSFVLPTTPPIFVLDCRTQRDFGSFNSPPKLLDHYALDSLHETWFKLPAEQKQDTVTPIFITGTPVFGFSVIEGVQQLAYRVGFLLGIANGKLAPSRLDIESWIANRQGFSMFLNAILYRMGYKKATFIAGDVHYSFANHATYTSQIAPDDVQTLECLQLTSSALRNTPEAGRALETFLANDITKVRRGHSKPETLAWWYRLFFWRFLKKDIWKLEVVGIPGKAVQPRPTIEPKTWWEPLAAKTLQKLWHWLEQKDGKSRTDPNTYWITCRPNVGLVYLEQGHVVKQVLLSGDDREGNLTYTVTKMDDNQTLPLILAGPILRRVTADSVTVWLATSRRLDVTLRIYDLAGEQVGSSVMPDSMTQQRDTWVGSLQSHANLGTQLHVTLIEARPDRTGDPFPQDVLLRYNLFDAQENPLPEITDVCLDGEPLPGFYIPQHLQMFAYGSCRKPHGPSFDDQEKTQHQDSLALLAGHLSDNVQNLANRPSHLFLVGDQIYADEVPEIVMDSLKKIAVTLVGHDIPLPCGAILSNIDSTQRTALKAECGLTSNCPDMHLMGFGEFAAMYLLVMGNRIGFSLPEKTVTSPALDSLRDFLASQAQVRKTLANIPTYMMFDDHDVTDDWNINRSWYNQVHSSVSGSRIVSNALAAFWAFQSWGNEPAQFNQEFIDTLQNHLIVPENSEYAKHYDFTLRKFHQWSFVLPTTPPIFVLDCRTQRDFGSFNSPPKLLDHYALDSLHETWFKLPAEQKQDTVTPIFITGTPVFGFSVIEGVQQLAYRVGFLLGIANGKLAPSRLDIESWIANRQGFSMFLNAILYRMGYKKATFIAGDVHYSFANHATYTSQIAPDDVQTLECLQLTSSALRNTPEAGRALETFLANDITKVRRGHSKPETLAWWYRLFFWRFLKKDIWKLEVVGIPGKAVQPRPTIEPKTWWEPLAAKTLQKLWHWLEQKDGKSRTDPNTYWITCRPNVGLVYLEQGHVVKQVLLSGDDREGNLTYTVTK